Protein AF-A0AAV7ZFW4-F1 (afdb_monomer)

Organism: NCBI:txid1746091

Nearest PDB structures (foldseek):
  3e37-assembly1_B  TM=7.908E-01  e=4.751E-07  Homo sapiens
  3eu5-assembly1_B  TM=7.919E-01  e=1.012E-06  Rattus norvegicus
  2h6g-assembly1_B  TM=6.941E-01  e=1.566E-07  Homo sapiens
  2h6h-assembly1_B  TM=7.065E-01  e=2.120E-07  Homo sapiens
  2h6i-assembly1_B  TM=7.023E-01  e=1.178E-06  Homo sapiens

InterPro domains:
  IPR001330 Prenyltransferase alpha-alpha toroid domain [PF00432] (9-125)
  IPR008855 Translocon-associated [PF05404] (861-999)
  IPR008930 Terpenoid cyclases/protein prenyltransferase alpha-alpha toroid [SSF48239] (25-164)

Mean predicted aligned error: 16.27 Å

Structure (mmCIF, N/CA/C/O backbone):
data_AF-A0AAV7ZFW4-F1
#
_entry.id   AF-A0AAV7ZFW4-F1
#
loop_
_atom_site.group_PDB
_atom_site.id
_atom_site.type_symbol
_atom_site.label_atom_id
_atom_site.label_alt_id
_atom_site.label_comp_id
_atom_site.label_asym_id
_atom_site.label_entity_id
_atom_site.label_seq_id
_atom_site.pdbx_PDB_ins_code
_atom_site.Cartn_x
_atom_site.Cartn_y
_atom_site.Cartn_z
_atom_site.occupancy
_atom_site.B_iso_or_equiv
_atom_site.auth_seq_id
_atom_site.auth_comp_id
_atom_site.auth_asym_id
_atom_site.auth_atom_id
_atom_site.pdbx_PDB_model_num
ATOM 1 N N . MET A 1 1 ? -25.822 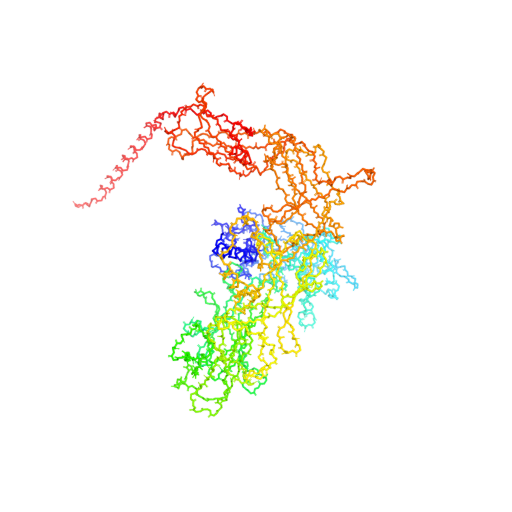18.232 -3.386 1.00 43.19 1 MET A N 1
ATOM 2 C CA . MET A 1 1 ? -25.572 16.816 -3.753 1.00 43.19 1 MET A CA 1
ATOM 3 C C . MET A 1 1 ? -25.646 15.979 -2.487 1.00 43.19 1 MET A C 1
ATOM 5 O O . MET A 1 1 ? -24.950 16.301 -1.537 1.00 43.19 1 MET A O 1
ATOM 9 N N . GLY A 1 2 ? -26.545 14.994 -2.427 1.00 50.03 2 GLY A N 1
ATOM 10 C CA . GLY A 1 2 ? -26.842 14.259 -1.191 1.00 50.03 2 GLY A CA 1
ATOM 11 C C . GLY A 1 2 ? -25.746 13.281 -0.755 1.00 50.03 2 GLY A C 1
ATOM 12 O O . GLY A 1 2 ? -24.827 12.985 -1.515 1.00 50.03 2 GLY A O 1
ATOM 13 N N . ILE A 1 3 ? -25.910 12.740 0.454 1.00 41.00 3 ILE A N 1
ATOM 14 C CA . ILE A 1 3 ? -25.064 11.739 1.139 1.00 41.00 3 ILE A CA 1
ATOM 15 C C . ILE A 1 3 ? -24.625 10.580 0.216 1.00 41.00 3 ILE A C 1
ATOM 17 O O . ILE A 1 3 ? -23.507 10.082 0.327 1.00 41.00 3 ILE A O 1
ATOM 21 N N . ILE A 1 4 ? -25.451 10.220 -0.771 1.00 38.25 4 ILE A N 1
ATOM 22 C CA . ILE A 1 4 ? -25.157 9.199 -1.791 1.00 38.25 4 ILE A CA 1
ATOM 23 C C . ILE A 1 4 ? -23.963 9.586 -2.686 1.00 38.25 4 ILE A C 1
ATOM 25 O O . ILE A 1 4 ? -23.160 8.728 -3.033 1.00 38.25 4 ILE A O 1
ATOM 29 N N . GLY A 1 5 ? -23.796 10.868 -3.025 1.00 37.94 5 GLY A N 1
ATOM 30 C CA . GLY A 1 5 ? -22.660 11.354 -3.817 1.00 37.94 5 GLY A CA 1
ATOM 31 C C . GLY A 1 5 ? -21.341 11.342 -3.040 1.00 37.94 5 GLY A C 1
ATOM 32 O O . GLY A 1 5 ? -20.310 10.991 -3.604 1.00 37.94 5 GLY A O 1
ATOM 33 N N . LYS A 1 6 ? -21.380 11.644 -1.733 1.00 43.41 6 LYS A N 1
ATOM 34 C CA . LYS A 1 6 ? -20.204 11.582 -0.845 1.00 43.41 6 LYS A CA 1
ATOM 35 C C . LYS A 1 6 ? -19.774 10.133 -0.569 1.00 43.41 6 LYS A C 1
ATOM 37 O O . LYS A 1 6 ? -18.587 9.837 -0.634 1.00 43.41 6 LYS A O 1
ATOM 42 N N . LEU A 1 7 ? -20.727 9.211 -0.379 1.00 39.28 7 LEU A N 1
ATOM 43 C CA . LEU A 1 7 ? -20.447 7.768 -0.292 1.00 39.28 7 LEU A CA 1
ATOM 44 C C . LEU A 1 7 ? -19.882 7.203 -1.602 1.00 39.28 7 LEU A C 1
ATOM 46 O O . LEU A 1 7 ? -18.985 6.368 -1.561 1.00 39.28 7 LEU A O 1
ATOM 50 N N . PHE A 1 8 ? -20.352 7.682 -2.759 1.00 41.44 8 PHE A N 1
ATOM 51 C CA . PHE A 1 8 ? -19.803 7.280 -4.056 1.00 41.44 8 PHE A CA 1
ATOM 52 C C . PHE A 1 8 ? -18.371 7.796 -4.256 1.00 41.44 8 PHE A C 1
ATOM 54 O O . PHE A 1 8 ? -17.539 7.067 -4.781 1.00 41.44 8 PHE A O 1
ATOM 61 N N . LEU A 1 9 ? -18.050 9.008 -3.788 1.00 40.03 9 LEU A N 1
ATOM 62 C CA . LEU A 1 9 ? -16.697 9.563 -3.873 1.00 40.03 9 LEU A CA 1
ATOM 63 C C . LEU A 1 9 ? -15.711 8.845 -2.937 1.00 40.03 9 LEU A C 1
ATOM 65 O O . LEU A 1 9 ? -14.604 8.544 -3.362 1.00 40.03 9 LEU A O 1
ATOM 69 N N . ILE A 1 10 ? -16.123 8.509 -1.706 1.00 46.72 10 ILE A N 1
ATOM 70 C CA . ILE A 1 10 ? -15.319 7.702 -0.765 1.00 46.72 10 ILE A CA 1
ATOM 71 C C . ILE A 1 10 ? -15.113 6.286 -1.313 1.00 46.72 10 ILE A C 1
ATOM 73 O O . ILE A 1 10 ? -14.016 5.752 -1.213 1.00 46.72 10 ILE A O 1
ATOM 77 N N . LEU A 1 11 ? -16.129 5.697 -1.953 1.00 39.34 11 LEU A N 1
ATOM 78 C CA . LEU A 1 11 ? -15.993 4.411 -2.636 1.00 39.34 11 LEU A CA 1
ATOM 79 C C . LEU A 1 11 ? -15.027 4.513 -3.828 1.00 39.34 11 LEU A C 1
ATOM 81 O O . LEU A 1 11 ? -14.198 3.633 -4.000 1.00 39.34 11 LEU A O 1
ATOM 85 N N . VAL A 1 12 ? -15.078 5.590 -4.618 1.00 43.31 12 VAL A N 1
ATOM 86 C CA . VAL A 1 12 ? -14.147 5.832 -5.738 1.00 43.31 12 VAL A CA 1
ATOM 87 C C . VAL A 1 12 ? -12.720 6.099 -5.245 1.00 43.31 12 VAL A C 1
ATOM 89 O O . VAL A 1 12 ? -11.782 5.623 -5.873 1.00 43.31 12 VAL A O 1
ATOM 92 N N . LEU A 1 13 ? -12.539 6.786 -4.113 1.00 42.31 13 LEU A N 1
ATOM 93 C CA . LEU A 1 13 ? -11.236 7.017 -3.477 1.00 42.31 13 LEU A CA 1
ATOM 94 C C . LEU A 1 13 ? -10.676 5.759 -2.811 1.00 42.31 13 LEU A C 1
ATOM 96 O O . LEU A 1 13 ? -9.488 5.508 -2.947 1.00 42.31 13 LEU A O 1
ATOM 100 N N . LEU A 1 14 ? -11.506 4.930 -2.170 1.00 39.00 14 LEU A N 1
ATOM 101 C CA . LEU A 1 14 ? -11.099 3.610 -1.676 1.00 39.00 14 LEU A CA 1
ATOM 102 C C . LEU A 1 14 ? -10.749 2.672 -2.837 1.00 39.00 14 LEU A C 1
ATOM 104 O O . LEU A 1 14 ? -9.745 1.979 -2.761 1.00 39.00 14 LEU A O 1
ATOM 108 N N . ILE A 1 15 ? -11.491 2.726 -3.949 1.00 40.34 15 ILE A N 1
ATOM 109 C CA . ILE A 1 15 ? -11.149 2.017 -5.193 1.00 40.34 15 ILE A CA 1
ATOM 110 C C . ILE A 1 15 ? -9.865 2.586 -5.827 1.00 40.34 15 ILE A C 1
ATOM 112 O O . ILE A 1 15 ? -9.124 1.834 -6.449 1.00 40.34 15 ILE A O 1
ATOM 116 N N . ALA A 1 16 ? -9.561 3.879 -5.664 1.00 36.97 16 ALA A N 1
ATOM 117 C CA . ALA A 1 16 ? -8.322 4.490 -6.153 1.00 36.97 16 ALA A CA 1
ATOM 118 C C . ALA A 1 16 ? -7.108 4.184 -5.252 1.00 36.97 16 ALA A C 1
ATOM 120 O O . ALA A 1 16 ? -6.030 3.929 -5.776 1.00 36.97 16 ALA A O 1
ATOM 121 N N . LEU A 1 17 ? -7.283 4.138 -3.925 1.00 35.31 17 LEU A N 1
ATOM 122 C CA . LEU A 1 17 ? -6.254 3.784 -2.933 1.00 35.31 17 LEU A CA 1
ATOM 123 C C . LEU A 1 17 ? -5.981 2.273 -2.868 1.00 35.31 17 LEU A C 1
ATOM 125 O O . LEU A 1 17 ? -4.841 1.869 -2.661 1.00 35.31 17 LEU A O 1
ATOM 129 N N . GLU A 1 18 ? -6.985 1.422 -3.094 1.00 37.97 18 GLU A N 1
ATOM 130 C CA . GLU A 1 18 ? -6.756 0.001 -3.398 1.00 37.97 18 GLU A CA 1
ATOM 131 C C . GLU A 1 18 ? -6.220 -0.171 -4.830 1.00 37.97 18 GLU A C 1
ATOM 133 O O . GLU A 1 18 ? -5.412 -1.061 -5.096 1.00 37.97 18 GLU A O 1
ATOM 138 N N . GLY A 1 19 ? -6.606 0.723 -5.745 1.00 35.25 19 GLY A N 1
ATOM 139 C CA . GLY A 1 19 ? -6.187 0.741 -7.144 1.00 35.25 19 GLY A CA 1
ATOM 140 C C . GLY A 1 19 ? -4.702 1.029 -7.359 1.00 35.25 19 GLY A C 1
ATOM 141 O O . GLY A 1 19 ? -4.139 0.489 -8.307 1.00 35.25 19 GLY A O 1
ATOM 142 N N . THR A 1 20 ? -4.046 1.795 -6.480 1.00 40.81 20 THR A N 1
ATOM 143 C CA . THR A 1 20 ? -2.599 2.052 -6.575 1.00 40.81 20 THR A CA 1
ATOM 144 C C . THR A 1 20 ? -1.756 0.848 -6.165 1.00 40.81 20 THR A C 1
ATOM 146 O O . THR A 1 20 ? -0.736 0.610 -6.795 1.00 40.81 20 THR A O 1
ATOM 149 N N . LYS A 1 21 ? -2.204 0.010 -5.217 1.00 43.09 21 LYS A N 1
ATOM 150 C CA . LYS A 1 21 ? -1.535 -1.278 -4.928 1.00 43.09 21 LYS A CA 1
ATOM 151 C C . LYS A 1 21 ? -1.851 -2.367 -5.957 1.00 43.09 21 LYS A C 1
ATOM 153 O O . LYS A 1 21 ? -1.035 -3.250 -6.198 1.00 43.09 21 LYS A O 1
ATOM 158 N N . LEU A 1 22 ? -3.028 -2.320 -6.587 1.00 40.53 22 LEU A N 1
ATOM 159 C CA . LEU A 1 22 ? -3.419 -3.263 -7.645 1.00 40.53 22 LEU A CA 1
ATOM 160 C C . LEU A 1 22 ? -2.853 -2.911 -9.035 1.00 40.53 22 LEU A C 1
ATOM 162 O O . LEU A 1 22 ? -2.845 -3.782 -9.908 1.00 40.53 22 LEU A O 1
ATOM 166 N N . SER A 1 23 ? -2.357 -1.685 -9.260 1.00 43.41 23 SER A N 1
ATOM 167 C CA . SER A 1 23 ? -1.744 -1.282 -10.537 1.00 43.41 23 SER A CA 1
ATOM 168 C C . SER A 1 23 ? -0.300 -1.759 -10.737 1.00 43.41 23 SER A C 1
ATOM 170 O O . SER A 1 23 ? 0.175 -1.760 -11.869 1.00 43.41 23 SER A O 1
ATOM 172 N N . GLU A 1 24 ? 0.384 -2.210 -9.684 1.00 54.69 24 GLU A N 1
ATOM 173 C CA . GLU A 1 24 ? 1.857 -2.288 -9.633 1.00 54.69 24 GLU A CA 1
ATOM 174 C C . GLU A 1 24 ? 2.525 -3.414 -10.440 1.00 54.69 24 GLU A C 1
ATOM 176 O O . GLU A 1 24 ? 3.737 -3.574 -10.359 1.00 54.69 24 GLU A O 1
ATOM 181 N N . ASN A 1 25 ? 1.813 -4.208 -11.251 1.00 67.50 25 ASN A N 1
ATOM 182 C CA . ASN A 1 25 ? 2.492 -4.997 -12.290 1.00 67.50 25 ASN A CA 1
ATOM 183 C C . ASN A 1 25 ? 1.533 -5.501 -13.376 1.00 67.50 25 ASN A C 1
ATOM 185 O O . ASN A 1 25 ? 1.092 -6.660 -13.392 1.00 67.50 25 ASN A O 1
ATOM 189 N N . LYS A 1 26 ? 1.239 -4.622 -14.340 1.00 82.88 26 LYS A N 1
ATOM 190 C CA . LYS A 1 26 ? 0.419 -4.926 -15.522 1.00 82.88 26 LYS A CA 1
ATOM 191 C C . LYS A 1 26 ? 0.828 -6.245 -16.190 1.00 82.88 26 LYS A C 1
ATOM 193 O O . LYS A 1 26 ? -0.040 -7.078 -16.444 1.00 82.88 26 LYS A O 1
ATOM 198 N N . VAL A 1 27 ? 2.132 -6.481 -16.373 1.00 87.38 27 VAL A N 1
ATOM 199 C CA . VAL A 1 27 ? 2.694 -7.717 -16.955 1.00 87.38 27 VAL A CA 1
ATOM 200 C C . VAL A 1 27 ? 2.176 -8.971 -16.257 1.00 87.38 27 VAL A C 1
ATOM 202 O O . VAL A 1 27 ? 1.741 -9.913 -16.916 1.00 87.38 27 VAL A O 1
ATOM 205 N N . LEU A 1 28 ? 2.203 -8.997 -14.924 1.00 83.88 28 LEU A N 1
ATOM 206 C CA . LEU A 1 28 ? 1.810 -10.177 -14.165 1.00 83.88 28 LEU A CA 1
ATOM 207 C C . LEU A 1 28 ? 0.300 -10.438 -14.238 1.00 83.88 28 LEU A C 1
ATOM 209 O O . LEU A 1 28 ? -0.125 -11.586 -14.378 1.00 83.88 28 LEU A O 1
ATOM 213 N N . SER A 1 29 ? -0.515 -9.382 -14.173 1.00 82.69 29 SER A N 1
ATOM 214 C CA . SER A 1 29 ? -1.975 -9.495 -14.318 1.00 82.69 29 SER A CA 1
ATOM 215 C C . SER A 1 29 ? -2.400 -9.884 -15.743 1.00 82.69 29 SER A C 1
ATOM 217 O O . SER A 1 29 ? -3.420 -10.546 -15.946 1.00 82.69 29 SER A O 1
ATOM 219 N N . GLU A 1 30 ? -1.580 -9.536 -16.736 1.00 88.00 30 GLU A N 1
ATOM 220 C CA . GLU A 1 30 ? -1.838 -9.736 -18.159 1.00 88.00 30 GLU A CA 1
ATOM 221 C C . GLU A 1 30 ? -0.919 -10.790 -18.791 1.00 88.00 30 GLU A C 1
ATOM 223 O O . GLU A 1 30 ? -0.778 -10.811 -20.010 1.00 88.00 30 GLU A O 1
ATOM 228 N N . LEU A 1 31 ? -0.332 -11.703 -18.004 1.00 89.56 31 LEU A N 1
ATOM 229 C CA . LEU A 1 31 ? 0.666 -12.668 -18.494 1.00 89.56 31 LEU A CA 1
ATOM 230 C C . LEU A 1 31 ? 0.173 -13.472 -19.713 1.00 89.56 31 LEU A C 1
ATOM 232 O O . LEU A 1 31 ? 0.920 -13.726 -20.653 1.00 89.56 31 LEU A O 1
ATOM 236 N N . HIS A 1 32 ? -1.120 -13.798 -19.744 1.00 89.75 32 HIS A N 1
ATOM 237 C CA . HIS A 1 32 ? -1.779 -14.483 -20.859 1.00 89.75 32 HIS A CA 1
ATOM 238 C C . HIS A 1 32 ? -1.755 -13.705 -22.192 1.00 89.75 32 HIS A C 1
ATOM 240 O O . HIS A 1 32 ? -1.921 -14.314 -23.246 1.00 89.75 32 HIS A O 1
ATOM 246 N N . LYS A 1 33 ? -1.584 -12.375 -22.173 1.00 92.19 33 LYS A N 1
ATOM 247 C CA . LYS A 1 33 ? -1.460 -11.540 -23.382 1.00 92.19 33 LYS A CA 1
ATOM 248 C C . LYS A 1 33 ? -0.081 -11.642 -24.029 1.00 92.19 33 LYS A C 1
ATOM 250 O O . LYS A 1 33 ? 0.033 -11.389 -25.221 1.00 92.19 33 LYS A O 1
ATOM 255 N N . TYR A 1 34 ? 0.933 -12.030 -23.259 1.00 94.38 34 TYR A N 1
ATOM 256 C CA . TYR A 1 34 ? 2.283 -12.285 -23.761 1.00 94.38 34 TYR A CA 1
ATOM 257 C C . TYR A 1 34 ? 2.407 -13.682 -24.381 1.00 94.38 34 TYR A C 1
ATOM 259 O O . TYR A 1 34 ? 3.412 -13.974 -25.018 1.00 94.38 34 TYR A O 1
ATOM 267 N N . GLN A 1 35 ? 1.411 -14.559 -24.197 1.00 95.19 35 GLN A N 1
ATOM 268 C CA . GLN A 1 35 ? 1.435 -15.910 -24.747 1.00 95.19 35 GLN A CA 1
ATOM 269 C C . GLN A 1 35 ? 0.969 -15.935 -26.207 1.00 95.19 35 GLN A C 1
ATOM 271 O O . GLN A 1 35 ? -0.169 -15.580 -26.528 1.00 95.19 35 GLN A O 1
ATOM 276 N N . ASP A 1 36 ? 1.812 -16.461 -27.089 1.00 94.31 36 ASP A N 1
ATOM 277 C CA . ASP A 1 36 ? 1.434 -16.790 -28.456 1.00 94.31 36 ASP A CA 1
ATOM 278 C C . ASP A 1 36 ? 0.537 -18.035 -28.447 1.00 94.31 36 ASP A C 1
ATOM 280 O O . ASP A 1 36 ? 0.958 -19.158 -28.164 1.00 94.31 36 ASP A O 1
ATOM 284 N N . ARG A 1 37 ? -0.737 -17.838 -28.794 1.00 91.19 37 ARG A N 1
ATOM 285 C CA . ARG A 1 37 ? -1.754 -18.900 -28.797 1.00 91.19 37 ARG A CA 1
ATOM 286 C C . ARG A 1 37 ? -1.494 -20.012 -29.815 1.00 91.19 37 ARG A C 1
ATOM 288 O O . ARG A 1 37 ? -2.174 -21.033 -29.761 1.00 91.19 37 ARG A O 1
ATOM 295 N N . THR A 1 38 ? -0.595 -19.808 -30.777 1.00 91.19 38 THR A N 1
ATOM 296 C CA . THR A 1 38 ? -0.334 -20.771 -31.854 1.00 91.19 38 THR A CA 1
ATOM 297 C C . THR A 1 38 ? 0.768 -21.763 -31.514 1.00 91.19 38 THR A C 1
ATOM 299 O O . THR A 1 38 ? 0.667 -22.923 -31.907 1.00 91.19 38 THR A O 1
ATOM 302 N N . ASN A 1 39 ? 1.802 -21.328 -30.795 1.00 93.00 39 ASN A N 1
ATOM 303 C CA . ASN A 1 39 ? 2.945 -22.169 -30.434 1.00 93.00 39 ASN A CA 1
ATOM 304 C C . ASN A 1 39 ? 3.100 -22.371 -28.918 1.00 93.00 39 ASN A C 1
ATOM 306 O O . ASN A 1 39 ? 3.826 -23.276 -28.529 1.00 93.00 39 ASN A O 1
ATOM 310 N N . GLY A 1 40 ? 2.403 -21.589 -28.084 1.00 94.38 40 GLY A N 1
ATOM 311 C CA . GLY A 1 40 ? 2.399 -21.695 -26.624 1.00 94.38 40 GLY A CA 1
ATOM 312 C C . GLY A 1 40 ? 3.533 -20.955 -25.905 1.00 94.38 40 GLY A C 1
ATOM 313 O O . GLY A 1 40 ? 3.517 -20.914 -24.672 1.00 94.38 40 GLY A O 1
ATOM 314 N N . GLY A 1 41 ? 4.482 -20.363 -26.641 1.00 96.88 41 GLY A N 1
ATOM 315 C CA . GLY A 1 41 ? 5.594 -19.577 -26.101 1.00 96.88 41 GLY A CA 1
ATOM 316 C C . GLY A 1 41 ? 5.188 -18.157 -25.712 1.00 96.88 41 GLY A C 1
ATOM 317 O O . GLY A 1 41 ? 4.082 -17.716 -26.015 1.00 96.88 41 GLY A O 1
ATOM 318 N N . PHE A 1 42 ? 6.090 -17.427 -25.054 1.00 97.44 42 PHE A N 1
ATOM 319 C CA . PHE A 1 42 ? 5.838 -16.058 -24.596 1.00 97.44 42 PHE A CA 1
ATOM 320 C C . PHE A 1 42 ? 6.802 -15.048 -25.212 1.00 97.44 42 PHE A C 1
ATOM 322 O O . PHE A 1 42 ? 7.997 -15.319 -25.360 1.00 97.44 42 PHE A O 1
ATOM 329 N N . SER A 1 43 ? 6.282 -13.876 -25.560 1.00 96.75 43 SER A N 1
ATOM 330 C CA . SER A 1 43 ? 7.044 -12.723 -26.039 1.00 96.75 43 SER A CA 1
ATOM 331 C C . SER A 1 43 ? 7.456 -11.802 -24.886 1.00 96.75 43 SER A C 1
ATOM 333 O O . SER A 1 43 ? 6.893 -11.866 -23.795 1.00 96.75 43 SER A O 1
ATOM 335 N N . ASN A 1 44 ? 8.458 -10.946 -25.104 1.00 94.88 44 ASN A N 1
ATOM 336 C CA . ASN A 1 44 ? 8.866 -9.959 -24.096 1.00 94.88 44 ASN A CA 1
ATOM 337 C C . ASN A 1 44 ? 7.896 -8.766 -24.032 1.00 94.88 44 ASN A C 1
ATOM 339 O O . ASN A 1 44 ? 7.687 -8.206 -22.954 1.00 94.88 44 ASN A O 1
ATOM 343 N N . GLU A 1 45 ? 7.288 -8.423 -25.171 1.00 94.88 45 GLU A N 1
ATOM 344 C CA . GLU A 1 45 ? 6.269 -7.383 -25.330 1.00 94.88 45 GLU A CA 1
ATOM 345 C C . GLU A 1 45 ? 4.991 -7.957 -25.963 1.00 94.88 45 GLU A C 1
ATOM 347 O O . GLU A 1 45 ? 5.020 -8.984 -26.647 1.00 94.88 45 GLU A O 1
ATOM 352 N N . ILE A 1 46 ? 3.847 -7.313 -25.726 1.00 92.19 46 ILE A N 1
ATOM 353 C CA . ILE A 1 46 ? 2.563 -7.732 -26.308 1.00 92.19 46 ILE A CA 1
ATOM 354 C C . ILE A 1 46 ? 2.631 -7.576 -27.836 1.00 92.19 46 ILE A C 1
ATOM 356 O O . ILE A 1 46 ? 3.195 -6.609 -28.337 1.00 92.19 46 ILE A O 1
ATOM 360 N N . ASP A 1 47 ? 2.050 -8.529 -28.567 1.00 89.62 47 ASP A N 1
ATOM 361 C CA . ASP A 1 47 ? 2.025 -8.589 -30.040 1.00 89.62 47 ASP A CA 1
ATOM 362 C C . ASP A 1 47 ? 3.387 -8.838 -30.728 1.00 89.62 47 ASP A C 1
ATOM 364 O O . ASP A 1 47 ? 3.467 -8.869 -31.962 1.00 89.62 47 ASP A O 1
ATOM 368 N N . GLU A 1 48 ? 4.454 -9.097 -29.968 1.00 94.38 48 GLU A N 1
ATOM 369 C CA . GLU A 1 48 ? 5.718 -9.605 -30.506 1.00 94.38 48 GLU A CA 1
ATOM 370 C C . GLU A 1 48 ? 5.723 -11.134 -30.668 1.00 94.38 48 GLU A C 1
ATOM 372 O O . GLU A 1 48 ? 4.848 -11.858 -30.194 1.00 94.38 48 GLU A O 1
ATOM 377 N N . LYS A 1 49 ? 6.742 -11.655 -31.362 1.00 95.81 49 LYS A N 1
ATOM 378 C CA . LYS A 1 49 ? 6.944 -13.104 -31.472 1.00 95.81 49 LYS A CA 1
ATOM 379 C C . LYS A 1 49 ? 7.424 -13.678 -30.144 1.00 95.81 49 LYS A C 1
ATOM 381 O O . LYS A 1 49 ? 8.240 -13.069 -29.456 1.00 95.81 49 LYS A O 1
ATOM 386 N N . ALA A 1 50 ? 6.959 -14.883 -29.831 1.00 97.25 50 ALA A N 1
ATOM 387 C CA . ALA A 1 50 ? 7.461 -15.633 -28.694 1.00 97.25 50 ALA A CA 1
ATOM 388 C C . ALA A 1 50 ? 8.968 -15.907 -28.819 1.00 97.25 50 ALA A C 1
ATOM 390 O O . ALA A 1 50 ? 9.446 -16.274 -29.894 1.00 97.25 50 ALA A O 1
ATOM 391 N N . THR A 1 51 ? 9.681 -15.768 -27.700 1.00 97.88 51 THR A N 1
ATOM 392 C CA . THR A 1 51 ? 11.123 -16.015 -27.575 1.00 97.88 51 THR A CA 1
ATOM 393 C C . THR A 1 51 ? 11.393 -16.931 -26.378 1.00 97.88 51 THR A C 1
ATOM 395 O O . THR A 1 51 ? 10.587 -17.032 -25.447 1.00 97.88 51 THR A O 1
ATOM 398 N N . ILE A 1 52 ? 12.550 -17.593 -26.341 1.00 98.19 52 ILE A N 1
ATOM 399 C CA . ILE A 1 52 ? 12.984 -18.379 -25.176 1.00 98.19 52 ILE A CA 1
ATOM 400 C C . ILE A 1 52 ? 13.154 -17.494 -23.928 1.00 98.19 52 ILE A C 1
ATOM 402 O O . ILE A 1 52 ? 12.860 -17.952 -22.827 1.00 98.19 52 ILE A O 1
ATOM 406 N N . GLN A 1 53 ? 13.573 -16.230 -24.072 1.00 96.62 53 GLN A N 1
ATOM 407 C CA . GLN A 1 53 ? 13.710 -15.298 -22.941 1.00 96.62 53 GLN A CA 1
ATOM 408 C C . GLN A 1 53 ? 12.352 -14.931 -22.336 1.00 96.62 53 GLN A C 1
ATOM 410 O O . GLN A 1 53 ? 12.173 -15.069 -21.126 1.00 96.62 53 GLN A O 1
ATOM 415 N N . GLY A 1 54 ? 11.384 -14.541 -23.170 1.00 96.81 54 GLY A N 1
ATOM 416 C CA . GLY A 1 54 ? 10.025 -14.234 -22.716 1.00 96.81 54 GLY A CA 1
ATOM 417 C C . GLY A 1 54 ? 9.362 -15.458 -22.090 1.00 96.81 54 GLY A C 1
ATOM 418 O O . GLY A 1 54 ? 8.790 -15.382 -21.003 1.00 96.81 54 GLY A O 1
ATOM 419 N N . THR A 1 55 ? 9.543 -16.626 -22.712 1.00 97.88 55 THR A N 1
ATOM 420 C CA . THR A 1 55 ? 9.049 -17.912 -22.193 1.00 97.88 55 THR A CA 1
ATOM 421 C C . THR A 1 55 ? 9.670 -18.266 -20.844 1.00 97.88 55 THR A C 1
ATOM 423 O O . THR A 1 55 ? 8.953 -18.650 -19.921 1.00 97.88 55 THR A O 1
ATOM 426 N N . PHE A 1 56 ? 10.981 -18.083 -20.678 1.00 97.31 56 PHE A N 1
ATOM 427 C CA . PHE A 1 56 ? 11.635 -18.253 -19.383 1.00 97.31 56 PHE A CA 1
ATOM 428 C C . PHE A 1 56 ? 11.060 -17.297 -18.334 1.00 97.31 56 PHE A C 1
ATOM 430 O O . PHE A 1 56 ? 10.733 -17.740 -17.232 1.00 97.31 56 PHE A O 1
ATOM 437 N N . GLY A 1 57 ? 10.891 -16.018 -18.681 1.00 95.88 57 GLY A N 1
ATOM 438 C CA . GLY A 1 57 ? 10.326 -15.014 -17.785 1.00 95.88 57 GLY A CA 1
ATOM 439 C C . GLY A 1 57 ? 8.922 -15.385 -17.304 1.00 95.88 57 GLY A C 1
ATOM 440 O O . GLY A 1 57 ? 8.662 -15.385 -16.100 1.00 95.88 57 GLY A O 1
ATOM 441 N N . ALA A 1 58 ? 8.045 -15.811 -18.218 1.00 95.56 58 ALA A N 1
ATOM 442 C CA . ALA A 1 58 ? 6.698 -16.275 -17.887 1.00 95.56 58 ALA A CA 1
ATOM 443 C C . ALA A 1 58 ? 6.698 -17.500 -16.964 1.00 95.56 58 ALA A C 1
ATOM 445 O O . ALA A 1 58 ? 5.959 -17.533 -15.978 1.00 95.56 58 ALA A O 1
ATOM 446 N N . VAL A 1 59 ? 7.528 -18.507 -17.253 1.00 95.69 59 VAL A N 1
ATOM 447 C CA . VAL A 1 59 ? 7.609 -19.745 -16.456 1.00 95.69 59 VAL A CA 1
ATOM 448 C C . VAL A 1 59 ? 8.196 -19.475 -15.069 1.00 95.69 59 VAL A C 1
ATOM 450 O O . VAL A 1 59 ? 7.749 -20.063 -14.076 1.00 95.69 59 VAL A O 1
ATOM 453 N N . LEU A 1 60 ? 9.170 -18.566 -14.975 1.00 94.94 60 LEU A N 1
ATOM 454 C CA . LEU A 1 60 ? 9.754 -18.136 -13.711 1.00 94.94 60 LEU A CA 1
ATOM 455 C C . LEU A 1 60 ? 8.722 -17.414 -12.844 1.00 94.94 60 LEU A C 1
ATOM 457 O O . LEU A 1 60 ? 8.521 -17.813 -11.699 1.00 94.94 60 LEU A O 1
ATOM 461 N N . LEU A 1 61 ? 8.023 -16.419 -13.396 1.00 93.19 61 LEU A N 1
ATOM 462 C CA . LEU A 1 61 ? 6.952 -15.705 -12.695 1.00 93.19 61 LEU A CA 1
ATOM 463 C C . LEU A 1 61 ? 5.829 -16.659 -12.281 1.00 93.19 61 LEU A C 1
ATOM 465 O O . LEU A 1 61 ? 5.404 -16.651 -11.128 1.00 93.19 61 LEU A O 1
ATOM 469 N N . SER A 1 62 ? 5.419 -17.561 -13.173 1.00 92.12 62 SER A N 1
ATOM 470 C CA . SER A 1 62 ? 4.414 -18.585 -12.864 1.00 92.12 62 SER A CA 1
ATOM 471 C C . SER A 1 62 ? 4.865 -19.514 -11.737 1.00 92.12 62 SER A C 1
ATOM 473 O O . SER A 1 62 ? 4.049 -19.950 -10.934 1.00 92.12 62 SER A O 1
ATOM 475 N N . THR A 1 63 ? 6.163 -19.805 -11.629 1.00 91.94 63 THR A N 1
ATOM 476 C CA . THR A 1 63 ? 6.707 -20.589 -10.514 1.00 91.94 63 THR A CA 1
ATOM 477 C C . THR A 1 63 ? 6.748 -19.787 -9.215 1.00 91.94 63 THR A C 1
ATOM 479 O O . THR A 1 63 ? 6.337 -20.313 -8.184 1.00 91.94 63 THR A O 1
ATOM 482 N N . LEU A 1 64 ? 7.199 -18.529 -9.256 1.00 92.31 64 LEU A N 1
ATOM 483 C CA . LEU A 1 64 ? 7.251 -17.639 -8.089 1.00 92.31 64 LEU A CA 1
ATOM 484 C C . LEU A 1 64 ? 5.863 -17.419 -7.478 1.00 92.31 64 LEU A C 1
ATOM 486 O O . LEU A 1 64 ? 5.723 -17.407 -6.258 1.00 92.31 64 LEU A O 1
ATOM 490 N N . TYR A 1 65 ? 4.841 -17.316 -8.326 1.00 90.81 65 TYR A N 1
ATOM 491 C CA . TYR A 1 65 ? 3.467 -17.001 -7.936 1.00 90.81 65 TYR A CA 1
ATOM 492 C C . TYR A 1 65 ? 2.506 -18.196 -7.920 1.00 90.81 65 TYR A C 1
ATOM 494 O O . TYR A 1 65 ? 1.324 -18.043 -7.612 1.00 90.81 65 TYR A O 1
ATOM 502 N N . GLY A 1 66 ? 3.003 -19.398 -8.214 1.00 88.00 66 GLY A N 1
ATOM 503 C CA . GLY A 1 66 ? 2.217 -20.623 -8.113 1.00 88.00 66 GLY A CA 1
ATOM 504 C C . GLY A 1 66 ? 1.152 -20.808 -9.199 1.00 88.00 66 GLY A C 1
ATOM 505 O O . GLY A 1 66 ? 0.180 -21.530 -8.986 1.00 88.00 66 GLY A O 1
ATOM 506 N N . PHE A 1 67 ? 1.322 -20.189 -10.371 1.00 83.62 67 PHE A N 1
ATOM 507 C CA . PHE A 1 67 ? 0.412 -20.260 -11.525 1.00 83.62 67 PHE A CA 1
ATOM 508 C C . PHE A 1 67 ? 0.650 -21.493 -12.415 1.00 83.62 67 PHE A C 1
ATOM 510 O O . PHE A 1 67 ? 0.635 -21.407 -13.642 1.00 83.62 67 PHE A O 1
ATOM 517 N N . ARG A 1 68 ? 0.908 -22.660 -11.819 1.00 71.25 68 ARG A N 1
ATOM 518 C CA . ARG A 1 68 ? 1.181 -23.892 -12.576 1.00 71.25 68 ARG A CA 1
ATOM 519 C C . ARG A 1 68 ? -0.121 -24.523 -13.076 1.00 71.25 68 ARG A C 1
ATOM 521 O O . ARG A 1 68 ? -0.667 -25.406 -12.425 1.00 71.25 68 ARG A O 1
ATOM 528 N N . ASP A 1 69 ? -0.614 -24.053 -14.217 1.00 72.62 69 ASP A N 1
ATOM 529 C CA . ASP A 1 69 ? -1.664 -24.734 -14.984 1.00 72.62 69 ASP A CA 1
ATOM 530 C C . ASP A 1 69 ? -1.032 -25.842 -15.850 1.00 72.62 69 ASP A C 1
ATOM 532 O O . ASP A 1 69 ? 0.007 -25.623 -16.478 1.00 72.62 69 ASP A O 1
ATOM 536 N N . GLU A 1 70 ? -1.649 -27.025 -15.910 1.00 63.81 70 GLU A N 1
ATOM 537 C CA . GLU A 1 70 ? -1.220 -28.116 -16.800 1.00 63.81 70 GLU A CA 1
ATOM 538 C C . GLU A 1 70 ? -1.197 -27.662 -18.271 1.00 63.81 70 GLU A C 1
ATOM 540 O O . GLU A 1 70 ? -0.276 -28.010 -19.012 1.00 63.81 70 GLU A O 1
ATOM 545 N N . ASN A 1 71 ? -2.131 -26.788 -18.671 1.00 70.12 71 ASN A N 1
ATOM 546 C CA . ASN A 1 71 ? -2.199 -26.247 -20.032 1.00 70.12 71 ASN A CA 1
ATOM 547 C C . ASN A 1 71 ? -1.012 -25.326 -20.370 1.00 70.12 71 ASN A C 1
ATOM 549 O O . ASN A 1 71 ? -0.592 -25.243 -21.526 1.00 70.12 71 ASN A O 1
ATOM 553 N N . LEU A 1 72 ? -0.451 -24.638 -19.368 1.00 83.44 72 LEU A N 1
ATOM 554 C CA . LEU A 1 72 ? 0.730 -23.793 -19.550 1.00 83.44 72 LEU A CA 1
ATOM 555 C C . LEU A 1 72 ? 1.961 -24.653 -19.865 1.00 83.44 72 LEU A C 1
ATOM 557 O O . LEU A 1 72 ? 2.730 -24.322 -20.765 1.00 83.44 72 LEU A O 1
ATOM 561 N N . ALA A 1 73 ? 2.135 -25.762 -19.141 1.00 87.94 73 ALA A N 1
ATOM 562 C CA . ALA A 1 73 ? 3.288 -26.642 -19.304 1.00 87.94 73 ALA A CA 1
ATOM 563 C C . ALA A 1 73 ? 3.330 -27.297 -20.696 1.00 87.94 73 ALA A C 1
ATOM 565 O O . ALA A 1 73 ? 4.398 -27.346 -21.310 1.00 87.94 73 ALA A O 1
ATOM 566 N N . GLU A 1 74 ? 2.185 -27.752 -21.215 1.00 90.31 74 GLU A N 1
ATOM 567 C CA . GLU A 1 74 ? 2.096 -28.357 -22.552 1.00 90.31 74 GLU A CA 1
ATOM 568 C C . GLU A 1 74 ? 2.442 -27.345 -23.656 1.00 90.31 74 GLU A C 1
ATOM 570 O O . GLU A 1 74 ? 3.304 -27.616 -24.495 1.00 90.31 74 GLU A O 1
ATOM 575 N N . GLY A 1 75 ? 1.843 -26.148 -23.615 1.00 93.62 75 GLY A N 1
ATOM 576 C CA . GLY A 1 75 ? 2.109 -25.093 -24.597 1.00 93.62 75 GLY A CA 1
ATOM 577 C C . GLY A 1 75 ? 3.568 -24.626 -24.596 1.00 93.62 75 GLY A C 1
ATOM 578 O O . GLY A 1 75 ? 4.185 -24.510 -25.653 1.00 93.62 75 GLY A O 1
ATOM 579 N N . VAL A 1 76 ? 4.153 -24.419 -23.413 1.00 96.12 76 VAL A N 1
ATOM 580 C CA . VAL A 1 76 ? 5.565 -24.025 -23.288 1.00 96.12 76 VAL A CA 1
ATOM 581 C C . VAL A 1 76 ? 6.497 -25.115 -23.819 1.00 96.12 76 VAL A C 1
ATOM 583 O O . VAL A 1 76 ? 7.448 -24.805 -24.536 1.00 96.12 76 VAL A O 1
ATOM 586 N N . THR A 1 77 ? 6.226 -26.383 -23.500 1.00 95.50 77 THR A N 1
ATOM 587 C CA . THR A 1 77 ? 7.042 -27.509 -23.982 1.00 95.50 77 THR A CA 1
ATOM 588 C C . THR A 1 77 ? 7.008 -27.579 -25.507 1.00 95.50 77 THR A C 1
ATOM 590 O O . THR A 1 77 ? 8.061 -27.666 -26.137 1.00 95.50 77 THR A O 1
ATOM 593 N N . HIS A 1 78 ? 5.823 -27.429 -26.108 1.00 95.38 78 HIS A N 1
ATOM 594 C CA . HIS A 1 78 ? 5.672 -27.405 -27.560 1.00 95.38 78 HIS A CA 1
ATOM 595 C C . HIS A 1 78 ? 6.499 -26.293 -28.225 1.00 95.38 78 HIS A C 1
ATOM 597 O O . HIS A 1 78 ? 7.193 -26.547 -29.210 1.00 95.38 78 HIS A O 1
ATOM 603 N N . PHE A 1 79 ? 6.473 -25.071 -27.684 1.00 97.62 79 PHE A N 1
ATOM 604 C CA . PHE A 1 79 ? 7.289 -23.967 -28.197 1.00 97.62 79 PHE A CA 1
ATOM 605 C C . PHE A 1 79 ? 8.791 -24.264 -28.112 1.00 97.62 79 PHE A C 1
ATOM 607 O O . PHE A 1 79 ? 9.521 -24.084 -29.086 1.00 97.62 79 PHE A O 1
ATOM 614 N N . VAL A 1 80 ? 9.257 -24.751 -26.960 1.00 97.38 80 VAL A N 1
ATOM 615 C CA . VAL A 1 80 ? 10.675 -25.058 -26.734 1.00 97.38 80 VAL A CA 1
ATOM 616 C C . VAL A 1 80 ? 11.180 -26.134 -27.703 1.00 97.38 80 VAL A C 1
ATOM 618 O O . VAL A 1 80 ? 12.284 -26.012 -28.236 1.00 97.38 80 VAL A O 1
ATOM 621 N N . GLU A 1 81 ? 10.371 -27.153 -27.997 1.00 96.31 81 GLU A N 1
ATOM 622 C CA . GLU A 1 81 ? 10.691 -28.175 -29.001 1.00 96.31 81 GLU A CA 1
ATOM 623 C C . GLU A 1 81 ? 10.846 -27.587 -30.413 1.00 96.31 81 GLU A C 1
ATOM 625 O O . GLU A 1 81 ? 11.719 -28.017 -31.167 1.00 96.31 81 GLU A O 1
ATOM 630 N N . GLN A 1 82 ? 10.060 -26.567 -30.775 1.00 97.31 82 GLN A N 1
ATOM 631 C CA . GLN A 1 82 ? 10.198 -25.873 -32.064 1.00 97.31 82 GLN A CA 1
ATOM 632 C C . GLN A 1 82 ? 11.489 -25.042 -32.174 1.00 97.31 82 GLN A C 1
ATOM 634 O O . GLN A 1 82 ? 11.931 -24.738 -33.288 1.00 97.31 82 GLN A O 1
ATOM 639 N N . CYS A 1 83 ? 12.089 -24.667 -31.042 1.00 97.75 83 CYS A N 1
ATOM 640 C CA . CYS A 1 83 ? 13.365 -23.954 -30.977 1.00 97.75 83 CYS A CA 1
ATOM 641 C C . CYS A 1 83 ? 14.585 -24.887 -31.053 1.00 97.75 83 CYS A C 1
ATOM 643 O O . CYS A 1 83 ? 15.706 -24.395 -31.209 1.00 97.75 83 CYS A O 1
ATOM 645 N N . ALA A 1 84 ? 14.395 -26.207 -30.951 1.00 97.25 84 ALA A N 1
ATOM 646 C CA . ALA A 1 84 ? 15.472 -27.187 -31.050 1.00 97.25 84 ALA A CA 1
ATOM 647 C C . ALA A 1 84 ? 16.004 -27.306 -32.489 1.00 97.25 84 ALA A C 1
ATOM 649 O O . ALA A 1 84 ? 15.242 -27.359 -33.457 1.00 97.25 84 ALA A O 1
ATOM 650 N N . ASN A 1 85 ? 17.325 -27.410 -32.636 1.00 97.25 85 ASN A N 1
ATOM 651 C CA . ASN A 1 85 ? 17.995 -27.571 -33.925 1.00 97.25 85 ASN A CA 1
ATOM 652 C C . ASN A 1 85 ? 18.691 -28.934 -34.057 1.00 97.25 85 ASN A C 1
ATOM 654 O O . ASN A 1 85 ? 18.940 -29.650 -33.090 1.00 97.25 85 ASN A O 1
ATOM 658 N N . ASN A 1 86 ? 19.090 -29.271 -35.287 1.00 96.19 86 ASN A N 1
ATOM 659 C CA . ASN A 1 86 ? 19.793 -30.524 -35.603 1.00 96.19 86 ASN A CA 1
ATOM 660 C C . ASN A 1 86 ? 21.186 -30.648 -34.962 1.00 96.19 86 ASN A C 1
ATOM 662 O O . ASN A 1 86 ? 21.773 -31.727 -34.991 1.00 96.19 86 ASN A O 1
ATOM 666 N N . ASP A 1 87 ? 21.751 -29.552 -34.452 1.00 96.00 87 ASP A N 1
ATOM 667 C CA . ASP A 1 87 ? 23.010 -29.562 -33.703 1.00 96.00 87 ASP A CA 1
ATOM 668 C C . ASP A 1 87 ? 22.810 -29.813 -32.202 1.00 96.00 87 ASP A C 1
ATOM 670 O O . ASP A 1 87 ? 23.783 -29.738 -31.455 1.00 96.00 87 ASP A O 1
ATOM 674 N N . PHE A 1 88 ? 21.578 -30.143 -31.792 1.00 95.94 88 PHE A N 1
ATOM 675 C CA . PHE A 1 88 ? 21.146 -30.412 -30.420 1.00 95.94 88 PHE A CA 1
ATOM 676 C C . PHE A 1 88 ? 21.135 -29.197 -29.482 1.00 95.94 88 PHE A C 1
ATOM 678 O O . PHE A 1 88 ? 20.849 -29.342 -28.293 1.00 95.94 88 PHE A O 1
ATOM 685 N N . GLY A 1 89 ? 21.428 -28.006 -30.005 1.00 97.12 89 GLY A N 1
ATOM 686 C CA . GLY A 1 89 ? 21.214 -26.748 -29.302 1.00 97.12 89 GLY A CA 1
ATOM 687 C C . GLY A 1 89 ? 19.835 -26.155 -29.590 1.00 97.12 89 GLY A C 1
ATOM 688 O O . GLY A 1 89 ? 19.057 -26.685 -30.389 1.00 97.12 89 GLY A O 1
ATOM 689 N N . TYR A 1 90 ? 19.555 -25.023 -28.948 1.00 98.25 90 TYR A N 1
ATOM 690 C CA . TYR A 1 90 ? 18.300 -24.287 -29.107 1.00 98.25 90 TYR A CA 1
ATOM 691 C C . TYR A 1 90 ? 18.565 -22.866 -29.595 1.00 98.25 90 TYR A C 1
ATOM 693 O O . TYR A 1 90 ? 19.505 -22.222 -29.125 1.00 98.25 90 TYR A O 1
ATOM 701 N N . GLY A 1 91 ? 17.746 -22.365 -30.521 1.00 97.94 91 GLY A N 1
ATOM 702 C CA . GLY A 1 91 ? 17.698 -20.944 -30.892 1.00 97.94 91 GLY A CA 1
ATOM 703 C C . GLY A 1 91 ? 16.810 -20.129 -29.943 1.00 97.94 91 GLY A C 1
ATOM 704 O O . GLY A 1 91 ? 16.052 -20.706 -29.167 1.00 97.94 91 GLY A O 1
ATOM 705 N N . PHE A 1 92 ? 16.888 -18.793 -29.988 1.00 97.06 92 PHE A N 1
ATOM 706 C CA . PHE A 1 92 ? 15.979 -17.936 -29.207 1.00 97.06 92 PHE A CA 1
ATOM 707 C C . PHE A 1 92 ? 14.533 -17.991 -29.711 1.00 97.06 92 PHE A C 1
ATOM 709 O O . PHE A 1 92 ? 13.621 -17.923 -28.894 1.00 97.06 92 PHE A O 1
ATOM 716 N N . ASP A 1 93 ? 14.339 -18.201 -31.016 1.00 96.19 93 ASP A N 1
ATOM 717 C CA . ASP A 1 93 ? 13.029 -18.411 -31.637 1.00 96.19 93 ASP A CA 1
ATOM 718 C C . ASP A 1 93 ? 13.086 -19.622 -32.585 1.00 96.19 93 ASP A C 1
ATOM 720 O O . ASP A 1 93 ? 14.182 -20.013 -33.023 1.00 96.19 93 ASP A O 1
ATOM 724 N N . PRO A 1 94 ? 11.932 -20.181 -33.000 1.00 96.56 94 PRO A N 1
ATOM 725 C CA . PRO A 1 94 ? 11.898 -21.289 -33.942 1.00 96.56 94 PRO A CA 1
ATOM 726 C C . PRO A 1 94 ? 12.696 -20.997 -35.216 1.00 96.56 94 PRO A C 1
ATOM 728 O O . PRO A 1 94 ? 12.486 -19.983 -35.889 1.00 96.56 94 PRO A O 1
ATOM 731 N N . LYS A 1 95 ? 13.572 -21.939 -35.589 1.00 94.12 95 LYS A N 1
ATOM 732 C CA . LYS A 1 95 ? 14.478 -21.885 -36.758 1.00 94.12 95 LYS A CA 1
ATOM 733 C C . LYS A 1 95 ? 15.650 -20.899 -36.655 1.00 94.12 95 LYS A C 1
ATOM 735 O O . LYS A 1 95 ? 16.400 -20.782 -37.628 1.00 94.12 95 LYS A O 1
ATOM 740 N N . GLN A 1 96 ? 15.838 -20.192 -35.538 1.00 96.44 96 GLN A N 1
ATOM 741 C CA . GLN A 1 96 ? 17.087 -19.462 -35.313 1.00 96.44 96 GLN A CA 1
ATOM 742 C C . GLN A 1 96 ? 18.243 -20.432 -35.042 1.00 96.44 96 GLN A C 1
ATOM 744 O O . GLN A 1 96 ? 18.032 -21.535 -34.544 1.00 96.44 96 GLN A O 1
ATOM 749 N N . ALA A 1 97 ? 19.472 -20.024 -35.369 1.00 97.00 97 ALA A N 1
ATOM 750 C CA . ALA A 1 97 ? 20.659 -20.821 -35.071 1.00 97.00 97 ALA A CA 1
ATOM 751 C C . ALA A 1 97 ? 20.824 -21.013 -33.558 1.00 97.00 97 ALA A C 1
ATOM 753 O O . ALA A 1 97 ? 20.508 -20.114 -32.780 1.00 97.00 97 ALA A O 1
ATOM 754 N N . SER A 1 98 ? 21.348 -22.171 -33.160 1.00 98.00 98 SER A N 1
ATOM 755 C CA . SER A 1 98 ? 21.575 -22.474 -31.753 1.00 98.00 98 SER A CA 1
ATOM 756 C C . SER A 1 98 ? 22.582 -21.520 -31.125 1.00 98.00 98 SER A C 1
ATOM 758 O O . SER A 1 98 ? 23.667 -21.286 -31.671 1.00 98.00 98 SER A O 1
ATOM 760 N N . GLU A 1 99 ? 22.236 -21.015 -29.944 1.00 98.00 99 GLU A N 1
ATOM 761 C CA . GLU A 1 99 ? 23.125 -20.238 -29.087 1.00 98.00 99 GLU A CA 1
ATOM 762 C C . GLU A 1 99 ? 23.177 -20.867 -27.689 1.00 98.00 99 GLU A C 1
ATOM 764 O O . GLU A 1 99 ? 22.292 -21.613 -27.258 1.00 98.00 99 GLU A O 1
ATOM 769 N N . LEU A 1 100 ? 24.289 -20.659 -26.991 1.00 98.00 100 LEU A N 1
ATOM 770 C CA . LEU A 1 100 ? 24.499 -21.223 -25.663 1.00 98.00 100 LEU A CA 1
ATOM 771 C C . LEU A 1 100 ? 23.518 -20.641 -24.642 1.00 98.00 100 LEU A C 1
ATOM 773 O O . LEU A 1 100 ? 23.030 -21.355 -23.775 1.00 98.00 100 LEU A O 1
ATOM 777 N N . GLU A 1 101 ? 23.224 -19.352 -24.757 1.00 97.31 101 GLU A N 1
ATOM 778 C CA . GLU A 1 101 ? 22.348 -18.640 -23.834 1.00 97.31 101 GLU A CA 1
ATOM 779 C C . GLU A 1 101 ? 20.886 -19.103 -23.949 1.00 97.31 101 GLU A C 1
ATOM 781 O O . GLU A 1 101 ? 20.271 -19.455 -22.944 1.00 97.31 101 GLU A O 1
ATOM 786 N N . SER A 1 102 ? 20.351 -19.234 -25.166 1.00 98.00 102 SER A N 1
ATOM 787 C CA . SER A 1 102 ? 19.030 -19.835 -25.404 1.00 98.00 102 SER A CA 1
ATOM 788 C C . SER A 1 102 ? 18.967 -21.299 -24.955 1.00 98.00 102 SER A C 1
ATOM 790 O O . SER A 1 102 ? 17.962 -21.729 -24.389 1.00 98.00 102 SER A O 1
ATOM 792 N N . THR A 1 103 ? 20.047 -22.066 -25.129 1.00 98.31 103 THR A N 1
ATOM 793 C CA . THR A 1 103 ? 20.143 -23.450 -24.627 1.00 98.31 103 THR A CA 1
ATOM 794 C C . THR A 1 103 ? 20.135 -23.504 -23.093 1.00 98.31 103 THR A C 1
ATOM 796 O O . THR A 1 103 ? 19.462 -24.352 -22.500 1.00 98.31 103 THR A O 1
ATOM 799 N N . PHE A 1 104 ? 20.826 -22.570 -22.437 1.00 97.62 104 PHE A N 1
ATOM 800 C CA . PHE A 1 104 ? 20.822 -22.417 -20.984 1.00 97.62 104 PHE A CA 1
ATOM 801 C C . PHE A 1 104 ? 19.414 -22.103 -20.454 1.00 97.62 104 PHE A C 1
ATOM 803 O O . PHE A 1 104 ? 18.917 -22.820 -19.582 1.00 97.62 104 PHE A O 1
ATOM 810 N N . TYR A 1 105 ? 18.739 -21.090 -21.007 1.00 97.62 105 TYR A N 1
ATOM 811 C CA . TYR A 1 105 ? 17.376 -20.736 -20.595 1.00 97.62 105 TYR A CA 1
ATOM 812 C C . TYR A 1 105 ? 16.378 -21.856 -20.869 1.00 97.62 105 TYR A C 1
ATOM 814 O O . TYR A 1 105 ? 15.550 -22.146 -20.012 1.00 97.62 105 TYR A O 1
ATOM 822 N N . THR A 1 106 ? 16.502 -22.546 -22.003 1.00 97.75 106 THR A N 1
ATOM 823 C CA . THR A 1 106 ? 15.694 -23.731 -22.321 1.00 97.75 106 THR A CA 1
ATOM 824 C C . THR A 1 106 ? 15.839 -24.817 -21.258 1.00 97.75 106 THR A C 1
ATOM 826 O O . THR A 1 106 ? 14.849 -25.328 -20.738 1.00 97.75 106 THR A O 1
ATOM 829 N N . THR A 1 107 ? 17.076 -25.140 -20.880 1.00 97.62 107 THR A N 1
ATOM 830 C CA . THR A 1 107 ? 17.345 -26.132 -19.832 1.00 97.62 107 THR A CA 1
ATOM 831 C C . THR A 1 107 ? 16.730 -25.699 -18.498 1.00 97.62 107 THR A C 1
ATOM 833 O O . THR A 1 107 ? 16.158 -26.512 -17.770 1.00 97.62 107 THR A O 1
ATOM 836 N N . TRP A 1 108 ? 16.782 -24.401 -18.190 1.00 96.50 108 TRP A N 1
ATOM 837 C CA . TRP A 1 108 ? 16.167 -23.855 -16.984 1.00 96.50 108 TRP A CA 1
ATOM 838 C C . TRP A 1 108 ? 14.629 -23.887 -17.035 1.00 96.50 108 TRP A C 1
ATOM 840 O O . TRP A 1 108 ? 14.010 -24.223 -16.028 1.00 96.50 108 TRP A O 1
ATOM 850 N N . ILE A 1 109 ? 14.008 -23.625 -18.192 1.00 97.00 109 ILE A N 1
ATOM 851 C CA . ILE A 1 109 ? 12.557 -23.774 -18.402 1.00 97.00 109 ILE A CA 1
ATOM 852 C C . ILE A 1 109 ? 12.125 -25.205 -18.079 1.00 97.00 109 ILE A C 1
ATOM 854 O O . ILE A 1 109 ? 11.261 -25.388 -17.222 1.00 97.00 109 ILE A O 1
ATOM 858 N N . TYR A 1 110 ? 12.762 -26.217 -18.683 1.00 95.81 110 TYR A N 1
ATOM 859 C CA . TYR A 1 110 ? 12.451 -27.626 -18.405 1.00 95.81 110 TYR A CA 1
ATOM 860 C C . TYR A 1 110 ? 12.520 -27.937 -16.908 1.00 95.81 110 TYR A C 1
ATOM 862 O O . TYR A 1 110 ? 11.599 -28.527 -16.339 1.00 95.81 110 TYR A O 1
ATOM 870 N N . ARG A 1 111 ? 13.562 -27.446 -16.233 1.00 94.50 111 ARG A N 1
ATOM 871 C CA . ARG A 1 111 ? 13.716 -27.619 -14.788 1.00 94.50 111 ARG A CA 1
ATOM 872 C C . ARG A 1 111 ? 12.626 -26.953 -13.965 1.00 94.50 111 ARG A C 1
ATOM 874 O O . ARG A 1 111 ? 12.155 -27.552 -12.999 1.00 94.50 111 ARG A O 1
ATOM 881 N N . LEU A 1 112 ? 12.217 -25.738 -14.320 1.00 93.25 112 LEU A N 1
ATOM 882 C CA . LEU A 1 112 ? 11.109 -25.054 -13.652 1.00 93.25 112 LEU A CA 1
ATOM 883 C C . LEU A 1 112 ? 9.789 -25.812 -13.855 1.00 93.25 112 LEU A C 1
ATOM 885 O O . LEU A 1 112 ? 9.003 -25.908 -12.911 1.00 93.25 112 LEU A O 1
ATOM 889 N N . LEU A 1 113 ? 9.599 -26.433 -15.023 1.00 92.38 113 LEU A N 1
ATOM 890 C CA . LEU A 1 113 ? 8.477 -27.329 -15.326 1.00 92.38 113 LEU A CA 1
ATOM 891 C C . LEU A 1 113 ? 8.585 -28.713 -14.652 1.00 92.38 113 LEU A C 1
ATOM 893 O O . LEU A 1 113 ? 7.666 -29.518 -14.765 1.00 92.38 113 LEU A O 1
ATOM 897 N N . GLY A 1 114 ? 9.671 -29.002 -13.926 1.00 91.00 114 GLY A N 1
ATOM 898 C CA . GLY A 1 114 ? 9.869 -30.280 -13.233 1.00 91.00 114 GLY A CA 1
ATOM 899 C C . GLY A 1 114 ? 10.302 -31.435 -14.143 1.00 91.00 114 GLY A C 1
ATOM 900 O O . GLY A 1 114 ? 10.154 -32.596 -13.767 1.00 91.00 114 GLY A O 1
ATOM 901 N N . THR A 1 115 ? 10.835 -31.132 -15.326 1.00 92.62 115 THR A N 1
ATOM 902 C CA . THR A 1 115 ? 11.324 -32.102 -16.316 1.00 92.62 115 THR A CA 1
ATOM 903 C C . THR A 1 115 ? 12.776 -31.789 -16.716 1.00 92.62 115 THR A C 1
ATOM 905 O O . THR A 1 115 ? 13.411 -30.889 -16.160 1.00 92.62 115 THR A O 1
ATOM 908 N N . LEU A 1 116 ? 13.341 -32.570 -17.639 1.00 93.62 116 LEU A N 1
ATOM 909 C CA . LEU A 1 116 ? 14.683 -32.377 -18.192 1.00 93.62 116 LEU A CA 1
ATOM 910 C C . LEU A 1 116 ? 14.627 -32.500 -19.723 1.00 93.62 116 LEU A C 1
ATOM 912 O O . LEU A 1 116 ? 13.875 -33.345 -20.215 1.00 93.62 116 LEU A O 1
ATOM 916 N N . PRO A 1 117 ? 15.422 -31.711 -20.473 1.00 93.81 117 PRO A N 1
ATOM 917 C CA . PRO A 1 117 ? 15.635 -31.971 -21.894 1.00 93.81 117 PRO A CA 1
ATOM 918 C C . PRO A 1 117 ? 16.457 -33.258 -22.083 1.00 93.81 117 PRO A C 1
ATOM 920 O O . PRO A 1 117 ? 16.933 -33.852 -21.116 1.00 93.81 117 PRO A O 1
ATOM 923 N N . ASP A 1 118 ? 16.681 -33.670 -23.334 1.00 94.31 118 ASP A N 1
ATOM 924 C CA . ASP A 1 118 ? 17.618 -34.755 -23.644 1.00 94.31 118 ASP A CA 1
ATOM 925 C C . ASP A 1 118 ? 19.051 -34.364 -23.246 1.00 94.31 118 ASP A C 1
ATOM 927 O O . ASP A 1 118 ? 19.771 -33.671 -23.973 1.00 94.31 118 ASP A O 1
ATOM 931 N N . THR A 1 119 ? 19.440 -34.810 -22.055 1.00 94.19 119 THR A N 1
ATOM 932 C CA . THR A 1 119 ? 20.687 -34.464 -21.378 1.00 94.19 119 THR A CA 1
ATOM 933 C C . THR A 1 119 ? 21.910 -34.736 -22.251 1.00 94.19 119 THR A C 1
ATOM 935 O O . THR A 1 119 ? 22.764 -33.868 -22.420 1.00 94.19 119 THR A O 1
ATOM 938 N N . GLN A 1 120 ? 21.952 -35.900 -22.906 1.00 93.25 120 GLN A N 1
ATOM 939 C CA . GLN A 1 120 ? 23.091 -36.314 -23.721 1.00 93.25 120 GLN A CA 1
ATOM 940 C C . GLN A 1 120 ? 23.239 -35.445 -24.974 1.00 93.25 120 GLN A C 1
ATOM 942 O O . GLN A 1 120 ? 24.359 -35.107 -25.373 1.00 93.25 120 GLN A O 1
ATOM 947 N N . HIS A 1 121 ? 22.121 -35.094 -25.610 1.00 95.06 121 HIS A N 1
ATOM 948 C CA . HIS A 1 121 ? 22.100 -34.214 -26.772 1.00 95.06 121 HIS A CA 1
ATOM 949 C C . HIS A 1 121 ? 22.559 -32.796 -26.417 1.00 95.06 121 HIS A C 1
ATOM 951 O O . HIS A 1 121 ? 23.459 -32.273 -27.081 1.00 95.06 121 HIS A O 1
ATOM 957 N N . VAL A 1 122 ? 22.038 -32.213 -25.333 1.00 96.12 122 VAL A N 1
ATOM 958 C CA . VAL A 1 122 ? 22.458 -30.875 -24.892 1.00 96.12 122 VAL A CA 1
ATOM 959 C C . VAL A 1 122 ? 23.943 -30.865 -24.519 1.00 96.12 122 VAL A C 1
ATOM 961 O O . VAL A 1 122 ? 24.680 -29.995 -24.982 1.00 96.12 122 VAL A O 1
ATOM 964 N N . SER A 1 123 ? 24.434 -31.865 -23.785 1.00 94.75 123 SER A N 1
ATOM 965 C CA . SER A 1 123 ? 25.858 -31.966 -23.435 1.00 94.75 123 SER A CA 1
ATOM 966 C C . SER A 1 123 ? 26.767 -32.109 -24.660 1.00 94.75 123 SER A C 1
ATOM 968 O O . SER A 1 123 ? 27.833 -31.489 -24.719 1.00 94.75 123 SER A O 1
ATOM 970 N N . ASN A 1 124 ? 26.333 -32.841 -25.693 1.00 94.56 124 ASN A N 1
ATOM 971 C CA . ASN A 1 124 ? 27.057 -32.923 -26.966 1.00 94.56 124 ASN A CA 1
ATOM 972 C C . ASN A 1 124 ? 27.115 -31.571 -27.692 1.00 94.56 124 ASN A C 1
ATOM 974 O O . ASN A 1 124 ? 28.165 -31.214 -28.237 1.00 94.56 124 ASN A O 1
ATOM 978 N N . TYR A 1 125 ? 26.020 -30.805 -27.681 1.00 97.31 125 TYR A N 1
ATOM 979 C CA . TYR A 1 125 ? 26.009 -29.446 -28.216 1.00 97.31 125 TYR A CA 1
ATOM 980 C C . TYR A 1 125 ? 26.990 -28.546 -27.458 1.00 97.31 125 TYR A C 1
ATOM 982 O O . TYR A 1 125 ? 27.842 -27.922 -28.094 1.00 97.31 125 TYR A O 1
ATOM 990 N N . LEU A 1 126 ? 26.954 -28.543 -26.118 1.00 96.81 126 LEU A N 1
ATOM 991 C CA . LEU A 1 126 ? 27.883 -27.768 -25.289 1.00 96.81 126 LEU A CA 1
ATOM 992 C C . LEU A 1 126 ? 29.339 -28.092 -25.641 1.00 96.81 126 LEU A C 1
ATOM 994 O O . LEU A 1 126 ? 30.126 -27.190 -25.921 1.00 96.81 126 LEU A O 1
ATOM 998 N N . LEU A 1 127 ? 29.695 -29.377 -25.714 1.00 94.81 127 LEU A N 1
ATOM 999 C CA . LEU A 1 127 ? 31.045 -29.813 -26.079 1.00 94.81 127 LEU A CA 1
ATOM 1000 C C . LEU A 1 127 ? 31.482 -29.368 -27.478 1.00 94.81 127 LEU A C 1
ATOM 1002 O O . LEU A 1 127 ? 32.677 -29.171 -27.711 1.00 94.81 127 LEU A O 1
ATOM 1006 N N . SER A 1 128 ? 30.541 -29.184 -28.405 1.00 96.12 128 SER A N 1
ATOM 1007 C CA . SER A 1 128 ? 30.834 -28.658 -29.741 1.00 96.12 128 SER A CA 1
ATOM 1008 C C . SER A 1 128 ? 31.239 -27.177 -29.736 1.00 96.12 128 SER A C 1
ATOM 1010 O O . SER A 1 128 ? 31.858 -26.710 -30.695 1.00 96.12 128 SER A O 1
ATOM 1012 N N . LEU A 1 129 ? 30.925 -26.450 -28.657 1.00 97.62 129 LEU A N 1
ATOM 1013 C CA . LEU A 1 129 ? 31.275 -25.043 -28.450 1.00 97.62 129 LEU A CA 1
ATOM 1014 C C . LEU A 1 129 ? 32.617 -24.855 -27.729 1.00 97.62 129 LEU A C 1
ATOM 1016 O O . LEU A 1 129 ? 33.090 -23.722 -27.626 1.00 97.62 129 LEU A O 1
ATOM 1020 N N . LEU A 1 130 ? 33.223 -25.930 -27.213 1.00 96.81 130 LEU A N 1
ATOM 1021 C CA . LEU A 1 130 ? 34.499 -25.872 -26.507 1.00 96.81 130 LEU A CA 1
ATOM 1022 C C . LEU A 1 130 ? 35.648 -25.603 -27.487 1.00 96.81 130 LEU A C 1
ATOM 1024 O O . LEU A 1 130 ? 36.006 -26.454 -28.307 1.00 96.81 130 LEU A O 1
ATOM 1028 N N . ASP A 1 131 ? 36.279 -24.442 -27.348 1.00 96.25 131 ASP A N 1
ATOM 1029 C CA . ASP A 1 131 ? 37.484 -24.103 -28.088 1.00 96.25 131 ASP A CA 1
ATOM 1030 C C . ASP A 1 131 ? 38.695 -24.839 -27.497 1.00 96.25 131 ASP A C 1
ATOM 1032 O O . ASP A 1 131 ? 39.074 -24.637 -26.344 1.00 96.25 131 ASP A O 1
ATOM 1036 N N . ARG A 1 132 ? 39.320 -25.713 -28.290 1.00 92.94 132 ARG A N 1
ATOM 1037 C CA . ARG A 1 132 ? 40.393 -26.609 -27.821 1.00 92.94 132 ARG A CA 1
ATOM 1038 C C . ARG A 1 132 ? 41.716 -25.897 -27.545 1.00 92.94 132 ARG A C 1
ATOM 1040 O O . ARG A 1 132 ? 42.570 -26.477 -26.882 1.00 92.94 132 ARG A O 1
ATOM 1047 N N . GLU A 1 133 ? 41.907 -24.682 -28.051 1.00 92.62 133 GLU A N 1
ATOM 1048 C CA . GLU A 1 133 ? 43.122 -23.902 -27.808 1.00 92.62 133 GLU A CA 1
ATOM 1049 C C . GLU A 1 133 ? 43.037 -23.157 -26.473 1.00 92.62 133 GLU A C 1
ATOM 1051 O O . GLU A 1 133 ? 43.946 -23.209 -25.643 1.00 92.62 133 GLU A O 1
ATOM 1056 N N . THR A 1 134 ? 41.920 -22.472 -26.240 1.00 93.62 134 THR A N 1
ATOM 1057 C CA . THR A 1 134 ? 41.712 -21.656 -25.044 1.00 93.62 134 THR A CA 1
ATOM 1058 C C . THR A 1 134 ? 41.059 -22.412 -23.892 1.00 93.62 134 THR A C 1
ATOM 1060 O O . THR A 1 134 ? 41.126 -21.918 -22.765 1.00 93.62 134 THR A O 1
ATOM 1063 N N . MET A 1 135 ? 40.468 -23.581 -24.157 1.00 95.31 135 MET A N 1
ATOM 1064 C CA . MET A 1 135 ? 39.647 -24.381 -23.236 1.00 95.31 135 MET A CA 1
ATOM 1065 C C . MET A 1 135 ? 38.414 -23.644 -22.696 1.00 95.31 135 MET A C 1
ATOM 1067 O O . MET A 1 135 ? 37.857 -24.024 -21.670 1.00 95.31 135 MET A O 1
ATOM 1071 N N . LEU A 1 136 ? 37.995 -22.584 -23.382 1.00 96.19 136 LEU A N 1
ATOM 1072 C CA . LEU A 1 136 ? 36.814 -21.787 -23.071 1.00 96.19 136 LEU A CA 1
ATOM 1073 C C . LEU A 1 136 ? 35.684 -22.141 -24.048 1.00 96.19 136 LEU A C 1
ATOM 1075 O O . LEU A 1 136 ? 35.932 -22.558 -25.179 1.00 96.19 136 LEU A O 1
ATOM 1079 N N . PHE A 1 137 ? 34.438 -21.943 -23.634 1.00 97.50 137 PHE A N 1
ATOM 1080 C CA . PHE A 1 137 ? 33.280 -22.147 -24.503 1.00 97.50 137 PHE A CA 1
ATOM 1081 C C . PHE A 1 137 ? 32.983 -20.892 -25.322 1.00 97.50 137 PHE A C 1
ATOM 1083 O O . PHE A 1 137 ? 33.111 -19.768 -24.830 1.00 97.50 137 PHE A O 1
ATOM 1090 N N . ALA A 1 138 ? 32.568 -21.086 -26.571 1.00 97.75 138 ALA A N 1
ATOM 1091 C CA . ALA A 1 138 ? 32.011 -20.050 -27.431 1.00 97.75 138 ALA A CA 1
ATOM 1092 C C . ALA A 1 138 ? 30.500 -19.867 -27.192 1.00 97.75 138 ALA A C 1
ATOM 1094 O O . ALA A 1 138 ? 29.824 -20.822 -26.815 1.00 97.75 138 ALA A O 1
ATOM 1095 N N . PRO A 1 139 ? 29.935 -18.669 -27.443 1.00 97.06 139 PRO A N 1
ATOM 1096 C CA . PRO A 1 139 ? 28.492 -18.436 -27.317 1.00 97.06 139 PRO A CA 1
ATOM 1097 C C . PRO A 1 139 ? 27.677 -19.162 -28.397 1.00 97.06 139 PRO A C 1
ATOM 1099 O O . PRO A 1 139 ? 26.493 -19.412 -28.215 1.00 97.06 139 PRO A O 1
ATOM 1102 N N . LYS A 1 140 ? 28.312 -19.501 -29.523 1.00 97.12 140 LYS A N 1
ATOM 1103 C CA . LYS A 1 140 ? 27.762 -20.306 -30.617 1.00 97.12 140 LYS A CA 1
ATOM 1104 C C . LYS A 1 140 ? 28.887 -20.924 -31.431 1.00 97.12 140 LYS A C 1
ATOM 1106 O O . LYS A 1 140 ? 30.048 -20.527 -31.296 1.00 97.12 140 LYS A O 1
ATOM 1111 N N . LYS A 1 141 ? 28.557 -21.876 -32.301 1.00 95.00 141 LYS A N 1
ATOM 1112 C CA . LYS A 1 141 ? 29.542 -22.581 -33.126 1.00 95.00 141 LYS A CA 1
ATOM 1113 C C . LYS A 1 141 ? 30.338 -21.602 -34.000 1.00 95.00 141 LYS A C 1
ATOM 1115 O O . LYS A 1 141 ? 29.765 -20.850 -34.782 1.00 95.00 141 LYS A O 1
ATOM 1120 N N . GLY A 1 142 ? 31.665 -21.616 -33.858 1.00 93.38 142 GLY A N 1
ATOM 1121 C CA . GLY A 1 142 ? 32.574 -20.689 -34.548 1.00 93.38 142 GLY A CA 1
ATOM 1122 C C . GLY A 1 142 ? 32.647 -19.276 -33.948 1.00 93.38 142 GLY A C 1
ATOM 1123 O O . GLY A 1 142 ? 33.359 -18.432 -34.485 1.00 93.38 142 GLY A O 1
ATOM 1124 N N . GLY A 1 143 ? 31.932 -19.004 -32.851 1.00 96.12 143 GLY A N 1
ATOM 1125 C CA . GLY A 1 143 ? 32.034 -17.754 -32.102 1.00 96.12 143 GLY A CA 1
ATOM 1126 C C . GLY A 1 143 ? 33.335 -17.650 -31.301 1.00 96.12 143 GLY A C 1
ATOM 1127 O O . GLY A 1 143 ? 34.037 -18.636 -31.082 1.00 96.12 143 GLY A O 1
ATOM 1128 N N . ARG A 1 144 ? 33.654 -16.440 -30.828 1.00 96.25 144 ARG A N 1
ATOM 1129 C CA . ARG A 1 144 ? 34.829 -16.215 -29.976 1.00 96.25 144 ARG A CA 1
ATOM 1130 C C . ARG A 1 144 ? 34.564 -16.754 -28.561 1.00 96.25 144 ARG A C 1
ATOM 1132 O O . ARG A 1 144 ? 33.563 -16.355 -27.966 1.00 96.25 144 ARG A O 1
ATOM 1139 N N . PRO A 1 145 ? 35.443 -17.601 -28.002 1.00 96.19 145 PRO A N 1
ATOM 1140 C CA . PRO A 1 145 ? 35.258 -18.127 -26.658 1.00 96.19 145 PRO A CA 1
ATOM 1141 C C . PRO A 1 145 ? 35.356 -17.040 -25.578 1.00 96.19 145 PRO A C 1
ATOM 1143 O O . PRO A 1 145 ? 36.133 -16.090 -25.714 1.00 96.19 145 PRO A O 1
ATOM 1146 N N . SER A 1 146 ? 34.570 -17.177 -24.504 1.00 95.56 146 SER A N 1
ATOM 1147 C CA . SER A 1 146 ? 34.459 -16.173 -23.434 1.00 95.56 146 SER A CA 1
ATOM 1148 C C . SER A 1 146 ? 34.266 -16.791 -22.041 1.00 95.56 146 SER A C 1
ATOM 1150 O O . SER A 1 146 ? 33.898 -17.962 -21.901 1.00 95.56 146 SER A O 1
ATOM 1152 N N . ILE A 1 147 ? 34.505 -15.996 -20.991 1.00 95.81 147 ILE A N 1
ATOM 1153 C CA . ILE A 1 147 ? 34.279 -16.408 -19.596 1.00 95.81 147 ILE A CA 1
ATOM 1154 C C . ILE A 1 147 ? 32.785 -16.579 -19.308 1.00 95.81 147 ILE A C 1
ATOM 1156 O O . ILE A 1 147 ? 32.401 -17.594 -18.734 1.00 95.81 147 ILE A O 1
ATOM 1160 N N . MET A 1 148 ? 31.949 -15.650 -19.780 1.00 95.62 148 MET A N 1
ATOM 1161 C CA . MET A 1 148 ? 30.488 -15.735 -19.684 1.00 95.62 148 MET A CA 1
ATOM 1162 C C . MET A 1 148 ? 29.965 -17.038 -20.297 1.00 95.62 148 MET A C 1
ATOM 1164 O O . MET A 1 148 ? 29.290 -17.810 -19.623 1.00 95.62 148 MET A O 1
ATOM 1168 N N . SER A 1 149 ? 30.333 -17.334 -21.547 1.00 97.12 149 SER A N 1
ATOM 1169 C CA . SER A 1 149 ? 29.915 -18.570 -22.216 1.00 97.12 149 SER A CA 1
ATOM 1170 C C . SER A 1 149 ? 30.402 -19.810 -21.459 1.00 97.12 149 SER A C 1
ATOM 1172 O O . SER A 1 149 ? 29.655 -20.759 -21.267 1.00 97.12 149 SER A O 1
ATOM 1174 N N . THR A 1 150 ? 31.631 -19.794 -20.946 1.00 97.62 150 THR A N 1
ATOM 1175 C CA . THR A 1 150 ? 32.153 -20.906 -20.134 1.00 97.62 150 THR A CA 1
ATOM 1176 C C . THR A 1 150 ? 31.340 -21.103 -18.854 1.00 97.62 150 THR A C 1
ATOM 1178 O O . THR A 1 150 ? 30.962 -22.226 -18.534 1.00 97.62 150 THR A O 1
ATOM 1181 N N . ALA A 1 151 ? 31.004 -20.026 -18.146 1.00 97.12 151 ALA A N 1
ATOM 1182 C CA . ALA A 1 151 ? 30.188 -20.088 -16.940 1.00 97.12 151 ALA A CA 1
ATOM 1183 C C . ALA A 1 151 ? 28.758 -20.585 -17.220 1.00 97.12 151 ALA A C 1
ATOM 1185 O O . ALA A 1 151 ? 28.243 -21.416 -16.470 1.00 97.12 151 ALA A O 1
ATOM 1186 N N . LEU A 1 152 ? 28.139 -20.138 -18.320 1.00 97.12 152 LEU A N 1
ATOM 1187 C CA . LEU A 1 152 ? 26.822 -20.613 -18.753 1.00 97.12 152 LEU A CA 1
ATOM 1188 C C . LEU A 1 152 ? 26.839 -22.095 -19.144 1.00 97.12 152 LEU A C 1
ATOM 1190 O O . LEU A 1 152 ? 25.907 -22.811 -18.790 1.00 97.12 152 LEU A O 1
ATOM 1194 N N . ALA A 1 153 ? 27.896 -22.587 -19.797 1.00 97.31 153 ALA A N 1
ATOM 1195 C CA . ALA A 1 153 ? 28.033 -24.011 -20.110 1.00 97.31 153 ALA A CA 1
ATOM 1196 C C . ALA A 1 153 ? 28.089 -24.869 -18.834 1.00 97.31 153 ALA A C 1
ATOM 1198 O O . ALA A 1 153 ? 27.343 -25.837 -18.714 1.00 97.31 153 ALA A O 1
ATOM 1199 N N . PHE A 1 154 ? 28.897 -24.471 -17.843 1.00 96.94 154 PHE A N 1
ATOM 1200 C CA . PHE A 1 154 ? 28.960 -25.159 -16.546 1.00 96.94 154 PHE A CA 1
ATOM 1201 C C . PHE A 1 154 ? 27.615 -25.128 -15.817 1.00 96.94 154 PHE A C 1
ATOM 1203 O O . PHE A 1 154 ? 27.172 -26.147 -15.297 1.00 96.94 154 PHE A O 1
ATOM 1210 N N . LYS A 1 155 ? 26.937 -23.976 -15.814 1.00 95.50 155 LYS A N 1
ATOM 1211 C CA . LYS A 1 155 ? 25.613 -23.843 -15.197 1.00 95.50 155 LYS A CA 1
ATOM 1212 C C . LYS A 1 155 ? 24.542 -24.653 -15.931 1.00 95.50 155 LYS A C 1
ATOM 1214 O O . LYS A 1 155 ? 23.630 -25.155 -15.290 1.00 95.50 155 LYS A O 1
ATOM 1219 N N . THR A 1 156 ? 24.655 -24.804 -17.249 1.00 96.81 156 THR A N 1
ATOM 1220 C CA . THR A 1 156 ? 23.758 -25.663 -18.035 1.00 96.81 156 THR A CA 1
ATOM 1221 C C . THR A 1 156 ? 23.964 -27.131 -17.667 1.00 96.81 156 THR A C 1
ATOM 1223 O O . THR A 1 156 ? 22.982 -27.818 -17.429 1.00 96.81 156 THR A O 1
ATOM 1226 N N . LEU A 1 157 ? 25.212 -27.596 -17.530 1.00 95.19 157 LEU A N 1
ATOM 1227 C CA . LEU A 1 157 ? 25.517 -28.961 -17.067 1.00 95.19 157 LEU A CA 1
ATOM 1228 C C . LEU A 1 157 ? 25.005 -29.222 -15.639 1.00 95.19 157 LEU A C 1
ATOM 1230 O O . LEU A 1 157 ? 24.401 -30.258 -15.383 1.00 95.19 157 LEU A O 1
ATOM 1234 N N . ASP A 1 158 ? 25.155 -28.254 -14.731 1.00 93.81 158 ASP A N 1
ATOM 1235 C CA . ASP A 1 158 ? 24.588 -28.327 -13.375 1.00 93.81 158 ASP A CA 1
ATOM 1236 C C . ASP A 1 158 ? 23.051 -28.424 -13.409 1.00 93.81 158 ASP A C 1
ATOM 1238 O O . ASP A 1 158 ? 22.446 -29.294 -12.782 1.00 93.81 158 ASP A O 1
ATOM 1242 N N . LEU A 1 159 ? 22.401 -27.609 -14.248 1.00 94.12 159 LEU A N 1
ATOM 1243 C CA . LEU A 1 159 ? 20.965 -27.718 -14.507 1.00 94.12 159 LEU A CA 1
ATOM 1244 C C . LEU A 1 159 ? 20.572 -29.030 -15.197 1.00 94.12 159 LEU A C 1
ATOM 1246 O O . LEU A 1 159 ? 19.393 -29.347 -15.189 1.00 94.12 159 LEU A O 1
ATOM 1250 N N . LEU A 1 160 ? 21.492 -29.810 -15.748 1.00 93.75 160 LEU A N 1
ATOM 1251 C CA . LEU A 1 160 ? 21.225 -31.128 -16.327 1.00 93.75 160 LEU A CA 1
ATOM 1252 C C . LEU A 1 160 ? 21.420 -32.284 -15.327 1.00 93.75 160 LEU A C 1
ATOM 1254 O O . LEU A 1 160 ? 21.214 -33.435 -15.702 1.00 93.75 160 LEU A O 1
ATOM 1258 N N . ASP A 1 161 ? 21.798 -31.995 -14.072 1.00 91.25 161 ASP A N 1
ATOM 1259 C CA . ASP A 1 161 ? 22.311 -32.982 -13.101 1.00 91.25 161 ASP A CA 1
ATOM 1260 C C . ASP A 1 161 ? 23.551 -33.745 -13.615 1.00 91.25 161 ASP A C 1
ATOM 1262 O O . ASP A 1 161 ? 23.875 -34.831 -13.127 1.00 91.25 161 ASP A O 1
ATOM 1266 N N . GLU A 1 162 ? 24.284 -33.185 -14.584 1.00 88.56 162 GLU A N 1
ATOM 1267 C CA . GLU A 1 162 ? 25.523 -33.772 -15.086 1.00 88.56 162 GLU A CA 1
ATOM 1268 C C . GLU A 1 162 ? 26.740 -33.155 -14.399 1.00 88.56 162 GLU A C 1
ATOM 1270 O O . GLU A 1 162 ? 26.946 -31.940 -14.383 1.00 88.56 162 GLU A O 1
ATOM 1275 N N . SER A 1 163 ? 27.616 -34.015 -13.875 1.00 86.69 163 SER A N 1
ATOM 1276 C CA . SER A 1 163 ? 28.943 -33.561 -13.471 1.00 86.69 163 SER A CA 1
ATOM 1277 C C . SER A 1 163 ? 29.714 -33.118 -14.711 1.00 86.69 163 SER A C 1
ATOM 1279 O O . SER A 1 163 ? 29.798 -33.850 -15.694 1.00 86.69 163 SER A O 1
ATOM 1281 N N . TRP A 1 164 ? 30.327 -31.939 -14.661 1.00 87.12 164 TRP A N 1
ATOM 1282 C CA . TRP A 1 164 ? 31.170 -31.449 -15.749 1.00 87.12 164 TRP A CA 1
ATOM 1283 C C . TRP A 1 164 ? 32.507 -32.211 -15.841 1.00 87.12 164 TRP A C 1
ATOM 1285 O O . TRP A 1 164 ? 33.122 -32.238 -16.906 1.00 87.12 164 TRP A O 1
ATOM 1295 N N . GLU A 1 165 ? 32.968 -32.849 -14.755 1.00 84.62 165 GLU A N 1
ATOM 1296 C CA . GLU A 1 165 ? 34.286 -33.506 -14.688 1.00 84.62 165 GLU A CA 1
ATOM 1297 C C . GLU A 1 165 ? 34.473 -34.633 -15.727 1.00 84.62 165 GLU A C 1
ATOM 1299 O O . GLU A 1 165 ? 35.512 -34.641 -16.385 1.00 84.62 165 GLU A O 1
ATOM 1304 N N . PRO A 1 166 ? 33.513 -35.557 -15.940 1.00 83.69 166 PRO A N 1
ATOM 1305 C CA . PRO A 1 166 ? 33.643 -36.629 -16.931 1.00 83.69 166 PRO A CA 1
ATOM 1306 C C . PRO A 1 166 ? 33.396 -36.162 -18.371 1.00 83.69 166 PRO A C 1
ATOM 1308 O O . PRO A 1 166 ? 33.767 -36.857 -19.314 1.00 83.69 166 PRO A O 1
ATOM 1311 N N . VAL A 1 167 ? 32.728 -35.017 -18.539 1.00 83.69 167 VAL A N 1
ATOM 1312 C CA . VAL A 1 167 ? 32.305 -34.486 -19.842 1.00 83.69 167 VAL A CA 1
ATOM 1313 C C . VAL A 1 167 ? 33.453 -33.722 -20.507 1.00 83.69 167 VAL A C 1
ATOM 1315 O O . VAL A 1 167 ? 33.638 -33.799 -21.723 1.00 83.69 167 VAL A O 1
ATOM 1318 N N . LEU A 1 168 ? 34.258 -32.999 -19.722 1.00 87.75 168 LEU A N 1
ATOM 1319 C CA . LEU A 1 168 ? 35.339 -32.168 -20.244 1.00 87.75 168 LEU A CA 1
ATOM 1320 C C . LEU A 1 168 ? 36.631 -32.961 -20.526 1.00 87.75 168 LEU A C 1
ATOM 1322 O O . LEU A 1 168 ? 36.948 -33.920 -19.828 1.00 87.75 168 LEU A O 1
ATOM 1326 N N . PRO A 1 169 ? 37.443 -32.531 -21.511 1.00 88.25 169 PRO A N 1
ATOM 1327 C CA . PRO A 1 169 ? 38.753 -33.127 -21.773 1.00 88.25 169 PRO A CA 1
ATOM 1328 C C . PRO A 1 169 ? 39.691 -33.072 -20.559 1.00 88.25 169 PRO A C 1
ATOM 1330 O O . PRO A 1 169 ? 39.685 -32.088 -19.810 1.00 88.25 169 PRO A O 1
ATOM 1333 N N . GLU A 1 170 ? 40.570 -34.070 -20.424 1.00 83.38 170 GLU A N 1
ATOM 1334 C CA . GLU A 1 170 ? 41.625 -34.081 -19.403 1.00 83.38 170 GLU A CA 1
ATOM 1335 C C . GLU A 1 170 ? 42.436 -32.766 -19.438 1.00 83.38 170 GLU A C 1
ATOM 1337 O O . GLU A 1 170 ? 42.823 -32.285 -20.504 1.00 83.38 170 GLU A O 1
ATOM 1342 N N . ASN A 1 171 ? 42.693 -32.180 -18.262 1.00 87.25 171 ASN A N 1
ATOM 1343 C CA . ASN A 1 171 ? 43.359 -30.882 -18.027 1.00 87.25 171 ASN A CA 1
ATOM 1344 C C . ASN A 1 171 ? 42.530 -29.602 -18.254 1.00 87.25 171 ASN A C 1
ATOM 1346 O O . ASN A 1 171 ? 43.014 -28.523 -17.905 1.00 87.25 171 ASN A O 1
ATOM 1350 N N . THR A 1 172 ? 41.288 -29.679 -18.748 1.00 89.81 172 THR A N 1
ATOM 1351 C CA . THR A 1 172 ? 40.432 -28.486 -18.956 1.00 89.81 172 THR A CA 1
ATOM 1352 C C . THR A 1 172 ? 40.282 -27.660 -17.674 1.00 89.81 172 THR A C 1
ATOM 1354 O O . THR A 1 172 ? 40.481 -26.446 -17.687 1.00 89.81 172 THR A O 1
ATOM 1357 N N . ALA A 1 173 ? 40.026 -28.321 -16.540 1.00 91.56 173 ALA A N 1
ATOM 1358 C CA . ALA A 1 173 ? 39.860 -27.663 -15.245 1.00 91.56 173 ALA A CA 1
ATOM 1359 C C . ALA A 1 173 ? 41.100 -26.862 -14.809 1.00 91.56 173 ALA A C 1
ATOM 1361 O O . ALA A 1 173 ? 40.970 -25.729 -14.356 1.00 91.56 173 ALA A O 1
ATOM 1362 N N . GLU A 1 174 ? 42.307 -27.412 -14.972 1.00 93.56 174 GLU A N 1
ATOM 1363 C CA . GLU A 1 174 ? 43.551 -26.749 -14.551 1.00 93.56 174 GLU A CA 1
ATOM 1364 C C . GLU A 1 174 ? 43.902 -25.546 -15.441 1.00 93.56 174 GLU A C 1
ATOM 1366 O O . GLU A 1 174 ? 44.339 -24.498 -14.947 1.00 93.56 174 GLU A O 1
ATOM 1371 N N . VAL A 1 175 ? 43.633 -25.647 -16.748 1.00 94.44 175 VAL A N 1
ATOM 1372 C CA . VAL A 1 175 ? 43.774 -24.517 -17.680 1.00 94.44 175 VAL A CA 1
ATOM 1373 C C . VAL A 1 175 ? 42.799 -23.395 -17.315 1.00 94.44 175 VAL A C 1
ATOM 1375 O O . VAL A 1 175 ? 43.201 -22.229 -17.245 1.00 94.44 175 VAL A O 1
ATOM 1378 N N . LEU A 1 176 ? 41.539 -23.736 -17.027 1.00 95.50 176 LEU A N 1
ATOM 1379 C CA . LEU A 1 176 ? 40.527 -22.767 -16.612 1.00 95.50 176 LEU A CA 1
ATOM 1380 C C . LEU A 1 176 ? 40.878 -22.115 -15.273 1.00 95.50 176 LEU A C 1
ATOM 1382 O O . LEU A 1 176 ? 40.881 -20.890 -15.194 1.00 95.50 176 LEU A O 1
ATOM 1386 N N . LYS A 1 177 ? 41.274 -22.887 -14.252 1.00 96.06 177 LYS A N 1
ATOM 1387 C CA . LYS A 1 177 ? 41.726 -22.346 -12.956 1.00 96.06 177 LYS A CA 1
ATOM 1388 C C . LYS A 1 177 ? 42.831 -21.309 -13.125 1.00 96.06 177 LYS A C 1
ATOM 1390 O O . LYS A 1 177 ? 42.766 -20.237 -12.529 1.00 96.06 177 LYS A O 1
ATOM 1395 N N . THR A 1 178 ? 43.827 -21.610 -13.959 1.00 95.56 178 THR A N 1
ATOM 1396 C CA . THR A 1 178 ? 44.941 -20.693 -14.236 1.00 95.56 178 THR A CA 1
ATOM 1397 C C . THR A 1 178 ? 44.454 -19.399 -14.895 1.00 95.56 178 THR A C 1
ATOM 1399 O O . THR A 1 178 ? 44.883 -18.310 -14.515 1.00 95.56 178 THR A O 1
ATOM 1402 N N . LYS A 1 179 ? 43.528 -19.498 -15.858 1.00 94.88 179 LYS A N 1
ATOM 1403 C CA . LYS A 1 179 ? 42.940 -18.335 -16.542 1.00 94.88 179 LYS A CA 1
ATOM 1404 C C . LYS A 1 179 ? 42.080 -17.479 -15.613 1.00 94.88 179 LYS A C 1
ATOM 1406 O O . LYS A 1 179 ? 42.255 -16.265 -15.608 1.00 94.88 179 LYS A O 1
ATOM 1411 N N . ILE A 1 180 ? 41.210 -18.093 -14.810 1.00 95.69 180 ILE A N 1
ATOM 1412 C CA . ILE A 1 180 ? 40.342 -17.384 -13.859 1.00 95.69 180 ILE A CA 1
ATOM 1413 C C . ILE A 1 180 ? 41.182 -16.657 -12.806 1.00 95.69 180 ILE A C 1
ATOM 1415 O O . ILE A 1 180 ? 40.994 -15.461 -12.605 1.00 95.69 180 ILE A O 1
ATOM 1419 N N . LYS A 1 181 ? 42.193 -17.322 -12.226 1.00 95.88 181 LYS A N 1
ATOM 1420 C CA . LYS A 1 181 ? 43.114 -16.693 -11.262 1.00 95.88 181 LYS A CA 1
ATOM 1421 C C . LYS A 1 181 ? 43.858 -15.488 -11.836 1.00 95.88 181 LYS A C 1
ATOM 1423 O O . LYS A 1 181 ? 44.096 -14.527 -11.117 1.00 95.88 181 LYS A O 1
ATOM 1428 N N . LYS A 1 182 ? 44.208 -15.508 -13.127 1.00 95.31 182 LYS A N 1
ATOM 1429 C CA . LYS A 1 182 ? 44.881 -14.376 -13.784 1.00 95.31 182 LYS A CA 1
ATOM 1430 C C . LYS A 1 182 ? 44.001 -13.119 -13.862 1.00 95.31 182 LYS A C 1
ATOM 1432 O O . LYS A 1 182 ? 44.549 -12.025 -13.924 1.00 95.31 182 LYS A O 1
ATOM 1437 N N . GLY A 1 183 ? 42.675 -13.270 -13.878 1.00 93.88 183 GLY A N 1
ATOM 1438 C CA . GLY A 1 183 ? 41.732 -12.148 -13.876 1.00 93.88 183 GLY A CA 1
ATOM 1439 C C . GLY A 1 183 ? 41.368 -11.630 -12.484 1.00 93.88 183 GLY A C 1
ATOM 1440 O O . GLY A 1 183 ? 40.622 -10.662 -12.395 1.00 93.88 183 GLY A O 1
ATOM 1441 N N . MET A 1 184 ? 41.856 -12.253 -11.404 1.00 96.00 184 MET A N 1
ATOM 1442 C CA . MET A 1 184 ? 41.602 -11.785 -10.038 1.00 96.00 184 MET A CA 1
ATOM 1443 C C . MET A 1 184 ? 42.414 -10.521 -9.746 1.00 96.00 184 MET A C 1
ATOM 1445 O O . MET A 1 184 ? 43.642 -10.520 -9.845 1.00 96.00 184 MET A O 1
ATOM 1449 N N . VAL A 1 185 ? 41.728 -9.470 -9.314 1.00 92.88 185 VAL A N 1
ATOM 1450 C CA . VAL A 1 185 ? 42.311 -8.231 -8.803 1.00 92.88 185 VAL A CA 1
ATOM 1451 C C . VAL A 1 185 ? 41.948 -8.146 -7.326 1.00 92.88 185 VAL A C 1
ATOM 1453 O O . VAL A 1 185 ? 40.790 -7.937 -6.984 1.00 92.88 185 VAL A O 1
ATOM 1456 N N . VAL A 1 186 ? 42.924 -8.357 -6.442 1.00 90.62 186 VAL A N 1
ATOM 1457 C CA . VAL A 1 186 ? 42.696 -8.446 -4.990 1.00 90.62 186 VAL A CA 1
ATOM 1458 C C . VAL A 1 186 ? 43.523 -7.391 -4.265 1.00 90.62 186 VAL A C 1
ATOM 1460 O O . VAL A 1 186 ? 44.728 -7.278 -4.487 1.00 90.62 186 VAL A O 1
ATOM 1463 N N . SER A 1 187 ? 42.870 -6.649 -3.376 1.00 91.56 187 SER A N 1
ATOM 1464 C CA . SER A 1 187 ? 43.474 -5.725 -2.413 1.00 91.56 187 SER A CA 1
ATOM 1465 C C . SER A 1 187 ? 42.959 -6.021 -0.998 1.00 91.56 187 SER A C 1
ATOM 1467 O O . SER A 1 187 ? 42.093 -6.878 -0.811 1.00 91.56 187 SER A O 1
ATOM 1469 N N . ASP A 1 188 ? 43.460 -5.295 0.005 1.00 87.19 188 ASP A N 1
ATOM 1470 C CA . ASP A 1 188 ? 43.003 -5.452 1.394 1.00 87.19 188 ASP A CA 1
ATOM 1471 C C . ASP A 1 188 ? 41.541 -5.006 1.599 1.00 87.19 188 ASP A C 1
ATOM 1473 O O . ASP A 1 188 ? 40.872 -5.465 2.528 1.00 87.19 188 ASP A O 1
ATOM 1477 N N . THR A 1 189 ? 41.035 -4.107 0.749 1.00 90.12 189 THR A N 1
ATOM 1478 C CA . THR A 1 189 ? 39.718 -3.467 0.908 1.00 90.12 189 THR A CA 1
ATOM 1479 C C . THR A 1 189 ? 38.675 -3.973 -0.078 1.00 90.12 189 THR A C 1
ATOM 1481 O O . THR A 1 189 ? 37.503 -4.079 0.289 1.00 90.12 189 THR A O 1
ATOM 1484 N N . GLU A 1 190 ? 39.096 -4.309 -1.297 1.00 92.19 190 GLU A N 1
ATOM 1485 C CA . GLU A 1 190 ? 38.234 -4.742 -2.398 1.00 92.19 190 GLU A CA 1
ATOM 1486 C C . GLU A 1 190 ? 38.883 -5.862 -3.212 1.00 92.19 190 GLU A C 1
ATOM 1488 O O . GLU A 1 190 ? 40.104 -5.897 -3.396 1.00 92.19 190 GLU A O 1
ATOM 1493 N N . ALA A 1 191 ? 38.054 -6.773 -3.713 1.00 96.00 191 ALA A N 1
ATOM 1494 C CA . ALA A 1 191 ? 38.459 -7.804 -4.654 1.00 96.00 191 ALA A CA 1
ATOM 1495 C C . ALA A 1 191 ? 37.435 -7.896 -5.784 1.00 96.00 191 ALA A C 1
ATOM 1497 O O . ALA A 1 191 ? 36.233 -7.821 -5.536 1.00 96.00 191 ALA A O 1
ATOM 1498 N N . SER A 1 192 ? 37.921 -8.040 -7.013 1.00 96.31 192 SER A N 1
ATOM 1499 C CA . SER A 1 192 ? 37.085 -8.166 -8.200 1.00 96.31 192 SER A CA 1
ATOM 1500 C C . SER A 1 192 ? 37.721 -9.067 -9.258 1.00 96.31 192 SER A C 1
ATOM 1502 O O . SER A 1 192 ? 38.920 -9.357 -9.224 1.00 96.31 192 SER A O 1
ATOM 1504 N N . PHE A 1 193 ? 36.918 -9.518 -10.217 1.00 96.88 193 PHE A N 1
ATOM 1505 C CA . PHE A 1 193 ? 37.412 -10.088 -11.466 1.00 96.88 193 PHE A CA 1
ATOM 1506 C C . PHE A 1 193 ? 37.417 -9.033 -12.568 1.00 96.88 193 PHE A C 1
ATOM 1508 O O . PHE A 1 193 ? 36.442 -8.307 -12.721 1.00 96.88 193 PHE A O 1
ATOM 1515 N N . ASN A 1 194 ? 38.488 -8.995 -13.360 1.00 94.44 194 ASN A N 1
ATOM 1516 C CA . ASN A 1 194 ? 38.578 -8.207 -14.584 1.00 94.44 194 ASN A CA 1
ATOM 1517 C C . ASN A 1 194 ? 39.159 -9.077 -15.706 1.00 94.44 194 ASN A C 1
ATOM 1519 O O . ASN A 1 194 ? 40.352 -9.394 -15.737 1.00 94.44 194 ASN A O 1
ATOM 1523 N N . PHE A 1 195 ? 38.297 -9.469 -16.638 1.00 93.00 195 PHE A N 1
ATOM 1524 C CA . PHE A 1 195 ? 38.637 -10.245 -17.826 1.00 93.00 195 PHE A CA 1
ATOM 1525 C C . PHE A 1 195 ? 38.715 -9.373 -19.087 1.00 93.00 195 PHE A C 1
ATOM 1527 O O . PHE A 1 195 ? 38.832 -9.899 -20.197 1.00 93.00 195 PHE A O 1
ATOM 1534 N N . GLY A 1 196 ? 38.697 -8.048 -18.921 1.00 85.19 196 GLY A N 1
ATOM 1535 C CA . GLY A 1 196 ? 38.736 -7.073 -20.002 1.00 85.19 196 GLY A CA 1
ATOM 1536 C C . GLY A 1 196 ? 37.386 -6.852 -20.683 1.00 85.19 196 GLY A C 1
ATOM 1537 O O . GLY A 1 196 ? 37.374 -6.364 -21.814 1.00 85.19 196 GLY A O 1
ATOM 1538 N N . SER A 1 197 ? 36.271 -7.229 -20.045 1.00 81.81 197 SER A N 1
ATOM 1539 C CA . SER A 1 197 ? 34.953 -6.778 -20.493 1.00 81.81 197 SER A CA 1
ATOM 1540 C C . SER A 1 197 ? 34.703 -5.341 -20.018 1.00 81.81 197 SER A C 1
ATOM 1542 O O . SER A 1 197 ? 35.320 -4.868 -19.064 1.00 81.81 197 SER A O 1
ATOM 1544 N N . SER A 1 198 ? 33.814 -4.620 -20.703 1.00 80.00 198 SER A N 1
ATOM 1545 C CA . SER A 1 198 ? 33.361 -3.302 -20.243 1.00 80.00 198 SER A CA 1
ATOM 1546 C C . SER A 1 198 ? 32.431 -3.393 -19.030 1.00 80.00 198 SER A C 1
ATOM 1548 O O . SER A 1 198 ? 32.200 -2.380 -18.386 1.00 80.00 198 SER A O 1
ATOM 1550 N N . ASN A 1 199 ? 31.918 -4.588 -18.711 1.00 88.88 199 ASN A N 1
ATOM 1551 C CA . ASN A 1 199 ? 30.944 -4.811 -17.653 1.00 88.88 199 ASN A CA 1
ATOM 1552 C C . ASN A 1 199 ? 31.584 -5.597 -16.502 1.00 88.88 199 ASN A C 1
ATOM 1554 O O . ASN A 1 199 ? 31.620 -6.832 -16.481 1.00 88.88 199 ASN A O 1
ATOM 1558 N N . ILE A 1 200 ? 32.115 -4.860 -15.531 1.00 91.62 200 ILE A N 1
ATOM 1559 C CA . ILE A 1 200 ? 32.871 -5.437 -14.424 1.00 91.62 200 ILE A CA 1
ATOM 1560 C C . ILE A 1 200 ? 31.987 -6.327 -13.542 1.00 91.62 200 ILE A C 1
ATOM 1562 O O . ILE A 1 200 ? 32.455 -7.335 -13.013 1.00 91.62 200 ILE A O 1
ATOM 1566 N N . VAL A 1 201 ? 30.696 -6.016 -13.402 1.00 92.69 201 VAL A N 1
ATOM 1567 C CA . VAL A 1 201 ? 29.774 -6.831 -12.598 1.00 92.69 201 VAL A CA 1
ATOM 1568 C C . VAL A 1 201 ? 29.550 -8.205 -13.230 1.00 92.69 201 VAL A C 1
ATOM 1570 O O . VAL A 1 201 ? 29.497 -9.208 -12.515 1.00 92.69 201 VAL A O 1
ATOM 1573 N N . TYR A 1 202 ? 29.502 -8.284 -14.560 1.00 93.44 202 TYR A N 1
ATOM 1574 C CA . TYR A 1 202 ? 29.415 -9.561 -15.270 1.00 93.44 202 TYR A CA 1
ATOM 1575 C C . TYR A 1 202 ? 30.680 -10.396 -15.061 1.00 93.44 202 TYR A C 1
ATOM 1577 O O . TYR A 1 202 ? 30.583 -11.586 -14.747 1.00 93.44 202 TYR A O 1
ATOM 1585 N N . ASP A 1 203 ? 31.861 -9.781 -15.183 1.00 94.56 203 ASP A N 1
ATOM 1586 C CA . ASP A 1 203 ? 33.134 -10.463 -14.921 1.00 94.56 203 ASP A CA 1
ATOM 1587 C C . ASP A 1 203 ? 33.160 -11.047 -13.502 1.00 94.56 203 ASP A C 1
ATOM 1589 O O . ASP A 1 203 ? 33.565 -12.196 -13.306 1.00 94.56 203 ASP A O 1
ATOM 1593 N N . ASN A 1 204 ? 32.657 -10.294 -12.521 1.00 96.50 204 ASN A N 1
ATOM 1594 C CA . ASN A 1 204 ? 32.556 -10.746 -11.139 1.00 96.50 204 ASN A CA 1
ATOM 1595 C C . ASN A 1 204 ? 31.584 -11.910 -10.970 1.00 96.50 204 ASN A C 1
ATOM 1597 O O . ASN A 1 204 ? 31.982 -12.943 -10.432 1.00 96.50 204 ASN A O 1
ATOM 1601 N N . TYR A 1 205 ? 30.351 -11.797 -11.467 1.00 97.31 205 TYR A N 1
ATOM 1602 C CA . TYR A 1 205 ? 29.370 -12.876 -11.351 1.00 97.31 205 TYR A CA 1
ATOM 1603 C C . TYR A 1 205 ? 29.878 -14.184 -11.963 1.00 97.31 205 TYR A C 1
ATOM 1605 O O . TYR A 1 205 ? 29.891 -15.226 -11.299 1.00 97.31 205 TYR A O 1
ATOM 1613 N N . TYR A 1 206 ? 30.349 -14.139 -13.210 1.00 97.38 206 TYR A N 1
ATOM 1614 C CA . TYR A 1 206 ? 30.809 -15.337 -13.907 1.00 97.38 206 TYR A CA 1
ATOM 1615 C C . TYR A 1 206 ? 32.133 -15.872 -13.351 1.00 97.38 206 TYR A C 1
ATOM 1617 O O . TYR A 1 206 ? 32.316 -17.089 -13.280 1.00 97.38 206 TYR A O 1
ATOM 1625 N N . GLY A 1 207 ? 33.035 -14.996 -12.902 1.00 97.56 207 GLY A N 1
ATOM 1626 C CA . GLY A 1 207 ? 34.277 -15.380 -12.234 1.00 97.56 207 GLY A CA 1
ATOM 1627 C C . GLY A 1 207 ? 34.039 -16.069 -10.888 1.00 97.56 207 GLY A C 1
ATOM 1628 O O . GLY A 1 207 ? 34.627 -17.122 -10.628 1.00 97.56 207 GLY A O 1
ATOM 1629 N N . ILE A 1 208 ? 33.131 -15.543 -10.058 1.00 98.06 208 ILE A N 1
ATOM 1630 C CA . ILE A 1 208 ? 32.731 -16.147 -8.775 1.00 98.06 208 ILE A CA 1
ATOM 1631 C C . ILE A 1 208 ? 32.027 -17.488 -9.016 1.00 98.06 208 ILE A C 1
ATOM 1633 O O . ILE A 1 208 ? 32.353 -18.484 -8.367 1.00 98.06 208 ILE A O 1
ATOM 1637 N N . LEU A 1 209 ? 31.113 -17.555 -9.989 1.00 97.12 209 LEU A N 1
ATOM 1638 C CA . LEU A 1 209 ? 30.416 -18.790 -10.354 1.00 97.12 209 LEU A CA 1
ATOM 1639 C C . LEU A 1 209 ? 31.389 -19.887 -10.814 1.00 97.12 209 LEU A C 1
ATOM 1641 O O . LEU A 1 209 ? 31.310 -21.023 -10.345 1.00 97.12 209 LEU A O 1
ATOM 1645 N N . LEU A 1 210 ? 32.337 -19.559 -11.694 1.00 97.31 210 LEU A N 1
ATOM 1646 C CA . LEU A 1 210 ? 33.364 -20.513 -12.122 1.00 97.31 210 LEU A CA 1
ATOM 1647 C C . LEU A 1 210 ? 34.304 -20.891 -10.981 1.00 97.31 210 LEU A C 1
ATOM 1649 O O . LEU A 1 210 ? 34.721 -22.043 -10.902 1.00 97.31 210 LEU A O 1
ATOM 1653 N N . SER A 1 211 ? 34.602 -19.965 -10.071 1.00 97.00 211 SER A N 1
ATOM 1654 C CA . SER A 1 211 ? 35.404 -20.258 -8.881 1.00 97.00 211 SER A CA 1
ATOM 1655 C C . SER A 1 211 ? 34.722 -21.281 -7.977 1.00 97.00 211 SER A C 1
ATOM 1657 O O . SER A 1 211 ? 35.395 -22.193 -7.497 1.00 97.00 211 SER A O 1
ATOM 1659 N N . LYS A 1 212 ? 33.391 -21.217 -7.836 1.00 95.44 212 LYS A N 1
ATOM 1660 C CA . LYS A 1 212 ? 32.599 -22.243 -7.143 1.00 95.44 212 LYS A CA 1
ATOM 1661 C C . LYS A 1 212 ? 32.734 -23.612 -7.816 1.00 95.44 212 LYS A C 1
ATOM 1663 O O . LYS A 1 212 ? 33.099 -24.577 -7.149 1.00 95.44 212 LYS A O 1
ATOM 1668 N N . TYR A 1 213 ? 32.485 -23.712 -9.125 1.00 94.81 213 TYR A N 1
ATOM 1669 C CA . TYR A 1 213 ? 32.556 -25.001 -9.831 1.00 94.81 213 TYR A CA 1
ATOM 1670 C C . TYR A 1 213 ? 33.966 -25.593 -9.851 1.00 94.81 213 TYR A C 1
ATOM 1672 O O . TYR A 1 213 ? 34.146 -26.784 -9.610 1.00 94.81 213 TYR A O 1
ATOM 1680 N N . LEU A 1 214 ? 34.973 -24.759 -10.108 1.00 95.12 214 LEU A N 1
ATOM 1681 C CA . LEU A 1 214 ? 36.371 -25.169 -10.217 1.00 95.12 214 LEU A CA 1
ATOM 1682 C C . LEU A 1 214 ? 37.080 -25.252 -8.858 1.00 95.12 214 LEU A C 1
ATOM 1684 O O . LEU A 1 214 ? 38.262 -25.595 -8.828 1.00 95.12 214 LEU A O 1
ATOM 1688 N N . LYS A 1 215 ? 36.392 -24.953 -7.748 1.00 94.50 215 LYS A N 1
ATOM 1689 C CA . LYS A 1 215 ? 36.943 -24.941 -6.382 1.00 94.50 215 LYS A CA 1
ATOM 1690 C C . LYS A 1 215 ? 38.194 -24.052 -6.272 1.00 94.50 215 LYS A C 1
ATOM 1692 O O . LYS A 1 215 ? 39.246 -24.485 -5.801 1.00 94.50 215 LYS A O 1
ATOM 1697 N N . ILE A 1 216 ? 38.105 -22.825 -6.786 1.00 95.44 216 ILE A N 1
ATOM 1698 C CA . ILE A 1 216 ? 39.159 -21.807 -6.686 1.00 95.44 216 ILE A CA 1
ATOM 1699 C C . ILE A 1 216 ? 38.976 -21.043 -5.373 1.00 95.44 216 ILE A C 1
ATOM 1701 O O . ILE A 1 216 ? 37.928 -20.446 -5.153 1.00 95.44 216 ILE A O 1
ATOM 1705 N N . GLU A 1 217 ? 40.014 -21.019 -4.538 1.00 94.44 217 GLU A N 1
ATOM 1706 C CA . GLU A 1 217 ? 40.038 -20.211 -3.314 1.00 94.44 217 GLU A CA 1
ATOM 1707 C C . GLU A 1 217 ? 40.056 -18.712 -3.658 1.00 94.44 217 GLU A C 1
ATOM 1709 O O . GLU A 1 217 ? 40.996 -18.222 -4.291 1.00 94.44 217 GLU A O 1
ATOM 1714 N N . LEU A 1 218 ? 39.020 -17.985 -3.227 1.00 94.75 218 LEU A N 1
ATOM 1715 C CA . LEU A 1 218 ? 38.867 -16.541 -3.465 1.00 94.75 218 LEU A CA 1
ATOM 1716 C C . LEU A 1 218 ? 39.605 -15.666 -2.435 1.00 94.75 218 LEU A C 1
ATOM 1718 O O . LEU A 1 218 ? 39.652 -14.443 -2.586 1.00 94.75 218 LEU A O 1
ATOM 1722 N N . GLY A 1 219 ? 40.178 -16.274 -1.393 1.00 92.62 219 GLY A N 1
ATOM 1723 C CA . GLY A 1 219 ? 40.736 -15.563 -0.244 1.00 92.62 219 GLY A CA 1
ATOM 1724 C C . GLY A 1 219 ? 39.640 -15.005 0.679 1.00 92.62 219 GLY A C 1
ATOM 1725 O O . GLY A 1 219 ? 38.540 -15.556 0.740 1.00 92.62 219 GLY A O 1
ATOM 1726 N N . PRO A 1 220 ? 39.909 -13.926 1.438 1.00 93.19 220 PRO A N 1
ATOM 1727 C CA . PRO A 1 220 ? 38.897 -13.299 2.283 1.00 93.19 220 PRO A CA 1
ATOM 1728 C C . PRO A 1 220 ? 37.680 -12.840 1.466 1.00 93.19 220 PRO A C 1
ATOM 1730 O O . PRO A 1 220 ? 37.814 -12.083 0.512 1.00 93.19 220 PRO A O 1
ATOM 1733 N N . ILE A 1 221 ? 36.477 -13.250 1.878 1.00 95.62 221 ILE A N 1
ATOM 1734 C CA . ILE A 1 221 ? 35.219 -12.928 1.174 1.00 95.62 221 ILE A CA 1
ATOM 1735 C C . ILE A 1 221 ? 34.808 -11.456 1.339 1.00 95.62 221 ILE A C 1
ATOM 1737 O O . ILE A 1 221 ? 34.159 -10.884 0.468 1.00 95.62 221 ILE A O 1
ATOM 1741 N N . LYS A 1 222 ? 35.211 -10.808 2.440 1.00 95.25 222 LYS A N 1
ATOM 1742 C CA . LYS A 1 222 ? 34.809 -9.428 2.760 1.00 95.25 222 LYS A CA 1
ATOM 1743 C C . LYS A 1 222 ? 35.178 -8.407 1.658 1.00 95.25 222 LYS A C 1
ATOM 1745 O O . LYS A 1 222 ? 34.288 -7.652 1.282 1.00 95.25 222 LYS A O 1
ATOM 1750 N N . PRO A 1 223 ? 36.405 -8.390 1.100 1.00 96.94 223 PRO A N 1
ATOM 1751 C CA . PRO A 1 223 ? 36.744 -7.561 -0.061 1.00 96.94 223 PRO A CA 1
ATOM 1752 C C . PRO A 1 223 ? 35.823 -7.729 -1.283 1.00 96.94 223 PRO A C 1
ATOM 1754 O O . PRO A 1 223 ? 35.499 -6.740 -1.933 1.00 96.94 223 PRO A O 1
ATOM 1757 N N . TRP A 1 224 ? 35.363 -8.948 -1.581 1.00 97.19 224 TRP A N 1
ATOM 1758 C CA . TRP A 1 224 ? 34.439 -9.206 -2.696 1.00 97.19 224 TRP A CA 1
ATOM 1759 C C . TRP A 1 224 ? 33.050 -8.618 -2.438 1.00 97.19 224 TRP A C 1
ATOM 1761 O O . TRP A 1 224 ? 32.456 -7.982 -3.304 1.00 97.19 224 TRP A O 1
ATOM 1771 N N . VAL A 1 225 ? 32.544 -8.798 -1.217 1.00 96.69 225 VAL A N 1
ATOM 1772 C CA . VAL A 1 225 ? 31.253 -8.237 -0.797 1.00 96.69 225 VAL A CA 1
ATOM 1773 C C . VAL A 1 225 ? 31.300 -6.708 -0.778 1.00 96.69 225 VAL A C 1
ATOM 1775 O O . VAL A 1 225 ? 30.354 -6.071 -1.228 1.00 96.69 225 VAL A O 1
ATOM 1778 N N . ASN A 1 226 ? 32.407 -6.118 -0.311 1.00 96.00 226 ASN A N 1
ATOM 1779 C CA . ASN A 1 226 ? 32.618 -4.670 -0.339 1.00 96.00 226 ASN A CA 1
ATOM 1780 C C . ASN A 1 226 ? 32.587 -4.117 -1.766 1.00 96.00 226 ASN A C 1
ATOM 1782 O O . ASN A 1 226 ? 31.932 -3.107 -1.994 1.00 96.00 226 ASN A O 1
ATOM 1786 N N . PHE A 1 227 ? 33.252 -4.790 -2.712 1.00 96.75 227 PHE A N 1
ATOM 1787 C CA . PHE A 1 227 ? 33.219 -4.392 -4.116 1.00 96.75 227 PHE A CA 1
ATOM 1788 C C . PHE A 1 227 ? 31.777 -4.348 -4.636 1.00 96.75 227 PHE A C 1
ATOM 1790 O O . PHE A 1 227 ? 31.339 -3.304 -5.102 1.00 96.75 227 PHE A O 1
ATOM 1797 N N . ILE A 1 228 ? 31.006 -5.433 -4.475 1.00 96.75 228 ILE A N 1
ATOM 1798 C CA . ILE A 1 228 ? 29.613 -5.489 -4.955 1.00 96.75 228 ILE A CA 1
ATOM 1799 C C . ILE A 1 228 ? 28.749 -4.428 -4.267 1.00 96.75 228 ILE A C 1
ATOM 1801 O O . ILE A 1 228 ? 27.987 -3.735 -4.931 1.00 96.75 228 ILE A O 1
ATOM 1805 N N . LYS A 1 229 ? 28.895 -4.252 -2.949 1.00 96.38 229 LYS A N 1
ATOM 1806 C CA . LYS A 1 229 ? 28.195 -3.201 -2.201 1.00 96.38 229 LYS A CA 1
ATOM 1807 C C . LYS A 1 229 ? 28.477 -1.810 -2.777 1.00 96.38 229 LYS A C 1
ATOM 1809 O O . LYS A 1 229 ? 27.556 -1.019 -2.939 1.00 96.38 229 LYS A O 1
ATOM 1814 N N . ASN A 1 230 ? 29.735 -1.513 -3.094 1.00 95.75 230 ASN A N 1
ATOM 1815 C CA . ASN A 1 230 ? 30.148 -0.210 -3.617 1.00 95.75 230 ASN A CA 1
ATOM 1816 C C . ASN A 1 230 ? 29.653 0.057 -5.049 1.00 95.75 230 ASN A C 1
ATOM 1818 O O . ASN A 1 230 ? 29.788 1.188 -5.526 1.00 95.75 230 ASN A O 1
ATOM 1822 N N . MET A 1 231 ? 29.076 -0.950 -5.712 1.00 96.19 231 MET A N 1
ATOM 1823 C CA . MET A 1 231 ? 28.420 -0.824 -7.013 1.00 96.19 231 MET A CA 1
ATOM 1824 C C . MET A 1 231 ? 26.938 -0.439 -6.914 1.00 96.19 231 MET A C 1
ATOM 1826 O O . MET A 1 231 ? 26.342 -0.190 -7.955 1.00 96.19 231 MET A O 1
ATOM 1830 N N . GLN A 1 232 ? 26.335 -0.372 -5.722 1.00 96.69 232 GLN A N 1
ATOM 1831 C CA . GLN A 1 232 ? 24.945 0.073 -5.580 1.00 96.69 232 GLN A CA 1
ATOM 1832 C C . GLN A 1 232 ? 24.803 1.585 -5.861 1.00 96.69 232 GLN A C 1
ATOM 1834 O O . GLN A 1 232 ? 25.676 2.377 -5.490 1.00 96.69 232 GLN A O 1
ATOM 1839 N N . VAL A 1 233 ? 23.718 1.959 -6.541 1.00 95.25 233 VAL A N 1
ATOM 1840 C CA . VAL A 1 233 ? 23.371 3.319 -6.985 1.00 95.25 233 VAL A CA 1
ATOM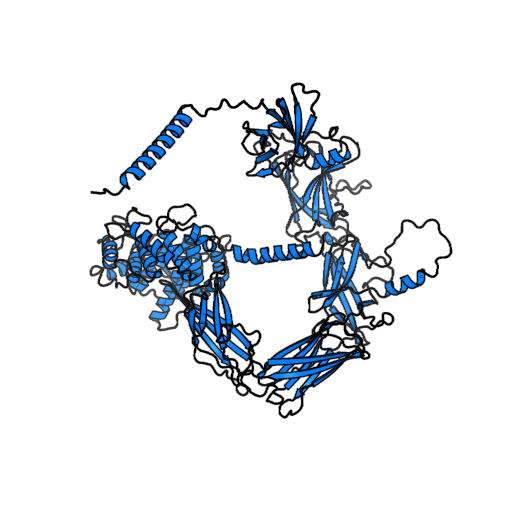 1841 C C . VAL A 1 233 ? 22.572 4.055 -5.904 1.00 95.25 233 VAL A C 1
ATOM 1843 O O . VAL A 1 233 ? 21.671 3.464 -5.309 1.00 95.25 233 VAL A O 1
ATOM 1846 N N . PHE A 1 234 ? 22.896 5.334 -5.680 1.00 90.81 234 PHE A N 1
ATOM 1847 C CA . PHE A 1 234 ? 22.274 6.212 -4.671 1.00 90.81 234 PHE A CA 1
ATOM 1848 C C . PHE A 1 234 ? 22.119 7.676 -5.153 1.00 90.81 234 PHE A C 1
ATOM 1850 O O . PHE A 1 234 ? 22.101 8.597 -4.335 1.00 90.81 234 PHE A O 1
ATOM 1857 N N . ASP A 1 235 ? 22.158 7.930 -6.465 1.00 79.19 235 ASP A N 1
ATOM 1858 C CA . ASP A 1 235 ? 22.242 9.272 -7.056 1.00 79.19 235 ASP A CA 1
ATOM 1859 C C . ASP A 1 235 ? 21.112 9.657 -8.042 1.00 79.19 235 ASP A C 1
ATOM 1861 O O . ASP A 1 235 ? 21.271 10.603 -8.819 1.00 79.19 235 ASP A O 1
ATOM 1865 N N . GLY A 1 236 ? 19.941 9.012 -7.987 1.00 75.06 236 GLY A N 1
ATOM 1866 C CA . GLY A 1 236 ? 18.710 9.494 -8.621 1.00 75.06 236 GLY A CA 1
ATOM 1867 C C . GLY A 1 236 ? 17.786 8.417 -9.204 1.00 75.06 236 GLY A C 1
ATOM 1868 O O . GLY A 1 236 ? 17.285 7.536 -8.523 1.00 75.06 236 GLY A O 1
ATOM 1869 N N . LYS A 1 237 ? 17.467 8.517 -10.505 1.00 66.25 237 LYS A N 1
ATOM 1870 C CA . LYS A 1 237 ? 16.342 7.784 -11.138 1.00 66.25 237 LYS A CA 1
ATOM 1871 C C . LYS A 1 237 ? 16.412 6.247 -11.007 1.00 66.25 237 LYS A C 1
ATOM 1873 O O . LYS A 1 237 ? 15.383 5.592 -11.130 1.00 66.25 237 LYS A O 1
ATOM 1878 N N . ASN A 1 238 ? 17.600 5.686 -10.783 1.00 81.38 238 ASN A N 1
ATOM 1879 C CA . ASN A 1 238 ? 17.828 4.248 -10.626 1.00 81.38 238 ASN A CA 1
ATOM 1880 C C . ASN A 1 238 ? 18.346 3.896 -9.216 1.00 81.38 238 ASN A C 1
ATOM 1882 O O . ASN A 1 238 ? 19.103 2.926 -9.081 1.00 81.38 238 ASN A O 1
ATOM 1886 N N . ASP A 1 239 ? 18.006 4.692 -8.198 1.00 87.31 239 ASP A N 1
ATOM 1887 C CA . ASP A 1 239 ? 18.369 4.430 -6.801 1.00 87.31 239 ASP A CA 1
ATOM 1888 C C . ASP A 1 239 ? 18.034 2.994 -6.411 1.00 87.31 239 ASP A C 1
ATOM 1890 O O . ASP A 1 239 ? 17.002 2.462 -6.802 1.00 87.31 239 ASP A O 1
ATOM 1894 N N . GLY A 1 240 ? 18.979 2.323 -5.747 1.00 91.50 240 GLY A N 1
ATOM 1895 C CA . GLY A 1 240 ? 18.867 0.916 -5.367 1.00 91.50 240 GLY A CA 1
ATOM 1896 C C . GLY A 1 240 ? 19.402 -0.100 -6.383 1.00 91.50 240 GLY A C 1
ATOM 1897 O O . GLY A 1 240 ? 19.749 -1.212 -5.978 1.00 91.50 240 GLY A O 1
ATOM 1898 N N . SER A 1 241 ? 19.533 0.258 -7.668 1.00 96.06 241 SER A N 1
ATOM 1899 C CA . SER A 1 241 ? 20.144 -0.603 -8.703 1.00 96.06 241 SER A CA 1
ATOM 1900 C C . SER A 1 241 ? 21.668 -0.746 -8.541 1.00 96.06 241 SER A C 1
ATOM 1902 O O . SER A 1 241 ? 22.255 -0.200 -7.609 1.00 96.06 241 SER A O 1
ATOM 1904 N N . PHE A 1 242 ? 22.338 -1.482 -9.439 1.00 96.75 242 PHE A N 1
ATOM 1905 C CA . PHE A 1 242 ? 23.802 -1.616 -9.441 1.00 96.75 242 PHE A CA 1
ATOM 1906 C C . PHE A 1 242 ? 24.424 -1.132 -10.750 1.00 96.75 242 PHE A C 1
ATOM 1908 O O . PHE A 1 242 ? 23.949 -1.487 -11.834 1.00 96.75 242 PHE A O 1
ATOM 1915 N N . TYR A 1 243 ? 25.520 -0.378 -10.654 1.00 95.25 243 TYR A N 1
ATOM 1916 C CA . TYR A 1 243 ? 26.329 0.006 -11.807 1.00 95.25 243 TYR A CA 1
ATOM 1917 C C . TYR A 1 243 ? 26.924 -1.225 -12.494 1.00 95.25 243 TYR A C 1
ATOM 1919 O O . TYR A 1 243 ? 27.197 -2.236 -11.848 1.00 95.25 243 TYR A O 1
ATOM 1927 N N . ASP A 1 244 ? 27.130 -1.156 -13.801 1.00 92.75 244 ASP A N 1
ATOM 1928 C CA . ASP A 1 244 ? 27.682 -2.251 -14.591 1.00 92.75 244 ASP A CA 1
ATOM 1929 C C . ASP A 1 244 ? 29.197 -2.106 -14.849 1.00 92.75 244 ASP A C 1
ATOM 1931 O O . ASP A 1 244 ? 29.888 -3.102 -15.083 1.00 92.75 244 ASP A O 1
ATOM 1935 N N . ASP A 1 245 ? 29.732 -0.894 -14.693 1.00 91.44 245 ASP A N 1
ATOM 1936 C CA . ASP A 1 245 ? 31.114 -0.513 -14.963 1.00 91.44 245 ASP A CA 1
ATOM 1937 C C . ASP A 1 245 ? 31.773 0.231 -13.773 1.00 91.44 245 ASP A C 1
ATOM 1939 O O . ASP A 1 245 ? 31.104 0.771 -12.895 1.00 91.44 245 ASP A O 1
ATOM 1943 N N . ILE A 1 246 ? 33.113 0.273 -13.730 1.00 88.38 246 ILE A N 1
ATOM 1944 C CA . ILE A 1 246 ? 33.877 0.908 -12.630 1.00 88.38 246 ILE A CA 1
ATOM 1945 C C . ILE A 1 246 ? 33.756 2.444 -12.634 1.00 88.38 246 ILE A C 1
ATOM 1947 O O . ILE A 1 246 ? 33.882 3.069 -11.580 1.00 88.38 246 ILE A O 1
ATOM 1951 N N . ALA A 1 247 ? 33.554 3.054 -13.803 1.00 89.31 247 ALA A N 1
ATOM 1952 C CA . ALA A 1 247 ? 33.334 4.492 -13.939 1.00 89.31 247 ALA A CA 1
ATOM 1953 C C . ALA A 1 247 ? 31.939 4.921 -13.448 1.00 89.31 247 ALA A C 1
ATOM 1955 O O . ALA A 1 247 ? 31.740 6.112 -13.212 1.00 89.31 247 ALA A O 1
ATOM 1956 N N . LYS A 1 248 ? 31.040 3.955 -13.198 1.00 91.69 248 LYS A N 1
ATOM 1957 C CA . LYS A 1 248 ? 29.682 4.142 -12.683 1.00 91.69 248 LYS A CA 1
ATOM 1958 C C . LYS A 1 248 ? 28.813 4.961 -13.639 1.00 91.69 248 LYS A C 1
ATOM 1960 O O . LYS A 1 248 ? 28.074 5.843 -13.215 1.00 91.69 248 LYS A O 1
ATOM 1965 N N . GLU A 1 249 ? 28.925 4.687 -14.937 1.00 88.94 249 GLU A N 1
ATOM 1966 C CA . GLU A 1 249 ? 28.185 5.420 -15.969 1.00 88.94 249 GLU A CA 1
ATOM 1967 C C . GLU A 1 249 ? 26.817 4.793 -16.254 1.00 88.94 249 GLU A C 1
ATOM 1969 O O . GLU A 1 249 ? 25.854 5.520 -16.508 1.00 88.94 249 GLU A O 1
ATOM 1974 N N . TYR A 1 250 ? 26.711 3.462 -16.186 1.00 90.75 250 TYR A N 1
ATOM 1975 C CA . TYR A 1 250 ? 25.474 2.748 -16.502 1.00 90.75 250 TYR A CA 1
ATOM 1976 C C . TYR A 1 250 ? 25.038 1.830 -15.363 1.00 90.75 250 TYR A C 1
ATOM 1978 O O . TYR A 1 250 ? 25.852 1.194 -14.699 1.00 90.75 250 TYR A O 1
ATOM 1986 N N . SER A 1 251 ? 23.727 1.735 -15.149 1.00 93.56 251 SER A N 1
ATOM 1987 C CA . SER A 1 251 ? 23.097 0.763 -14.255 1.00 93.56 251 SER A CA 1
ATOM 1988 C C . SER A 1 251 ? 21.863 0.159 -14.923 1.00 93.56 251 SER A C 1
ATOM 1990 O O . SER A 1 251 ? 21.279 0.749 -15.837 1.00 93.56 251 SER A O 1
ATOM 1992 N N . GLY A 1 252 ? 21.461 -1.038 -14.498 1.00 93.19 252 GLY A N 1
ATOM 1993 C CA . GLY A 1 252 ? 20.284 -1.692 -15.054 1.00 93.19 252 GLY A CA 1
ATOM 1994 C C . GLY A 1 252 ? 19.920 -2.999 -14.365 1.00 93.19 252 GLY A C 1
ATOM 1995 O O . GLY A 1 252 ? 20.561 -3.441 -13.412 1.00 93.19 252 GLY A O 1
ATOM 1996 N N . MET A 1 253 ? 18.874 -3.649 -14.874 1.00 95.06 253 MET A N 1
ATOM 1997 C CA . MET A 1 253 ? 18.343 -4.874 -14.276 1.00 95.06 253 MET A CA 1
ATOM 1998 C C . MET A 1 253 ? 19.375 -6.011 -14.251 1.00 95.06 253 MET A C 1
ATOM 2000 O O . MET A 1 253 ? 19.538 -6.681 -13.235 1.00 95.06 253 MET A O 1
ATOM 2004 N N . GLU A 1 254 ? 20.122 -6.228 -15.336 1.00 93.81 254 GLU A N 1
ATOM 2005 C CA . GLU A 1 254 ? 21.065 -7.351 -15.389 1.00 93.81 254 GLU A CA 1
ATOM 2006 C C . GLU A 1 254 ? 22.272 -7.182 -14.458 1.00 93.81 254 GLU A C 1
ATOM 2008 O O . GLU A 1 254 ? 22.679 -8.152 -13.818 1.00 93.81 254 GLU A O 1
ATOM 2013 N N . SER A 1 255 ? 22.837 -5.975 -14.329 1.00 95.62 255 SER A N 1
ATOM 2014 C CA . SER A 1 255 ? 23.901 -5.715 -13.347 1.00 95.62 255 SER A CA 1
ATOM 2015 C C . SER A 1 255 ? 23.377 -5.861 -11.919 1.00 95.62 255 SER A C 1
ATOM 2017 O O . SER A 1 255 ? 24.058 -6.448 -11.077 1.00 95.62 255 SER A O 1
ATOM 2019 N N . THR A 1 256 ? 22.140 -5.432 -11.654 1.00 97.44 256 THR A N 1
ATOM 2020 C CA . THR A 1 256 ? 21.469 -5.655 -10.369 1.00 97.44 256 THR A CA 1
ATOM 2021 C C . THR A 1 256 ? 21.356 -7.147 -10.055 1.00 97.44 256 THR A C 1
ATOM 2023 O O . THR A 1 256 ? 21.859 -7.599 -9.026 1.00 97.44 256 THR A O 1
ATOM 2026 N N . ILE A 1 257 ? 20.804 -7.966 -10.956 1.00 96.81 257 ILE A N 1
ATOM 2027 C CA . ILE A 1 257 ? 20.652 -9.404 -10.690 1.00 96.81 257 ILE A CA 1
ATOM 2028 C C . ILE A 1 257 ? 21.997 -10.129 -10.596 1.00 96.81 257 ILE A C 1
ATOM 2030 O O . ILE A 1 257 ? 22.160 -10.999 -9.737 1.00 96.81 257 ILE A O 1
ATOM 2034 N N . HIS A 1 258 ? 22.985 -9.781 -11.420 1.00 96.75 258 HIS A N 1
ATOM 2035 C CA . HIS A 1 258 ? 24.325 -10.362 -11.315 1.00 96.75 258 HIS A CA 1
ATOM 2036 C C . HIS A 1 258 ? 25.027 -9.987 -10.006 1.00 96.75 258 HIS A C 1
ATOM 2038 O O . HIS A 1 258 ? 25.683 -10.846 -9.410 1.00 96.75 258 HIS A O 1
ATOM 2044 N N . SER A 1 259 ? 24.834 -8.769 -9.501 1.00 97.88 259 SER A N 1
ATOM 2045 C CA . SER A 1 259 ? 25.312 -8.360 -8.176 1.00 97.88 259 SER A CA 1
ATOM 2046 C C . SER A 1 259 ? 24.660 -9.185 -7.063 1.00 97.88 259 SER A C 1
ATOM 2048 O O . SER A 1 259 ? 25.366 -9.771 -6.237 1.00 97.88 259 SER A O 1
ATOM 2050 N N . LEU A 1 260 ? 23.332 -9.343 -7.085 1.00 97.50 260 LEU A N 1
ATOM 2051 C CA . LEU A 1 260 ? 22.608 -10.143 -6.087 1.00 97.50 260 LEU A CA 1
ATOM 2052 C C . LEU A 1 260 ? 22.998 -11.626 -6.124 1.00 97.50 260 LEU A C 1
ATOM 2054 O O . LEU A 1 260 ? 23.229 -12.247 -5.084 1.00 97.50 260 LEU A O 1
ATOM 2058 N N . LEU A 1 261 ? 23.134 -12.197 -7.321 1.00 96.38 261 LEU A N 1
ATOM 2059 C CA . LEU A 1 261 ? 23.611 -13.566 -7.490 1.00 96.38 261 LEU A CA 1
ATOM 2060 C C . LEU A 1 261 ? 25.061 -13.734 -7.022 1.00 96.38 261 LEU A C 1
ATOM 2062 O O . LEU A 1 261 ? 25.395 -14.778 -6.463 1.00 96.38 261 LEU A O 1
ATOM 2066 N N . SER A 1 262 ? 25.912 -12.724 -7.209 1.00 97.56 262 SER A N 1
ATOM 2067 C CA . SER A 1 262 ? 27.290 -12.737 -6.711 1.00 97.56 262 SER A CA 1
ATOM 2068 C C . SER A 1 262 ? 27.330 -12.749 -5.183 1.00 97.56 262 SER A C 1
ATOM 2070 O O . SER A 1 262 ? 28.025 -13.585 -4.608 1.00 97.56 262 SER A O 1
ATOM 2072 N N . LEU A 1 263 ? 26.532 -11.906 -4.515 1.00 97.31 263 LEU A N 1
ATOM 2073 C CA . LEU A 1 263 ? 26.403 -11.914 -3.050 1.00 97.31 263 LEU A CA 1
ATOM 2074 C C . LEU A 1 263 ? 25.931 -13.276 -2.534 1.00 97.31 263 LEU A C 1
ATOM 2076 O O . LEU A 1 263 ? 26.523 -13.824 -1.602 1.00 97.31 263 LEU A O 1
ATOM 2080 N N . LYS A 1 264 ? 24.919 -13.862 -3.183 1.00 95.31 264 LYS A N 1
ATOM 2081 C CA . LYS A 1 264 ? 24.433 -15.201 -2.846 1.00 95.31 264 LYS A CA 1
ATOM 2082 C C . LYS A 1 264 ? 25.529 -16.264 -2.993 1.00 95.31 264 LYS A C 1
ATOM 2084 O O . LYS A 1 264 ? 25.744 -17.049 -2.073 1.00 95.31 264 LYS A O 1
ATOM 2089 N N . LEU A 1 265 ? 26.240 -16.291 -4.123 1.00 95.81 265 LEU A N 1
ATOM 2090 C CA . LEU A 1 265 ? 27.311 -17.265 -4.367 1.00 95.81 265 LEU A CA 1
ATOM 2091 C C . LEU A 1 265 ? 28.461 -17.117 -3.366 1.00 95.81 265 LEU A C 1
ATOM 2093 O O . LEU A 1 265 ? 28.978 -18.119 -2.879 1.00 95.81 265 LEU A O 1
ATOM 2097 N N . LEU A 1 266 ? 28.842 -15.887 -3.015 1.00 96.62 266 LEU A N 1
ATOM 2098 C CA . LEU A 1 266 ? 29.857 -15.634 -1.991 1.00 96.62 266 LEU A CA 1
ATOM 2099 C C . LEU A 1 266 ? 29.415 -16.145 -0.616 1.00 96.62 266 LEU A C 1
ATOM 2101 O O . LEU A 1 266 ? 30.234 -16.696 0.120 1.00 96.62 266 LEU A O 1
ATOM 2105 N N . ALA A 1 267 ? 28.134 -15.998 -0.267 1.00 94.31 267 ALA A N 1
ATOM 2106 C CA . ALA A 1 267 ? 27.586 -16.541 0.974 1.00 94.31 267 ALA A CA 1
ATOM 2107 C C . ALA A 1 267 ? 27.621 -18.081 0.990 1.00 94.31 267 ALA A C 1
ATOM 2109 O O . ALA A 1 267 ? 27.994 -18.676 2.004 1.00 94.31 267 ALA A O 1
ATOM 2110 N N . GLU A 1 268 ? 27.312 -18.728 -0.139 1.00 92.88 268 GLU A N 1
ATOM 2111 C CA . GLU A 1 268 ? 27.430 -20.183 -0.301 1.00 92.88 268 GLU A CA 1
ATOM 2112 C C . GLU A 1 268 ? 28.886 -20.661 -0.174 1.00 92.88 268 GLU A C 1
ATOM 2114 O O . GLU A 1 268 ? 29.160 -21.590 0.590 1.00 92.88 268 GLU A O 1
ATOM 2119 N N . ILE A 1 269 ? 29.830 -20.004 -0.862 1.00 93.94 269 ILE A N 1
ATOM 2120 C CA . ILE A 1 269 ? 31.268 -20.312 -0.775 1.00 93.94 269 ILE A CA 1
ATOM 2121 C C . ILE A 1 269 ? 31.736 -20.169 0.678 1.00 93.94 269 ILE A C 1
ATOM 2123 O O . ILE A 1 269 ? 32.282 -21.119 1.239 1.00 93.94 269 ILE A O 1
ATOM 2127 N N . HIS A 1 270 ? 31.418 -19.047 1.336 1.00 92.56 270 HIS A N 1
ATOM 2128 C CA . HIS A 1 270 ? 31.792 -18.800 2.729 1.00 92.56 270 HIS A CA 1
ATOM 2129 C C . HIS A 1 270 ? 31.248 -19.864 3.693 1.00 92.56 270 HIS A C 1
ATOM 2131 O O . HIS A 1 270 ? 31.970 -20.323 4.582 1.00 92.56 270 HIS A O 1
ATOM 2137 N N . SER A 1 271 ? 29.979 -20.250 3.526 1.00 90.88 271 SER A N 1
ATOM 2138 C CA . SER A 1 271 ? 29.335 -21.296 4.326 1.00 90.88 271 SER A CA 1
ATOM 2139 C C . SER A 1 271 ? 30.024 -22.646 4.134 1.00 90.88 271 SER A C 1
ATOM 2141 O O . SER A 1 271 ? 30.348 -23.309 5.124 1.00 90.88 271 SER A O 1
ATOM 2143 N N . SER A 1 272 ? 30.318 -23.011 2.880 1.00 89.38 272 SER A N 1
ATOM 2144 C CA . SER A 1 272 ? 30.951 -24.284 2.527 1.00 89.38 272 SER A CA 1
ATOM 2145 C C . SER A 1 272 ? 32.388 -24.411 3.045 1.00 89.38 272 SER A C 1
ATOM 2147 O O . SER A 1 272 ? 32.749 -25.456 3.580 1.00 89.38 272 SER A O 1
ATOM 2149 N N . GLU A 1 273 ? 33.187 -23.342 2.974 1.00 87.94 273 GLU A N 1
ATOM 2150 C CA . GLU A 1 273 ? 34.583 -23.335 3.430 1.00 87.94 273 GLU A CA 1
ATOM 2151 C C . GLU A 1 273 ? 34.703 -23.366 4.962 1.00 87.94 273 GLU A C 1
ATOM 2153 O O . GLU A 1 273 ? 35.666 -23.911 5.500 1.00 87.94 273 GLU A O 1
ATOM 2158 N N . ASN A 1 274 ? 33.727 -22.798 5.681 1.00 84.62 274 ASN A N 1
ATOM 2159 C CA . ASN A 1 274 ? 33.800 -22.627 7.137 1.00 84.62 274 ASN A CA 1
ATOM 2160 C C . ASN A 1 274 ? 32.892 -23.573 7.937 1.00 84.62 274 ASN A C 1
ATOM 2162 O O . ASN A 1 274 ? 32.931 -23.531 9.168 1.00 84.62 274 ASN A O 1
ATOM 2166 N N . ASN A 1 275 ? 32.063 -24.390 7.276 1.00 84.62 275 ASN A N 1
ATOM 2167 C CA . ASN A 1 275 ? 31.016 -25.209 7.902 1.00 84.62 275 ASN A CA 1
ATOM 2168 C C . ASN A 1 275 ? 30.126 -24.391 8.869 1.00 84.62 275 ASN A C 1
ATOM 2170 O O . ASN A 1 275 ? 29.810 -24.816 9.983 1.00 84.62 275 ASN A O 1
ATOM 2174 N N . LYS A 1 276 ? 29.786 -23.161 8.460 1.00 85.56 276 LYS A N 1
ATOM 2175 C CA . LYS A 1 276 ? 28.968 -22.197 9.217 1.00 85.56 276 LYS A CA 1
ATOM 2176 C C . LYS A 1 276 ? 27.633 -21.968 8.519 1.00 85.56 276 LYS A C 1
ATOM 2178 O O . LYS A 1 276 ? 27.510 -22.208 7.320 1.00 85.56 276 LYS A O 1
ATOM 2183 N N . ALA A 1 277 ? 26.654 -21.449 9.262 1.00 83.94 277 ALA A N 1
ATOM 2184 C CA . ALA A 1 277 ? 25.410 -20.954 8.677 1.00 83.94 277 ALA A CA 1
ATOM 2185 C C . ALA A 1 277 ? 25.703 -19.932 7.565 1.00 83.94 277 ALA A C 1
ATOM 2187 O O . ALA A 1 277 ? 26.652 -19.150 7.674 1.00 83.94 277 ALA A O 1
ATOM 2188 N N . MET A 1 278 ? 24.900 -19.964 6.500 1.00 85.38 278 MET A N 1
ATOM 2189 C CA . MET A 1 278 ? 25.028 -19.049 5.368 1.00 85.38 278 MET A CA 1
ATOM 2190 C C . MET A 1 278 ? 24.868 -17.602 5.859 1.00 85.38 278 MET A C 1
ATOM 2192 O O . MET A 1 278 ? 23.835 -17.285 6.452 1.00 85.38 278 MET A O 1
ATOM 2196 N N . PRO A 1 279 ? 25.885 -16.737 5.693 1.00 88.44 279 PRO A N 1
ATOM 2197 C CA . PRO A 1 279 ? 25.772 -15.345 6.095 1.00 88.44 279 PRO A CA 1
ATOM 2198 C C . PRO A 1 279 ? 24.773 -14.628 5.189 1.00 88.44 279 PRO A C 1
ATOM 2200 O O . PRO A 1 279 ? 24.725 -14.866 3.984 1.00 88.44 279 PRO A O 1
ATOM 2203 N N . ASP A 1 280 ? 24.005 -13.714 5.769 1.00 89.81 280 ASP A N 1
ATOM 2204 C CA . ASP A 1 280 ? 23.092 -12.865 5.015 1.00 89.81 280 ASP A CA 1
ATOM 2205 C C . ASP A 1 280 ? 23.821 -11.593 4.563 1.00 89.81 280 ASP A C 1
ATOM 2207 O O . ASP A 1 280 ? 23.848 -10.579 5.266 1.00 89.81 280 ASP A O 1
ATOM 2211 N N . PHE A 1 281 ? 24.485 -11.673 3.407 1.00 94.19 281 PHE A N 1
ATOM 2212 C CA . PHE A 1 281 ? 25.193 -10.529 2.830 1.00 94.19 281 PHE A CA 1
ATOM 2213 C C . PHE A 1 281 ? 24.257 -9.465 2.244 1.00 94.19 281 PHE A C 1
ATOM 2215 O O . PHE A 1 281 ? 24.714 -8.345 2.019 1.00 94.19 281 PHE A O 1
ATOM 2222 N N . PHE A 1 282 ? 22.961 -9.748 2.072 1.00 92.88 282 PHE A N 1
ATOM 2223 C CA . PHE A 1 282 ? 21.993 -8.743 1.623 1.00 92.88 282 PHE A CA 1
ATOM 2224 C C . PHE A 1 282 ? 21.746 -7.661 2.685 1.00 92.88 282 PHE A C 1
ATOM 2226 O O . PHE A 1 282 ? 21.378 -6.547 2.342 1.00 92.88 282 PHE A O 1
ATOM 2233 N N . LYS A 1 283 ? 22.061 -7.916 3.964 1.00 92.12 283 LYS A N 1
ATOM 2234 C CA . LYS A 1 283 ? 22.038 -6.887 5.028 1.00 92.12 283 LYS A CA 1
ATOM 2235 C C . LYS A 1 283 ? 23.094 -5.788 4.877 1.00 92.12 283 LYS A C 1
ATOM 2237 O O . LYS A 1 283 ? 23.120 -4.857 5.676 1.00 92.12 283 LYS A O 1
ATOM 2242 N N . LEU A 1 284 ? 24.037 -5.940 3.947 1.00 93.06 284 LEU A N 1
ATOM 2243 C CA . LEU A 1 284 ? 25.143 -4.997 3.762 1.00 93.06 284 LEU A CA 1
ATOM 2244 C C . LEU A 1 284 ? 24.873 -3.958 2.671 1.00 93.06 284 LEU A C 1
ATOM 2246 O O . LEU A 1 284 ? 25.615 -2.973 2.616 1.00 93.06 284 LEU A O 1
ATOM 2250 N N . ILE A 1 285 ? 23.851 -4.185 1.846 1.00 95.12 285 ILE A N 1
ATOM 2251 C CA . ILE A 1 285 ? 23.344 -3.264 0.825 1.00 95.12 285 ILE A CA 1
ATOM 2252 C C . ILE A 1 285 ? 22.101 -2.543 1.354 1.00 95.12 285 ILE A C 1
ATOM 2254 O O . ILE A 1 285 ? 21.510 -2.974 2.347 1.00 95.12 285 ILE A O 1
ATOM 2258 N N . ASP A 1 286 ? 21.717 -1.451 0.705 1.00 95.12 286 ASP A N 1
ATOM 2259 C CA . ASP A 1 286 ? 20.459 -0.775 0.997 1.00 95.12 286 ASP A CA 1
ATOM 2260 C C . ASP A 1 286 ? 19.301 -1.578 0.399 1.00 95.12 286 ASP A C 1
ATOM 2262 O O . ASP A 1 286 ? 19.103 -1.614 -0.818 1.00 95.12 286 ASP A O 1
ATOM 2266 N N . LYS A 1 287 ? 18.609 -2.324 1.260 1.00 93.94 287 LYS A N 1
ATOM 2267 C CA . LYS A 1 287 ? 17.547 -3.245 0.852 1.00 93.94 287 LYS A CA 1
ATOM 2268 C C . LYS A 1 287 ? 16.267 -2.504 0.470 1.00 93.94 287 LYS A C 1
ATOM 2270 O O . LYS A 1 287 ? 15.546 -2.992 -0.394 1.00 93.94 287 LYS A O 1
ATOM 2275 N N . GLU A 1 288 ? 15.994 -1.368 1.103 1.00 93.69 288 GLU A N 1
ATOM 2276 C CA . GLU A 1 288 ? 14.779 -0.587 0.871 1.00 93.69 288 GLU A CA 1
ATOM 2277 C C . GLU A 1 288 ? 14.821 0.029 -0.527 1.00 93.69 288 GLU A C 1
ATOM 2279 O O . GLU A 1 288 ? 13.958 -0.272 -1.350 1.00 93.69 288 GLU A O 1
ATOM 2284 N N . GLU A 1 289 ? 15.901 0.745 -0.854 1.00 94.19 289 GLU A N 1
ATOM 2285 C CA . GLU A 1 289 ? 16.076 1.328 -2.189 1.00 94.19 289 GLU A CA 1
ATOM 2286 C C . GLU A 1 289 ? 16.123 0.257 -3.283 1.00 94.19 289 GLU A C 1
ATOM 2288 O O . GLU A 1 289 ? 15.511 0.394 -4.342 1.00 94.19 289 GLU A O 1
ATOM 2293 N N . LEU A 1 290 ? 16.796 -0.871 -3.027 1.00 95.75 290 LEU A N 1
ATOM 2294 C CA . LEU A 1 290 ? 16.783 -1.992 -3.965 1.00 95.75 290 LEU A CA 1
ATOM 2295 C C . LEU A 1 290 ? 15.366 -2.543 -4.178 1.00 95.75 290 LEU A C 1
ATOM 2297 O O . LEU A 1 290 ? 15.013 -2.886 -5.305 1.00 95.75 290 LEU A O 1
ATOM 2301 N N . THR A 1 291 ? 14.567 -2.654 -3.118 1.00 94.81 291 THR A N 1
ATOM 2302 C CA . THR A 1 291 ? 13.182 -3.124 -3.227 1.00 94.81 291 THR A CA 1
ATOM 2303 C C . THR A 1 291 ? 12.384 -2.149 -4.086 1.00 94.81 291 THR A C 1
ATOM 2305 O O . THR A 1 291 ? 11.810 -2.588 -5.077 1.00 94.81 291 THR A O 1
ATOM 2308 N N . ASN A 1 292 ? 12.477 -0.841 -3.830 1.00 91.88 292 ASN A N 1
ATOM 2309 C CA . ASN A 1 292 ? 11.836 0.206 -4.638 1.00 91.88 292 ASN A CA 1
ATOM 2310 C C . ASN A 1 292 ? 12.240 0.144 -6.126 1.00 91.88 292 ASN A C 1
ATOM 2312 O O . ASN A 1 292 ? 11.401 0.233 -7.029 1.00 91.88 292 ASN A O 1
ATOM 2316 N N . TYR A 1 293 ? 13.528 -0.068 -6.415 1.00 94.62 293 TYR A N 1
ATOM 2317 C CA . TYR A 1 293 ? 14.003 -0.239 -7.789 1.00 94.62 293 TYR A CA 1
ATOM 2318 C C . TYR A 1 293 ? 13.387 -1.459 -8.474 1.00 94.62 293 TYR A C 1
ATOM 2320 O O . TYR A 1 293 ? 12.967 -1.383 -9.630 1.00 94.62 293 TYR A O 1
ATOM 2328 N N . LEU A 1 294 ? 13.354 -2.600 -7.782 1.00 94.38 294 LEU A N 1
ATOM 2329 C CA . LEU A 1 294 ? 12.814 -3.835 -8.337 1.00 94.38 294 LEU A CA 1
ATOM 2330 C C . LEU A 1 294 ? 11.300 -3.696 -8.564 1.00 94.38 294 LEU A C 1
ATOM 2332 O O . LEU A 1 294 ? 10.811 -4.056 -9.636 1.00 94.38 294 LEU A O 1
ATOM 2336 N N . THR A 1 295 ? 10.553 -3.132 -7.619 1.00 91.56 295 THR A N 1
ATOM 2337 C CA . THR A 1 295 ? 9.089 -3.024 -7.720 1.00 91.56 295 THR A CA 1
ATOM 2338 C C . THR A 1 295 ? 8.622 -2.045 -8.795 1.00 91.56 295 THR A C 1
ATOM 2340 O O . THR A 1 295 ? 7.594 -2.296 -9.413 1.00 91.56 295 THR A O 1
ATOM 2343 N N . SER A 1 296 ? 9.406 -1.010 -9.109 1.00 89.94 296 SER A N 1
ATOM 2344 C CA . SER A 1 296 ? 9.074 0.006 -10.128 1.00 89.94 296 SER A CA 1
ATOM 2345 C C . SER A 1 296 ? 9.172 -0.447 -11.598 1.00 89.94 296 SER A C 1
ATOM 2347 O O . SER A 1 296 ? 8.986 0.358 -12.512 1.00 89.94 296 SER A O 1
ATOM 2349 N N . GLN A 1 297 ? 9.493 -1.714 -11.872 1.00 90.06 297 GLN A N 1
ATOM 2350 C CA . GLN A 1 297 ? 9.678 -2.211 -13.241 1.00 90.06 297 GLN A CA 1
ATOM 2351 C C . GLN A 1 297 ? 8.359 -2.725 -13.834 1.00 90.06 297 GLN A C 1
ATOM 2353 O O . GLN A 1 297 ? 7.793 -3.675 -13.298 1.00 90.06 297 GLN A O 1
ATOM 2358 N N . GLU A 1 298 ? 7.905 -2.159 -14.965 1.00 81.44 298 GLU A N 1
ATOM 2359 C CA . GLU A 1 298 ? 6.541 -2.423 -15.475 1.00 81.44 298 GLU A CA 1
ATOM 2360 C C . GLU A 1 298 ? 6.404 -2.755 -16.976 1.00 81.44 298 GLU A C 1
ATOM 2362 O O . GLU A 1 298 ? 5.359 -3.257 -17.391 1.00 81.44 298 GLU A O 1
ATOM 2367 N N . GLU A 1 299 ? 7.403 -2.492 -17.825 1.00 76.12 299 GLU A N 1
ATOM 2368 C CA . GLU A 1 299 ? 7.151 -2.425 -19.281 1.00 76.12 299 GLU A CA 1
ATOM 2369 C C . GLU A 1 299 ? 7.395 -3.737 -20.048 1.00 76.12 299 GLU A C 1
ATOM 2371 O O . GLU A 1 299 ? 6.806 -3.955 -21.106 1.00 76.12 299 GLU A O 1
ATOM 2376 N N . ASN A 1 300 ? 8.227 -4.643 -19.526 1.00 90.56 300 ASN A N 1
ATOM 2377 C CA . ASN A 1 300 ? 8.737 -5.783 -20.292 1.00 90.56 300 ASN A CA 1
ATOM 2378 C C . ASN A 1 300 ? 8.750 -7.078 -19.466 1.00 90.56 300 ASN A C 1
ATOM 2380 O O . ASN A 1 300 ? 9.270 -7.094 -18.348 1.00 90.56 300 ASN A O 1
ATOM 2384 N N . LEU A 1 301 ? 8.233 -8.179 -20.028 1.00 94.50 301 LEU A N 1
ATOM 2385 C CA . LEU A 1 301 ? 8.114 -9.462 -19.324 1.00 94.50 301 LEU A CA 1
ATOM 2386 C C . LEU A 1 301 ? 9.459 -9.989 -18.810 1.00 94.50 301 LEU A C 1
ATOM 2388 O O . LEU A 1 301 ? 9.534 -10.492 -17.686 1.00 94.50 301 LEU A O 1
ATOM 2392 N N . TRP A 1 302 ? 10.526 -9.847 -19.600 1.00 94.31 302 TRP A N 1
ATOM 2393 C CA . TRP A 1 302 ? 11.867 -10.229 -19.174 1.00 94.31 302 TRP A CA 1
ATOM 2394 C C . TRP A 1 302 ? 12.299 -9.407 -17.959 1.00 94.31 302 TRP A C 1
ATOM 2396 O O . TRP A 1 302 ? 12.624 -9.984 -16.923 1.00 94.31 302 TRP A O 1
ATOM 2406 N N . ILE A 1 303 ? 12.226 -8.075 -18.040 1.00 94.00 303 ILE A N 1
ATOM 2407 C CA . ILE A 1 303 ? 12.657 -7.177 -16.956 1.00 94.00 303 ILE A CA 1
ATOM 2408 C C . ILE A 1 303 ? 11.851 -7.430 -15.677 1.00 94.00 303 ILE A C 1
ATOM 2410 O O . ILE A 1 303 ? 12.445 -7.575 -14.609 1.00 94.00 303 ILE A O 1
ATOM 2414 N N . VAL A 1 304 ? 10.527 -7.571 -15.782 1.00 94.12 304 VAL A N 1
ATOM 2415 C CA . VAL A 1 304 ? 9.655 -7.895 -14.643 1.00 94.12 304 VAL A CA 1
ATOM 2416 C C . VAL A 1 304 ? 10.031 -9.246 -14.039 1.00 94.12 304 VAL A C 1
ATOM 2418 O O . VAL A 1 304 ? 10.205 -9.357 -12.828 1.00 94.12 304 VAL A O 1
ATOM 2421 N N . SER A 1 305 ? 10.251 -10.278 -14.857 1.00 95.38 305 SER A N 1
ATOM 2422 C CA . SER A 1 305 ? 10.656 -11.590 -14.337 1.00 95.38 305 SER A CA 1
ATOM 2423 C C . SER A 1 305 ? 11.985 -11.545 -13.580 1.00 95.38 305 SER A C 1
ATOM 2425 O O . SER A 1 305 ? 12.142 -12.205 -12.550 1.00 95.38 305 SER A O 1
ATOM 2427 N N . ARG A 1 306 ? 12.933 -10.730 -14.055 1.00 95.06 306 ARG A N 1
ATOM 2428 C CA . ARG A 1 306 ? 14.240 -10.531 -13.428 1.00 95.06 306 ARG A CA 1
ATOM 2429 C C . ARG A 1 306 ? 14.115 -9.729 -12.141 1.00 95.06 306 ARG A C 1
ATOM 2431 O O . ARG A 1 306 ? 14.694 -10.144 -11.142 1.00 95.06 306 ARG A O 1
ATOM 2438 N N . SER A 1 307 ? 13.301 -8.678 -12.132 1.00 95.38 307 SER A N 1
ATOM 2439 C CA . SER A 1 307 ? 12.978 -7.915 -10.927 1.00 95.38 307 SER A CA 1
ATOM 2440 C C . SER A 1 307 ? 12.439 -8.825 -9.815 1.00 95.38 307 SER A C 1
ATOM 2442 O O . SER A 1 307 ? 12.996 -8.888 -8.718 1.00 95.38 307 SER A O 1
ATOM 2444 N N . HIS A 1 308 ? 11.412 -9.617 -10.127 1.00 94.44 308 HIS A N 1
ATOM 2445 C CA . HIS A 1 308 ? 10.760 -10.505 -9.164 1.00 94.44 308 HIS A CA 1
ATOM 2446 C C . HIS A 1 308 ? 11.670 -11.652 -8.714 1.00 94.44 308 HIS A C 1
ATOM 2448 O O . HIS A 1 308 ? 11.617 -12.092 -7.565 1.00 94.44 308 HIS A O 1
ATOM 2454 N N . PHE A 1 309 ? 12.585 -12.092 -9.577 1.00 95.38 309 PHE A N 1
ATOM 2455 C CA . PHE A 1 309 ? 13.679 -12.973 -9.178 1.00 95.38 309 PHE A CA 1
ATOM 2456 C C . PHE A 1 309 ? 14.645 -12.299 -8.189 1.00 95.38 309 PHE A C 1
ATOM 2458 O O . PHE A 1 309 ? 15.098 -12.945 -7.244 1.00 95.38 309 PHE A O 1
ATOM 2465 N N . GLY A 1 310 ? 14.934 -11.008 -8.373 1.00 95.94 310 GLY A N 1
ATOM 2466 C CA . GLY A 1 310 ? 15.676 -10.173 -7.427 1.00 95.94 310 GLY A CA 1
ATOM 2467 C C . GLY A 1 310 ? 14.980 -10.069 -6.070 1.00 95.94 310 GLY A C 1
ATOM 2468 O O . GLY A 1 310 ? 15.609 -10.347 -5.051 1.00 95.94 310 GLY A O 1
ATOM 2469 N N . LEU A 1 311 ? 13.673 -9.787 -6.055 1.00 95.44 311 LEU A N 1
ATOM 2470 C CA . LEU A 1 311 ? 12.855 -9.756 -4.833 1.00 95.44 311 LEU A CA 1
ATOM 2471 C C . LEU A 1 311 ? 12.903 -11.102 -4.101 1.00 95.44 311 LEU A C 1
ATOM 2473 O O . LEU A 1 311 ? 13.067 -11.164 -2.883 1.00 95.44 311 LEU A O 1
ATOM 2477 N N . ALA A 1 312 ? 12.843 -12.205 -4.847 1.00 94.50 312 ALA A N 1
ATOM 2478 C CA . ALA A 1 312 ? 12.951 -13.542 -4.280 1.00 94.50 312 ALA A CA 1
ATOM 2479 C C . ALA A 1 312 ? 14.361 -13.856 -3.735 1.00 94.50 312 ALA A C 1
ATOM 2481 O O . ALA A 1 312 ? 14.471 -14.556 -2.728 1.00 94.50 312 ALA A O 1
ATOM 2482 N N . LEU A 1 313 ? 15.432 -13.321 -4.341 1.00 93.50 313 LEU A N 1
ATOM 2483 C CA . LEU A 1 313 ? 16.809 -13.425 -3.828 1.00 93.50 313 LEU A CA 1
ATOM 2484 C C . LEU A 1 313 ? 16.977 -12.743 -2.471 1.00 93.50 313 LEU A C 1
ATOM 2486 O O . LEU A 1 313 ? 17.654 -13.297 -1.606 1.00 93.50 313 LEU A O 1
ATOM 2490 N N . ILE A 1 314 ? 16.356 -11.578 -2.285 1.00 93.69 314 ILE A N 1
ATOM 2491 C CA . ILE A 1 314 ? 16.452 -10.795 -1.045 1.00 93.69 314 ILE A CA 1
ATOM 2492 C C . ILE A 1 314 ? 15.362 -11.140 -0.015 1.00 93.69 314 ILE A C 1
ATOM 2494 O O . ILE A 1 314 ? 15.357 -10.590 1.088 1.00 93.69 314 ILE A O 1
ATOM 2498 N N . GLY A 1 315 ? 14.463 -12.072 -0.345 1.00 90.94 315 GLY A N 1
ATOM 2499 C CA . GLY A 1 315 ? 13.417 -12.574 0.549 1.00 90.94 315 GLY A CA 1
ATOM 2500 C C . GLY A 1 315 ? 12.135 -11.738 0.613 1.00 90.94 315 GLY A C 1
ATOM 2501 O O . GLY A 1 315 ? 11.301 -12.043 1.457 1.00 90.94 315 GLY A O 1
ATOM 2502 N N . GLU A 1 316 ? 11.952 -10.757 -0.277 1.00 92.56 316 GLU A N 1
ATOM 2503 C CA . GLU A 1 316 ? 10.799 -9.832 -0.281 1.00 92.56 316 GLU A CA 1
ATOM 2504 C C . GLU A 1 316 ? 9.678 -10.233 -1.251 1.00 92.56 316 GLU A C 1
ATOM 2506 O O . GLU A 1 316 ? 8.628 -9.608 -1.303 1.00 92.56 316 GLU A O 1
ATOM 2511 N N . ILE A 1 317 ? 9.825 -11.335 -1.995 1.00 90.81 317 ILE A N 1
ATOM 2512 C CA . ILE A 1 317 ? 8.771 -11.788 -2.926 1.00 90.81 317 ILE A CA 1
ATOM 2513 C C . ILE A 1 317 ? 7.418 -12.054 -2.239 1.00 90.81 317 ILE A C 1
ATOM 2515 O O . ILE A 1 317 ? 6.369 -11.973 -2.872 1.00 90.81 317 ILE A O 1
ATOM 2519 N N . PHE A 1 318 ? 7.424 -12.372 -0.942 1.00 89.06 318 PHE A N 1
ATOM 2520 C CA . PHE A 1 318 ? 6.202 -12.646 -0.187 1.00 89.06 318 PHE A CA 1
ATOM 2521 C C . PHE A 1 318 ? 5.445 -11.390 0.246 1.00 89.06 318 PHE A C 1
ATOM 2523 O O . PHE A 1 318 ? 4.307 -11.520 0.685 1.00 89.06 318 PHE A O 1
ATOM 2530 N N . GLU A 1 319 ? 6.007 -10.194 0.061 1.00 87.00 319 GLU A N 1
ATOM 2531 C CA . GLU A 1 319 ? 5.248 -8.944 0.189 1.00 87.00 319 GLU A CA 1
ATOM 2532 C C . GLU A 1 319 ? 4.149 -8.843 -0.884 1.00 87.00 319 GLU A C 1
ATOM 2534 O O . GLU A 1 319 ? 3.091 -8.268 -0.643 1.00 87.00 319 GLU A O 1
ATOM 2539 N N . PHE A 1 320 ? 4.339 -9.518 -2.026 1.00 85.88 320 PHE A N 1
ATOM 2540 C CA . PHE A 1 320 ? 3.376 -9.622 -3.133 1.00 85.88 320 PHE A CA 1
ATOM 2541 C C . PHE A 1 320 ? 2.381 -10.780 -2.976 1.00 85.88 320 PHE A C 1
ATOM 2543 O O . PHE A 1 320 ? 1.606 -11.079 -3.895 1.00 85.88 320 PHE A O 1
ATOM 2550 N N . VAL A 1 321 ? 2.423 -11.474 -1.835 1.00 87.94 321 VAL A N 1
ATOM 2551 C CA . VAL A 1 321 ? 1.554 -12.607 -1.527 1.00 87.94 321 VAL A CA 1
ATOM 2552 C C . VAL A 1 321 ? 0.816 -12.333 -0.222 1.00 87.94 321 VAL A C 1
ATOM 2554 O O . VAL A 1 321 ? 1.357 -12.465 0.873 1.00 87.94 321 VAL A O 1
ATOM 2557 N N . GLU A 1 322 ? -0.468 -12.019 -0.325 1.00 90.06 322 GLU A N 1
ATOM 2558 C CA . GLU A 1 322 ? -1.338 -11.913 0.835 1.00 90.06 322 GLU A CA 1
ATOM 2559 C C . GLU A 1 322 ? -1.572 -13.293 1.439 1.00 90.06 322 GLU A C 1
ATOM 2561 O O . GLU A 1 322 ? -2.001 -14.233 0.761 1.00 90.06 322 GLU A O 1
ATOM 2566 N N . THR A 1 323 ? -1.325 -13.420 2.738 1.00 91.50 323 THR A N 1
ATOM 2567 C CA . THR A 1 323 ? -1.452 -14.692 3.446 1.00 91.50 323 THR A CA 1
ATOM 2568 C C . THR A 1 323 ? -2.467 -14.598 4.575 1.00 91.50 323 THR A C 1
ATOM 2570 O O . THR A 1 323 ? -2.460 -13.660 5.374 1.00 91.50 323 THR A O 1
ATOM 2573 N N . PHE A 1 324 ? -3.331 -15.606 4.661 1.00 91.62 324 PHE A N 1
ATOM 2574 C CA . PHE A 1 324 ? -4.384 -15.709 5.664 1.00 91.62 324 PHE A CA 1
ATOM 2575 C C . PHE A 1 324 ? -4.347 -17.099 6.290 1.00 91.62 324 PHE A C 1
ATOM 2577 O O . PHE A 1 324 ? -4.259 -18.102 5.579 1.00 91.62 324 PHE A O 1
ATOM 2584 N N . VAL A 1 325 ? -4.432 -17.153 7.617 1.00 93.12 325 VAL A N 1
ATOM 2585 C CA . VAL A 1 325 ? -4.626 -18.389 8.378 1.00 93.12 325 VAL A CA 1
ATOM 2586 C C . VAL A 1 325 ? -6.002 -18.289 9.017 1.00 93.12 325 VAL A C 1
ATOM 2588 O O . VAL A 1 325 ? -6.250 -17.400 9.828 1.00 93.12 325 VAL A O 1
ATOM 2591 N N . GLU A 1 326 ? -6.896 -19.185 8.633 1.00 94.00 326 GLU A N 1
ATOM 2592 C CA . GLU A 1 326 ? -8.272 -19.235 9.110 1.00 94.00 326 GLU A CA 1
ATOM 2593 C C . GLU A 1 326 ? -8.529 -20.565 9.817 1.00 94.00 326 GLU A C 1
ATOM 2595 O O . GLU A 1 326 ? -7.864 -21.572 9.562 1.00 94.00 326 GLU A O 1
ATOM 2600 N N . TRP A 1 327 ? -9.519 -20.572 10.703 1.00 93.50 327 TRP A N 1
ATOM 2601 C CA . TRP A 1 327 ? -10.041 -21.792 11.303 1.00 93.50 327 TRP A CA 1
ATOM 2602 C C . TRP A 1 327 ? -11.298 -22.214 10.546 1.00 93.50 327 TRP A C 1
ATOM 2604 O O . TRP A 1 327 ? -12.120 -21.374 10.192 1.00 93.50 327 TRP A O 1
ATOM 2614 N N . GLU A 1 328 ? -11.465 -23.511 10.320 1.00 94.19 328 GLU A N 1
ATOM 2615 C CA . GLU A 1 328 ? -12.694 -24.101 9.788 1.00 94.19 328 GLU A CA 1
ATOM 2616 C C . GLU A 1 328 ? -13.118 -25.280 10.661 1.00 94.19 328 GLU A C 1
ATOM 2618 O O . GLU A 1 328 ? -12.286 -25.973 11.249 1.00 94.19 328 GLU A O 1
ATOM 2623 N N . THR A 1 329 ? -14.419 -25.536 10.743 1.00 91.62 329 THR A N 1
ATOM 2624 C CA . THR A 1 329 ? -14.936 -26.794 11.297 1.00 91.62 329 THR A CA 1
ATOM 2625 C C . THR A 1 329 ? -14.618 -27.963 10.357 1.00 91.62 329 THR A C 1
ATOM 2627 O O . THR A 1 329 ? -14.265 -27.765 9.193 1.00 91.62 329 THR A O 1
ATOM 2630 N N . ILE A 1 330 ? -14.784 -29.211 10.815 1.00 88.06 330 ILE A N 1
ATOM 2631 C CA . ILE A 1 330 ? -14.592 -30.398 9.953 1.00 88.06 330 ILE A CA 1
ATOM 2632 C C . ILE A 1 330 ? -15.470 -30.352 8.684 1.00 88.06 330 ILE A C 1
ATOM 2634 O O . ILE A 1 330 ? -15.065 -30.886 7.652 1.00 88.06 330 ILE A O 1
ATOM 2638 N N . ASN A 1 331 ? -16.635 -29.698 8.742 1.00 87.56 331 ASN A N 1
ATOM 2639 C CA . ASN A 1 331 ? -17.565 -29.582 7.614 1.00 87.56 331 ASN A CA 1
ATOM 2640 C C . ASN A 1 331 ? -17.197 -28.460 6.626 1.00 87.56 331 ASN A C 1
ATOM 2642 O O . ASN A 1 331 ? -17.868 -28.312 5.609 1.00 87.56 331 ASN A O 1
ATOM 2646 N N . GLY A 1 332 ? -16.143 -27.682 6.904 1.00 86.25 332 GLY A N 1
ATOM 2647 C CA . GLY A 1 332 ? -15.697 -26.563 6.068 1.00 86.25 332 GLY A CA 1
ATOM 2648 C C . GLY A 1 332 ? -16.343 -25.215 6.404 1.00 86.25 332 GLY A C 1
ATOM 2649 O O . GLY A 1 332 ? -16.054 -24.224 5.739 1.00 86.25 332 GLY A O 1
ATOM 2650 N N . ASP A 1 333 ? -17.190 -25.145 7.436 1.00 90.00 333 ASP A N 1
ATOM 2651 C CA . ASP A 1 333 ? -17.777 -23.879 7.881 1.00 90.00 333 ASP A CA 1
ATOM 2652 C C . ASP A 1 333 ? -16.747 -23.042 8.644 1.00 90.00 333 ASP A C 1
ATOM 2654 O O . ASP A 1 333 ? -16.071 -23.556 9.541 1.00 90.00 333 ASP A O 1
ATOM 2658 N N . LYS A 1 334 ? -16.676 -21.742 8.343 1.00 90.69 334 LYS A N 1
ATOM 2659 C CA . LYS A 1 334 ? -15.865 -20.775 9.095 1.00 90.69 334 LYS A CA 1
ATOM 2660 C C . LYS A 1 334 ? -16.593 -20.376 10.384 1.00 90.69 334 LYS A C 1
ATOM 2662 O O . LYS A 1 334 ? -17.624 -19.700 10.302 1.00 90.69 334 LYS A O 1
ATOM 2667 N N . PRO A 1 335 ? -16.108 -20.773 11.573 1.00 86.12 335 PRO A N 1
ATOM 2668 C CA . PRO A 1 335 ? -16.734 -20.378 12.820 1.00 86.12 335 PRO A CA 1
ATOM 2669 C C . PRO A 1 335 ? -16.523 -18.877 13.056 1.00 86.12 335 PRO A C 1
ATOM 2671 O O . PRO A 1 335 ? -15.431 -18.354 12.847 1.00 86.12 335 PRO A O 1
ATOM 2674 N N . LYS A 1 336 ? -17.569 -18.179 13.517 1.00 86.31 336 LYS A N 1
ATOM 2675 C CA . LYS A 1 336 ? -17.460 -16.768 13.934 1.00 86.31 336 LYS A CA 1
ATOM 2676 C C . LYS A 1 336 ? -16.603 -16.606 15.193 1.00 86.31 336 LYS A C 1
ATOM 2678 O O . LYS A 1 336 ? -15.929 -15.599 15.351 1.00 86.31 336 LYS A O 1
ATOM 2683 N N . GLU A 1 337 ? -16.650 -17.602 16.073 1.00 88.12 337 GLU A N 1
ATOM 2684 C CA . GLU A 1 337 ? -15.959 -17.649 17.361 1.00 88.12 337 GLU A CA 1
ATOM 2685 C C . GLU A 1 337 ? -15.382 -19.058 17.546 1.00 88.12 337 GLU A C 1
ATOM 2687 O O . GLU A 1 337 ? -16.029 -20.045 17.184 1.00 88.12 337 GLU A O 1
ATOM 2692 N N . LEU A 1 338 ? -14.175 -19.175 18.107 1.00 91.19 338 LEU A N 1
ATOM 2693 C CA . LEU A 1 338 ? -13.585 -20.482 18.401 1.00 91.19 338 LEU A CA 1
ATOM 2694 C C . LEU A 1 338 ? -14.106 -20.967 19.750 1.00 91.19 338 LEU A C 1
ATOM 2696 O O . LEU A 1 338 ? -13.706 -20.467 20.799 1.00 91.19 338 LEU A O 1
ATOM 2700 N N . ILE A 1 339 ? -15.008 -21.941 19.713 1.00 91.06 339 ILE A N 1
ATOM 2701 C CA . ILE A 1 339 ? -15.673 -22.451 20.910 1.00 91.06 339 ILE A CA 1
ATOM 2702 C C . ILE A 1 339 ? -14.968 -23.728 21.394 1.00 91.06 339 ILE A C 1
ATOM 2704 O O . ILE A 1 339 ? -14.572 -24.594 20.603 1.00 91.06 339 ILE A O 1
ATOM 2708 N N . GLU A 1 340 ? -14.803 -23.847 22.705 1.00 89.88 340 GLU A N 1
ATOM 2709 C CA . GLU A 1 340 ? -14.299 -25.037 23.387 1.00 89.88 340 GLU A CA 1
ATOM 2710 C C . GLU A 1 340 ? -15.168 -26.270 23.064 1.00 89.88 340 GLU A C 1
ATOM 2712 O O . GLU A 1 340 ? -16.395 -26.196 22.958 1.00 89.88 340 GLU A O 1
ATOM 2717 N N . GLY A 1 341 ? -14.516 -27.406 22.813 1.00 87.12 341 GLY A N 1
ATOM 2718 C CA . GLY A 1 341 ? -15.169 -28.632 22.342 1.00 87.12 341 GLY A CA 1
ATOM 2719 C C . GLY A 1 341 ? -15.400 -28.723 20.826 1.00 87.12 341 GLY A C 1
ATOM 2720 O O . GLY A 1 341 ? -15.887 -29.741 20.342 1.00 87.12 341 GLY A O 1
ATOM 2721 N N . THR A 1 342 ? -15.021 -27.712 20.043 1.00 89.56 342 THR A N 1
ATOM 2722 C CA . THR A 1 342 ? -15.098 -27.786 18.575 1.00 89.56 342 THR A CA 1
ATOM 2723 C C . THR A 1 342 ? -13.912 -28.554 17.993 1.00 89.56 342 THR A C 1
ATOM 2725 O O . THR A 1 342 ? -12.753 -28.289 18.320 1.00 89.56 342 THR A O 1
ATOM 2728 N N . ASP A 1 343 ? -14.183 -29.457 17.054 1.00 90.75 343 ASP A N 1
ATOM 2729 C CA . ASP A 1 343 ? -13.143 -30.018 16.199 1.00 90.75 343 ASP A CA 1
ATOM 2730 C C . ASP A 1 343 ? -12.891 -29.089 15.002 1.00 90.75 343 ASP A C 1
ATOM 2732 O O . ASP A 1 343 ? -13.761 -28.881 14.148 1.00 90.75 343 ASP A O 1
ATOM 2736 N N . LEU A 1 344 ? -11.682 -28.533 14.941 1.00 92.06 344 LEU A N 1
ATOM 2737 C CA . LEU A 1 344 ? -11.291 -27.525 13.959 1.00 92.06 344 LEU A CA 1
ATOM 2738 C C . LEU A 1 344 ? -10.161 -28.013 13.049 1.00 92.06 344 LEU A C 1
ATOM 2740 O O . LEU A 1 344 ? -9.417 -28.939 13.368 1.00 92.06 344 LEU A O 1
ATOM 2744 N N . ARG A 1 345 ? -9.992 -27.355 11.910 1.00 93.81 345 ARG A N 1
ATOM 2745 C CA . ARG A 1 345 ? -8.834 -27.453 11.018 1.00 93.81 345 ARG A CA 1
ATOM 2746 C C . ARG A 1 345 ? -8.337 -26.049 10.712 1.00 93.81 345 ARG A C 1
ATOM 2748 O O . ARG A 1 345 ? -9.101 -25.090 10.788 1.00 93.81 345 ARG A O 1
ATOM 2755 N N . LEU A 1 346 ? -7.062 -25.939 10.363 1.00 94.38 346 LEU A N 1
ATOM 2756 C CA . LEU A 1 346 ? -6.514 -24.697 9.839 1.00 94.38 346 LEU A CA 1
ATOM 2757 C C . LEU A 1 346 ? -6.598 -24.709 8.319 1.00 94.38 346 LEU A C 1
ATOM 2759 O O . LEU A 1 346 ? -6.260 -25.701 7.667 1.00 94.38 346 LEU A O 1
ATOM 2763 N N . VAL A 1 347 ? -7.007 -23.579 7.767 1.00 95.06 347 VAL A N 1
ATOM 2764 C CA . VAL A 1 347 ? -6.974 -23.312 6.338 1.00 95.06 347 VAL A CA 1
ATOM 2765 C C . VAL A 1 347 ? -6.026 -22.158 6.103 1.00 95.06 347 VAL A C 1
ATOM 2767 O O . VAL A 1 347 ? -6.209 -21.058 6.616 1.00 95.06 347 VAL A O 1
ATOM 2770 N N . PHE A 1 348 ? -4.987 -22.426 5.325 1.00 95.31 348 PHE A N 1
ATOM 2771 C CA . PHE A 1 348 ? -4.052 -21.416 4.885 1.00 95.31 348 PHE A CA 1
ATOM 2772 C C . PHE A 1 348 ? -4.381 -21.013 3.450 1.00 95.31 348 PHE A C 1
ATOM 2774 O O . PHE A 1 348 ? -4.557 -21.836 2.550 1.00 95.31 348 PHE A O 1
ATOM 2781 N N . THR A 1 349 ? -4.473 -19.713 3.233 1.00 93.81 349 THR A N 1
ATOM 2782 C CA . THR A 1 349 ? -4.670 -19.116 1.923 1.00 93.81 349 THR A CA 1
ATOM 2783 C C . THR A 1 349 ? -3.482 -18.224 1.619 1.00 93.81 349 THR A C 1
ATOM 2785 O O . THR A 1 349 ? -3.170 -17.344 2.412 1.00 93.81 349 THR A O 1
ATOM 2788 N N . ALA A 1 350 ? -2.898 -18.392 0.437 1.00 92.12 350 ALA A N 1
ATOM 2789 C CA . ALA A 1 350 ? -2.005 -17.415 -0.169 1.00 92.12 350 ALA A CA 1
ATOM 2790 C C . ALA A 1 350 ? -2.660 -16.875 -1.448 1.00 92.12 350 ALA A C 1
ATOM 2792 O O . ALA A 1 350 ? -3.106 -17.664 -2.289 1.00 92.12 350 ALA A O 1
ATOM 2793 N N . LYS A 1 351 ? -2.759 -15.552 -1.578 1.00 89.38 351 LYS A N 1
ATOM 2794 C CA . LYS A 1 351 ? -3.267 -14.853 -2.762 1.00 89.38 351 LYS A CA 1
ATOM 2795 C C . LYS A 1 351 ? -2.198 -13.926 -3.312 1.00 89.38 351 LYS A C 1
ATOM 2797 O O . LYS A 1 351 ? -1.492 -13.289 -2.548 1.00 89.38 351 LYS A O 1
ATOM 2802 N N . THR A 1 352 ? -2.104 -13.829 -4.624 1.00 83.75 352 THR A N 1
ATOM 2803 C CA . THR A 1 352 ? -1.261 -12.842 -5.302 1.00 83.75 352 THR A CA 1
ATOM 2804 C C . THR A 1 352 ? -2.057 -11.554 -5.552 1.00 83.75 352 THR A C 1
ATOM 2806 O O . THR A 1 352 ? -3.276 -11.537 -5.375 1.00 83.75 352 THR A O 1
ATOM 2809 N N . PHE A 1 353 ? -1.395 -10.493 -6.021 1.00 72.06 353 PHE A N 1
ATOM 2810 C CA . PHE A 1 353 ? -1.980 -9.183 -6.388 1.00 72.06 353 PHE A CA 1
ATOM 2811 C C . PHE A 1 353 ? -3.229 -9.259 -7.300 1.00 72.06 353 PHE A C 1
ATOM 2813 O O . PHE A 1 353 ? -4.082 -8.383 -7.267 1.00 72.06 353 PHE A O 1
ATOM 2820 N N . SER A 1 354 ? -3.404 -10.325 -8.086 1.00 67.25 354 SER A N 1
ATOM 2821 C CA . SER A 1 354 ? -4.582 -10.559 -8.941 1.00 67.25 354 SER A CA 1
ATOM 2822 C C . SER A 1 354 ? -5.697 -11.367 -8.261 1.00 67.25 354 SER A C 1
ATOM 2824 O O . SER A 1 354 ? -6.577 -11.910 -8.932 1.00 67.25 354 SER A O 1
ATOM 2826 N N . SER A 1 355 ? -5.650 -11.515 -6.931 1.00 77.81 355 SER A N 1
ATOM 2827 C CA . SER A 1 355 ? -6.494 -12.435 -6.151 1.00 77.81 355 SER A CA 1
ATOM 2828 C C . SER A 1 355 ? -6.377 -13.913 -6.560 1.00 77.81 355 SER A C 1
ATOM 2830 O O . SER A 1 355 ? -7.151 -14.756 -6.086 1.00 77.81 355 SER A O 1
ATOM 2832 N N . LEU A 1 356 ? -5.405 -14.258 -7.414 1.00 81.38 356 LEU A N 1
ATOM 2833 C CA . LEU A 1 356 ? -5.121 -15.635 -7.795 1.00 81.38 356 LEU A CA 1
ATOM 2834 C C . LEU A 1 356 ? -4.509 -16.376 -6.607 1.00 81.38 356 LEU A C 1
ATOM 2836 O O . LEU A 1 356 ? -3.700 -15.839 -5.856 1.00 81.38 356 LEU A O 1
ATOM 2840 N N . ARG A 1 357 ? -4.929 -17.625 -6.410 1.00 86.62 357 ARG A N 1
ATOM 2841 C CA . ARG A 1 357 ? -4.469 -18.453 -5.292 1.00 86.62 357 ARG A CA 1
ATOM 2842 C C . ARG A 1 357 ? -3.123 -19.074 -5.641 1.00 86.62 357 ARG A C 1
ATOM 2844 O O . ARG A 1 357 ? -3.000 -19.709 -6.684 1.00 86.62 357 ARG A O 1
ATOM 2851 N N . HIS A 1 358 ? -2.146 -18.905 -4.758 1.00 90.19 358 HIS A N 1
ATOM 2852 C CA . HIS A 1 358 ? -0.795 -19.427 -4.944 1.00 90.19 358 HIS A CA 1
ATOM 2853 C C . HIS A 1 358 ? -0.752 -20.925 -4.621 1.00 90.19 358 HIS A C 1
ATOM 2855 O O . HIS A 1 358 ? -0.933 -21.321 -3.466 1.00 90.19 358 HIS A O 1
ATOM 2861 N N . GLY A 1 359 ? -0.518 -21.760 -5.634 1.00 85.50 359 GLY A N 1
ATOM 2862 C CA . GLY A 1 359 ? -0.228 -23.186 -5.475 1.00 85.50 359 GLY A CA 1
ATOM 2863 C C . GLY A 1 359 ? 1.281 -23.466 -5.489 1.00 85.50 359 GLY A C 1
ATOM 2864 O O . GLY A 1 359 ? 2.011 -22.904 -6.293 1.00 85.50 359 GLY A O 1
ATOM 2865 N N . GLY A 1 360 ? 1.772 -24.377 -4.647 1.00 88.44 360 GLY A N 1
ATOM 2866 C CA . GLY A 1 360 ? 3.176 -24.825 -4.678 1.00 88.44 360 GLY A CA 1
ATOM 2867 C C . GLY A 1 360 ? 4.041 -24.427 -3.480 1.00 88.44 360 GLY A C 1
ATOM 2868 O O . GLY A 1 360 ? 5.262 -24.569 -3.542 1.00 88.44 360 GLY A O 1
ATOM 2869 N N . LEU A 1 361 ? 3.432 -23.966 -2.388 1.00 92.94 361 LEU A N 1
ATOM 2870 C CA . LEU A 1 361 ? 4.110 -23.761 -1.109 1.00 92.94 361 LEU A CA 1
ATOM 2871 C C . LEU A 1 361 ? 4.091 -25.049 -0.265 1.00 92.94 361 LEU A C 1
ATOM 2873 O O . LEU A 1 361 ? 3.068 -25.723 -0.160 1.00 92.94 361 LEU A O 1
ATOM 2877 N N . ASP A 1 362 ? 5.204 -25.360 0.396 1.00 94.44 362 ASP A N 1
ATOM 2878 C CA . ASP A 1 362 ? 5.263 -26.276 1.541 1.00 94.44 362 ASP A CA 1
ATOM 2879 C C . ASP A 1 362 ? 4.925 -25.470 2.800 1.00 94.44 362 ASP A C 1
ATOM 2881 O O . ASP A 1 362 ? 5.746 -24.695 3.304 1.00 94.44 362 ASP A O 1
ATOM 2885 N N . ILE A 1 363 ? 3.682 -25.602 3.265 1.00 95.06 363 ILE A N 1
ATOM 2886 C CA . ILE A 1 363 ? 3.176 -24.891 4.440 1.00 95.06 363 ILE A CA 1
ATOM 2887 C C . ILE A 1 363 ? 3.252 -25.798 5.665 1.00 95.06 363 ILE A C 1
ATOM 2889 O O . ILE A 1 363 ? 2.761 -26.932 5.662 1.00 95.06 363 ILE A O 1
ATOM 2893 N N . LYS A 1 364 ? 3.816 -25.264 6.750 1.00 94.81 364 LYS A N 1
ATOM 2894 C CA . LYS A 1 364 ? 3.845 -25.903 8.068 1.00 94.81 364 LYS A CA 1
ATOM 2895 C C . LYS A 1 364 ? 3.456 -24.906 9.143 1.00 94.81 364 LYS A C 1
ATOM 2897 O O . LYS A 1 364 ? 4.006 -23.812 9.182 1.00 94.81 364 LYS A O 1
ATOM 2902 N N . SER A 1 365 ? 2.590 -25.305 10.068 1.00 93.12 365 SER A N 1
ATOM 2903 C CA . SER A 1 365 ? 2.247 -24.478 11.228 1.00 93.12 365 SER A CA 1
ATOM 2904 C C . SER A 1 365 ? 2.628 -25.135 12.542 1.00 93.12 365 SER A C 1
ATOM 2906 O O . SER A 1 365 ? 2.556 -26.355 12.710 1.00 93.12 365 SER A O 1
ATOM 2908 N N . LYS A 1 366 ? 2.988 -24.300 13.508 1.00 90.62 366 LYS A N 1
ATOM 2909 C CA . LYS A 1 366 ? 3.157 -24.644 14.911 1.00 90.62 366 LYS A CA 1
ATOM 2910 C C . LYS A 1 366 ? 2.055 -23.947 15.699 1.00 90.62 366 LYS A C 1
ATOM 2912 O O . LYS A 1 366 ? 1.913 -22.732 15.625 1.00 90.62 366 LYS A O 1
ATOM 2917 N N . ILE A 1 367 ? 1.281 -24.729 16.449 1.00 86.81 367 ILE A N 1
ATOM 2918 C CA . ILE A 1 367 ? 0.214 -24.208 17.307 1.00 86.81 367 ILE A CA 1
ATOM 2919 C C . ILE A 1 367 ? 0.689 -24.230 18.751 1.00 86.81 367 ILE A C 1
ATOM 2921 O O . ILE A 1 367 ? 1.171 -25.250 19.254 1.00 86.81 367 ILE A O 1
ATOM 2925 N N . LEU A 1 368 ? 0.534 -23.091 19.404 1.00 84.38 368 LEU A N 1
ATOM 2926 C CA . LEU A 1 368 ? 0.952 -22.821 20.760 1.00 84.38 368 LEU A CA 1
ATOM 2927 C C . LEU A 1 368 ? -0.291 -22.439 21.576 1.00 84.38 368 LEU A C 1
ATOM 2929 O O . LEU A 1 368 ? -0.865 -21.372 21.374 1.00 84.38 368 LEU A O 1
ATOM 2933 N N . PHE A 1 369 ? -0.702 -23.303 22.511 1.00 78.88 369 PHE A N 1
ATOM 2934 C CA . PHE A 1 369 ? -1.758 -22.988 23.486 1.00 78.88 369 PHE A CA 1
ATOM 2935 C C . PHE A 1 369 ? -1.142 -22.457 24.773 1.00 78.88 369 PHE A C 1
ATOM 2937 O O . PHE A 1 369 ? -0.275 -23.126 25.349 1.00 78.88 369 PHE A O 1
ATOM 2944 N N . LYS A 1 370 ? -1.591 -21.290 25.240 1.00 68.31 370 LYS A N 1
ATOM 2945 C CA . LYS A 1 370 ? -1.235 -20.798 26.572 1.00 68.31 370 LYS A CA 1
ATOM 2946 C C . LYS A 1 370 ? -2.007 -21.644 27.590 1.00 68.31 370 LYS A C 1
ATOM 2948 O O . LYS A 1 370 ? -3.229 -21.620 27.607 1.00 68.31 370 LYS A O 1
ATOM 2953 N N . ALA A 1 371 ? -1.312 -22.491 28.349 1.00 54.84 371 ALA A N 1
ATOM 2954 C CA . ALA A 1 371 ? -1.954 -23.378 29.320 1.00 54.84 371 ALA A CA 1
ATOM 2955 C C . ALA A 1 371 ? -2.143 -22.666 30.667 1.00 54.84 371 ALA A C 1
ATOM 2957 O O . ALA A 1 371 ? -1.231 -21.974 31.112 1.00 54.84 371 ALA A O 1
ATOM 2958 N N . GLU A 1 372 ? -3.262 -22.944 31.349 1.00 47.41 372 GLU A N 1
ATOM 2959 C CA . GLU A 1 372 ? -3.701 -22.347 32.628 1.00 47.41 372 GLU A CA 1
ATOM 2960 C C . GLU A 1 372 ? -2.649 -22.299 33.751 1.00 47.41 372 GLU A C 1
ATOM 2962 O O . GLU A 1 372 ? -2.818 -21.549 34.700 1.00 47.41 372 GLU A O 1
ATOM 2967 N N . ASN A 1 373 ? -1.566 -23.085 33.700 1.00 41.69 373 ASN A N 1
ATOM 2968 C CA . ASN A 1 373 ? -0.641 -23.229 34.834 1.00 41.69 373 ASN A CA 1
ATOM 2969 C C . ASN A 1 373 ? 0.861 -23.280 34.466 1.00 41.69 373 ASN A C 1
ATOM 2971 O O . ASN A 1 373 ? 1.662 -23.743 35.281 1.00 41.69 373 ASN A O 1
ATOM 2975 N N . LYS A 1 374 ? 1.288 -22.845 33.266 1.00 42.69 374 LYS A N 1
ATOM 2976 C CA . LYS A 1 374 ? 2.724 -22.742 32.911 1.00 42.69 374 LYS A CA 1
ATOM 2977 C C . LYS A 1 374 ? 3.006 -21.563 31.974 1.00 42.69 374 LYS A C 1
ATOM 2979 O O . LYS A 1 374 ? 2.339 -21.427 30.959 1.00 42.69 374 LYS A O 1
ATOM 2984 N N . GLU A 1 375 ? 4.101 -20.835 32.217 1.00 44.16 375 GLU A N 1
ATOM 2985 C CA . GLU A 1 375 ? 4.697 -19.830 31.301 1.00 44.16 375 GLU A CA 1
ATOM 2986 C C . GLU A 1 375 ? 5.110 -20.396 29.920 1.00 44.16 375 GLU A C 1
ATOM 2988 O O . GLU A 1 375 ? 5.626 -19.677 29.071 1.00 44.16 375 GLU A O 1
ATOM 2993 N N . SER A 1 376 ? 4.910 -21.696 29.673 1.00 42.94 376 SER A N 1
ATOM 2994 C CA . SER A 1 376 ? 5.293 -22.365 28.430 1.00 42.94 376 SER A CA 1
ATOM 2995 C C . SER A 1 376 ? 4.068 -22.862 27.674 1.00 42.94 376 SER A C 1
ATOM 2997 O O . SER A 1 376 ? 3.257 -23.636 28.186 1.00 42.94 376 SER A O 1
ATOM 2999 N N . PHE A 1 377 ? 3.972 -22.441 26.416 1.00 52.25 377 PHE A N 1
ATOM 3000 C CA . PHE A 1 377 ? 2.996 -22.951 25.470 1.00 52.25 377 PHE A CA 1
ATOM 3001 C C . PHE A 1 377 ? 3.222 -24.451 25.230 1.00 52.25 377 PHE A C 1
ATOM 3003 O O . PHE A 1 377 ? 4.320 -24.877 24.858 1.00 52.25 377 PHE A O 1
ATOM 3010 N N . GLY A 1 378 ? 2.182 -25.268 25.406 1.00 53.00 378 GLY A N 1
ATOM 3011 C CA . GLY A 1 378 ? 2.219 -26.671 24.998 1.00 53.00 378 GLY A CA 1
ATOM 3012 C C . GLY A 1 378 ? 2.223 -26.748 23.473 1.00 53.00 378 GLY A C 1
ATOM 3013 O O . GLY A 1 378 ? 1.163 -26.662 22.860 1.00 53.00 378 GLY A O 1
ATOM 3014 N N . ALA A 1 379 ? 3.401 -26.855 22.853 1.00 53.69 379 ALA A N 1
ATOM 3015 C CA . ALA A 1 379 ? 3.510 -26.904 21.399 1.00 53.69 379 ALA A CA 1
ATOM 3016 C C . ALA A 1 379 ? 2.907 -28.207 20.854 1.00 53.69 379 ALA A C 1
ATOM 3018 O O . ALA A 1 379 ? 3.391 -29.302 21.158 1.00 53.69 379 ALA A O 1
ATOM 3019 N N . LEU A 1 380 ? 1.885 -28.102 20.003 1.00 59.84 380 LEU A N 1
ATOM 3020 C CA . LEU A 1 380 ? 1.548 -29.210 19.112 1.00 59.84 380 LEU A CA 1
ATOM 3021 C C . LEU A 1 380 ? 2.713 -29.422 18.131 1.00 59.84 380 LEU A C 1
ATOM 3023 O O . LEU A 1 380 ? 3.355 -28.469 17.685 1.00 59.84 380 LEU A O 1
ATOM 3027 N N . LYS A 1 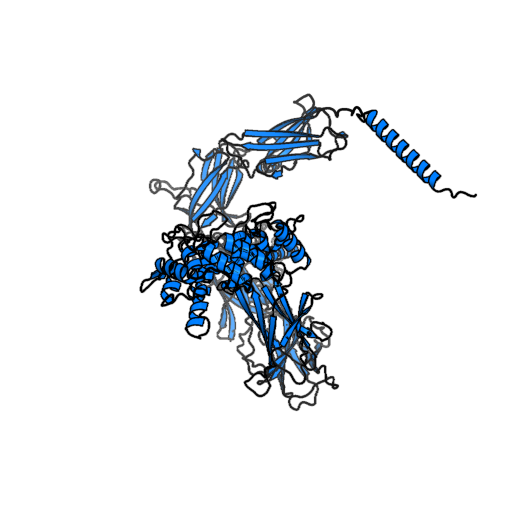381 ? 2.992 -30.690 17.791 1.00 66.19 381 LYS A N 1
ATOM 3028 C CA . LYS A 1 381 ? 3.926 -31.040 16.705 1.00 66.19 381 LYS A CA 1
ATOM 3029 C C . LYS A 1 381 ? 3.516 -30.300 15.429 1.00 66.19 381 LYS A C 1
ATOM 3031 O O . LYS A 1 381 ? 2.318 -30.182 15.181 1.00 66.19 381 LYS A O 1
ATOM 3036 N N . ALA A 1 382 ? 4.499 -29.891 14.624 1.00 78.31 382 ALA A N 1
ATOM 3037 C CA . ALA A 1 382 ? 4.280 -29.237 13.335 1.00 78.31 382 ALA A CA 1
ATOM 3038 C C . ALA A 1 382 ? 3.150 -29.913 12.533 1.00 78.31 382 ALA A C 1
ATOM 3040 O O . ALA A 1 382 ? 3.082 -31.148 12.438 1.00 78.31 382 ALA A O 1
ATOM 3041 N N . ILE A 1 383 ? 2.246 -29.088 12.016 1.00 87.06 383 ILE A N 1
ATOM 3042 C CA . ILE A 1 383 ? 1.096 -29.479 11.208 1.00 87.06 383 ILE A CA 1
ATOM 3043 C C . ILE A 1 383 ? 1.421 -29.126 9.763 1.00 87.06 383 ILE A C 1
ATOM 3045 O O . ILE A 1 383 ? 1.688 -27.964 9.468 1.00 87.06 383 ILE A O 1
ATOM 3049 N N . SER A 1 384 ? 1.420 -30.130 8.894 1.00 92.88 384 SER A N 1
ATOM 3050 C CA . SER A 1 384 ? 1.565 -29.958 7.450 1.00 92.88 384 SER A CA 1
ATOM 3051 C C . SER A 1 384 ? 0.209 -29.702 6.799 1.00 92.88 384 SER A C 1
ATOM 3053 O O . SER A 1 384 ? -0.836 -30.075 7.345 1.00 92.88 384 SER A O 1
ATOM 3055 N N . TYR A 1 385 ? 0.240 -29.065 5.633 1.00 95.50 385 TYR A N 1
ATOM 3056 C CA . TYR A 1 385 ? -0.942 -28.777 4.835 1.00 95.50 385 TYR A CA 1
ATOM 3057 C C . TYR A 1 385 ? -0.841 -29.445 3.468 1.00 95.50 385 TYR A C 1
ATOM 3059 O O . TYR A 1 385 ? 0.244 -29.568 2.905 1.00 95.50 385 TYR A O 1
ATOM 3067 N N . THR A 1 386 ? -1.992 -29.805 2.908 1.00 94.56 386 THR A N 1
ATOM 3068 C CA . THR A 1 386 ? -2.126 -30.235 1.512 1.00 94.56 386 THR A CA 1
ATOM 3069 C C . THR A 1 386 ? -2.890 -29.169 0.732 1.00 94.56 386 THR A C 1
ATOM 3071 O O . THR A 1 386 ? -3.886 -28.642 1.229 1.00 94.56 386 THR A O 1
ATOM 3074 N N . PHE A 1 387 ? -2.433 -28.834 -0.478 1.00 93.50 387 PHE A N 1
ATOM 3075 C CA . PHE A 1 387 ? -3.162 -27.925 -1.364 1.00 93.50 387 PHE A CA 1
ATOM 3076 C C . PHE A 1 387 ? -4.371 -28.640 -1.979 1.00 93.50 387 PHE A C 1
ATOM 3078 O O . PHE A 1 387 ? -4.221 -29.610 -2.721 1.00 93.50 387 PHE A O 1
ATOM 3085 N N . ASP A 1 388 ? -5.565 -28.160 -1.655 1.00 93.06 388 ASP A N 1
ATOM 3086 C CA . ASP A 1 388 ? -6.833 -28.604 -2.218 1.00 93.06 388 ASP A CA 1
ATOM 3087 C C . ASP A 1 388 ? -7.075 -27.876 -3.548 1.00 93.06 388 ASP A C 1
ATOM 3089 O O . ASP A 1 388 ? -7.209 -26.651 -3.579 1.00 93.06 388 ASP A O 1
ATOM 3093 N N . GLN A 1 389 ? -7.109 -28.628 -4.650 1.00 88.06 389 GLN A N 1
ATOM 3094 C CA . GLN A 1 389 ? -7.251 -28.079 -6.003 1.00 88.06 389 GLN A CA 1
ATOM 3095 C C . GLN A 1 389 ? -8.647 -27.503 -6.275 1.00 88.06 389 GLN A C 1
ATOM 3097 O O . GLN A 1 389 ? -8.767 -26.514 -7.000 1.00 88.06 389 GLN A O 1
ATOM 3102 N N . GLU A 1 390 ? -9.700 -28.083 -5.690 1.00 88.94 390 GLU A N 1
ATOM 3103 C CA . GLU A 1 390 ? -11.080 -27.630 -5.898 1.00 88.94 390 GLU A CA 1
ATOM 3104 C C . GLU A 1 390 ? -11.337 -26.326 -5.140 1.00 88.94 390 GLU A C 1
ATOM 3106 O O . GLU A 1 390 ? -11.880 -25.369 -5.697 1.00 88.94 390 GLU A O 1
ATOM 3111 N N . ARG A 1 391 ? -10.891 -26.256 -3.879 1.00 88.75 391 ARG A N 1
ATOM 3112 C CA . ARG A 1 391 ? -11.043 -25.068 -3.023 1.00 88.75 391 ARG A CA 1
ATOM 3113 C C . ARG A 1 391 ? -9.958 -24.017 -3.269 1.00 88.75 391 ARG A C 1
ATOM 3115 O O . ARG A 1 391 ? -10.136 -22.863 -2.880 1.00 88.75 391 ARG A O 1
ATOM 3122 N N . ARG A 1 392 ? -8.849 -24.393 -3.919 1.00 90.12 392 ARG A N 1
ATOM 3123 C CA . ARG A 1 392 ? -7.641 -23.574 -4.138 1.00 90.12 392 ARG A CA 1
ATOM 3124 C C . ARG A 1 392 ? -7.082 -22.994 -2.832 1.00 90.12 392 ARG A C 1
ATOM 3126 O O . ARG A 1 392 ? -6.795 -21.798 -2.729 1.00 90.12 392 ARG A O 1
ATOM 3133 N N . GLN A 1 393 ? -6.980 -23.840 -1.811 1.00 93.44 393 GLN A N 1
ATOM 3134 C CA . GLN A 1 393 ? -6.533 -23.487 -0.459 1.00 93.44 393 GLN A CA 1
ATOM 3135 C C . GLN A 1 393 ? -5.681 -24.608 0.135 1.00 93.44 393 GLN A C 1
ATOM 3137 O O . GLN A 1 393 ? -5.821 -25.767 -0.237 1.00 93.44 393 GLN A O 1
ATOM 3142 N N . TYR A 1 394 ? -4.817 -24.283 1.092 1.00 95.44 394 TYR A N 1
ATOM 3143 C CA . TYR A 1 394 ? -4.052 -25.273 1.841 1.00 95.44 394 TYR A CA 1
ATOM 3144 C C . TYR A 1 394 ? -4.851 -25.691 3.072 1.00 95.44 394 TYR A C 1
ATOM 3146 O O . TYR A 1 394 ? -5.178 -24.854 3.911 1.00 95.44 394 TYR A O 1
ATOM 3154 N N . ILE A 1 395 ? -5.143 -26.980 3.206 1.00 94.88 395 ILE A N 1
ATOM 3155 C CA . ILE A 1 395 ? -5.917 -27.525 4.325 1.00 94.88 395 ILE A CA 1
ATOM 3156 C C . ILE A 1 395 ? -4.982 -28.329 5.220 1.00 94.88 395 ILE A C 1
ATOM 3158 O O . ILE A 1 395 ? -4.231 -29.184 4.744 1.00 94.88 395 ILE A O 1
ATOM 3162 N N . SER A 1 396 ? -5.020 -28.061 6.524 1.00 94.69 396 SER A N 1
ATOM 3163 C CA . SER A 1 396 ? -4.217 -28.794 7.495 1.00 94.69 396 SER A CA 1
ATOM 3164 C C . SER A 1 396 ? -4.603 -30.273 7.522 1.00 94.69 396 SER A C 1
ATOM 3166 O O . SER A 1 396 ? -5.781 -30.609 7.660 1.00 94.69 396 SER A O 1
ATOM 3168 N N . GLU A 1 397 ? -3.615 -31.164 7.500 1.00 90.31 397 GLU A N 1
ATOM 3169 C CA . GLU A 1 397 ? -3.841 -32.618 7.507 1.00 90.31 397 GLU A CA 1
ATOM 3170 C C . GLU A 1 397 ? -4.419 -33.140 8.833 1.00 90.31 397 GLU A C 1
ATOM 3172 O O . GLU A 1 397 ? -4.982 -34.234 8.894 1.00 90.31 397 GLU A O 1
ATOM 3177 N N . LYS A 1 398 ? -4.263 -32.377 9.921 1.00 89.38 398 LYS A N 1
ATOM 3178 C CA . LYS A 1 398 ? -4.696 -32.764 11.267 1.00 89.38 398 LYS A CA 1
ATOM 3179 C C . LYS A 1 398 ? -5.888 -31.942 11.725 1.00 89.38 398 LYS A C 1
ATOM 3181 O O . LYS A 1 398 ? -5.886 -30.721 11.617 1.00 89.38 398 LYS A O 1
ATOM 3186 N N . VAL A 1 399 ? -6.855 -32.632 12.325 1.00 89.81 399 VAL A N 1
ATOM 3187 C CA . VAL A 1 399 ? -7.913 -32.010 13.125 1.00 89.81 399 VAL A CA 1
ATOM 3188 C C . VAL A 1 399 ? -7.335 -31.600 14.479 1.00 89.81 399 VAL A C 1
ATOM 3190 O O . VAL A 1 399 ? -6.589 -32.353 15.109 1.00 89.81 399 VAL A O 1
ATOM 3193 N N . ILE A 1 400 ? -7.681 -30.397 14.911 1.00 88.94 400 ILE A N 1
ATOM 3194 C CA . ILE A 1 400 ? -7.301 -29.778 16.172 1.00 88.94 400 ILE A CA 1
ATOM 3195 C C . ILE A 1 400 ? -8.530 -29.824 17.073 1.00 88.94 400 ILE A C 1
ATOM 3197 O O . ILE A 1 400 ? -9.524 -29.153 16.812 1.00 88.94 400 ILE A O 1
ATOM 3201 N N . GLN A 1 401 ? -8.458 -30.632 18.126 1.00 86.88 401 GLN A N 1
ATOM 3202 C CA . GLN A 1 401 ? -9.532 -30.738 19.111 1.00 86.88 401 GLN A CA 1
ATOM 3203 C C . GLN A 1 401 ? -9.339 -29.673 20.189 1.00 86.88 401 GLN A C 1
ATOM 3205 O O . GLN A 1 401 ? -8.269 -29.614 20.805 1.00 86.88 401 GLN A O 1
ATOM 3210 N N . THR A 1 402 ? -10.362 -28.858 20.452 1.00 87.44 402 THR A N 1
ATOM 3211 C CA . THR A 1 402 ? -10.290 -27.781 21.456 1.00 87.44 402 THR A CA 1
ATOM 3212 C C . THR A 1 402 ? -10.778 -28.192 22.851 1.00 87.44 402 THR A C 1
ATOM 3214 O O . THR A 1 402 ? -10.977 -27.341 23.706 1.00 87.44 402 THR A O 1
ATOM 3217 N N . ASN A 1 403 ? -10.933 -29.491 23.120 1.00 84.44 403 ASN A N 1
ATOM 3218 C CA . ASN A 1 403 ? -11.372 -30.017 24.421 1.00 84.44 403 ASN A CA 1
ATOM 3219 C C . ASN A 1 403 ? -10.478 -29.578 25.583 1.00 84.44 403 ASN A C 1
ATOM 3221 O O . ASN A 1 403 ? -9.277 -29.874 25.585 1.00 84.44 403 ASN A O 1
ATOM 3225 N N . ASN A 1 404 ? -11.074 -28.953 26.599 1.00 78.94 404 ASN A N 1
ATOM 3226 C CA . ASN A 1 404 ? -10.379 -28.369 27.746 1.00 78.94 404 ASN A CA 1
ATOM 3227 C C . ASN A 1 404 ? -9.258 -27.402 27.312 1.00 78.94 404 ASN A C 1
ATOM 3229 O O . ASN A 1 404 ? -8.181 -27.359 27.918 1.00 78.94 404 ASN A O 1
ATOM 3233 N N . LYS A 1 405 ? -9.459 -26.699 26.189 1.00 83.19 405 LYS A N 1
ATOM 3234 C CA . LYS A 1 405 ? -8.567 -25.652 25.683 1.00 83.19 405 LYS A CA 1
ATOM 3235 C C . LYS A 1 405 ? -9.341 -24.347 25.666 1.00 83.19 405 LYS A C 1
ATOM 3237 O O . LYS A 1 405 ? -10.113 -24.099 24.751 1.00 83.19 405 LYS A O 1
ATOM 3242 N N . VAL A 1 406 ? -9.090 -23.520 26.668 1.00 84.69 406 VAL A N 1
ATOM 3243 C CA . VAL A 1 406 ? -9.620 -22.163 26.774 1.00 84.69 406 VAL A CA 1
ATOM 3244 C C . VAL A 1 406 ? -8.435 -21.203 26.888 1.00 84.69 406 VAL A C 1
ATOM 3246 O O . VAL A 1 406 ? -7.400 -21.567 27.450 1.00 84.69 406 VAL A O 1
ATOM 3249 N N . GLY A 1 407 ? -8.549 -20.013 26.301 1.00 85.75 407 GLY A N 1
ATOM 3250 C CA . GLY A 1 407 ? -7.496 -18.997 26.284 1.00 85.75 407 GLY A CA 1
ATOM 3251 C C . GLY A 1 407 ? -6.907 -18.729 24.901 1.00 85.75 407 GLY A C 1
ATOM 3252 O O . GLY A 1 407 ? -7.431 -19.151 23.866 1.00 85.75 407 GLY A O 1
ATOM 3253 N N . LYS A 1 408 ? -5.793 -17.993 24.879 1.00 86.00 408 LYS A N 1
ATOM 3254 C CA . LYS A 1 408 ? -5.109 -17.597 23.641 1.00 86.00 408 LYS A CA 1
ATOM 3255 C C . LYS A 1 408 ? -4.425 -18.778 22.947 1.00 86.00 408 LYS A C 1
ATOM 3257 O O . LYS A 1 408 ? -3.694 -19.561 23.563 1.00 86.00 408 LYS A O 1
ATOM 3262 N N . VAL A 1 409 ? -4.599 -18.836 21.631 1.00 87.50 409 VAL A N 1
ATOM 3263 C CA . VAL A 1 409 ? -3.898 -19.736 20.716 1.00 87.50 409 VAL A CA 1
ATOM 3264 C C . VAL A 1 409 ? -3.093 -18.919 19.709 1.00 87.50 409 VAL A C 1
ATOM 3266 O O . VAL A 1 409 ? -3.634 -18.077 18.993 1.00 87.50 409 VAL A O 1
ATOM 3269 N N . LEU A 1 410 ? -1.787 -19.174 19.658 1.00 89.31 410 LEU A N 1
ATOM 3270 C CA . LEU A 1 410 ? -0.878 -18.604 18.668 1.00 89.31 410 LEU A CA 1
ATOM 3271 C C . LEU A 1 410 ? -0.568 -19.666 17.611 1.00 89.31 410 LEU A C 1
ATOM 3273 O O . LEU A 1 410 ? -0.200 -20.797 17.938 1.00 89.31 410 LEU A O 1
ATOM 3277 N N . VAL A 1 411 ? -0.719 -19.298 16.345 1.00 91.00 411 VAL A N 1
ATOM 3278 C CA . VAL A 1 411 ? -0.383 -20.130 15.192 1.00 91.00 411 VAL A CA 1
ATOM 3279 C C . VAL A 1 411 ? 0.736 -19.442 14.425 1.00 91.00 411 VAL A C 1
ATOM 3281 O O . VAL A 1 411 ? 0.522 -18.401 13.807 1.00 91.00 411 VAL A O 1
ATOM 3284 N N . GLU A 1 412 ? 1.922 -20.039 14.458 1.00 93.31 412 GLU A N 1
ATOM 3285 C CA . GLU A 1 412 ? 3.080 -19.633 13.663 1.00 93.31 412 GLU A CA 1
ATOM 3286 C C . GLU A 1 412 ? 3.110 -20.503 12.405 1.00 93.31 412 GLU A C 1
ATOM 3288 O O . GLU A 1 412 ? 3.257 -21.722 12.492 1.00 93.31 412 GLU A O 1
ATOM 3293 N N . THR A 1 413 ? 2.923 -19.900 11.238 1.00 93.50 413 THR A N 1
ATOM 3294 C CA . THR A 1 413 ? 2.850 -20.584 9.945 1.00 93.50 413 THR A CA 1
ATOM 3295 C C . THR A 1 413 ? 4.058 -20.221 9.104 1.00 93.50 413 THR A C 1
ATOM 3297 O O . THR A 1 413 ? 4.257 -19.061 8.764 1.00 93.50 413 THR A O 1
ATOM 3300 N N . LYS A 1 414 ? 4.855 -21.220 8.742 1.00 94.44 414 LYS A N 1
ATOM 3301 C CA . LYS A 1 414 ? 5.977 -21.092 7.824 1.00 94.44 414 LYS A CA 1
ATOM 3302 C C . LYS A 1 414 ? 5.563 -21.597 6.450 1.00 94.44 414 LYS A C 1
ATOM 3304 O O . LYS A 1 414 ? 5.158 -22.753 6.328 1.00 94.44 414 LYS A O 1
ATOM 3309 N N . GLY A 1 415 ? 5.702 -20.756 5.432 1.00 93.69 415 GLY A N 1
ATOM 3310 C CA . GLY A 1 415 ? 5.597 -21.178 4.040 1.00 93.69 415 GLY A CA 1
ATOM 3311 C C . GLY A 1 415 ? 6.966 -21.210 3.384 1.00 93.69 415 GLY A C 1
ATOM 3312 O O . GLY A 1 415 ? 7.778 -20.308 3.587 1.00 93.69 415 GLY A O 1
ATOM 3313 N N . GLU A 1 416 ? 7.244 -22.265 2.624 1.00 94.12 416 GLU A N 1
ATOM 3314 C CA . GLU A 1 416 ? 8.510 -22.447 1.918 1.00 94.12 416 GLU A CA 1
ATOM 3315 C C . GLU A 1 416 ? 8.258 -22.856 0.464 1.00 94.12 416 GLU A C 1
ATOM 3317 O O . GLU A 1 416 ? 7.370 -23.652 0.184 1.00 94.12 416 GLU A O 1
ATOM 3322 N N . MET A 1 417 ? 9.080 -22.378 -0.465 1.00 91.44 417 MET A N 1
ATOM 3323 C CA . MET A 1 417 ? 9.149 -22.922 -1.822 1.00 91.44 417 MET A CA 1
ATOM 3324 C C . MET A 1 417 ? 10.599 -23.123 -2.235 1.00 91.44 417 MET A C 1
ATOM 3326 O O . MET A 1 417 ? 11.481 -22.365 -1.834 1.00 91.44 417 MET A O 1
ATOM 3330 N N . ASN A 1 418 ? 10.854 -24.162 -3.025 1.00 90.88 418 ASN A N 1
ATOM 3331 C CA . ASN A 1 418 ? 12.169 -24.410 -3.600 1.00 90.88 418 ASN A CA 1
ATOM 3332 C C . ASN A 1 418 ? 12.143 -24.068 -5.088 1.00 90.88 418 ASN A C 1
ATOM 3334 O O . ASN A 1 418 ? 11.456 -24.731 -5.862 1.00 90.88 418 ASN A O 1
ATOM 3338 N N . ILE A 1 419 ? 12.902 -23.051 -5.482 1.00 90.50 419 ILE A N 1
ATOM 3339 C CA . ILE A 1 419 ? 12.955 -22.570 -6.862 1.00 90.50 419 ILE A CA 1
ATOM 3340 C C . ILE A 1 419 ? 14.313 -22.938 -7.452 1.00 90.50 419 ILE A C 1
ATOM 3342 O O . ILE A 1 419 ? 15.361 -22.624 -6.886 1.00 90.50 419 ILE A O 1
ATOM 3346 N N . VAL A 1 420 ? 14.316 -23.596 -8.611 1.00 88.81 420 VAL A N 1
ATOM 3347 C CA . VAL A 1 420 ? 15.560 -24.019 -9.271 1.00 88.81 420 VAL A CA 1
ATOM 3348 C C . VAL A 1 420 ? 16.444 -22.805 -9.575 1.00 88.81 420 VAL A C 1
ATOM 3350 O O . VAL A 1 420 ? 15.985 -21.814 -10.136 1.00 88.81 420 VAL A O 1
ATOM 3353 N N . GLY A 1 421 ? 17.721 -22.879 -9.193 1.00 83.50 421 GLY A N 1
ATOM 3354 C CA . GLY A 1 421 ? 18.696 -21.787 -9.313 1.00 83.50 421 GLY A CA 1
ATOM 3355 C C . GLY A 1 421 ? 18.653 -20.767 -8.165 1.00 83.50 421 GLY A C 1
ATOM 3356 O O . GLY A 1 421 ? 19.662 -20.116 -7.877 1.00 83.50 421 GLY A O 1
ATOM 3357 N N . LEU A 1 422 ? 17.531 -20.669 -7.447 1.00 87.69 422 LEU A N 1
ATOM 3358 C CA . LEU A 1 422 ? 17.363 -19.777 -6.299 1.00 87.69 422 LEU A CA 1
ATOM 3359 C C . LEU A 1 422 ? 17.487 -20.501 -4.948 1.00 87.69 422 LEU A C 1
ATOM 3361 O O . LEU A 1 422 ? 18.013 -19.924 -4.002 1.00 87.69 422 LEU A O 1
ATOM 3365 N N . GLY A 1 423 ? 17.115 -21.775 -4.874 1.00 88.69 423 GLY A N 1
ATOM 3366 C CA . GLY A 1 423 ? 17.057 -22.533 -3.629 1.00 88.69 423 GLY A CA 1
ATOM 3367 C C . GLY A 1 423 ? 15.760 -22.275 -2.863 1.00 88.69 423 GLY A C 1
ATOM 3368 O O . GLY A 1 423 ? 14.725 -21.952 -3.451 1.00 88.69 423 GLY A O 1
ATOM 3369 N N . LYS A 1 424 ? 15.814 -22.453 -1.541 1.00 89.81 424 LYS A N 1
ATOM 3370 C CA . LYS A 1 424 ? 14.653 -22.301 -0.664 1.00 89.81 424 LYS A CA 1
ATOM 3371 C C . LYS A 1 424 ? 14.389 -20.825 -0.358 1.00 89.81 424 LYS A C 1
ATOM 3373 O O . LYS A 1 424 ? 15.249 -20.157 0.208 1.00 89.81 424 LYS A O 1
ATOM 3378 N N . VAL A 1 425 ? 13.173 -20.374 -0.647 1.00 90.50 425 VAL A N 1
ATOM 3379 C CA . VAL A 1 425 ? 12.625 -19.075 -0.231 1.00 90.50 425 VAL A CA 1
ATOM 3380 C C . VAL A 1 425 ? 11.523 -19.345 0.791 1.00 90.50 425 VAL A C 1
ATOM 3382 O O . VAL A 1 425 ? 10.760 -20.301 0.633 1.00 90.50 425 VAL A O 1
ATOM 3385 N N . SER A 1 426 ? 11.448 -18.562 1.867 1.00 91.31 426 SER A N 1
ATOM 3386 C CA . SER A 1 426 ? 10.474 -18.801 2.938 1.00 91.31 426 SER A CA 1
ATOM 3387 C C . SER A 1 426 ? 10.005 -17.531 3.632 1.00 91.31 426 SER A C 1
ATOM 3389 O O . SER A 1 426 ? 10.784 -16.592 3.746 1.00 91.31 426 SER A O 1
ATOM 3391 N N . PHE A 1 427 ? 8.798 -17.569 4.192 1.00 91.56 427 PHE A N 1
ATOM 3392 C CA . PHE A 1 427 ? 8.249 -16.546 5.085 1.00 91.56 427 PHE A CA 1
ATOM 3393 C C . PHE A 1 427 ? 7.672 -17.186 6.352 1.00 91.56 427 PHE A C 1
ATOM 3395 O O . PHE A 1 427 ? 7.439 -18.399 6.407 1.00 91.56 427 PHE A O 1
ATOM 3402 N N . ILE A 1 428 ? 7.426 -16.359 7.368 1.00 91.19 428 ILE A N 1
ATOM 3403 C CA . ILE A 1 428 ? 6.741 -16.740 8.605 1.00 91.19 428 ILE A CA 1
ATOM 3404 C C . ILE A 1 428 ? 5.581 -15.768 8.821 1.00 91.19 428 ILE A C 1
ATOM 3406 O O . ILE A 1 428 ? 5.757 -14.557 8.725 1.00 91.19 428 ILE A O 1
ATOM 3410 N N . LYS A 1 429 ? 4.396 -16.303 9.112 1.00 91.38 429 LYS A N 1
ATOM 3411 C CA . LYS A 1 429 ? 3.188 -15.553 9.450 1.00 91.38 429 LYS A CA 1
ATOM 3412 C C . LYS A 1 429 ? 2.665 -16.010 10.801 1.00 91.38 429 LYS A C 1
ATOM 3414 O O . LYS A 1 429 ? 2.419 -17.197 11.001 1.00 91.38 429 LYS A O 1
ATOM 3419 N N . GLU A 1 430 ? 2.438 -15.067 11.700 1.00 92.31 430 GLU A N 1
ATOM 3420 C CA . GLU A 1 430 ? 1.837 -15.334 13.003 1.00 92.31 430 GLU A CA 1
ATOM 3421 C C . GLU A 1 430 ? 0.382 -14.868 13.029 1.00 92.31 430 GLU A C 1
ATOM 3423 O O . GLU A 1 430 ? 0.047 -13.793 12.528 1.00 92.31 430 GLU A O 1
ATOM 3428 N N . THR A 1 431 ? -0.492 -15.693 13.604 1.00 91.62 431 THR A N 1
ATOM 3429 C CA . THR A 1 431 ? -1.891 -15.338 13.872 1.00 91.62 431 THR A CA 1
ATOM 3430 C C . THR A 1 431 ? -2.270 -15.746 15.282 1.00 91.62 431 THR A C 1
ATOM 3432 O O . THR A 1 431 ? -1.962 -16.857 15.716 1.00 91.62 431 THR A O 1
ATOM 3435 N N . GLN A 1 432 ? -2.955 -14.858 15.995 1.00 90.00 432 GLN A N 1
ATOM 3436 C CA . GLN A 1 432 ? -3.416 -15.096 17.355 1.00 90.00 432 GLN A CA 1
ATOM 3437 C C . GLN A 1 432 ? -4.941 -15.085 17.383 1.00 90.00 432 GLN A C 1
ATOM 3439 O O . GLN A 1 432 ? -5.566 -14.183 16.837 1.00 90.00 432 GLN A O 1
ATOM 3444 N N . ASN A 1 433 ? -5.533 -16.082 18.033 1.00 90.50 433 ASN A N 1
ATOM 3445 C CA . ASN A 1 433 ? -6.970 -16.166 18.280 1.00 90.50 433 ASN A CA 1
ATOM 3446 C C . ASN A 1 433 ? -7.212 -16.533 19.753 1.00 90.50 433 ASN A C 1
ATOM 3448 O O . ASN A 1 433 ? -6.271 -16.897 20.462 1.00 90.50 433 ASN A O 1
ATOM 3452 N N . SER A 1 434 ? -8.462 -16.480 20.206 1.00 89.38 434 SER A N 1
ATOM 3453 C CA . SER A 1 434 ? -8.868 -16.973 21.527 1.00 89.38 434 SER A CA 1
ATOM 3454 C C . SER A 1 434 ? -9.897 -18.080 21.367 1.00 89.38 434 SER A C 1
ATOM 3456 O O . SER A 1 434 ? -10.818 -17.948 20.565 1.00 89.38 434 SER A O 1
ATOM 3458 N N . ILE A 1 435 ? -9.723 -19.164 22.120 1.00 90.25 435 ILE A N 1
ATOM 3459 C CA . ILE A 1 435 ? -10.721 -20.223 22.251 1.00 90.25 435 ILE A CA 1
ATOM 3460 C C . ILE A 1 435 ? -11.469 -19.979 23.556 1.00 90.25 435 ILE A C 1
ATOM 3462 O O . ILE A 1 435 ? -10.843 -19.907 24.613 1.00 90.25 435 ILE A O 1
ATOM 3466 N N . GLY A 1 436 ? -12.787 -19.834 23.479 1.00 91.25 436 GLY A N 1
ATOM 3467 C CA . GLY A 1 436 ? -13.638 -19.494 24.613 1.00 91.25 436 GLY A CA 1
ATOM 3468 C C . GLY A 1 436 ? -14.872 -20.382 24.727 1.00 91.25 436 GLY A C 1
ATOM 3469 O O . GLY A 1 436 ? -15.049 -21.352 23.993 1.00 91.25 436 GLY A O 1
ATOM 3470 N N . TYR A 1 437 ? -15.753 -20.032 25.654 1.00 91.19 437 TYR A N 1
ATOM 3471 C CA . TYR A 1 437 ? -17.099 -20.597 25.743 1.00 91.19 437 TYR A CA 1
ATOM 3472 C C . TYR A 1 437 ? -18.047 -19.911 24.764 1.00 91.19 437 TYR A C 1
ATOM 3474 O O . TYR A 1 437 ? -17.896 -18.725 24.473 1.00 91.19 437 TYR A O 1
ATOM 3482 N N . LYS A 1 438 ? -19.090 -20.621 24.338 1.00 91.44 438 LYS A N 1
ATOM 3483 C CA . LYS A 1 438 ? -20.237 -19.987 23.695 1.00 91.44 438 LYS A CA 1
ATOM 3484 C C . LYS A 1 438 ? -20.988 -19.165 24.741 1.00 91.44 438 LYS A C 1
ATOM 3486 O O . LYS A 1 438 ? -21.422 -19.720 25.749 1.00 91.44 438 LYS A O 1
ATOM 3491 N N . ILE A 1 439 ? -21.162 -17.872 24.475 1.00 92.69 439 ILE A N 1
ATOM 3492 C CA . ILE A 1 439 ? -21.865 -16.933 25.355 1.00 92.69 439 ILE A CA 1
ATOM 3493 C C . ILE A 1 439 ? -23.194 -16.474 24.744 1.00 92.69 439 ILE A C 1
ATOM 3495 O O . ILE A 1 439 ? -23.275 -15.968 23.616 1.00 92.69 439 ILE A O 1
ATOM 3499 N N . GLU A 1 440 ? -24.256 -16.649 25.517 1.00 93.81 440 GLU A N 1
ATOM 3500 C CA . GLU A 1 440 ? -25.589 -16.134 25.236 1.00 93.81 440 GLU A CA 1
ATOM 3501 C C . GLU A 1 440 ? -25.975 -15.163 26.350 1.00 93.81 440 GLU A C 1
ATOM 3503 O O . GLU A 1 440 ? -25.880 -15.489 27.531 1.00 93.81 440 GLU A O 1
ATOM 3508 N N . ILE A 1 441 ? -26.377 -13.956 25.960 1.00 95.19 441 ILE A N 1
ATOM 3509 C CA . ILE A 1 441 ? -26.846 -12.928 26.883 1.00 95.19 441 ILE A CA 1
ATOM 3510 C C . ILE A 1 441 ? -28.334 -12.749 26.622 1.00 95.19 441 ILE A C 1
ATOM 3512 O O . ILE A 1 441 ? -28.724 -12.504 25.479 1.00 95.19 441 ILE A O 1
ATOM 3516 N N . ILE A 1 442 ? -29.145 -12.878 27.666 1.00 95.81 442 ILE A N 1
ATOM 3517 C CA . ILE A 1 442 ? -30.585 -12.627 27.631 1.00 95.81 442 ILE A CA 1
ATOM 3518 C C . ILE A 1 442 ? -30.810 -11.282 28.332 1.00 95.81 442 ILE A C 1
ATOM 3520 O O . ILE A 1 442 ? -30.777 -11.241 29.565 1.00 95.81 442 ILE A O 1
ATOM 3524 N N . PRO A 1 443 ? -30.945 -10.182 27.573 1.00 96.25 443 PRO A N 1
ATOM 3525 C CA . PRO A 1 443 ? -31.182 -8.864 28.138 1.00 96.25 443 PRO A CA 1
ATOM 3526 C C . PRO A 1 443 ? -32.665 -8.632 28.428 1.00 96.25 443 PRO A C 1
ATOM 3528 O O . PRO A 1 443 ? -33.535 -9.115 27.707 1.00 96.25 443 PRO A O 1
ATOM 3531 N N . SER A 1 444 ? -32.926 -7.821 29.443 1.00 96.19 444 SER A N 1
ATOM 3532 C CA . SER A 1 444 ? -34.213 -7.205 29.745 1.00 96.19 444 SER A CA 1
ATOM 3533 C C . SER A 1 444 ? -33.940 -5.750 30.110 1.00 96.19 444 SER A C 1
ATOM 3535 O O . SER A 1 444 ? -33.134 -5.490 30.999 1.00 96.19 444 SER A O 1
ATOM 3537 N N . ALA A 1 445 ? -34.568 -4.802 29.419 1.00 96.06 445 ALA A N 1
ATOM 3538 C CA . ALA A 1 445 ? -34.440 -3.379 29.717 1.00 96.06 445 ALA A CA 1
ATOM 3539 C C . ALA A 1 445 ? -35.827 -2.746 29.817 1.00 96.06 445 ALA A C 1
ATOM 3541 O O . ALA A 1 445 ? -36.691 -3.024 28.985 1.00 96.06 445 ALA A O 1
ATOM 3542 N N . SER A 1 446 ? -36.062 -1.904 30.824 1.00 95.44 446 SER A N 1
ATOM 3543 C CA . SER A 1 446 ? -37.345 -1.212 30.960 1.00 95.44 446 SER A CA 1
ATOM 3544 C C . SER A 1 446 ? -37.230 0.156 31.622 1.00 95.44 446 SER A C 1
ATOM 3546 O O . SER A 1 446 ? -36.390 0.370 32.490 1.00 95.44 446 SER A O 1
ATOM 3548 N N . VAL A 1 447 ? -38.105 1.084 31.237 1.00 93.06 447 VAL A N 1
ATOM 3549 C CA . VAL A 1 447 ? -38.247 2.398 31.877 1.00 93.06 447 VAL A CA 1
ATOM 3550 C C . VAL A 1 447 ? -39.714 2.644 32.207 1.00 93.06 447 VAL A C 1
ATOM 3552 O O . VAL A 1 447 ? -40.591 2.487 31.358 1.00 93.06 447 VAL A O 1
ATOM 3555 N N . ALA A 1 448 ? -40.006 2.965 33.471 1.00 88.94 448 ALA A N 1
ATOM 3556 C CA . ALA A 1 448 ? -41.375 3.147 33.970 1.00 88.94 448 ALA A CA 1
ATOM 3557 C C . ALA A 1 448 ? -42.341 1.991 33.595 1.00 88.94 448 ALA A C 1
ATOM 3559 O O . ALA A 1 448 ? -43.524 2.210 33.337 1.00 88.94 448 ALA A O 1
ATOM 3560 N N . GLY A 1 449 ? -41.831 0.753 33.546 1.00 87.75 449 GLY A N 1
ATOM 3561 C CA . GLY A 1 449 ? -42.594 -0.449 33.187 1.00 87.75 449 GLY A CA 1
ATOM 3562 C C . GLY A 1 449 ? -42.796 -0.685 31.684 1.00 87.75 449 GLY A C 1
ATOM 3563 O O . GLY A 1 449 ? -43.474 -1.643 31.322 1.00 87.75 449 GLY A O 1
ATOM 3564 N N . THR A 1 450 ? -42.223 0.153 30.814 1.00 92.25 450 THR A N 1
ATOM 3565 C CA . THR A 1 450 ? -42.206 -0.055 29.357 1.00 92.25 450 THR A CA 1
ATOM 3566 C C . THR A 1 450 ? -40.903 -0.734 28.951 1.00 92.25 450 THR A C 1
ATOM 3568 O O . THR A 1 450 ? -39.833 -0.254 29.314 1.00 92.25 450 THR A O 1
ATOM 3571 N N . GLU A 1 451 ? -40.993 -1.844 28.219 1.00 94.81 451 GLU A N 1
ATOM 3572 C CA . GLU A 1 451 ? -39.836 -2.606 27.735 1.00 94.81 451 GLU A CA 1
ATOM 3573 C C . GLU A 1 451 ? -39.110 -1.867 26.600 1.00 94.81 451 GLU A C 1
ATOM 3575 O O . GLU A 1 451 ? -39.743 -1.244 25.744 1.00 94.81 451 GLU A O 1
ATOM 3580 N N . ILE A 1 452 ? -37.780 -1.944 26.600 1.00 94.75 452 ILE A N 1
ATOM 3581 C CA . ILE A 1 452 ? -36.900 -1.355 25.591 1.00 94.75 452 ILE A CA 1
ATOM 3582 C C . ILE A 1 452 ? -36.181 -2.496 24.874 1.00 94.75 452 ILE A C 1
ATOM 3584 O O . ILE A 1 452 ? -35.451 -3.273 25.490 1.00 94.75 452 ILE A O 1
ATOM 3588 N N . GLU A 1 453 ? -36.372 -2.595 23.561 1.00 95.00 453 GLU A N 1
ATOM 3589 C CA . GLU A 1 453 ? -35.674 -3.587 22.741 1.00 95.00 453 GLU A CA 1
ATOM 3590 C C . GLU A 1 453 ? -34.171 -3.272 22.633 1.00 95.00 453 GLU A C 1
ATOM 3592 O O . GLU A 1 453 ? -33.741 -2.123 22.762 1.00 95.00 453 GLU A O 1
ATOM 3597 N N . ILE A 1 454 ? -33.353 -4.292 22.352 1.00 94.69 454 ILE A N 1
ATOM 3598 C CA . ILE A 1 454 ? -31.912 -4.121 22.100 1.00 94.69 454 ILE A CA 1
ATOM 3599 C C . ILE A 1 454 ? -31.699 -3.109 20.965 1.00 94.69 454 ILE A C 1
ATOM 3601 O O . ILE A 1 454 ? -32.315 -3.219 19.907 1.00 94.69 454 ILE A O 1
ATOM 3605 N N . GLY A 1 455 ? -30.799 -2.145 21.171 1.00 93.94 455 GLY A N 1
ATOM 3606 C CA . GLY A 1 455 ? -30.555 -1.040 20.239 1.00 93.94 455 GLY A CA 1
ATOM 3607 C C . GLY A 1 455 ? -31.570 0.106 20.335 1.00 93.94 455 GLY A C 1
ATOM 3608 O O . GLY A 1 455 ? -31.361 1.143 19.710 1.00 93.94 455 GLY A O 1
ATOM 3609 N N . GLY A 1 456 ? -32.637 -0.046 21.126 1.00 95.00 456 GLY A N 1
ATOM 3610 C CA . GLY A 1 456 ? -33.610 1.006 21.409 1.00 95.00 456 GLY A CA 1
ATOM 3611 C C . GLY A 1 456 ? -33.045 2.140 22.269 1.00 95.00 456 GLY A C 1
ATOM 3612 O O . GLY A 1 456 ? -31.945 2.042 22.824 1.00 95.00 456 GLY A O 1
ATOM 3613 N N . THR A 1 457 ? -33.812 3.227 22.379 1.00 93.50 457 THR A N 1
ATOM 3614 C CA . THR A 1 457 ? -33.420 4.414 23.148 1.00 93.50 457 THR A CA 1
ATOM 3615 C C . THR A 1 457 ? -33.659 4.205 24.641 1.00 93.50 457 THR A C 1
ATOM 3617 O O . THR A 1 457 ? -34.797 4.035 25.071 1.00 93.50 457 THR A O 1
ATOM 3620 N N . ALA A 1 458 ? -32.590 4.257 25.428 1.00 92.19 458 ALA A N 1
ATOM 3621 C CA . ALA A 1 458 ? -32.617 4.276 26.879 1.00 92.19 458 ALA A CA 1
ATOM 3622 C C . ALA A 1 458 ? -32.551 5.718 27.394 1.00 92.19 458 ALA A C 1
ATOM 3624 O O . ALA A 1 458 ? -31.692 6.503 26.992 1.00 92.19 458 ALA A O 1
ATOM 3625 N N . SER A 1 459 ? -33.447 6.051 28.318 1.00 89.62 459 SER A N 1
ATOM 3626 C CA . SER A 1 459 ? -33.447 7.324 29.040 1.00 89.62 459 SER A CA 1
ATOM 3627 C C . SER A 1 459 ? -33.028 7.123 30.495 1.00 89.62 459 SER A C 1
ATOM 3629 O O . SER A 1 459 ? -32.969 5.997 31.001 1.00 89.62 459 SER A O 1
ATOM 3631 N N . ILE A 1 460 ? -32.780 8.220 31.207 1.00 88.25 460 ILE A N 1
ATOM 3632 C CA . ILE A 1 460 ? -32.540 8.177 32.654 1.00 88.25 460 ILE A CA 1
ATOM 3633 C C . ILE A 1 460 ? -33.694 7.441 33.353 1.00 88.25 460 ILE A C 1
ATOM 3635 O O . ILE A 1 460 ? -34.864 7.619 33.010 1.00 88.25 460 ILE A O 1
ATOM 3639 N N . GLY A 1 461 ? -33.348 6.593 34.321 1.00 90.00 461 GLY A N 1
ATOM 3640 C CA . GLY A 1 461 ? -34.274 5.717 35.037 1.00 90.00 461 GLY A CA 1
ATOM 3641 C C . GLY A 1 461 ? -34.514 4.361 34.369 1.00 90.00 461 GLY A C 1
ATOM 3642 O O . GLY A 1 461 ? -35.274 3.567 34.915 1.00 90.00 461 GLY A O 1
ATOM 3643 N N . THR A 1 462 ? -33.886 4.077 33.223 1.00 94.44 462 THR A N 1
ATOM 3644 C CA . THR A 1 462 ? -33.940 2.739 32.611 1.00 94.44 462 THR A CA 1
ATOM 3645 C C . THR A 1 462 ? -33.230 1.716 33.499 1.00 94.44 462 THR A C 1
ATOM 3647 O O . THR A 1 462 ? -32.074 1.913 33.878 1.00 94.44 462 THR A O 1
ATOM 3650 N N . GLU A 1 463 ? -33.905 0.612 33.800 1.00 96.62 463 GLU A N 1
ATOM 3651 C CA . GLU A 1 463 ? -33.371 -0.553 34.505 1.00 96.62 463 GLU A CA 1
ATOM 3652 C C . GLU A 1 463 ? -32.985 -1.631 33.486 1.00 96.62 463 GLU A C 1
ATOM 3654 O O . GLU A 1 463 ? -33.758 -1.933 32.576 1.00 96.62 463 GLU A O 1
ATOM 3659 N N . PHE A 1 464 ? -31.793 -2.201 33.639 1.00 96.94 464 PHE A N 1
ATOM 3660 C CA . PHE A 1 464 ? -31.240 -3.255 32.799 1.00 96.94 464 PHE A CA 1
ATOM 3661 C C . PHE A 1 464 ? -30.925 -4.486 33.646 1.00 96.94 464 PHE A C 1
ATOM 3663 O O . PHE A 1 464 ? -30.181 -4.393 34.622 1.00 96.94 464 PHE A O 1
ATOM 3670 N N . ASP A 1 465 ? -31.413 -5.643 33.215 1.00 97.06 465 ASP A N 1
ATOM 3671 C CA . ASP A 1 465 ? -31.101 -6.954 33.771 1.00 97.06 465 ASP A CA 1
ATOM 3672 C C . ASP A 1 465 ? -30.537 -7.849 32.662 1.00 97.06 465 ASP A C 1
ATOM 3674 O O . ASP A 1 465 ? -31.100 -7.961 31.570 1.00 97.06 465 ASP A O 1
ATOM 3678 N N . PHE A 1 466 ? -29.422 -8.521 32.936 1.00 97.38 466 PHE A N 1
ATOM 3679 C CA . PHE A 1 466 ? -28.753 -9.395 31.980 1.00 97.38 466 PHE A CA 1
ATOM 3680 C C . PHE A 1 466 ? -28.490 -10.759 32.592 1.00 97.38 466 PHE A C 1
ATOM 3682 O O . PHE A 1 466 ? -27.783 -10.878 33.591 1.00 97.38 466 PHE A O 1
ATOM 3689 N N . VAL A 1 467 ? -29.002 -11.799 31.942 1.00 96.62 467 VAL A N 1
ATOM 3690 C CA . VAL A 1 467 ? -28.697 -13.192 32.273 1.00 96.62 467 VAL A CA 1
ATOM 3691 C C . VAL A 1 467 ? -27.647 -13.723 31.300 1.00 96.62 467 VAL A C 1
ATOM 3693 O O . VAL A 1 467 ? -27.858 -13.717 30.086 1.00 96.62 467 VAL A O 1
ATOM 3696 N N . VAL A 1 468 ? -26.524 -14.209 31.830 1.00 96.19 468 VAL A N 1
ATOM 3697 C CA . VAL A 1 468 ? -25.403 -14.754 31.056 1.00 96.19 468 VAL A CA 1
ATOM 3698 C C . VAL A 1 468 ? -25.430 -16.279 31.106 1.00 96.19 468 VAL A C 1
ATOM 3700 O O . VAL A 1 468 ? -25.365 -16.881 32.177 1.00 96.19 468 VAL A O 1
ATOM 3703 N N . LYS A 1 469 ? -25.488 -16.918 29.936 1.00 94.56 469 LYS A N 1
ATOM 3704 C CA . LYS A 1 469 ? -25.412 -18.376 29.776 1.00 94.56 469 LYS A CA 1
ATOM 3705 C C . LYS A 1 469 ? -24.150 -18.753 29.018 1.00 94.56 469 LYS A C 1
ATOM 3707 O O . LYS A 1 469 ? -23.898 -18.249 27.922 1.00 94.56 469 LYS A O 1
ATOM 3712 N N . LEU A 1 470 ? -23.370 -19.658 29.602 1.00 92.75 470 LEU A N 1
ATOM 3713 C CA . LEU A 1 470 ? -22.117 -20.153 29.035 1.00 92.75 470 LEU A CA 1
ATOM 3714 C C . LEU A 1 470 ? -22.273 -21.620 28.647 1.00 92.75 470 LEU A C 1
ATOM 3716 O O . LEU A 1 470 ? -22.869 -22.396 29.384 1.00 92.75 470 LEU A O 1
ATOM 3720 N N . SER A 1 471 ? -21.740 -22.028 27.501 1.00 90.44 471 SER A N 1
ATOM 3721 C CA . SER A 1 471 ? -21.779 -23.433 27.081 1.00 90.44 471 SER A CA 1
ATOM 3722 C C . SER A 1 471 ? -20.533 -23.846 26.304 1.00 90.44 471 SER A C 1
ATOM 3724 O O . SER A 1 471 ? -19.896 -23.036 25.627 1.00 90.44 471 SER A O 1
ATOM 3726 N N . SER A 1 472 ? -20.206 -25.132 26.409 1.00 87.31 472 SER A N 1
ATOM 3727 C CA . SER A 1 472 ? -19.242 -25.840 25.564 1.00 87.31 472 SER A CA 1
ATOM 3728 C C . SER A 1 472 ? -19.991 -26.627 24.492 1.00 87.31 472 SER A C 1
ATOM 3730 O O . SER A 1 472 ? -21.133 -27.032 24.710 1.00 87.31 472 SER A O 1
ATOM 3732 N N . LEU A 1 473 ? -19.368 -26.876 23.340 1.00 82.38 473 LEU A N 1
ATOM 3733 C CA . LEU A 1 473 ? -19.981 -27.701 22.292 1.00 82.38 473 LEU A CA 1
ATOM 3734 C C . LEU A 1 473 ? -19.973 -29.201 22.613 1.00 82.38 473 LEU A C 1
ATOM 3736 O O . LEU A 1 473 ? -20.805 -29.927 22.071 1.00 82.38 473 LEU A O 1
ATOM 3740 N N . ASN A 1 474 ? -19.072 -29.661 23.487 1.00 71.81 474 ASN A N 1
ATOM 3741 C CA . ASN A 1 474 ? -18.954 -31.082 23.834 1.00 71.81 474 ASN A CA 1
ATOM 3742 C C . ASN A 1 474 ? -19.635 -31.470 25.146 1.00 71.81 474 ASN A C 1
ATOM 3744 O O . ASN A 1 474 ? -19.748 -32.665 25.432 1.00 71.81 474 ASN A O 1
ATOM 3748 N N . ASP A 1 475 ? -20.098 -30.500 25.933 1.00 65.75 475 ASP A N 1
ATOM 3749 C CA . ASP A 1 475 ? -20.743 -30.785 27.207 1.00 65.75 475 ASP A CA 1
ATOM 3750 C C . ASP A 1 475 ? -22.254 -31.022 27.033 1.00 65.75 475 ASP A C 1
ATOM 3752 O O . ASP A 1 475 ? -22.951 -30.300 26.321 1.00 65.75 475 ASP A O 1
ATOM 3756 N N . GLN A 1 476 ? -22.776 -32.057 27.698 1.00 58.25 476 GLN A N 1
ATOM 3757 C CA . GLN A 1 476 ? -24.216 -32.342 27.740 1.00 58.25 476 GLN A CA 1
ATOM 3758 C C . GLN A 1 476 ? -24.968 -31.371 28.664 1.00 58.25 476 GLN A C 1
ATOM 3760 O O . GLN A 1 476 ? -26.200 -31.357 28.655 1.00 58.25 476 GLN A O 1
ATOM 3765 N N . ASN A 1 477 ? -24.244 -30.568 29.452 1.00 59.88 477 ASN A N 1
ATOM 3766 C CA . ASN A 1 477 ? -24.802 -29.489 30.255 1.00 59.88 477 ASN A CA 1
ATOM 3767 C C . ASN A 1 477 ? -24.857 -28.177 29.450 1.00 59.88 477 ASN A C 1
ATOM 3769 O O . ASN A 1 477 ? -23.821 -27.564 29.200 1.00 59.88 477 ASN A O 1
ATOM 3773 N N . PRO A 1 478 ? -26.054 -27.680 29.094 1.00 68.00 478 PRO A N 1
ATOM 3774 C CA . PRO A 1 478 ? -26.202 -26.490 28.256 1.00 68.00 478 PRO A CA 1
ATOM 3775 C C . PRO A 1 478 ? -25.895 -25.165 28.980 1.00 68.00 478 PRO A C 1
ATOM 3777 O O . PRO A 1 478 ? -26.072 -24.109 28.379 1.00 68.00 478 PRO A O 1
ATOM 3780 N N . ASN A 1 479 ? -25.494 -25.194 30.257 1.00 85.19 479 ASN A N 1
ATOM 3781 C CA . ASN A 1 479 ? -25.232 -23.991 31.046 1.00 85.19 479 ASN A CA 1
ATOM 3782 C C . ASN A 1 479 ? -24.122 -24.219 32.089 1.00 85.19 479 ASN A C 1
ATOM 3784 O O . ASN A 1 479 ? -24.358 -24.811 33.144 1.00 85.19 479 ASN A O 1
ATOM 3788 N N . ILE A 1 480 ? -22.910 -23.762 31.784 1.00 88.94 480 ILE A N 1
ATOM 3789 C CA . ILE A 1 480 ? -21.747 -23.786 32.671 1.00 88.94 480 ILE A CA 1
ATOM 3790 C C . ILE A 1 480 ? -21.922 -22.666 33.699 1.00 88.94 480 ILE A C 1
ATOM 3792 O O . ILE A 1 480 ? -21.848 -21.487 33.362 1.00 88.94 480 ILE A O 1
ATOM 3796 N N . LEU A 1 481 ? -22.162 -23.045 34.956 1.00 90.38 481 LEU A N 1
ATOM 3797 C CA . LEU A 1 481 ? -22.361 -22.101 36.062 1.00 90.38 481 LEU A CA 1
ATOM 3798 C C . LEU A 1 481 ? -21.102 -21.883 36.906 1.00 90.38 481 LEU A C 1
ATOM 3800 O O . LEU A 1 481 ? -21.019 -20.870 37.597 1.00 90.38 481 LEU A O 1
ATOM 3804 N N . SER A 1 482 ? -20.145 -22.816 36.861 1.00 89.44 482 SER A N 1
ATOM 3805 C CA . SER A 1 482 ? -18.910 -22.753 37.645 1.00 89.44 482 SER A CA 1
ATOM 3806 C C . SER A 1 482 ? -17.702 -23.334 36.907 1.00 89.44 482 SER A C 1
ATOM 3808 O O . SER A 1 482 ? -17.842 -24.235 36.078 1.00 89.44 482 SER A O 1
ATOM 3810 N N . GLY A 1 483 ? -16.522 -22.785 37.202 1.00 87.12 483 GLY A N 1
ATOM 3811 C CA . GLY A 1 483 ? -15.216 -23.180 36.664 1.00 87.12 483 GLY A CA 1
ATOM 3812 C C . GLY A 1 483 ? -14.117 -22.206 37.102 1.00 87.12 483 GLY A C 1
ATOM 3813 O O . GLY A 1 483 ? -14.408 -21.229 37.784 1.00 87.12 483 GLY A O 1
ATOM 3814 N N . ASP A 1 484 ? -12.853 -22.445 36.731 1.00 87.31 484 ASP A N 1
ATOM 3815 C CA . ASP A 1 484 ? -11.747 -21.506 37.018 1.00 87.31 484 ASP A CA 1
ATOM 3816 C C . ASP A 1 484 ? -11.852 -20.273 36.101 1.00 87.31 484 ASP A C 1
ATOM 3818 O O . ASP A 1 484 ? -11.065 -20.109 35.180 1.00 87.31 484 ASP A O 1
ATOM 3822 N N . PHE A 1 485 ? -12.877 -19.439 36.277 1.00 91.25 485 PHE A N 1
ATOM 3823 C CA . PHE A 1 485 ? -13.090 -18.196 35.536 1.00 91.25 485 PHE A CA 1
ATOM 3824 C C . PHE A 1 485 ? -13.968 -17.226 36.332 1.00 91.25 485 PHE A C 1
ATOM 3826 O O . PHE A 1 485 ? -14.754 -17.634 37.188 1.00 91.25 485 PHE A O 1
ATOM 3833 N N . ASP A 1 486 ? -13.874 -15.950 35.977 1.00 93.56 486 ASP A N 1
ATOM 3834 C CA . ASP A 1 486 ? -14.766 -14.882 36.404 1.00 93.56 486 ASP A CA 1
ATOM 3835 C C . ASP A 1 486 ? -15.566 -14.381 35.195 1.00 93.56 486 ASP A C 1
ATOM 3837 O O . ASP A 1 486 ? -15.125 -14.486 34.043 1.00 93.56 486 ASP A O 1
ATOM 3841 N N . VAL A 1 487 ? -16.746 -13.818 35.455 1.00 95.38 487 VAL A N 1
ATOM 3842 C CA . VAL A 1 487 ? -17.534 -13.096 34.449 1.00 95.38 487 VAL A CA 1
ATOM 3843 C C . VAL A 1 487 ? -17.634 -11.642 34.870 1.00 95.38 487 VAL A C 1
ATOM 3845 O O . VAL A 1 487 ? -17.968 -11.358 36.017 1.00 95.38 487 VAL A O 1
ATOM 3848 N N . SER A 1 488 ? -17.375 -10.711 33.960 1.00 95.69 488 SER A N 1
ATOM 3849 C CA . SER A 1 488 ? -17.595 -9.286 34.206 1.00 95.69 488 SER A CA 1
ATOM 3850 C C . SER A 1 488 ? -18.597 -8.683 33.240 1.00 95.69 488 SER A C 1
ATOM 3852 O O . SER A 1 488 ? -18.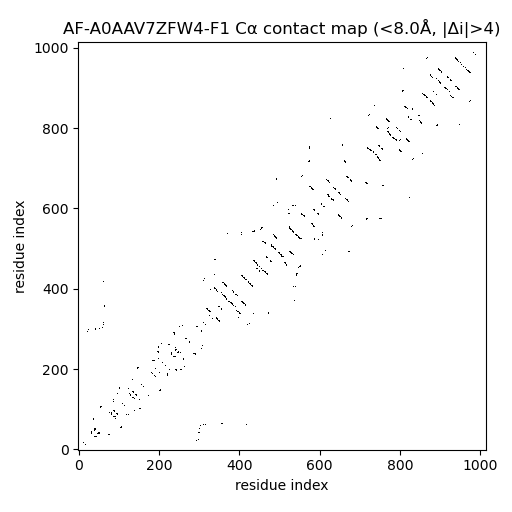750 -9.148 32.112 1.00 95.69 488 SER A O 1
ATOM 3854 N N . MET A 1 489 ? -19.248 -7.615 33.691 1.00 96.88 489 MET A N 1
ATOM 3855 C CA . MET A 1 489 ? -19.997 -6.682 32.864 1.00 96.88 489 MET A CA 1
ATOM 3856 C C . MET A 1 489 ? -19.340 -5.311 32.995 1.00 96.88 489 MET A C 1
ATOM 3858 O O . MET A 1 489 ? -19.219 -4.772 34.093 1.00 96.88 489 MET A O 1
ATOM 3862 N N . THR A 1 490 ? -18.916 -4.744 31.872 1.00 95.25 490 THR A N 1
ATOM 3863 C CA . THR A 1 490 ? -18.420 -3.368 31.794 1.00 95.25 490 THR A CA 1
ATOM 3864 C C . THR A 1 490 ? -19.372 -2.548 30.953 1.00 95.25 490 THR A C 1
ATOM 3866 O O . THR A 1 490 ? -19.713 -2.950 29.840 1.00 95.25 490 THR A O 1
ATOM 3869 N N . ILE A 1 491 ? -19.784 -1.406 31.484 1.00 94.06 491 ILE A N 1
ATOM 3870 C CA . ILE A 1 491 ? -20.656 -0.467 30.795 1.00 94.06 491 ILE A CA 1
ATOM 3871 C C . ILE A 1 491 ? -19.789 0.664 30.271 1.00 94.06 491 ILE A C 1
ATOM 3873 O O . ILE A 1 491 ? -19.058 1.285 31.041 1.00 94.06 491 ILE A O 1
ATOM 3877 N N . PHE A 1 492 ? -19.872 0.923 28.975 1.00 92.88 492 PHE A N 1
ATOM 3878 C CA . PHE A 1 492 ? -19.166 2.007 28.320 1.00 92.88 492 PHE A CA 1
ATOM 3879 C C . PHE A 1 492 ? -20.140 3.013 27.725 1.00 92.88 492 PHE A C 1
ATOM 3881 O O . PHE A 1 492 ? -21.150 2.614 27.146 1.00 92.88 492 PHE A O 1
ATOM 3888 N N . ASP A 1 493 ? -19.813 4.296 27.823 1.00 92.25 493 ASP A N 1
ATOM 3889 C CA . ASP A 1 493 ? -20.519 5.338 27.081 1.00 92.25 493 ASP A CA 1
ATOM 3890 C C . ASP A 1 493 ? -20.127 5.342 25.590 1.00 92.25 493 ASP A C 1
ATOM 3892 O O . ASP A 1 493 ? -19.373 4.485 25.107 1.00 92.25 493 ASP A O 1
ATOM 3896 N N . SER A 1 494 ? -20.614 6.341 24.854 1.00 92.69 494 SER A N 1
ATOM 3897 C CA . SER A 1 494 ? -20.381 6.474 23.418 1.00 92.69 494 SER A CA 1
ATOM 3898 C C . SER A 1 494 ? -18.932 6.793 23.034 1.00 92.69 494 SER A C 1
ATOM 3900 O O . SER A 1 494 ? -18.588 6.653 21.862 1.00 92.69 494 SER A O 1
ATOM 3902 N N . SER A 1 495 ? -18.053 7.119 23.988 1.00 90.19 495 SER A N 1
ATOM 3903 C CA . SER A 1 495 ? -16.602 7.274 23.785 1.00 90.19 495 SER A CA 1
ATOM 3904 C C . SER A 1 495 ? -15.775 6.064 24.201 1.00 90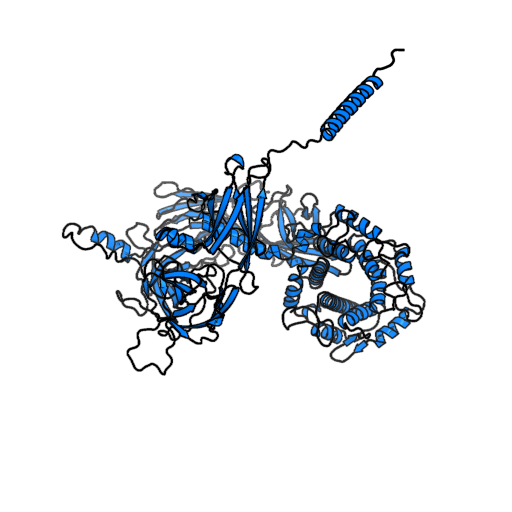.19 495 SER A C 1
ATOM 3906 O O . SER A 1 495 ? -14.550 6.105 24.121 1.00 90.19 495 SER A O 1
ATOM 3908 N N . LEU A 1 496 ? -16.419 4.982 24.646 1.00 90.75 496 LEU A N 1
ATOM 3909 C CA . LEU A 1 496 ? -15.758 3.871 25.333 1.00 90.75 496 LEU A CA 1
ATOM 3910 C C . LEU A 1 496 ? -15.163 4.263 26.696 1.00 90.75 496 LEU A C 1
ATOM 3912 O O . LEU A 1 496 ? -14.241 3.606 27.188 1.00 90.75 496 LEU A O 1
ATOM 3916 N N . PHE A 1 497 ? -15.689 5.308 27.334 1.00 88.38 497 PHE A N 1
ATOM 3917 C CA . PHE A 1 497 ? -15.371 5.617 28.722 1.00 88.38 497 PHE A CA 1
ATOM 3918 C C . PHE A 1 497 ? -16.159 4.687 29.653 1.00 88.38 497 PHE A C 1
ATOM 3920 O O . PHE A 1 497 ? -17.346 4.443 29.429 1.00 88.38 497 PHE A O 1
ATOM 3927 N N . VAL A 1 498 ? -15.519 4.139 30.694 1.00 90.06 498 VAL A N 1
ATOM 3928 C CA . VAL A 1 498 ? -16.175 3.194 31.613 1.00 90.06 498 VAL A CA 1
ATOM 3929 C C . VAL A 1 498 ? -17.129 3.933 32.549 1.00 90.06 498 VAL A C 1
ATOM 3931 O O . VAL A 1 498 ? -16.716 4.747 33.373 1.00 90.06 498 VAL A O 1
ATOM 3934 N N . VAL A 1 499 ? -18.414 3.604 32.448 1.00 89.38 499 VAL A N 1
ATOM 3935 C CA . VAL A 1 499 ? -19.488 4.149 33.287 1.00 89.38 499 VAL A CA 1
ATOM 3936 C C . VAL A 1 499 ? -19.641 3.347 34.576 1.00 89.38 499 VAL A C 1
ATOM 3938 O O . VAL A 1 499 ? -19.812 3.929 35.646 1.00 89.38 499 VAL A O 1
ATOM 3941 N N . ASP A 1 500 ? -19.597 2.019 34.471 1.00 91.38 500 ASP A N 1
ATOM 3942 C CA . ASP A 1 500 ? -19.700 1.084 35.593 1.00 91.38 500 ASP A CA 1
ATOM 3943 C C . ASP A 1 500 ? -19.004 -0.242 35.252 1.00 91.38 500 ASP A C 1
ATOM 3945 O O . ASP A 1 500 ? -18.839 -0.599 34.079 1.00 91.38 500 ASP A O 1
ATOM 3949 N N . HIS A 1 501 ? -18.593 -0.981 36.279 1.00 93.25 501 HIS A N 1
ATOM 3950 C CA . HIS A 1 501 ? -17.934 -2.271 36.124 1.00 93.25 501 HIS A CA 1
ATOM 3951 C C . HIS A 1 501 ? -18.281 -3.218 37.274 1.00 93.25 501 HIS A C 1
ATOM 3953 O O . HIS A 1 501 ? -18.055 -2.913 38.446 1.00 93.25 501 HIS A O 1
ATOM 3959 N N . GLN A 1 502 ? -18.774 -4.403 36.924 1.00 95.00 502 GLN A N 1
ATOM 3960 C CA . GLN A 1 502 ? -19.193 -5.442 37.861 1.00 95.00 502 GLN A CA 1
ATOM 3961 C C . GLN A 1 502 ? -18.477 -6.756 37.531 1.00 95.00 502 GLN A C 1
ATOM 3963 O O . GLN A 1 502 ? -18.339 -7.105 36.359 1.00 95.00 502 GLN A O 1
ATOM 3968 N N . VAL A 1 503 ? -18.043 -7.505 38.551 1.00 94.31 503 VAL A N 1
ATOM 3969 C CA . VAL A 1 503 ? -17.361 -8.805 38.403 1.00 94.31 503 VAL A CA 1
ATOM 3970 C C . VAL A 1 503 ? -18.019 -9.844 39.306 1.00 94.31 503 VAL A C 1
ATOM 3972 O O . VAL A 1 503 ? -18.268 -9.576 40.482 1.00 94.31 503 VAL A O 1
ATOM 3975 N N . LEU A 1 504 ? -18.262 -11.036 38.764 1.00 95.12 504 LEU A N 1
ATOM 3976 C CA . LEU A 1 504 ? -18.776 -12.205 39.467 1.00 95.12 504 LEU A CA 1
ATOM 3977 C C . LEU A 1 504 ? -17.758 -13.354 39.412 1.00 95.12 504 LEU A C 1
ATOM 3979 O O . LEU A 1 504 ? -17.434 -13.855 38.334 1.00 95.12 504 LEU A O 1
ATOM 3983 N N . ASP A 1 505 ? -17.313 -13.807 40.585 1.00 93.56 505 ASP A N 1
ATOM 3984 C CA . ASP A 1 505 ? -16.457 -14.991 40.735 1.00 93.56 505 ASP A CA 1
ATOM 3985 C C . ASP A 1 505 ? -17.268 -16.275 40.539 1.00 93.56 505 ASP A C 1
ATOM 3987 O O . ASP A 1 505 ? -18.227 -16.535 41.277 1.00 93.56 505 ASP A O 1
ATOM 3991 N N . CYS A 1 506 ? -16.891 -17.080 39.542 1.00 93.38 506 CYS A N 1
ATOM 3992 C CA . CYS A 1 506 ? -17.627 -18.288 39.175 1.00 93.38 506 CYS A CA 1
ATOM 3993 C C . CYS A 1 506 ? -16.968 -19.591 39.655 1.00 93.38 506 CYS A C 1
ATOM 3995 O O . CYS A 1 506 ? -17.473 -20.665 39.338 1.00 93.38 506 CYS A O 1
ATOM 3997 N N . ARG A 1 507 ? -15.911 -19.564 40.476 1.00 91.31 507 ARG A N 1
ATOM 3998 C CA . ARG A 1 507 ? -15.206 -20.797 40.897 1.00 91.31 507 ARG A CA 1
ATOM 3999 C C . ARG A 1 507 ? -16.097 -21.815 41.599 1.00 91.31 507 ARG A C 1
ATOM 4001 O O . ARG A 1 507 ? -16.082 -22.985 41.229 1.00 91.31 507 ARG A O 1
ATOM 4008 N N . ASP A 1 508 ? -16.960 -21.357 42.501 1.00 91.00 508 ASP A N 1
ATOM 4009 C CA . ASP A 1 508 ? -17.908 -22.200 43.246 1.00 91.00 508 ASP A CA 1
ATOM 4010 C C . ASP A 1 508 ? -19.379 -21.810 42.997 1.00 91.00 508 ASP A C 1
ATOM 4012 O O . ASP A 1 508 ? -20.272 -22.135 43.787 1.00 91.00 508 ASP A O 1
ATOM 4016 N N . ASN A 1 509 ? -19.661 -21.087 41.909 1.00 92.38 509 ASN A N 1
ATOM 4017 C CA . ASN A 1 509 ? -20.999 -20.573 41.644 1.00 92.38 509 ASN A CA 1
ATOM 4018 C C . ASN A 1 509 ? -22.001 -21.689 41.270 1.00 92.38 509 ASN A C 1
ATOM 4020 O O . ASN A 1 509 ? -21.741 -22.565 40.451 1.00 92.38 509 ASN A O 1
ATOM 4024 N N . GLN A 1 510 ? -23.178 -21.654 41.897 1.00 90.44 510 GLN A N 1
ATOM 4025 C CA . GLN A 1 510 ? -24.271 -22.618 41.685 1.00 90.44 510 GLN A CA 1
ATOM 4026 C C . GLN A 1 510 ? -25.557 -21.942 41.188 1.00 90.44 510 GLN A C 1
ATOM 4028 O O . GLN A 1 510 ? -26.576 -22.606 40.998 1.00 90.44 510 GLN A O 1
ATOM 4033 N N . LYS A 1 511 ? -25.544 -20.612 41.048 1.00 92.06 511 LYS A N 1
ATOM 4034 C CA . LYS A 1 511 ? -26.694 -19.808 40.626 1.00 92.06 511 LYS A CA 1
ATOM 4035 C C . LYS A 1 511 ? -26.510 -19.335 39.190 1.00 92.06 511 LYS A C 1
ATOM 4037 O O . LYS A 1 511 ? -25.412 -19.379 38.648 1.00 92.06 511 LYS A O 1
ATOM 4042 N N . GLU A 1 512 ? -27.598 -18.883 38.583 1.00 92.81 512 GLU A N 1
ATOM 4043 C CA . GLU A 1 512 ? -27.540 -18.199 37.293 1.00 92.81 512 GLU A CA 1
ATOM 4044 C C . GLU A 1 512 ? -26.667 -16.939 37.392 1.00 92.81 512 GLU A C 1
ATOM 4046 O O . GLU A 1 512 ? -26.682 -16.255 38.415 1.00 92.81 512 GLU A O 1
ATOM 4051 N N . ILE A 1 513 ? -25.876 -16.673 36.353 1.00 96.00 513 ILE A N 1
ATOM 4052 C CA . ILE A 1 513 ? -24.978 -15.518 36.286 1.00 96.00 513 ILE A CA 1
ATOM 4053 C C . ILE A 1 513 ? -25.811 -14.325 35.821 1.00 96.00 513 ILE A C 1
ATOM 4055 O O . ILE A 1 513 ? -26.260 -14.299 34.674 1.00 96.00 513 ILE A O 1
ATOM 4059 N N . ASN A 1 514 ? -26.040 -13.360 36.710 1.00 95.75 514 ASN A N 1
ATOM 4060 C CA . ASN A 1 514 ? -26.892 -12.208 36.447 1.00 95.75 514 ASN A CA 1
ATOM 4061 C C . ASN A 1 514 ? -26.219 -10.880 36.817 1.00 95.75 514 ASN A C 1
ATOM 4063 O O . ASN A 1 514 ? -25.542 -10.781 37.840 1.00 95.75 514 ASN A O 1
ATOM 4067 N N . PHE A 1 515 ? -26.447 -9.859 35.992 1.00 97.25 515 PHE A N 1
ATOM 4068 C CA . PHE A 1 515 ? -25.983 -8.490 36.213 1.00 97.25 515 PHE A CA 1
ATOM 4069 C C . PHE A 1 515 ? -27.138 -7.512 36.083 1.00 97.25 515 PHE A C 1
ATOM 4071 O O . PHE A 1 515 ? -27.928 -7.622 35.147 1.00 97.25 515 PHE A O 1
ATOM 4078 N N . ASN A 1 516 ? -27.183 -6.532 36.984 1.00 96.31 516 ASN A N 1
ATOM 4079 C CA . ASN A 1 516 ? -28.241 -5.532 37.023 1.00 96.31 516 ASN A CA 1
ATOM 4080 C C . ASN A 1 516 ? -27.620 -4.130 37.042 1.00 96.31 516 ASN A C 1
ATOM 4082 O O . ASN A 1 516 ? -26.626 -3.891 37.733 1.00 96.31 516 ASN A O 1
ATOM 4086 N N . TYR A 1 517 ? -28.213 -3.193 36.308 1.00 95.62 517 TYR A N 1
ATOM 4087 C CA . TYR A 1 517 ? -27.774 -1.802 36.248 1.00 95.62 517 TYR A CA 1
ATOM 4088 C C . TYR A 1 517 ? -28.966 -0.863 36.079 1.00 95.62 517 TYR A C 1
ATOM 4090 O O . TYR A 1 517 ? -29.881 -1.154 35.319 1.00 95.62 517 TYR A O 1
ATOM 4098 N N . VAL A 1 518 ? -28.948 0.286 36.751 1.00 94.75 518 VAL A N 1
ATOM 4099 C CA . VAL A 1 518 ? -29.954 1.339 36.564 1.00 94.75 518 VAL A CA 1
ATOM 4100 C C . VAL A 1 518 ? -29.250 2.578 36.041 1.00 94.75 518 VAL A C 1
ATOM 4102 O O . VAL A 1 518 ? -28.301 3.060 36.661 1.00 94.75 518 VAL A O 1
ATOM 4105 N N . LEU A 1 519 ? -29.720 3.111 34.913 1.00 91.19 519 LEU A N 1
ATOM 4106 C CA . LEU A 1 519 ? -29.180 4.326 34.318 1.00 91.19 519 LEU A CA 1
ATOM 4107 C C . LEU A 1 519 ? -29.608 5.546 35.140 1.00 91.19 519 LEU A C 1
ATOM 4109 O O . LEU A 1 519 ? -30.610 6.198 34.854 1.00 91.19 519 LEU A O 1
ATOM 4113 N N . SER A 1 520 ? -28.851 5.835 36.195 1.00 84.25 520 SER A N 1
ATOM 4114 C CA . SER A 1 520 ? -29.072 6.979 37.086 1.00 84.25 520 SER A CA 1
ATOM 4115 C C . SER A 1 520 ? -28.161 8.172 36.792 1.00 84.25 520 SER A C 1
ATOM 4117 O O . SER A 1 520 ? -28.381 9.248 37.342 1.00 84.25 520 SER A O 1
ATOM 4119 N N . ASN A 1 521 ? -27.116 7.983 35.979 1.00 70.00 521 ASN A N 1
ATOM 4120 C CA . ASN A 1 521 ? -26.143 9.028 35.670 1.00 70.00 521 ASN A CA 1
ATOM 4121 C C . ASN A 1 521 ? -26.652 9.943 34.556 1.00 70.00 521 ASN A C 1
ATOM 4123 O O . ASN A 1 521 ? -27.031 9.490 33.480 1.00 70.00 521 ASN A O 1
ATOM 4127 N N . THR A 1 522 ? -26.605 11.241 34.828 1.00 67.94 522 THR A N 1
ATOM 4128 C CA . THR A 1 522 ? -26.994 12.318 33.915 1.00 67.94 522 THR A CA 1
ATOM 4129 C C . THR A 1 522 ? -25.815 12.903 33.133 1.00 67.94 522 THR A C 1
ATOM 4131 O O . THR A 1 522 ? -26.010 13.788 32.313 1.00 67.94 522 THR A O 1
ATOM 4134 N N . ASP A 1 523 ? -24.587 12.462 33.412 1.00 79.31 523 ASP A N 1
ATOM 4135 C CA . ASP A 1 523 ? -23.352 12.986 32.822 1.00 79.31 523 ASP A CA 1
ATOM 4136 C C . ASP A 1 523 ? -22.808 12.102 31.691 1.00 79.31 523 ASP A C 1
ATOM 4138 O O . ASP A 1 523 ? -21.597 11.986 31.519 1.00 79.31 523 ASP A O 1
ATOM 4142 N N . LEU A 1 524 ? -23.702 11.469 30.925 1.00 87.56 524 LEU A N 1
ATOM 4143 C CA . LEU A 1 524 ? -23.331 10.679 29.754 1.00 87.56 524 LEU A CA 1
ATOM 4144 C C . LEU A 1 524 ? -23.450 11.506 28.465 1.00 87.56 524 LEU A C 1
ATOM 4146 O O . LEU A 1 524 ? -24.432 12.239 28.301 1.00 87.56 524 LEU A O 1
ATOM 4150 N N . PRO A 1 525 ? -22.487 11.396 27.536 1.00 90.69 525 PRO A N 1
ATOM 4151 C CA . PRO A 1 525 ? -22.656 11.909 26.185 1.00 90.69 525 PRO A CA 1
ATOM 4152 C C . PRO A 1 525 ? -23.750 11.153 25.429 1.00 90.69 525 PRO A C 1
ATOM 4154 O O . PRO A 1 525 ? -24.060 9.995 25.721 1.00 90.69 525 PRO A O 1
ATOM 4157 N N . SER A 1 526 ? -24.324 11.819 24.428 1.00 91.62 526 SER A N 1
ATOM 4158 C CA . SER A 1 526 ? -25.247 11.178 23.491 1.00 91.62 526 SER A CA 1
ATOM 4159 C C . SER A 1 526 ? -24.515 10.125 22.653 1.00 91.62 526 SER A C 1
ATOM 4161 O O . SER A 1 526 ? -23.299 10.200 22.451 1.00 91.62 526 SER A O 1
ATOM 4163 N N . GLY A 1 527 ? -25.240 9.115 22.182 1.00 93.12 527 GLY A N 1
ATOM 4164 C CA . GLY A 1 527 ? -24.720 8.037 21.345 1.00 93.12 527 GLY A CA 1
ATOM 4165 C C . GLY A 1 527 ? -24.960 6.646 21.932 1.00 93.12 527 GLY A C 1
ATOM 4166 O O . GLY A 1 527 ? -25.950 6.389 22.611 1.00 93.12 527 GLY A O 1
ATOM 4167 N N . THR A 1 528 ? -24.075 5.700 21.623 1.00 94.69 528 THR A N 1
ATOM 4168 C CA . THR A 1 528 ? -24.268 4.287 21.987 1.00 94.69 528 THR A CA 1
ATOM 4169 C C . THR A 1 528 ? -23.754 3.964 23.394 1.00 94.69 528 THR A C 1
ATOM 4171 O O . THR A 1 528 ? -22.592 4.203 23.697 1.00 94.69 528 THR A O 1
ATOM 4174 N N . LEU A 1 529 ? -24.594 3.344 24.226 1.00 94.44 529 LEU A N 1
ATOM 4175 C CA . LEU A 1 529 ? -24.234 2.760 25.519 1.00 94.44 529 LEU A CA 1
ATOM 4176 C C . LEU A 1 529 ? -23.945 1.262 25.341 1.00 94.44 529 LEU A C 1
ATOM 4178 O O . LEU A 1 529 ? -24.840 0.496 24.973 1.00 94.44 529 LEU A O 1
ATOM 4182 N N . PHE A 1 530 ? -22.710 0.832 25.600 1.00 95.19 530 PHE A N 1
ATOM 4183 C CA . PHE A 1 530 ? -22.267 -0.550 25.402 1.00 95.19 530 PHE A CA 1
ATOM 4184 C C . PHE A 1 530 ? -22.187 -1.321 26.717 1.00 95.19 530 PHE A C 1
ATOM 4186 O O . PHE A 1 530 ? -21.466 -0.941 27.630 1.00 95.19 530 PHE A O 1
ATOM 4193 N N . PHE A 1 531 ? -22.831 -2.480 26.769 1.00 96.94 531 PHE A N 1
ATOM 4194 C CA . PHE A 1 531 ? -22.715 -3.467 27.837 1.00 96.94 531 PHE A CA 1
ATOM 4195 C C . PHE A 1 531 ? -21.848 -4.614 27.338 1.00 96.94 531 PHE A C 1
ATOM 4197 O O . PHE A 1 531 ? -22.298 -5.437 26.538 1.00 96.94 531 PHE A O 1
ATOM 4204 N N . ARG A 1 532 ? -20.591 -4.661 27.774 1.00 96.69 532 ARG A N 1
ATOM 4205 C CA . ARG A 1 532 ? -19.624 -5.688 27.382 1.00 96.69 532 ARG A CA 1
ATOM 4206 C C . ARG A 1 532 ? -19.473 -6.715 28.489 1.00 96.69 532 ARG A C 1
ATOM 4208 O O . ARG A 1 532 ? -19.041 -6.392 29.591 1.00 96.69 532 ARG A O 1
ATOM 4215 N N . PHE A 1 533 ? -19.763 -7.957 28.146 1.00 96.69 533 PHE A N 1
ATOM 4216 C CA . PHE A 1 533 ? -19.575 -9.121 28.991 1.00 96.69 533 PHE A CA 1
ATOM 4217 C C . PHE A 1 533 ? -18.260 -9.796 28.624 1.00 96.69 533 PHE A C 1
ATOM 4219 O O . PHE A 1 533 ? -17.967 -9.978 27.437 1.00 96.69 533 PHE A O 1
ATOM 4226 N N . GLU A 1 534 ? -17.464 -10.164 29.620 1.00 95.62 534 GLU A N 1
ATOM 4227 C CA . GLU A 1 534 ? -16.184 -10.846 29.423 1.00 95.62 534 GLU A CA 1
ATOM 4228 C C . GLU A 1 534 ? -16.076 -12.055 30.340 1.00 95.62 534 GLU A C 1
ATOM 4230 O O . GLU A 1 534 ? -16.510 -12.007 31.487 1.00 95.62 534 GLU A O 1
ATOM 4235 N N . VAL A 1 535 ? -15.480 -13.131 29.828 1.00 94.00 535 VAL A N 1
ATOM 4236 C CA . VAL A 1 535 ? -15.147 -14.327 30.607 1.00 94.00 535 VAL A CA 1
ATOM 4237 C C . VAL A 1 535 ? -13.648 -14.564 30.518 1.00 94.00 535 VAL A C 1
ATOM 4239 O O . VAL A 1 535 ? -13.077 -14.570 29.419 1.00 94.00 535 VAL A O 1
ATOM 4242 N N . GLY A 1 536 ? -13.021 -14.748 31.674 1.00 90.56 536 GLY A N 1
ATOM 4243 C CA . GLY A 1 536 ? -11.588 -14.983 31.794 1.00 90.56 536 GLY A CA 1
ATOM 4244 C C . GLY A 1 536 ? -11.131 -14.995 33.246 1.00 90.56 536 GLY A C 1
ATOM 4245 O O . GLY A 1 536 ? -11.944 -14.995 34.161 1.00 90.56 536 GLY A O 1
ATOM 4246 N N . ASN A 1 537 ? -9.819 -15.011 33.454 1.00 84.06 537 ASN A N 1
ATOM 4247 C CA . ASN A 1 537 ? -9.180 -14.846 34.762 1.00 84.06 537 ASN A CA 1
ATOM 4248 C C . ASN A 1 537 ? -7.732 -14.345 34.566 1.00 84.06 537 ASN A C 1
ATOM 4250 O O . ASN A 1 537 ? -7.253 -14.251 33.433 1.00 84.06 537 ASN A O 1
ATOM 4254 N N . GLU A 1 538 ? -6.996 -14.081 35.649 1.00 76.94 538 GLU A N 1
ATOM 4255 C CA . GLU A 1 538 ? -5.591 -13.627 35.583 1.00 76.94 538 GLU A CA 1
ATOM 4256 C C . GLU A 1 538 ? -4.627 -14.620 34.890 1.00 76.94 538 GLU A C 1
ATOM 4258 O O . GLU A 1 538 ? -3.568 -14.225 34.405 1.00 76.94 538 GLU A O 1
ATOM 4263 N N . LYS A 1 539 ? -4.955 -15.918 34.831 1.00 72.56 539 LYS A N 1
ATOM 4264 C CA . LYS A 1 539 ? -4.084 -16.969 34.267 1.00 72.56 539 LYS A CA 1
ATOM 4265 C C . LYS A 1 539 ? -4.301 -17.200 32.767 1.00 72.56 539 LYS A C 1
ATOM 4267 O O . LYS A 1 539 ? -3.344 -17.426 32.025 1.00 72.56 539 LYS A O 1
ATOM 4272 N N . VAL A 1 540 ? -5.560 -17.199 32.342 1.00 70.50 540 VAL A N 1
ATOM 4273 C CA . VAL A 1 540 ? -6.051 -17.545 30.996 1.00 70.50 540 VAL A CA 1
ATOM 4274 C C . VAL A 1 540 ? -6.278 -16.304 30.147 1.00 70.50 540 VAL A C 1
ATOM 4276 O O . VAL A 1 540 ? -6.286 -16.397 28.918 1.00 70.50 540 VAL A O 1
ATOM 4279 N N . GLU A 1 541 ? -6.372 -15.148 30.806 1.00 84.19 541 GLU A N 1
ATOM 4280 C CA . GLU A 1 541 ? -6.821 -13.881 30.243 1.00 84.19 541 GLU A CA 1
ATOM 4281 C C . GLU A 1 541 ? -8.270 -13.965 29.739 1.00 84.19 541 GLU A C 1
ATOM 4283 O O . GLU A 1 541 ? -8.950 -14.987 29.877 1.00 84.19 541 GLU A O 1
ATOM 4288 N N . ILE A 1 542 ? -8.781 -12.868 29.183 1.00 87.12 542 ILE A N 1
ATOM 4289 C CA . ILE A 1 542 ? -10.113 -12.849 28.575 1.00 87.12 542 ILE A CA 1
ATOM 4290 C C . ILE A 1 542 ? -10.107 -13.678 27.291 1.00 87.12 542 ILE A C 1
ATOM 4292 O O . ILE A 1 542 ? -9.338 -13.422 26.359 1.00 87.12 542 ILE A O 1
ATOM 4296 N N . HIS A 1 543 ? -11.007 -14.654 27.228 1.00 88.00 543 HIS A N 1
ATOM 4297 C CA . HIS A 1 543 ? -11.115 -15.586 26.106 1.00 88.00 543 HIS A CA 1
ATOM 4298 C C . HIS A 1 543 ? -12.494 -15.585 25.441 1.00 88.00 543 HIS A C 1
ATOM 4300 O O . HIS A 1 543 ? -12.610 -15.996 24.289 1.00 88.00 543 HIS A O 1
ATOM 4306 N N . THR A 1 544 ? -13.523 -15.100 26.137 1.00 92.19 544 THR A N 1
ATOM 4307 C CA . THR A 1 544 ? -14.878 -14.926 25.606 1.00 92.19 544 THR A CA 1
ATOM 4308 C C . THR A 1 544 ? -15.323 -13.493 25.852 1.00 92.19 544 THR A C 1
ATOM 4310 O O . THR A 1 544 ? -15.154 -12.987 26.960 1.00 92.19 544 THR A O 1
ATOM 4313 N N . SER A 1 545 ? -15.928 -12.842 24.859 1.00 93.31 545 SER A N 1
ATOM 4314 C CA . SER A 1 545 ? -16.561 -11.539 25.060 1.00 93.31 545 SER A CA 1
ATOM 4315 C C . SER A 1 545 ? -17.791 -11.367 24.178 1.00 93.31 545 SER A C 1
ATOM 4317 O O . SER A 1 545 ? -17.841 -11.894 23.068 1.00 93.31 545 SER A O 1
ATOM 4319 N N . LYS A 1 546 ? -18.786 -10.632 24.675 1.00 95.12 546 LYS A N 1
ATOM 4320 C CA . LYS A 1 546 ? -19.987 -10.261 23.928 1.00 95.12 546 LYS A CA 1
ATOM 4321 C C . LYS A 1 546 ? -20.463 -8.886 24.350 1.00 95.12 546 LYS A C 1
ATOM 4323 O O . LYS A 1 546 ? -20.438 -8.585 25.537 1.00 95.12 546 LYS A O 1
ATOM 4328 N N . SER A 1 547 ? -20.948 -8.095 23.401 1.00 95.31 547 SER A N 1
ATOM 4329 C CA . SER A 1 547 ? -21.509 -6.777 23.692 1.00 95.31 547 SER A CA 1
ATOM 4330 C C . SER A 1 547 ? -22.978 -6.694 23.300 1.00 95.31 547 SER A C 1
ATOM 4332 O O . SER A 1 547 ? -23.380 -7.196 22.249 1.00 95.31 547 SER A O 1
ATOM 4334 N N . ILE A 1 548 ? -23.761 -6.028 24.139 1.00 96.44 548 ILE A N 1
ATOM 4335 C CA . ILE A 1 548 ? -25.111 -5.536 23.852 1.00 96.44 548 ILE A CA 1
ATOM 4336 C C . ILE A 1 548 ? -25.043 -4.016 23.864 1.00 96.44 548 ILE A C 1
ATOM 4338 O O . ILE A 1 548 ? -24.230 -3.449 24.589 1.00 96.44 548 ILE A O 1
ATOM 4342 N N . HIS A 1 549 ? -25.861 -3.349 23.061 1.00 95.81 549 HIS A N 1
ATOM 4343 C CA . HIS A 1 549 ? -25.887 -1.896 23.040 1.00 95.81 549 HIS A CA 1
ATOM 4344 C C . HIS A 1 549 ? -27.309 -1.344 23.034 1.00 95.81 549 HIS A C 1
ATOM 4346 O O . HIS A 1 549 ? -28.241 -2.002 22.571 1.00 95.81 549 HIS A O 1
ATOM 4352 N N . TYR A 1 550 ? -27.436 -0.124 23.545 1.00 95.94 550 TYR A N 1
ATOM 4353 C CA . TYR A 1 550 ? -28.639 0.706 23.526 1.00 95.94 550 TYR A CA 1
ATOM 4354 C C . TYR A 1 550 ? -28.242 2.128 23.124 1.00 95.94 550 TYR A C 1
ATOM 4356 O O . TYR A 1 550 ? -27.070 2.492 23.238 1.00 95.94 550 TYR A O 1
ATOM 4364 N N . LYS A 1 551 ? -29.190 2.935 22.651 1.00 93.56 551 LYS A N 1
ATOM 4365 C CA . LYS A 1 551 ? -28.934 4.337 22.302 1.00 93.56 551 LYS A CA 1
ATOM 4366 C C . LYS A 1 551 ? -29.296 5.243 23.474 1.00 93.56 551 LYS A C 1
ATOM 4368 O O . LYS A 1 551 ? -30.369 5.106 24.043 1.00 93.56 551 LYS A O 1
ATOM 4373 N N . VAL A 1 552 ? -28.436 6.187 23.813 1.00 92.12 552 VAL A N 1
ATOM 4374 C CA . VAL A 1 552 ? -28.750 7.320 24.684 1.00 92.12 552 VAL A CA 1
ATOM 4375 C C . VAL A 1 552 ? -28.878 8.530 23.771 1.00 92.12 552 VAL A C 1
ATOM 4377 O O . VAL A 1 552 ? -27.915 8.900 23.108 1.00 92.12 552 VAL A O 1
ATOM 4380 N N . ASP A 1 553 ? -30.077 9.096 23.674 1.00 89.31 553 ASP A N 1
ATOM 4381 C CA . ASP A 1 553 ? -30.365 10.221 22.780 1.00 89.31 553 ASP A CA 1
ATOM 4382 C C . ASP A 1 553 ? -30.680 11.455 23.623 1.00 89.31 553 ASP A C 1
ATOM 4384 O O . ASP A 1 553 ? -31.803 11.630 24.098 1.00 89.31 553 ASP A O 1
ATOM 4388 N N . ILE A 1 554 ? -29.643 12.243 23.906 1.00 88.50 554 ILE A N 1
ATOM 4389 C CA . ILE A 1 554 ? -29.741 13.439 24.742 1.00 88.50 554 ILE A CA 1
ATOM 4390 C C . ILE A 1 554 ? -29.078 14.612 24.007 1.00 88.50 554 ILE A C 1
ATOM 4392 O O . ILE A 1 554 ? -27.944 14.462 23.554 1.00 88.50 554 ILE A O 1
ATOM 4396 N N . PRO A 1 555 ? -29.713 15.794 23.903 1.00 89.88 555 PRO A N 1
ATOM 4397 C CA . PRO A 1 555 ? -29.069 16.964 23.314 1.00 89.88 555 PRO A CA 1
ATOM 4398 C C . PRO A 1 555 ? -27.787 17.342 24.057 1.00 89.88 555 PRO A C 1
ATOM 4400 O O . PRO A 1 555 ? -27.787 17.478 25.284 1.00 89.88 555 PRO A O 1
ATOM 4403 N N . MET A 1 556 ? -26.703 17.521 23.300 1.00 92.44 556 MET A N 1
ATOM 4404 C CA . MET A 1 556 ? -25.418 17.991 23.812 1.00 92.44 556 MET A CA 1
ATOM 4405 C C . MET A 1 556 ? -25.285 19.496 23.607 1.00 92.44 556 MET A C 1
ATOM 4407 O O . MET A 1 556 ? -25.728 20.051 22.599 1.00 92.44 556 MET A O 1
ATOM 4411 N N . ILE A 1 557 ? -24.649 20.153 24.570 1.00 92.69 557 ILE A N 1
ATOM 4412 C CA . ILE A 1 557 ? -24.519 21.607 24.607 1.00 92.69 557 ILE A CA 1
ATOM 4413 C C . ILE A 1 557 ? -23.085 22.055 24.860 1.00 92.69 557 ILE A C 1
ATOM 4415 O O . ILE A 1 557 ? -22.277 21.330 25.451 1.00 92.69 557 ILE A O 1
ATOM 4419 N N . SER A 1 558 ? -22.803 23.284 24.438 1.00 92.94 558 SER A N 1
ATOM 4420 C CA . SER A 1 558 ? -21.629 24.076 24.802 1.00 92.94 558 SER A CA 1
ATOM 4421 C C . SER A 1 558 ? -22.074 25.361 25.506 1.00 92.94 558 SER A C 1
ATOM 4423 O O . SER A 1 558 ? -23.047 25.985 25.091 1.00 92.94 558 SER A O 1
ATOM 4425 N N . SER A 1 559 ? -21.368 25.768 26.557 1.00 91.44 559 SER A N 1
ATOM 4426 C CA . SER A 1 559 ? -21.620 27.002 27.319 1.00 91.44 559 SER A CA 1
ATOM 4427 C C . SER A 1 559 ? -20.301 27.600 27.807 1.00 91.44 559 SER A C 1
ATOM 4429 O O . SER A 1 559 ? -19.289 26.892 27.838 1.00 91.44 559 SER A O 1
ATOM 4431 N N . ASN A 1 560 ? -20.309 28.873 28.222 1.00 89.25 560 ASN A N 1
ATOM 4432 C CA . ASN A 1 560 ? -19.123 29.577 28.715 1.00 89.25 560 ASN A CA 1
ATOM 4433 C C . ASN A 1 560 ? -18.002 29.552 27.667 1.00 89.25 560 ASN A C 1
ATOM 4435 O O . ASN A 1 560 ? -16.865 29.185 27.970 1.00 89.25 560 ASN A O 1
ATOM 4439 N N . ILE A 1 561 ? -18.357 29.866 26.420 1.00 91.12 561 ILE A N 1
ATOM 4440 C CA . ILE A 1 561 ? -17.433 29.849 25.287 1.00 91.12 561 ILE A CA 1
ATOM 4441 C C . ILE A 1 561 ? -16.593 31.123 25.353 1.00 91.12 561 ILE A C 1
ATOM 4443 O O . ILE A 1 561 ? -17.108 32.225 25.201 1.00 91.12 561 ILE A O 1
ATOM 4447 N N . ILE A 1 562 ? -15.295 30.972 25.596 1.00 91.00 562 ILE A N 1
ATOM 4448 C CA . ILE A 1 562 ? -14.369 32.087 25.795 1.00 91.00 562 ILE A CA 1
ATOM 4449 C C . ILE A 1 562 ? -13.325 32.062 24.685 1.00 91.00 562 ILE A C 1
ATOM 4451 O O . ILE A 1 562 ? -12.561 31.101 24.576 1.00 91.00 562 ILE A O 1
ATOM 4455 N N . PHE A 1 563 ? -13.247 33.150 23.918 1.00 91.19 563 PHE A N 1
ATOM 4456 C CA . PHE A 1 563 ? -12.103 33.446 23.058 1.00 91.19 563 PHE A CA 1
ATOM 4457 C C . PHE A 1 563 ? -11.029 34.125 23.896 1.00 91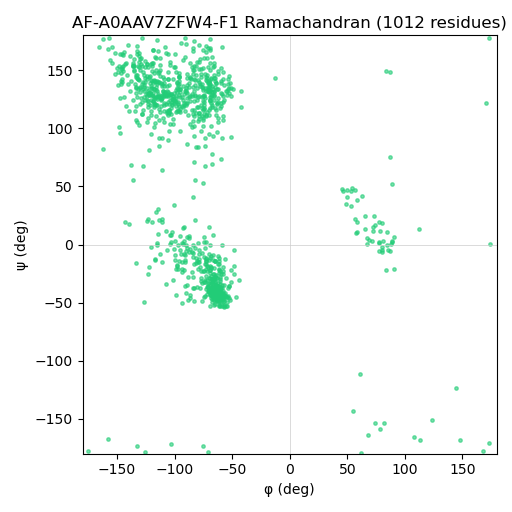.19 563 PHE A C 1
ATOM 4459 O O . PHE A 1 563 ? -11.192 35.247 24.384 1.00 91.19 563 PHE A O 1
ATOM 4466 N N . LYS A 1 564 ? -9.910 33.440 24.102 1.00 87.25 564 LYS A N 1
ATOM 4467 C CA . LYS A 1 564 ? -8.838 33.965 24.940 1.00 87.25 564 LYS A CA 1
ATOM 4468 C C . LYS A 1 564 ? -8.262 35.240 24.316 1.00 87.25 564 LYS A C 1
ATOM 4470 O O . LYS A 1 564 ? -8.025 35.305 23.113 1.00 87.25 564 LYS A O 1
ATOM 4475 N N . ASN A 1 565 ? -7.991 36.229 25.168 1.00 85.75 565 ASN A N 1
ATOM 4476 C CA . ASN A 1 565 ? -7.533 37.587 24.828 1.00 85.75 565 ASN A CA 1
ATOM 4477 C C . ASN A 1 565 ? -8.606 38.558 24.305 1.00 85.75 565 ASN A C 1
ATOM 4479 O O . ASN A 1 565 ? -8.267 39.715 24.065 1.00 85.75 565 ASN A O 1
ATOM 4483 N N . PHE A 1 566 ? -9.870 38.140 24.220 1.00 85.75 566 PHE A N 1
ATOM 4484 C CA . PHE A 1 566 ? -11.001 39.007 23.880 1.00 85.75 566 PHE A CA 1
ATOM 4485 C C . PHE A 1 566 ? -11.972 39.092 25.057 1.00 85.75 566 PHE A C 1
ATOM 4487 O O . PHE A 1 566 ? -12.053 38.174 25.877 1.00 85.75 566 PHE A O 1
ATOM 4494 N N . LYS A 1 567 ? -12.675 40.217 25.183 1.00 79.06 567 LYS A N 1
ATOM 4495 C CA . LYS A 1 567 ? -13.788 40.349 26.133 1.00 79.06 567 LYS A CA 1
ATOM 4496 C C . LYS A 1 567 ? -15.112 40.011 25.457 1.00 79.06 567 LYS A C 1
ATOM 4498 O O . LYS A 1 567 ? -15.240 40.130 24.241 1.00 79.06 567 LYS A O 1
ATOM 4503 N N . ASP A 1 568 ? -16.106 39.669 26.270 1.00 69.88 568 ASP A N 1
ATOM 4504 C CA . ASP A 1 568 ? -17.478 39.440 25.818 1.00 69.88 568 ASP A CA 1
ATOM 4505 C C . ASP A 1 568 ? -17.971 40.635 24.971 1.00 69.88 568 ASP A C 1
ATOM 4507 O O . ASP A 1 568 ? -17.886 41.788 25.407 1.00 69.88 568 ASP A O 1
ATOM 4511 N N . ASN A 1 569 ? -18.489 40.350 23.770 1.00 64.38 569 ASN A N 1
ATOM 4512 C CA . ASN A 1 569 ? -19.007 41.304 22.772 1.00 64.38 569 ASN A CA 1
ATOM 4513 C C . ASN A 1 569 ? -17.971 42.174 22.019 1.00 64.38 569 ASN A C 1
ATOM 4515 O O . ASN A 1 569 ? -18.356 43.162 21.392 1.00 64.38 569 ASN A O 1
ATOM 4519 N N . GLU A 1 570 ? -16.675 41.853 22.051 1.00 77.19 570 GLU A N 1
ATOM 4520 C CA . GLU A 1 570 ? -15.692 42.473 21.145 1.00 77.19 570 GLU A CA 1
ATOM 4521 C C . GLU A 1 570 ? -15.697 41.793 19.761 1.00 77.19 570 GLU A C 1
ATOM 4523 O O . GLU A 1 570 ? -15.880 40.582 19.655 1.00 77.19 570 GLU A O 1
ATOM 4528 N N . ASN A 1 571 ? -15.450 42.560 18.690 1.00 81.38 571 ASN A N 1
ATOM 4529 C CA . ASN A 1 571 ? -15.201 41.986 17.363 1.00 81.38 571 ASN A CA 1
ATOM 4530 C C . ASN A 1 571 ? -13.902 41.172 17.403 1.00 81.38 571 ASN A C 1
ATOM 4532 O O . ASN A 1 571 ? -12.822 41.720 17.642 1.00 81.38 571 ASN A O 1
ATOM 4536 N N . ILE A 1 572 ? -14.012 39.867 17.166 1.00 90.94 572 ILE A N 1
ATOM 4537 C CA . ILE A 1 572 ? -12.905 38.922 17.292 1.00 90.94 572 ILE A CA 1
ATOM 4538 C C . ILE A 1 572 ? -12.078 38.958 16.005 1.00 90.94 572 ILE A C 1
ATOM 4540 O O . ILE A 1 572 ? -12.389 38.263 15.039 1.00 90.94 572 ILE A O 1
ATOM 4544 N N . ASN A 1 573 ? -11.035 39.787 15.988 1.00 92.50 573 ASN A N 1
ATOM 4545 C CA . ASN A 1 573 ? -10.148 39.958 14.837 1.00 92.50 573 ASN A CA 1
ATOM 4546 C C . ASN A 1 573 ? -8.751 39.407 15.142 1.00 92.50 573 ASN A C 1
ATOM 4548 O O . ASN A 1 573 ? -8.117 39.805 16.119 1.00 92.50 573 ASN A O 1
ATOM 4552 N N . TYR A 1 574 ? -8.260 38.539 14.267 1.00 94.69 574 TYR A N 1
ATOM 4553 C CA . TYR A 1 574 ? -6.917 37.973 14.290 1.00 94.69 574 TYR A CA 1
ATOM 4554 C C . TYR A 1 574 ? -6.152 38.349 13.019 1.00 94.69 574 TYR A C 1
ATOM 4556 O O . TYR A 1 574 ? -6.735 38.782 12.027 1.00 94.69 574 TYR A O 1
ATOM 4564 N N . LYS A 1 575 ? -4.840 38.124 13.011 1.00 94.50 575 LYS A N 1
ATOM 4565 C CA . LYS A 1 575 ? -4.017 38.122 11.791 1.00 94.50 575 LYS A CA 1
ATOM 4566 C C . LYS A 1 575 ? -3.378 36.754 11.576 1.00 94.50 575 LYS A C 1
ATOM 4568 O O . LYS A 1 575 ? -3.320 35.915 12.474 1.00 94.50 575 LYS A O 1
ATOM 4573 N N . ILE A 1 576 ? -2.835 36.543 10.380 1.00 93.31 576 ILE A N 1
ATOM 4574 C CA . ILE A 1 576 ? -2.060 35.340 10.071 1.00 93.31 576 ILE A CA 1
ATOM 4575 C C . ILE A 1 576 ? -0.918 35.162 11.086 1.00 93.31 576 ILE A C 1
ATOM 4577 O O . ILE A 1 576 ? -0.129 36.074 11.346 1.00 93.31 576 ILE A O 1
ATOM 4581 N N . GLY A 1 577 ? -0.792 33.946 11.611 1.00 91.94 577 GLY A N 1
ATOM 4582 C CA . GLY A 1 577 ? 0.185 33.560 12.619 1.00 91.94 577 GLY A CA 1
ATOM 4583 C C . GLY A 1 577 ? -0.241 33.789 14.062 1.00 91.94 577 GLY A C 1
ATOM 4584 O O . GLY A 1 577 ? 0.512 33.390 14.949 1.00 91.94 577 GLY A O 1
ATOM 4585 N N . ASP A 1 578 ? -1.393 34.412 14.305 1.00 94.75 578 ASP A N 1
ATOM 4586 C CA . ASP A 1 578 ? -1.985 34.411 15.636 1.00 94.75 578 ASP A CA 1
ATOM 4587 C C . ASP A 1 578 ? -2.543 33.020 15.970 1.00 94.75 578 ASP A C 1
ATOM 4589 O O . ASP A 1 578 ? -2.803 32.191 15.091 1.00 94.75 578 ASP A O 1
ATOM 4593 N N . LYS A 1 579 ? -2.733 32.776 17.267 1.00 93.75 579 LYS A N 1
ATOM 4594 C CA . LYS A 1 579 ? -3.376 31.572 17.788 1.00 93.75 579 LYS A CA 1
ATOM 4595 C C . LYS A 1 579 ? -4.795 31.887 18.237 1.00 93.75 579 LYS A C 1
ATOM 4597 O O . LYS A 1 579 ? -5.001 32.760 19.082 1.00 93.75 579 LYS A O 1
ATOM 4602 N N . VAL A 1 580 ? -5.752 31.157 17.685 1.00 94.25 580 VAL A N 1
ATOM 4603 C CA . VAL A 1 580 ? -7.144 31.141 18.122 1.00 94.25 580 VAL A CA 1
ATOM 4604 C C . VAL A 1 580 ? -7.251 30.112 19.240 1.00 94.25 580 VAL A C 1
ATOM 4606 O O . VAL A 1 580 ? -7.222 28.907 19.001 1.00 94.25 580 VAL A O 1
ATOM 4609 N N . GLU A 1 581 ? -7.336 30.603 20.471 1.00 95.06 581 GLU A N 1
ATOM 4610 C CA . GLU A 1 581 ? -7.509 29.777 21.664 1.00 95.06 581 GLU A CA 1
ATOM 4611 C C . GLU A 1 581 ? -8.951 29.928 22.164 1.00 95.06 581 GLU A C 1
ATOM 4613 O O . GLU A 1 581 ? -9.343 31.008 22.621 1.00 95.06 581 GLU A O 1
ATOM 4618 N N . ILE A 1 582 ? -9.732 28.851 22.084 1.00 94.50 582 ILE A N 1
ATOM 4619 C CA . ILE A 1 582 ? -11.130 28.819 22.533 1.00 94.50 582 ILE A CA 1
ATOM 4620 C C . ILE A 1 582 ? -11.274 27.797 23.650 1.00 94.50 582 ILE A C 1
ATOM 4622 O O . ILE A 1 582 ? -10.806 26.672 23.515 1.00 94.50 582 ILE A O 1
ATOM 4626 N N . SER A 1 583 ? -11.951 28.158 24.738 1.00 94.25 583 SER A N 1
ATOM 4627 C CA . SER A 1 583 ? -12.332 27.206 25.787 1.00 94.25 583 SER A CA 1
ATOM 4628 C C . SER A 1 583 ? -13.832 27.222 26.028 1.00 94.25 583 SER A C 1
ATOM 4630 O O . SER A 1 583 ? -14.429 28.295 26.016 1.00 94.25 583 SER A O 1
ATOM 4632 N N . LEU A 1 584 ? -14.425 26.062 26.297 1.00 94.62 584 LEU A N 1
ATOM 4633 C CA . LEU A 1 584 ? -15.845 25.927 26.618 1.00 94.62 584 LEU A CA 1
ATOM 4634 C C . LEU A 1 584 ? -16.106 24.840 27.666 1.00 94.62 584 LEU A C 1
ATOM 4636 O O . LEU A 1 584 ? -15.258 23.989 27.947 1.00 94.62 584 LEU A O 1
ATOM 4640 N N . GLN A 1 585 ? -17.314 24.854 28.224 1.00 93.44 585 GLN A N 1
ATOM 4641 C CA . GLN A 1 585 ? -17.868 23.772 29.035 1.00 93.44 585 GLN A CA 1
ATOM 4642 C C . GLN A 1 585 ? -18.910 23.006 28.226 1.00 93.44 585 GLN A C 1
ATOM 4644 O O . GLN A 1 585 ? -19.830 23.612 27.676 1.00 93.44 585 GLN A O 1
ATOM 4649 N N . SER A 1 586 ? -18.790 21.678 28.181 1.00 91.94 586 SER A N 1
ATOM 4650 C CA . SER A 1 586 ? -19.795 20.825 27.544 1.00 91.94 586 SER A CA 1
ATOM 4651 C C . SER A 1 586 ? -20.646 20.083 28.566 1.00 91.94 586 SER A C 1
ATOM 4653 O O . SER A 1 586 ? -20.213 19.751 29.675 1.00 91.94 586 SER A O 1
ATOM 4655 N N . GLY A 1 587 ? -21.891 19.847 28.178 1.00 91.38 587 GLY A N 1
ATOM 4656 C CA . GLY A 1 587 ? -22.864 19.106 28.950 1.00 91.38 587 GLY A CA 1
ATOM 4657 C C . GLY A 1 587 ? -23.962 18.544 28.069 1.00 91.38 587 GLY A C 1
ATOM 4658 O O . GLY A 1 587 ? -23.887 18.566 26.840 1.00 91.38 587 GLY A O 1
ATOM 4659 N N . SER A 1 588 ? -25.010 18.083 28.728 1.00 90.62 588 SER A N 1
ATOM 4660 C CA . SER A 1 588 ? -26.239 17.618 28.104 1.00 90.62 588 SER A CA 1
ATOM 4661 C C . SER A 1 588 ? -27.458 18.256 28.759 1.00 90.62 588 SER A C 1
ATOM 4663 O O . SER A 1 588 ? -27.359 18.771 29.875 1.00 90.62 588 SER A O 1
ATOM 4665 N N . ILE A 1 589 ? -28.610 18.213 28.087 1.00 87.12 589 ILE A N 1
ATOM 4666 C CA . ILE A 1 589 ? -29.895 18.640 28.661 1.00 87.12 589 ILE A CA 1
ATOM 4667 C C . ILE A 1 589 ? -30.901 17.474 28.600 1.00 87.12 589 ILE A C 1
ATOM 4669 O O . ILE A 1 589 ? -31.718 17.408 27.679 1.00 87.12 589 ILE A O 1
ATOM 4673 N N . PRO A 1 590 ? -30.853 16.520 29.552 1.00 83.31 590 PRO A N 1
ATOM 4674 C CA . PRO A 1 590 ? -31.666 15.300 29.494 1.00 83.31 590 PRO A CA 1
ATOM 4675 C C . PRO A 1 590 ? -33.176 15.517 29.597 1.00 83.31 590 PRO A C 1
ATOM 4677 O O . PRO A 1 590 ? -33.946 14.712 29.084 1.00 83.31 590 PRO A O 1
ATOM 4680 N N . ASP A 1 591 ? -33.600 16.583 30.271 1.00 81.81 591 ASP A N 1
ATOM 4681 C CA . ASP A 1 591 ? -34.998 16.974 30.473 1.00 81.81 591 ASP A CA 1
ATOM 4682 C C . ASP A 1 591 ? -35.421 18.151 29.574 1.00 81.81 591 ASP A C 1
ATOM 4684 O O . ASP A 1 591 ? -36.513 18.683 29.755 1.00 81.81 591 ASP A O 1
ATOM 4688 N N . LEU A 1 592 ? -34.561 18.558 28.627 1.00 81.00 592 LEU A N 1
ATOM 4689 C CA . LEU A 1 592 ? -34.695 19.759 27.788 1.00 81.00 592 LEU A CA 1
ATOM 4690 C C . LEU A 1 592 ? -34.784 21.091 28.562 1.00 81.00 592 LEU A C 1
ATOM 4692 O O . LEU A 1 592 ? -35.059 22.119 27.955 1.00 81.00 592 LEU A O 1
ATOM 4696 N N . ILE A 1 593 ? -34.527 21.097 29.876 1.00 80.88 593 ILE A N 1
ATOM 4697 C CA . ILE A 1 593 ? -34.671 22.282 30.735 1.00 80.88 593 ILE A CA 1
ATOM 4698 C C . ILE A 1 593 ? -33.383 22.567 31.519 1.00 80.88 593 ILE A C 1
ATOM 4700 O O . ILE A 1 593 ? -32.901 23.697 31.552 1.00 80.88 593 ILE A O 1
ATOM 4704 N N . THR A 1 594 ? -32.816 21.556 32.172 1.00 85.25 594 THR A N 1
ATOM 4705 C CA . THR A 1 594 ? -31.720 21.700 33.130 1.00 85.25 594 THR A CA 1
ATOM 4706 C C . THR A 1 594 ? -30.397 21.245 32.508 1.00 85.25 594 THR A C 1
ATOM 4708 O O . THR A 1 594 ? -30.218 20.047 32.270 1.00 85.25 594 THR A O 1
ATOM 4711 N N . PRO A 1 595 ? -29.424 22.149 32.279 1.00 87.62 595 PRO A N 1
ATOM 4712 C CA . PRO A 1 595 ? -28.117 21.757 31.773 1.00 87.62 595 PRO A CA 1
ATOM 4713 C C . PRO A 1 595 ? -27.330 20.974 32.828 1.00 87.62 595 PRO A C 1
ATOM 4715 O O . PRO A 1 595 ? -27.210 21.382 33.987 1.00 87.62 595 PRO A O 1
ATOM 4718 N N . ILE A 1 596 ? -26.757 19.848 32.408 1.00 88.94 596 ILE A N 1
ATOM 4719 C CA . ILE A 1 596 ? -25.911 18.982 33.225 1.00 88.94 596 ILE A CA 1
ATOM 4720 C C . ILE A 1 596 ? -24.563 18.843 32.536 1.00 88.94 596 ILE A C 1
ATOM 4722 O O . ILE A 1 596 ? -24.421 18.188 31.506 1.00 88.94 596 ILE A O 1
ATOM 4726 N N . PHE A 1 597 ? -23.561 19.474 33.128 1.00 89.94 597 PHE A N 1
ATOM 4727 C CA . PHE A 1 597 ? -22.208 19.502 32.594 1.00 89.94 597 PHE A CA 1
ATOM 4728 C C . PHE A 1 597 ? -21.403 18.268 32.987 1.00 89.94 597 PHE A C 1
ATOM 4730 O O . PHE A 1 597 ? -21.541 17.730 34.092 1.00 89.94 597 PHE A O 1
ATOM 4737 N N . TYR A 1 598 ? -20.521 17.857 32.081 1.00 89.56 598 TYR A N 1
ATOM 4738 C CA . TYR A 1 598 ? -19.675 16.695 32.283 1.00 89.56 598 TYR A CA 1
ATOM 4739 C C . TYR A 1 598 ? -18.587 16.962 33.323 1.00 89.56 598 TYR A C 1
ATOM 4741 O O . TYR A 1 598 ? -17.982 18.037 33.383 1.00 89.56 598 TYR A O 1
ATOM 4749 N N . LYS A 1 599 ? -18.320 15.951 34.150 1.00 85.19 599 LYS A N 1
ATOM 4750 C CA . LYS A 1 599 ? -17.208 15.945 35.101 1.00 85.19 599 LYS A CA 1
ATOM 4751 C C . LYS A 1 599 ? -16.125 15.024 34.585 1.00 85.19 599 LYS A C 1
ATOM 4753 O O . LYS A 1 599 ? -16.428 13.957 34.055 1.00 85.19 599 LYS A O 1
ATOM 4758 N N . SER A 1 600 ? -14.874 15.404 34.792 1.00 72.62 600 SER A N 1
ATOM 4759 C CA . SER A 1 600 ? -13.783 14.474 34.542 1.00 72.62 600 SER A CA 1
ATOM 4760 C C . SER A 1 600 ? -13.846 13.339 35.562 1.00 72.62 600 SER A C 1
ATOM 4762 O O . SER A 1 600 ? -14.005 13.555 36.768 1.00 72.62 600 SER A O 1
ATOM 4764 N N . LYS A 1 601 ? -13.770 12.103 35.073 1.00 67.38 601 LYS A N 1
ATOM 4765 C CA . LYS A 1 601 ? -13.738 10.897 35.898 1.00 67.38 601 LYS A CA 1
ATOM 4766 C C . LYS A 1 601 ? -12.391 10.219 35.677 1.00 67.38 601 LYS A C 1
ATOM 4768 O O . LYS A 1 601 ? -12.015 9.916 34.552 1.00 67.38 601 LYS A O 1
ATOM 4773 N N . SER A 1 602 ? -11.667 9.940 36.758 1.00 61.09 602 SER A N 1
ATOM 4774 C CA . SER A 1 602 ? -10.364 9.253 36.717 1.00 61.09 602 SER A CA 1
ATOM 4775 C C . SER A 1 602 ? -10.394 7.872 37.376 1.00 61.09 602 SER A C 1
ATOM 4777 O O . SER A 1 602 ? -9.363 7.342 37.790 1.00 61.09 602 SER A O 1
ATOM 4779 N N . THR A 1 603 ? -11.576 7.261 37.502 1.00 68.06 603 THR A N 1
ATOM 4780 C CA . THR A 1 603 ? -11.691 5.947 38.137 1.00 68.06 603 THR A CA 1
ATOM 4781 C C . THR A 1 603 ? -11.064 4.876 37.244 1.00 68.06 603 THR A C 1
ATOM 4783 O O . THR A 1 603 ? -11.564 4.569 36.164 1.00 68.06 603 THR A O 1
ATOM 4786 N N . GLU A 1 604 ? -9.944 4.314 37.699 1.00 76.81 604 GLU A N 1
ATOM 4787 C CA . GLU A 1 604 ? -9.305 3.177 37.044 1.00 76.81 604 GLU A CA 1
ATOM 4788 C C . GLU A 1 604 ? -10.018 1.877 37.432 1.00 76.81 604 GLU A C 1
ATOM 4790 O O . GLU A 1 604 ? -10.016 1.474 38.598 1.00 76.81 604 GLU A O 1
ATOM 4795 N N . TYR A 1 605 ? -10.572 1.185 36.439 1.00 82.06 605 TYR A N 1
ATOM 4796 C CA . TYR A 1 605 ? -11.140 -0.151 36.599 1.00 82.06 605 TYR A CA 1
ATOM 4797 C C . TYR A 1 605 ? -10.162 -1.222 36.104 1.00 82.06 605 TYR A C 1
ATOM 4799 O O . TYR A 1 605 ? -9.334 -0.983 35.219 1.00 82.06 605 TYR A O 1
ATOM 4807 N N . LYS A 1 606 ? -10.255 -2.429 36.670 1.00 83.94 606 LYS A N 1
ATOM 4808 C CA . LYS A 1 606 ? -9.480 -3.598 36.237 1.00 83.94 606 LYS A CA 1
ATOM 4809 C C . LYS A 1 606 ? -10.404 -4.648 35.643 1.00 83.94 606 LYS A C 1
ATOM 4811 O O . LYS A 1 606 ? -11.471 -4.886 36.187 1.00 83.94 606 LYS A O 1
ATOM 4816 N N . ARG A 1 607 ? -9.962 -5.283 34.562 1.00 80.62 607 ARG A N 1
ATOM 4817 C CA . ARG A 1 607 ? -10.596 -6.449 33.942 1.00 80.62 607 ARG A CA 1
ATOM 4818 C C . ARG A 1 607 ? -10.423 -7.699 34.807 1.00 80.62 607 ARG A C 1
ATOM 4820 O O . ARG A 1 607 ? -9.591 -7.727 35.714 1.00 80.62 607 ARG A O 1
ATOM 4827 N N . VAL A 1 608 ? -11.145 -8.765 34.453 1.00 79.62 608 VAL A N 1
ATOM 4828 C CA . VAL A 1 608 ? -11.032 -10.100 35.082 1.00 79.62 608 VAL A CA 1
ATOM 4829 C C . VAL A 1 608 ? -9.643 -10.733 34.944 1.00 79.62 608 VAL A C 1
ATOM 4831 O O . VAL A 1 608 ? -9.272 -11.600 35.725 1.00 79.62 608 VAL A O 1
ATOM 4834 N N . ASP A 1 609 ? -8.846 -10.293 33.972 1.00 77.12 609 ASP A N 1
ATOM 4835 C CA . ASP A 1 609 ? -7.461 -10.735 33.786 1.00 77.12 609 ASP A CA 1
ATOM 4836 C C . ASP A 1 609 ? -6.430 -9.882 34.552 1.00 77.12 609 ASP A C 1
ATOM 4838 O O . ASP A 1 609 ? -5.224 -10.053 34.380 1.00 77.12 609 ASP A O 1
ATOM 4842 N N . GLY A 1 610 ? -6.893 -8.943 35.385 1.00 77.75 610 GLY A N 1
ATOM 4843 C CA . GLY A 1 610 ? -6.056 -8.041 36.175 1.00 77.75 610 GLY A CA 1
ATOM 4844 C C . GLY A 1 610 ? -5.497 -6.843 35.397 1.00 77.75 610 GLY A C 1
ATOM 4845 O O . GLY A 1 610 ? -4.883 -5.958 36.007 1.00 77.75 610 GLY A O 1
ATOM 4846 N N . THR A 1 611 ? -5.718 -6.767 34.079 1.00 84.31 611 THR A N 1
ATOM 4847 C CA . THR A 1 611 ? -5.294 -5.625 33.255 1.00 84.31 611 THR A CA 1
ATOM 4848 C C . THR A 1 611 ? -6.197 -4.410 33.479 1.00 84.31 611 THR A C 1
ATOM 4850 O O . THR A 1 611 ? -7.366 -4.542 33.840 1.00 84.31 611 THR A O 1
ATOM 4853 N N . LYS A 1 612 ? -5.667 -3.193 33.298 1.00 86.25 612 LYS A N 1
ATOM 4854 C CA . LYS A 1 612 ? -6.487 -1.973 33.377 1.00 86.25 612 LYS A CA 1
ATOM 4855 C C . LYS A 1 612 ? -7.465 -1.938 32.201 1.00 86.25 612 LYS A C 1
ATOM 4857 O O . LYS A 1 612 ? -7.062 -2.205 31.069 1.00 86.25 612 LYS A O 1
ATOM 4862 N N . ILE A 1 613 ? -8.724 -1.584 32.454 1.00 80.25 613 ILE A N 1
ATOM 4863 C CA . ILE A 1 613 ? -9.661 -1.274 31.372 1.00 80.25 613 ILE A CA 1
ATOM 4864 C C . ILE A 1 613 ? -9.170 0.031 30.732 1.00 80.25 613 ILE A C 1
ATOM 4866 O O . ILE A 1 613 ? -9.024 1.017 31.455 1.00 80.25 613 ILE A O 1
ATOM 4870 N N . PRO A 1 614 ? -8.868 0.057 29.420 1.00 76.38 614 PRO A N 1
ATOM 4871 C CA . PRO A 1 614 ? -8.577 1.310 28.743 1.00 76.38 614 PRO A CA 1
ATOM 4872 C C . PRO A 1 614 ? -9.817 2.192 28.868 1.00 76.38 614 PRO A C 1
ATOM 4874 O O . PRO A 1 614 ? -10.882 1.799 28.392 1.00 76.38 614 PRO A O 1
ATOM 4877 N N . ASN A 1 615 ? -9.693 3.338 29.533 1.00 75.50 615 ASN A N 1
ATOM 4878 C CA . ASN A 1 615 ? -10.724 4.360 29.442 1.00 75.50 615 ASN A CA 1
ATOM 4879 C C . ASN A 1 615 ? -10.578 5.021 28.077 1.00 75.50 615 ASN A C 1
ATOM 4881 O O . ASN A 1 615 ? -9.479 5.444 27.710 1.00 75.50 615 ASN A O 1
ATOM 4885 N N . GLY A 1 616 ? -11.677 5.077 27.330 1.00 75.69 616 GLY A N 1
ATOM 4886 C CA . GLY A 1 616 ? -11.779 5.972 26.189 1.00 75.69 616 GLY A CA 1
ATOM 4887 C C . GLY A 1 616 ? -11.578 7.431 26.602 1.00 75.69 616 GLY A C 1
ATOM 4888 O O . GLY A 1 616 ? -11.541 7.769 27.788 1.00 75.69 616 GLY A O 1
ATOM 4889 N N . SER A 1 617 ? -11.443 8.295 25.607 1.00 82.31 617 SER A N 1
ATOM 4890 C CA . SER A 1 617 ? -11.426 9.744 25.772 1.00 82.31 617 SER A CA 1
ATOM 4891 C C . SER A 1 617 ? -12.630 10.334 25.056 1.00 82.31 617 SER A C 1
ATOM 4893 O O . SER A 1 617 ? -12.991 9.898 23.961 1.00 82.31 617 SER A O 1
ATOM 4895 N N . TRP A 1 618 ? -13.259 11.337 25.664 1.00 88.38 618 TRP A N 1
ATOM 4896 C CA . TRP A 1 618 ? -14.227 12.147 24.942 1.00 88.38 618 TRP A CA 1
ATOM 4897 C C . TRP A 1 618 ? -13.492 12.989 23.902 1.00 88.38 618 TRP A C 1
ATOM 4899 O O . TRP A 1 618 ? -12.673 13.830 24.258 1.00 88.38 618 TRP A O 1
ATOM 4909 N N . ASN A 1 619 ? -13.784 12.769 22.624 1.00 91.62 619 ASN A N 1
ATOM 4910 C CA . ASN A 1 619 ? -13.119 13.487 21.545 1.00 91.62 619 ASN A CA 1
ATOM 4911 C C . ASN A 1 619 ? -14.055 14.584 21.042 1.00 91.62 619 ASN A C 1
ATOM 4913 O O . ASN A 1 619 ? -15.039 14.313 20.345 1.00 91.62 619 ASN A O 1
ATOM 4917 N N . PHE A 1 620 ? -13.763 15.817 21.442 1.00 94.75 620 PHE A N 1
ATOM 4918 C CA . PHE A 1 620 ? -14.453 16.993 20.939 1.00 94.75 620 PHE A CA 1
ATOM 4919 C C . PHE A 1 620 ? -13.622 17.645 19.848 1.00 94.75 620 PHE A C 1
ATOM 4921 O O . PHE A 1 620 ? -12.392 17.620 19.861 1.00 94.75 620 PHE A O 1
ATOM 4928 N N . PHE A 1 621 ? -14.322 18.250 18.907 1.00 96.31 621 PHE A N 1
ATOM 4929 C CA . PHE A 1 621 ? -13.722 18.898 17.766 1.00 96.31 621 PHE A CA 1
ATOM 4930 C C . PHE A 1 621 ? -14.376 20.248 17.531 1.00 96.31 621 PHE A C 1
ATOM 4932 O O . PHE A 1 621 ? -15.562 20.458 17.799 1.00 96.31 621 PHE A O 1
ATOM 4939 N N . MET A 1 622 ? -13.568 21.147 16.996 1.00 95.62 622 MET A N 1
ATOM 4940 C CA . MET A 1 622 ? -13.968 22.450 16.514 1.00 95.62 622 MET A CA 1
ATOM 4941 C C . MET A 1 622 ? -13.794 22.477 14.998 1.00 95.62 622 MET A C 1
ATOM 4943 O O . MET A 1 622 ? -12.724 22.153 14.482 1.00 95.62 622 MET A O 1
ATOM 4947 N N . GLU A 1 623 ? -14.846 22.851 14.280 1.00 94.50 623 GLU A N 1
ATOM 4948 C CA . GLU A 1 623 ? -14.807 23.100 12.843 1.00 94.50 623 GLU A CA 1
ATOM 4949 C C . GLU A 1 623 ? -14.735 24.600 12.617 1.00 94.50 623 GLU A C 1
ATOM 4951 O O . GLU A 1 623 ? -15.624 25.342 13.037 1.00 94.50 623 GLU A O 1
ATOM 4956 N N . VAL A 1 624 ? -13.690 25.032 11.925 1.00 92.44 624 VAL A N 1
ATOM 4957 C CA . VAL A 1 624 ? -13.586 26.379 11.381 1.00 92.44 624 VAL A CA 1
ATOM 4958 C C . VAL A 1 624 ? -14.097 26.315 9.950 1.00 92.44 624 VAL A C 1
ATOM 4960 O O . VAL A 1 624 ? -13.556 25.575 9.128 1.00 92.44 624 VAL A O 1
ATOM 4963 N N . THR A 1 625 ? -15.149 27.067 9.650 1.00 90.25 625 THR A N 1
ATOM 4964 C CA . THR A 1 625 ? -15.813 27.077 8.342 1.00 90.25 625 THR A CA 1
ATOM 4965 C C . THR A 1 625 ? -15.858 28.483 7.762 1.00 90.25 625 THR A C 1
ATOM 4967 O O . THR A 1 625 ? -15.806 29.480 8.475 1.00 90.25 625 THR A O 1
ATOM 4970 N N . THR A 1 626 ? -15.942 28.592 6.445 1.00 86.44 626 THR A N 1
ATOM 4971 C CA . THR A 1 626 ? -16.212 29.861 5.766 1.00 86.44 626 THR A CA 1
ATOM 4972 C C . THR A 1 626 ? -17.701 30.237 5.901 1.00 86.44 626 THR A C 1
ATOM 4974 O O . THR A 1 626 ? -18.521 29.383 6.247 1.00 86.44 626 THR A O 1
ATOM 4977 N N . PRO A 1 627 ? -18.109 31.481 5.579 1.00 83.62 627 PRO A N 1
ATOM 4978 C CA . PRO A 1 627 ? -19.522 31.868 5.573 1.00 83.62 627 PRO A CA 1
ATOM 4979 C C . PRO A 1 627 ? -20.371 31.076 4.567 1.00 83.62 627 PRO A C 1
ATOM 4981 O O . PRO A 1 627 ? -21.568 30.919 4.781 1.00 83.62 627 PRO A O 1
ATOM 4984 N N . SER A 1 628 ? -19.765 30.529 3.503 1.00 81.25 628 SER A N 1
ATOM 4985 C CA . SER A 1 628 ? -20.434 29.614 2.564 1.00 81.25 628 SER A CA 1
ATOM 4986 C C . SER A 1 628 ? -20.605 28.190 3.113 1.00 81.25 628 SER A C 1
ATOM 4988 O O . SER A 1 628 ? -21.277 27.375 2.483 1.00 81.25 628 SER A O 1
ATOM 4990 N N . GLY A 1 629 ? -20.024 27.879 4.278 1.00 84.88 629 GLY A N 1
ATOM 4991 C CA . GLY A 1 629 ? -20.078 26.562 4.918 1.00 84.88 629 GLY A CA 1
ATOM 4992 C C . GLY A 1 629 ? -18.939 25.615 4.527 1.00 84.88 629 GLY A C 1
ATOM 4993 O O . GLY A 1 629 ? -18.959 24.450 4.919 1.00 84.88 629 GLY A O 1
ATOM 4994 N N . ASP A 1 630 ? -17.944 26.084 3.770 1.00 83.75 630 ASP A N 1
ATOM 4995 C CA . ASP A 1 630 ? -16.774 25.271 3.425 1.00 83.75 630 ASP A CA 1
ATOM 4996 C C . ASP A 1 630 ? -15.836 25.112 4.626 1.00 83.75 630 ASP A C 1
ATOM 4998 O O . ASP A 1 630 ? -15.505 26.092 5.292 1.00 83.75 630 ASP A O 1
ATOM 5002 N N . VAL A 1 631 ? -15.365 23.892 4.879 1.00 87.50 631 VAL A N 1
ATOM 5003 C CA . VAL A 1 631 ? -14.478 23.582 6.009 1.00 87.50 631 VAL A CA 1
ATOM 5004 C C . VAL A 1 631 ? -13.059 24.067 5.729 1.00 87.50 631 VAL A C 1
ATOM 5006 O O . VAL A 1 631 ? -12.444 23.689 4.733 1.00 87.50 631 VAL A O 1
ATOM 5009 N N . VAL A 1 632 ? -12.541 24.899 6.627 1.00 86.44 632 VAL A N 1
ATOM 5010 C CA . VAL A 1 632 ? -11.184 25.454 6.590 1.00 86.44 632 VAL A CA 1
ATOM 5011 C C . VAL A 1 632 ? -10.233 24.581 7.402 1.00 86.44 632 VAL A C 1
ATOM 5013 O O . VAL A 1 632 ? -9.179 24.193 6.899 1.00 86.44 632 VAL A O 1
ATOM 5016 N N . LYS A 1 633 ? -10.609 24.260 8.646 1.00 90.06 633 LYS A N 1
ATOM 5017 C CA . LYS A 1 633 ? -9.823 23.409 9.544 1.00 90.06 633 LYS A CA 1
ATOM 5018 C C . LYS A 1 633 ? -10.722 22.674 10.534 1.00 90.06 633 LYS A C 1
ATOM 5020 O O . LYS A 1 633 ? -11.708 23.226 11.016 1.00 90.06 633 LYS A O 1
ATOM 5025 N N . THR A 1 634 ? -10.314 21.460 10.883 1.00 92.81 634 THR A N 1
ATOM 5026 C CA . THR A 1 634 ? -10.836 20.697 12.018 1.00 92.81 634 THR A CA 1
ATOM 5027 C C . THR A 1 634 ? -9.764 20.631 13.096 1.00 92.81 634 THR A C 1
ATOM 5029 O O . THR A 1 634 ? -8.624 20.270 12.808 1.00 92.81 634 THR A O 1
ATOM 5032 N N . VAL A 1 635 ? -10.125 20.984 14.326 1.00 94.38 635 VAL A N 1
ATOM 5033 C CA . VAL A 1 635 ? -9.202 21.081 15.461 1.00 94.38 635 VAL A CA 1
ATOM 5034 C C . VAL A 1 635 ? -9.705 20.170 16.570 1.00 94.38 635 VAL A C 1
ATOM 5036 O O . VAL A 1 635 ? -10.850 20.293 17.000 1.00 94.38 635 VAL A O 1
ATOM 5039 N N . GLU A 1 636 ? -8.865 19.239 17.008 1.00 95.62 636 GLU A N 1
ATOM 5040 C CA . GLU A 1 636 ? -9.159 18.354 18.137 1.00 95.62 636 GLU A CA 1
ATOM 5041 C C . GLU A 1 636 ? -8.972 19.100 19.464 1.00 95.62 636 GLU A C 1
ATOM 5043 O O . GLU A 1 636 ? -8.094 19.954 19.592 1.00 95.62 636 GLU A O 1
ATOM 5048 N N . SER A 1 637 ? -9.818 18.802 20.448 1.00 94.75 637 SER A N 1
ATOM 5049 C CA . SER A 1 637 ? -9.761 19.443 21.758 1.00 94.75 637 SER A CA 1
ATOM 5050 C C . SER A 1 637 ? -8.676 18.881 22.674 1.00 94.75 637 SER A C 1
ATOM 5052 O O . SER A 1 637 ? -8.456 17.672 22.715 1.00 94.75 637 SER A O 1
ATOM 5054 N N . GLU A 1 638 ? -8.162 19.722 23.565 1.00 93.69 638 GLU A N 1
ATOM 5055 C CA . GLU A 1 638 ? -7.517 19.316 24.810 1.00 93.69 638 GLU A CA 1
ATOM 5056 C C . GLU A 1 638 ? -8.514 19.360 25.977 1.00 93.69 638 GLU A C 1
ATOM 5058 O O . GLU A 1 638 ? -9.251 20.332 26.163 1.00 93.69 638 GLU A O 1
ATOM 5063 N N . LEU A 1 639 ? -8.522 18.306 26.795 1.00 91.31 639 LEU A N 1
ATOM 5064 C CA . LEU A 1 639 ? -9.393 18.199 27.964 1.00 91.31 639 LEU A CA 1
ATOM 5065 C C . LEU A 1 639 ? -8.650 18.607 29.237 1.00 91.31 639 LEU A C 1
ATOM 5067 O O . LEU A 1 639 ? -7.545 18.136 29.506 1.00 91.31 639 LEU A O 1
ATOM 5071 N N . SER A 1 640 ? -9.282 19.434 30.063 1.00 90.25 640 SER A N 1
ATOM 5072 C CA . SER A 1 640 ? -8.773 19.822 31.381 1.00 90.25 640 SER A CA 1
ATOM 5073 C C . SER A 1 640 ? -9.893 19.899 32.421 1.00 90.25 640 SER A C 1
ATOM 5075 O O . SER A 1 640 ? -11.073 19.763 32.100 1.00 90.25 640 SER A O 1
ATOM 5077 N N . GLU A 1 641 ? -9.529 20.079 33.690 1.00 87.75 641 GLU A N 1
ATOM 5078 C CA . GLU A 1 641 ? -10.473 20.215 34.801 1.00 87.75 641 GLU A CA 1
ATOM 5079 C C . GLU A 1 641 ? -10.368 21.603 35.425 1.00 87.75 641 GLU A C 1
ATOM 5081 O O . GLU A 1 641 ? -9.267 22.105 35.663 1.00 87.75 641 GLU A O 1
ATOM 5086 N N . ASN A 1 642 ? -11.512 22.208 35.746 1.00 85.94 642 ASN A N 1
ATOM 5087 C CA . ASN A 1 642 ? -11.527 23.389 36.606 1.00 85.94 642 ASN A CA 1
ATOM 5088 C C . ASN A 1 642 ? -11.487 23.011 38.100 1.00 85.94 642 ASN A C 1
ATOM 5090 O O . ASN A 1 642 ? -11.585 21.844 38.474 1.00 85.94 642 ASN A O 1
ATOM 5094 N N . GLU A 1 643 ? -11.398 24.013 38.981 1.00 85.19 643 GLU A N 1
ATOM 5095 C CA . GLU A 1 643 ? -11.334 23.819 40.444 1.00 85.19 643 GLU A CA 1
ATOM 5096 C C . GLU A 1 643 ? -12.535 23.048 41.032 1.00 85.19 643 GLU A C 1
ATOM 5098 O O . GLU A 1 643 ? -12.435 22.484 42.121 1.00 85.19 643 GLU A O 1
ATOM 5103 N N . ASN A 1 644 ? -13.658 22.986 40.306 1.00 83.44 644 ASN A N 1
ATOM 5104 C CA . ASN A 1 644 ? -14.871 22.267 40.697 1.00 83.44 644 ASN A CA 1
ATOM 5105 C C . ASN A 1 644 ? -14.957 20.845 40.094 1.00 83.44 644 ASN A C 1
ATOM 5107 O O . ASN A 1 644 ? -15.993 20.191 40.236 1.00 83.44 644 ASN A O 1
ATOM 5111 N N . GLY A 1 645 ? -13.900 20.366 39.422 1.00 83.38 645 GLY A N 1
ATOM 5112 C CA . GLY A 1 645 ? -13.833 19.046 38.776 1.00 83.38 645 GLY A CA 1
ATOM 5113 C C . GLY A 1 645 ? -14.651 18.933 37.484 1.00 83.38 645 GLY A C 1
ATOM 5114 O O . GLY A 1 645 ? -14.979 17.830 37.040 1.00 83.38 645 GLY A O 1
ATOM 5115 N N . MET A 1 646 ? -15.043 20.067 36.902 1.00 86.12 646 MET A N 1
ATOM 5116 C CA . MET A 1 646 ? -15.836 20.117 35.674 1.00 86.12 646 MET A CA 1
ATOM 5117 C C . MET A 1 646 ? -14.914 20.076 34.465 1.00 86.12 646 MET A C 1
ATOM 5119 O O . MET A 1 646 ? -13.838 20.680 34.491 1.00 86.12 646 MET A O 1
ATOM 5123 N N . LEU A 1 647 ? -15.361 19.399 33.412 1.00 89.19 647 LEU A N 1
ATOM 5124 C CA . LEU A 1 647 ? -14.613 19.288 32.171 1.00 89.19 647 LEU A CA 1
ATOM 5125 C C . LEU A 1 647 ? -14.562 20.641 31.449 1.00 89.19 647 LEU A C 1
ATOM 5127 O O . LEU A 1 647 ? -15.598 21.231 31.136 1.00 89.19 647 LEU A O 1
ATOM 5131 N N . ILE A 1 648 ? -13.350 21.100 31.161 1.00 92.44 648 ILE A N 1
ATOM 5132 C CA . ILE A 1 648 ? -13.063 22.225 30.275 1.00 92.44 648 ILE A CA 1
ATOM 5133 C C . ILE A 1 648 ? -12.471 21.664 28.987 1.00 92.44 648 ILE A C 1
ATOM 5135 O O . ILE A 1 648 ? -11.512 20.892 29.023 1.00 92.44 648 ILE A O 1
ATOM 5139 N N . ILE A 1 649 ? -13.049 22.066 27.862 1.00 94.50 649 ILE A N 1
ATOM 5140 C CA . ILE A 1 649 ? -12.628 21.670 26.521 1.00 94.50 649 ILE A CA 1
ATOM 5141 C C . ILE A 1 649 ? -11.955 22.882 25.895 1.00 94.50 649 ILE A C 1
ATOM 5143 O O . ILE A 1 649 ? -12.584 23.934 25.779 1.00 94.50 649 ILE A O 1
ATOM 5147 N N . SER A 1 650 ? -10.693 22.734 25.513 1.00 95.06 650 SER A N 1
ATOM 5148 C CA . SER A 1 650 ? -9.887 23.803 24.928 1.00 95.06 650 SER A CA 1
ATOM 5149 C C . SER A 1 650 ? -9.471 23.441 23.509 1.00 95.06 650 SER A C 1
ATOM 5151 O O . SER A 1 650 ? -9.123 22.298 23.239 1.00 95.06 650 SER A O 1
ATOM 5153 N N . PHE A 1 651 ? -9.465 24.414 22.612 1.00 96.62 651 PHE A N 1
ATOM 5154 C CA . PHE A 1 651 ? -8.998 24.288 21.237 1.00 96.62 651 PHE A CA 1
ATOM 5155 C C . PHE A 1 651 ? -7.896 25.323 21.006 1.00 96.62 651 PHE A C 1
ATOM 5157 O O . PHE A 1 651 ? -8.087 26.494 21.337 1.00 96.62 651 PHE A O 1
ATOM 5164 N N . ASP A 1 652 ? -6.762 24.897 20.448 1.00 95.00 652 ASP A N 1
ATOM 5165 C CA . ASP A 1 652 ? -5.668 25.776 20.010 1.00 95.00 652 ASP A CA 1
ATOM 5166 C C . ASP A 1 652 ? -5.492 25.610 18.500 1.00 95.00 652 ASP A C 1
ATOM 5168 O O . ASP A 1 652 ? -5.217 24.518 17.999 1.00 95.00 652 ASP A O 1
ATOM 5172 N N . TYR A 1 653 ? -5.698 26.701 17.772 1.00 93.56 653 TYR A N 1
ATOM 5173 C CA . TYR A 1 653 ? -5.615 26.747 16.323 1.00 93.56 653 TYR A CA 1
ATOM 5174 C C . TYR A 1 653 ? -4.690 27.879 15.885 1.00 93.56 653 TYR A C 1
ATOM 5176 O O . TYR A 1 653 ? -5.010 29.056 16.039 1.00 93.56 653 TYR A O 1
ATOM 5184 N N . GLU A 1 654 ? -3.539 27.537 15.308 1.00 94.31 654 GLU A N 1
ATOM 5185 C CA . GLU A 1 654 ? -2.664 28.529 14.684 1.00 94.31 654 GLU A CA 1
ATOM 5186 C C . GLU A 1 654 ? -3.190 28.895 13.292 1.00 94.31 654 GLU A C 1
ATOM 5188 O O . GLU A 1 654 ? -3.394 28.031 12.436 1.00 94.31 654 GLU A O 1
ATOM 5193 N N . ILE A 1 655 ? -3.377 30.194 13.048 1.00 93.94 655 ILE A N 1
ATOM 5194 C CA . ILE A 1 655 ? -3.797 30.708 11.745 1.00 93.94 655 ILE A CA 1
ATOM 5195 C C . ILE A 1 655 ? -2.605 30.618 10.796 1.00 93.94 655 ILE A C 1
ATOM 5197 O O . ILE A 1 655 ? -1.776 31.526 10.695 1.00 93.94 655 ILE A O 1
ATOM 5201 N N . GLU A 1 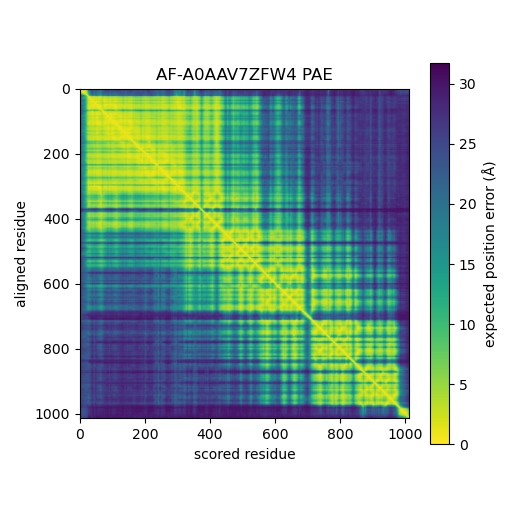656 ? -2.513 29.503 10.087 1.00 92.31 656 GLU A N 1
ATOM 5202 C CA . GLU A 1 656 ? -1.505 29.280 9.057 1.00 92.31 656 GLU A CA 1
ATOM 5203 C C . GLU A 1 656 ? -1.605 30.319 7.931 1.00 92.31 656 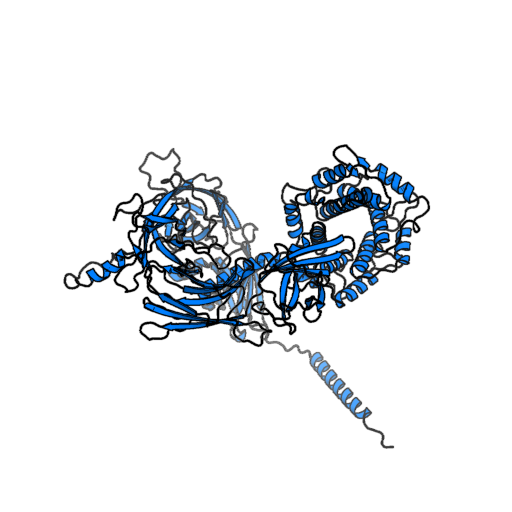GLU A C 1
ATOM 5205 O O . GLU A 1 656 ? -2.698 30.829 7.649 1.00 92.31 656 GLU A O 1
ATOM 5210 N N . PRO A 1 657 ? -0.486 30.634 7.250 1.00 91.50 657 PRO A N 1
ATOM 5211 C CA . PRO A 1 657 ? -0.462 31.578 6.142 1.00 91.50 657 PRO A CA 1
ATOM 5212 C C . PRO A 1 657 ? -1.050 30.972 4.861 1.00 91.50 657 PRO A C 1
ATOM 5214 O O . PRO A 1 657 ? -0.430 31.002 3.810 1.00 91.50 657 PRO A O 1
ATOM 5217 N N . ILE A 1 658 ? -2.260 30.430 4.921 1.00 90.31 658 ILE A N 1
ATOM 5218 C CA . ILE A 1 658 ? -2.971 29.886 3.765 1.00 90.31 658 ILE A CA 1
ATOM 5219 C C . ILE A 1 658 ? -4.196 30.743 3.458 1.00 90.31 658 ILE A C 1
ATOM 5221 O O . ILE A 1 658 ? -4.813 31.325 4.350 1.00 90.31 658 ILE A O 1
ATOM 5225 N N . LEU A 1 659 ? -4.586 30.801 2.184 1.00 87.75 659 LEU A N 1
ATOM 5226 C CA . LEU A 1 659 ? -5.690 31.651 1.727 1.00 87.75 659 LEU A CA 1
ATOM 5227 C C . LEU A 1 659 ? -7.039 31.298 2.384 1.00 87.75 659 LEU A C 1
ATOM 5229 O O . LEU A 1 659 ? -7.890 32.165 2.567 1.00 87.75 659 LEU A O 1
ATOM 5233 N N . ASN A 1 660 ? -7.229 30.030 2.757 1.00 86.31 660 ASN A N 1
ATOM 5234 C CA . ASN A 1 660 ? -8.483 29.511 3.307 1.00 86.31 660 ASN A CA 1
ATOM 5235 C C . ASN A 1 660 ? -8.859 30.172 4.640 1.00 86.31 660 ASN A C 1
ATOM 5237 O O . ASN A 1 660 ? -10.046 30.310 4.935 1.00 86.31 660 ASN A O 1
ATOM 5241 N N . ASN A 1 661 ? -7.853 30.608 5.402 1.00 88.94 661 ASN A N 1
ATOM 5242 C CA . ASN A 1 661 ? -8.031 31.166 6.737 1.00 88.94 661 ASN A CA 1
ATOM 5243 C C . ASN A 1 661 ? -8.463 32.639 6.719 1.00 88.94 661 ASN A C 1
ATOM 5245 O O . ASN A 1 661 ? -8.870 33.158 7.752 1.00 88.94 661 ASN A O 1
ATOM 5249 N N . LEU A 1 662 ? -8.357 33.330 5.580 1.00 90.38 662 LEU A N 1
ATOM 5250 C CA . LEU A 1 662 ? -8.527 34.784 5.509 1.00 90.38 662 LEU A CA 1
ATOM 5251 C C . LEU A 1 662 ? -10.001 35.211 5.554 1.00 90.38 662 LEU A C 1
ATOM 5253 O O . LEU A 1 662 ? -10.868 34.549 4.985 1.00 90.38 662 LEU A O 1
ATOM 5257 N N . GLY A 1 663 ? -10.274 36.372 6.155 1.00 90.19 663 GLY A N 1
ATOM 5258 C CA . GLY A 1 663 ? -11.623 36.930 6.291 1.00 90.19 663 GLY A CA 1
ATOM 5259 C C . GLY A 1 663 ? -12.438 36.274 7.409 1.00 90.19 663 GLY A C 1
ATOM 5260 O O . GLY A 1 663 ? -11.879 35.701 8.342 1.00 90.19 663 GLY A O 1
ATOM 5261 N N . THR A 1 664 ? -13.767 36.376 7.337 1.00 90.56 664 THR A N 1
ATOM 5262 C CA . THR A 1 664 ? -14.673 35.858 8.375 1.00 90.56 664 THR A CA 1
ATOM 5263 C C . THR A 1 664 ? -14.706 34.335 8.363 1.00 90.56 664 THR A C 1
ATOM 5265 O O . THR A 1 664 ? -14.866 33.738 7.298 1.00 90.56 664 THR A O 1
ATOM 5268 N N . ASN A 1 665 ? -14.577 33.705 9.524 1.00 91.56 665 ASN A N 1
ATOM 5269 C CA . ASN A 1 665 ? -14.678 32.267 9.741 1.00 91.56 665 ASN A CA 1
ATOM 5270 C C . ASN A 1 665 ? -15.699 31.986 10.849 1.00 91.56 665 ASN A C 1
ATOM 5272 O O . ASN A 1 665 ? -15.691 32.656 11.877 1.00 91.56 665 ASN A O 1
ATOM 5276 N N . ASN A 1 666 ? -16.539 30.977 10.654 1.00 91.88 666 ASN A N 1
ATOM 5277 C CA . ASN A 1 666 ? -17.516 30.485 11.617 1.00 91.88 666 ASN A CA 1
ATOM 5278 C C . ASN A 1 666 ? -16.949 29.292 12.390 1.00 91.88 666 ASN A C 1
ATOM 5280 O O . ASN A 1 666 ? -16.193 28.495 11.835 1.00 91.88 666 ASN A O 1
ATOM 5284 N N . VAL A 1 667 ? -17.351 29.145 13.649 1.00 92.88 667 VAL A N 1
ATOM 5285 C CA . VAL A 1 667 ? -16.883 28.097 14.557 1.00 92.88 667 VAL A CA 1
ATOM 5286 C C . VAL A 1 667 ? -18.053 27.225 14.994 1.00 92.88 667 VAL A C 1
ATOM 5288 O O . VAL A 1 667 ? -19.014 27.718 15.579 1.00 92.88 667 VAL A O 1
ATOM 5291 N N . ASN A 1 668 ? -17.945 25.920 14.748 1.00 93.06 668 ASN A N 1
ATOM 5292 C CA . ASN A 1 668 ? -18.916 24.920 15.192 1.00 93.06 668 ASN A CA 1
ATOM 5293 C C . ASN A 1 668 ? -18.231 23.871 16.072 1.00 93.06 668 ASN A C 1
ATOM 5295 O O . ASN A 1 668 ? -17.092 23.493 15.805 1.00 93.06 668 ASN A O 1
ATOM 5299 N N . PHE A 1 669 ? -18.930 23.354 17.082 1.00 94.81 669 PHE A N 1
ATOM 5300 C CA . PHE A 1 669 ? -18.403 22.313 17.968 1.00 94.81 669 PHE A CA 1
ATOM 5301 C C . PHE A 1 669 ? -19.188 21.018 17.816 1.00 94.81 669 PHE A C 1
ATOM 5303 O O . PHE A 1 669 ? -20.413 21.023 17.688 1.00 94.81 669 PHE A O 1
ATOM 5310 N N . TYR A 1 670 ? -18.482 19.896 17.855 1.00 94.75 670 TYR A N 1
ATOM 5311 C CA . TYR A 1 670 ? -19.077 18.571 17.754 1.00 94.75 670 TYR A CA 1
ATOM 5312 C C . TYR A 1 670 ? -18.305 17.573 18.604 1.00 94.75 670 TYR A C 1
ATOM 5314 O O . TYR A 1 670 ? -17.116 17.721 18.884 1.00 94.75 670 TYR A O 1
ATOM 5322 N N . TYR A 1 671 ? -19.020 16.547 19.031 1.00 94.88 671 TYR A N 1
ATOM 5323 C CA . TYR A 1 671 ? -18.494 15.395 19.730 1.00 94.88 671 TYR A CA 1
ATOM 5324 C C . TYR A 1 671 ? -18.512 14.206 18.773 1.00 94.88 671 TYR A C 1
ATOM 5326 O O . TYR A 1 671 ? -19.539 13.922 18.156 1.00 94.88 671 TYR A O 1
ATOM 5334 N N . ILE A 1 672 ? -17.381 13.514 18.637 1.00 94.31 672 ILE A N 1
ATOM 5335 C CA . ILE A 1 672 ? -17.303 12.292 17.835 1.00 94.31 672 ILE A CA 1
ATOM 5336 C C . ILE A 1 672 ? -17.318 11.083 18.769 1.00 94.31 672 ILE A C 1
ATOM 5338 O O . ILE A 1 672 ? -16.427 10.898 19.600 1.00 94.31 672 ILE A O 1
ATOM 5342 N N . THR A 1 673 ? -18.323 10.224 18.595 1.00 92.69 673 THR A N 1
ATOM 5343 C CA . THR A 1 673 ? -18.402 8.936 19.297 1.00 92.69 673 THR A CA 1
ATOM 5344 C C . THR A 1 673 ? -17.293 7.987 18.828 1.00 92.69 673 THR A C 1
ATOM 5346 O O . THR A 1 673 ? -16.797 8.081 17.707 1.00 92.69 673 THR A O 1
ATOM 5349 N N . ALA A 1 674 ? -16.983 6.956 19.611 1.00 89.88 674 ALA A N 1
ATOM 5350 C CA . ALA A 1 674 ? -16.070 5.884 19.206 1.00 89.88 674 ALA A CA 1
ATOM 5351 C C . ALA A 1 674 ? -16.550 5.087 17.974 1.00 89.88 674 ALA A C 1
ATOM 5353 O O . ALA A 1 674 ? -15.772 4.344 17.376 1.00 89.88 674 ALA A O 1
ATOM 5354 N N . THR A 1 675 ? -17.824 5.230 17.587 1.00 88.88 675 THR A N 1
ATOM 5355 C CA . THR A 1 675 ? -18.383 4.644 16.356 1.00 88.88 675 THR A CA 1
ATOM 5356 C C . THR A 1 675 ? -18.272 5.558 15.132 1.00 88.88 675 THR A C 1
ATOM 5358 O O . THR A 1 675 ? -18.600 5.127 14.029 1.00 88.88 675 THR A O 1
ATOM 5361 N N . GLY A 1 676 ? -17.801 6.798 15.307 1.00 92.69 676 GLY A N 1
ATOM 5362 C CA . GLY A 1 676 ? -17.654 7.796 14.245 1.00 92.69 676 GLY A CA 1
ATOM 5363 C C . GLY A 1 676 ? -18.889 8.671 14.006 1.00 92.69 676 GLY A C 1
ATOM 5364 O O . GLY A 1 676 ? -18.872 9.506 13.105 1.00 92.69 676 GLY A O 1
ATOM 5365 N N . GLU A 1 677 ? -19.961 8.507 14.787 1.00 92.31 677 GLU A N 1
ATOM 5366 C CA . GLU A 1 677 ? -21.103 9.432 14.766 1.00 92.31 677 GLU A CA 1
ATOM 5367 C C . GLU A 1 677 ? -20.668 10.815 15.277 1.00 92.31 677 GLU A C 1
ATOM 5369 O O . GLU A 1 677 ? -20.077 10.902 16.355 1.00 92.31 677 GLU A O 1
ATOM 5374 N N . SER A 1 678 ? -20.958 11.865 14.501 1.00 93.00 678 SER A N 1
ATOM 5375 C CA . SER A 1 678 ? -20.713 13.264 14.865 1.00 93.00 678 SER A CA 1
ATOM 5376 C C . SER A 1 678 ? -21.987 13.880 15.431 1.00 93.00 678 SER A C 1
ATOM 5378 O O . SER A 1 678 ? -23.023 13.902 14.763 1.00 93.00 678 SER A O 1
ATOM 5380 N N . ILE A 1 679 ? -21.904 14.360 16.668 1.00 93.25 679 ILE A N 1
ATOM 5381 C CA . ILE A 1 679 ? -23.015 14.941 17.415 1.00 93.25 679 ILE A CA 1
ATOM 5382 C C . ILE A 1 679 ? -22.719 16.432 17.608 1.00 93.25 679 ILE A C 1
ATOM 5384 O O . ILE A 1 679 ? -21.752 16.762 18.299 1.00 93.25 679 ILE A O 1
ATOM 5388 N N . PRO A 1 680 ? -23.507 17.345 17.013 1.00 92.69 680 PRO A N 1
ATOM 5389 C CA . PRO A 1 680 ? -23.287 18.777 17.169 1.00 92.69 680 PRO A CA 1
ATOM 5390 C C . PRO A 1 680 ? -23.583 19.221 18.605 1.00 92.69 680 PRO A C 1
ATOM 5392 O O . PRO A 1 680 ? -24.535 18.752 19.232 1.00 92.69 680 PRO A O 1
ATOM 5395 N N . LEU A 1 681 ? -22.778 20.151 19.116 1.00 93.00 681 LEU A N 1
ATOM 5396 C CA . LEU A 1 681 ? -23.029 20.819 20.388 1.00 93.00 681 LEU A CA 1
ATOM 5397 C C . LEU A 1 681 ? -23.805 22.107 20.110 1.00 93.00 681 LEU A C 1
ATOM 5399 O O . LEU A 1 681 ? -23.356 22.960 19.347 1.00 93.00 681 LEU A O 1
ATOM 5403 N N . THR A 1 682 ? -24.963 22.255 20.748 1.00 89.69 682 THR A N 1
ATOM 5404 C CA . THR A 1 682 ? -25.767 23.479 20.632 1.00 89.69 682 THR A CA 1
ATOM 5405 C C . THR A 1 682 ? -25.261 24.526 21.621 1.00 89.69 682 THR A C 1
ATOM 5407 O O . THR A 1 682 ? -25.015 24.209 22.787 1.00 89.69 682 THR A O 1
ATOM 5410 N N . ASN A 1 683 ? -25.115 25.781 21.187 1.00 88.38 683 ASN A N 1
ATOM 5411 C CA . ASN A 1 683 ? -24.753 26.859 22.102 1.00 88.38 683 ASN A CA 1
ATOM 5412 C C . ASN A 1 683 ? -25.922 27.162 23.056 1.00 88.38 683 ASN A C 1
ATOM 5414 O O . ASN A 1 683 ? -26.991 27.613 22.633 1.00 88.38 683 ASN A O 1
ATOM 5418 N N . LEU A 1 684 ? -25.701 26.925 24.351 1.00 85.62 684 LEU A N 1
ATOM 5419 C CA . LEU A 1 684 ? -26.699 27.116 25.403 1.00 85.62 684 LEU A CA 1
ATOM 5420 C C . LEU A 1 684 ? -27.206 28.563 25.457 1.00 85.62 684 LEU A C 1
ATOM 5422 O O . LEU A 1 684 ? -28.389 28.798 25.685 1.00 85.62 684 LEU A O 1
ATOM 5426 N N . GLU A 1 685 ? -26.318 29.529 25.224 1.00 79.00 685 GLU A N 1
ATOM 5427 C CA . GLU A 1 685 ? -26.614 30.963 25.330 1.00 79.00 685 GLU A CA 1
ATOM 5428 C C . GLU A 1 685 ? -27.565 31.458 24.229 1.00 79.00 685 GLU A C 1
ATOM 5430 O O . GLU A 1 685 ? -28.289 32.429 24.444 1.00 79.00 685 GLU A O 1
ATOM 5435 N N . ASN A 1 686 ? -27.617 30.764 23.088 1.00 68.62 686 ASN A N 1
ATOM 5436 C CA . ASN A 1 686 ? -28.566 31.052 22.009 1.00 68.62 686 ASN A CA 1
ATOM 5437 C C . ASN A 1 686 ? -29.946 30.446 22.296 1.00 68.62 686 ASN A C 1
ATOM 5439 O O . ASN A 1 686 ? -30.965 31.064 22.014 1.00 68.62 686 ASN A O 1
ATOM 5443 N N . THR A 1 687 ? -29.972 29.259 22.911 1.00 64.69 687 THR A N 1
ATOM 5444 C CA . THR A 1 687 ? -31.199 28.464 23.110 1.00 64.69 687 THR A CA 1
ATOM 5445 C C . THR A 1 687 ? -32.205 29.159 24.040 1.00 64.69 687 THR A C 1
ATOM 5447 O O . THR A 1 687 ? -33.406 29.013 23.861 1.00 64.69 687 THR A O 1
ATOM 5450 N N . PHE A 1 688 ? -31.737 29.947 25.015 1.00 64.62 688 PHE A N 1
ATOM 5451 C CA . PHE A 1 688 ? -32.607 30.645 25.976 1.00 64.62 688 PHE A CA 1
ATOM 5452 C C . PHE A 1 688 ? -32.960 32.093 25.594 1.00 64.62 688 PHE A C 1
ATOM 5454 O O . PHE A 1 688 ? -33.772 32.707 26.284 1.00 64.62 688 PHE A O 1
ATOM 5461 N N . LYS A 1 689 ? -32.353 32.667 24.544 1.00 58.53 689 LYS A N 1
ATOM 5462 C CA . LYS A 1 689 ? -32.665 34.040 24.103 1.00 58.53 689 LYS A CA 1
ATOM 5463 C C . LYS A 1 689 ? -33.889 34.090 23.187 1.00 58.53 689 LYS A C 1
ATOM 5465 O O . LYS A 1 689 ? -34.708 34.989 23.358 1.00 58.53 689 LYS A O 1
ATOM 5470 N N . GLU A 1 690 ? -34.056 33.097 22.311 1.00 55.19 690 GLU A N 1
ATOM 5471 C CA . GLU A 1 690 ? -35.175 33.030 21.354 1.00 55.19 690 GLU A CA 1
ATOM 5472 C C . GLU A 1 690 ? -36.552 32.979 22.052 1.00 55.19 690 GLU A C 1
ATOM 5474 O O . GLU A 1 690 ? -37.477 33.660 21.624 1.00 55.19 690 GLU A O 1
ATOM 5479 N N . GLU A 1 691 ? -36.684 32.300 23.199 1.00 53.28 691 GLU A N 1
ATOM 5480 C CA . GLU A 1 691 ? -37.954 32.262 23.954 1.00 53.28 691 GLU A CA 1
ATOM 5481 C C . GLU A 1 691 ? -38.299 33.585 24.670 1.00 53.28 691 GLU A C 1
ATOM 5483 O O . GLU A 1 691 ? -39.430 33.762 25.119 1.00 53.28 691 GLU A O 1
ATOM 5488 N N . SER A 1 692 ? -37.355 34.527 24.801 1.00 52.12 692 SER A N 1
ATOM 5489 C CA . SER A 1 692 ? -37.592 35.792 25.515 1.00 52.12 692 SER A CA 1
ATOM 5490 C C . SER A 1 692 ? -38.038 36.951 24.614 1.00 52.12 692 SER A C 1
ATOM 5492 O O . SER A 1 692 ? -38.550 37.945 25.130 1.00 52.12 692 SER A O 1
ATOM 5494 N N . GLU A 1 693 ? -37.886 36.823 23.292 1.00 53.19 693 GLU A N 1
ATOM 5495 C CA . GLU A 1 693 ? -38.247 37.865 22.316 1.00 53.19 693 GLU A CA 1
ATOM 5496 C C . GLU A 1 693 ? -39.639 37.644 21.684 1.00 53.19 693 GLU A C 1
ATOM 5498 O O . GLU A 1 693 ? -40.287 38.616 21.290 1.00 53.19 693 GLU A O 1
ATOM 5503 N N . GLU A 1 694 ? -40.181 36.415 21.710 1.00 52.88 694 GLU A N 1
ATOM 5504 C CA . GLU A 1 694 ? -41.549 36.112 21.235 1.00 52.88 694 GLU A CA 1
ATOM 5505 C C . GLU A 1 694 ? -42.673 36.700 22.124 1.00 52.88 694 GLU A C 1
ATOM 5507 O O . GLU A 1 694 ? -43.829 36.755 21.705 1.00 52.88 694 GLU A O 1
ATOM 5512 N N . GLU A 1 695 ? -42.380 37.206 23.332 1.00 53.56 695 GLU A N 1
ATOM 5513 C CA . GLU A 1 695 ? -43.388 37.854 24.198 1.00 53.56 695 GLU A CA 1
ATOM 5514 C C . GLU A 1 695 ? -43.510 39.386 24.009 1.00 53.56 695 GLU A C 1
ATOM 5516 O O . GLU A 1 695 ? -44.320 40.027 24.688 1.00 53.56 695 GLU A O 1
ATOM 5521 N N . SER A 1 696 ? -42.772 39.997 23.071 1.00 49.66 696 SER A N 1
ATOM 5522 C CA . SER A 1 696 ? -42.809 41.452 22.805 1.00 49.66 696 SER A CA 1
ATOM 5523 C C . SER A 1 696 ? -43.351 41.852 21.423 1.00 49.66 696 SER A C 1
ATOM 5525 O O . SER A 1 696 ? -42.990 42.893 20.885 1.00 49.66 696 SER A O 1
ATOM 5527 N N . GLU A 1 697 ? -44.266 41.066 20.859 1.00 51.28 697 GLU A N 1
ATOM 5528 C CA . GLU A 1 697 ? -44.753 41.201 19.474 1.00 51.28 697 GLU A CA 1
ATOM 5529 C C . GLU A 1 697 ? -45.866 42.252 19.219 1.00 51.28 697 GLU A C 1
ATOM 5531 O O . GLU A 1 697 ? -46.570 42.161 18.216 1.00 51.28 697 GLU A O 1
ATOM 5536 N N . ASP A 1 698 ? -46.059 43.269 20.071 1.00 54.09 698 ASP A N 1
ATOM 5537 C CA . ASP A 1 698 ? -47.245 44.149 19.956 1.00 54.09 698 ASP A CA 1
ATOM 5538 C C . ASP A 1 698 ? -47.012 45.631 19.601 1.00 54.09 698 ASP A C 1
ATOM 5540 O O . ASP A 1 698 ? -48.005 46.350 19.458 1.00 54.09 698 ASP A O 1
ATOM 5544 N N . GLN A 1 699 ? -45.788 46.147 19.407 1.00 51.34 699 GLN A N 1
ATOM 5545 C CA . GLN A 1 699 ? -45.613 47.551 18.972 1.00 51.34 699 GLN A CA 1
ATOM 5546 C C . GLN A 1 699 ? -44.435 47.780 18.010 1.00 51.34 699 GLN A C 1
ATOM 5548 O O . GLN A 1 699 ? -43.296 47.492 18.341 1.00 51.34 699 GLN A O 1
ATOM 5553 N N . GLU A 1 700 ? -44.771 48.414 16.877 1.00 49.41 700 GLU A N 1
ATOM 5554 C CA . GLU A 1 700 ? -43.909 49.053 15.861 1.00 49.41 700 GLU A CA 1
ATOM 5555 C C . GLU A 1 700 ? -43.360 48.155 14.733 1.00 49.41 700 GLU A C 1
ATOM 5557 O O . GLU A 1 700 ? -42.183 47.839 14.636 1.00 49.41 700 GLU A O 1
ATOM 5562 N N . GLN A 1 701 ? -44.261 47.838 13.791 1.00 51.59 701 GLN A N 1
ATOM 5563 C CA . GLN A 1 701 ? -43.927 47.597 12.385 1.00 51.59 701 GLN A CA 1
ATOM 5564 C C . GLN A 1 701 ? -43.652 48.937 11.689 1.00 51.59 701 GLN A C 1
ATOM 5566 O O . GLN A 1 701 ? -44.577 49.739 11.572 1.00 51.59 701 GLN A O 1
ATOM 5571 N N . GLU A 1 702 ? -42.420 49.154 11.226 1.00 51.12 702 GLU A N 1
ATOM 5572 C CA . GLU A 1 702 ? -42.040 49.728 9.918 1.00 51.12 702 GLU A CA 1
ATOM 5573 C C . GLU A 1 702 ? -40.519 50.015 9.930 1.00 51.12 702 GLU A C 1
ATOM 5575 O O . GLU A 1 702 ? -40.049 50.785 10.758 1.00 51.12 702 GLU A O 1
ATOM 5580 N N . GLU A 1 703 ? -39.782 49.410 8.983 1.00 48.56 703 GLU A N 1
ATOM 5581 C CA . GLU A 1 703 ? -38.340 49.598 8.682 1.00 48.56 703 GLU A CA 1
ATOM 5582 C C . GLU A 1 703 ? -37.290 48.735 9.426 1.00 48.56 703 GLU A C 1
ATOM 5584 O O . GLU A 1 703 ? -36.278 49.257 9.874 1.00 48.56 703 GLU A O 1
ATOM 5589 N N . GLU A 1 704 ? -37.425 47.402 9.433 1.00 42.69 704 GLU A N 1
ATOM 5590 C CA . GLU A 1 704 ? -36.271 46.486 9.601 1.00 42.69 704 GLU A CA 1
ATOM 5591 C C . GLU A 1 704 ? -36.375 45.285 8.636 1.00 42.69 704 GLU A C 1
ATOM 5593 O O . GLU A 1 704 ? -36.602 44.144 9.019 1.00 42.69 704 GLU A O 1
ATOM 5598 N N . GLU A 1 705 ? -36.223 45.538 7.335 1.00 46.34 705 GLU A N 1
ATOM 5599 C CA . GLU A 1 705 ? -35.881 44.506 6.345 1.00 46.34 705 GLU A CA 1
ATOM 5600 C C . GLU A 1 705 ? -34.473 44.827 5.821 1.00 46.34 705 GLU A C 1
ATOM 5602 O O . GLU A 1 705 ? -34.360 45.545 4.838 1.00 46.34 705 GLU A O 1
ATOM 5607 N N . GLU A 1 706 ? -33.415 44.380 6.522 1.00 41.69 706 GLU A N 1
ATOM 5608 C CA . GLU A 1 706 ? -32.099 43.989 5.944 1.00 41.69 706 GLU A CA 1
ATOM 5609 C C . GLU A 1 706 ? -30.998 43.650 6.975 1.00 41.69 706 GLU A C 1
ATOM 5611 O O . GLU A 1 706 ? -29.914 43.224 6.580 1.00 41.69 706 GLU A O 1
ATOM 5616 N N . THR A 1 707 ? -31.254 43.709 8.285 1.00 38.38 707 THR A N 1
ATOM 5617 C CA . THR A 1 707 ? -30.331 43.174 9.306 1.00 38.38 707 THR A CA 1
ATOM 5618 C C . THR A 1 707 ? -30.913 41.939 9.985 1.00 38.38 707 THR A C 1
ATOM 5620 O O . THR A 1 707 ? -31.126 41.919 11.192 1.00 38.38 707 THR A O 1
ATOM 5623 N N . ASN A 1 708 ? -31.106 40.858 9.219 1.00 37.16 708 ASN A N 1
ATOM 5624 C CA . ASN A 1 708 ? -30.981 39.507 9.784 1.00 37.16 708 ASN A CA 1
ATOM 5625 C C . ASN A 1 708 ? -29.498 39.305 10.150 1.00 37.16 708 ASN A C 1
ATOM 5627 O O . ASN A 1 708 ? -28.759 38.579 9.482 1.00 37.16 708 ASN A O 1
ATOM 5631 N N . GLU A 1 709 ? -29.023 40.026 11.165 1.00 39.69 709 GLU A N 1
ATOM 5632 C CA . GLU A 1 709 ? -27.769 39.709 11.825 1.00 39.69 709 GLU A CA 1
ATOM 5633 C C . GLU A 1 709 ? -27.982 38.338 12.469 1.00 39.69 709 GLU A C 1
ATOM 5635 O O . GLU A 1 709 ? -28.804 38.174 13.366 1.00 39.69 709 GLU A O 1
ATOM 5640 N N . ASN A 1 710 ? -27.293 37.326 11.936 1.00 41.38 710 ASN A N 1
ATOM 5641 C CA . ASN A 1 710 ? -27.214 35.974 12.483 1.00 41.38 710 ASN A CA 1
ATOM 5642 C C . ASN A 1 710 ? -26.615 36.024 13.903 1.00 41.38 710 ASN A C 1
ATOM 5644 O O . ASN A 1 710 ? -25.469 35.627 14.113 1.00 41.38 710 ASN A O 1
ATOM 5648 N N . PHE A 1 711 ? -27.381 36.485 14.893 1.00 40.62 711 PHE A N 1
ATOM 5649 C CA . PHE A 1 711 ? -26.968 36.657 16.290 1.00 40.62 711 PHE A CA 1
ATOM 5650 C C . PHE A 1 711 ? -26.671 35.338 17.029 1.00 40.62 711 PHE A C 1
ATOM 5652 O O . PHE A 1 711 ? -26.406 35.347 18.228 1.00 40.62 711 PHE A O 1
ATOM 5659 N N . GLY A 1 712 ? -26.648 34.201 16.328 1.00 55.69 712 GLY A N 1
ATOM 5660 C CA . GLY A 1 712 ? -26.319 32.898 16.901 1.00 55.69 712 GLY A CA 1
ATOM 5661 C C . GLY A 1 712 ? -24.990 32.283 16.453 1.00 55.69 712 GLY A C 1
ATOM 5662 O O . GLY A 1 712 ? -24.543 31.325 17.087 1.00 55.69 712 GLY A O 1
ATOM 5663 N N . GLN A 1 713 ? -24.343 32.763 15.383 1.00 68.56 713 GLN A N 1
ATOM 5664 C CA . GLN A 1 713 ? -23.177 32.064 14.829 1.00 68.56 713 GLN A CA 1
ATOM 5665 C C . GLN A 1 713 ? -21.860 32.629 15.374 1.00 68.56 713 GLN A C 1
ATOM 5667 O O . GLN A 1 713 ? -21.483 33.765 15.095 1.00 68.56 713 GLN A O 1
ATOM 5672 N N . LEU A 1 714 ? -21.141 31.812 16.149 1.00 86.38 714 LEU A N 1
ATOM 5673 C CA . LEU A 1 714 ? -19.812 32.149 16.661 1.00 86.38 714 LEU A CA 1
ATOM 5674 C C . LEU A 1 714 ? -18.851 32.310 15.483 1.00 86.38 714 LEU A C 1
ATOM 5676 O O . LEU A 1 714 ? -18.661 31.372 14.709 1.00 86.38 714 LEU A O 1
ATOM 5680 N N . SER A 1 715 ? -18.248 33.486 15.338 1.00 90.50 715 SER A N 1
ATOM 5681 C CA . SER A 1 715 ? -17.344 33.783 14.229 1.00 90.50 715 SER A CA 1
ATOM 5682 C C . SER A 1 715 ? -16.174 34.666 14.658 1.00 90.50 715 SER A C 1
ATOM 5684 O O . SER A 1 715 ? -16.249 35.391 15.648 1.00 90.50 715 SER A O 1
ATOM 5686 N N . PHE A 1 716 ? -15.075 34.584 13.912 1.00 93.00 716 PHE A N 1
ATOM 5687 C CA . PHE A 1 716 ? -13.919 35.471 14.029 1.00 93.00 716 PHE A CA 1
ATOM 5688 C C . PHE A 1 716 ? -13.439 35.893 12.639 1.00 93.00 716 PHE A C 1
ATOM 5690 O O . PHE A 1 716 ? -13.627 35.172 11.659 1.00 93.00 716 PHE A O 1
ATOM 5697 N N . ASN A 1 717 ? -12.804 37.056 12.530 1.00 93.50 717 ASN A N 1
ATOM 5698 C CA . ASN A 1 717 ? -12.242 37.559 11.282 1.00 93.50 717 ASN A CA 1
ATOM 5699 C C . ASN A 1 717 ? -10.717 37.441 11.277 1.00 93.50 717 ASN A C 1
ATOM 5701 O O . ASN A 1 717 ? -10.069 37.676 12.294 1.00 93.50 717 ASN A O 1
ATOM 5705 N N . VAL A 1 718 ? -10.139 37.116 10.122 1.00 94.06 718 VAL A N 1
ATOM 5706 C CA . VAL A 1 718 ? -8.694 37.189 9.889 1.00 94.06 718 VAL A CA 1
ATOM 5707 C C . VAL A 1 718 ? -8.397 38.341 8.938 1.00 94.06 718 VAL A C 1
ATOM 5709 O O . VAL A 1 718 ? -8.644 38.261 7.726 1.00 94.06 718 VAL A O 1
ATOM 5712 N N . ASP A 1 719 ? -7.861 39.416 9.505 1.00 93.62 719 ASP A N 1
ATOM 5713 C CA . ASP A 1 719 ? -7.449 40.605 8.773 1.00 93.62 719 ASP A CA 1
ATOM 5714 C C . ASP A 1 719 ? -6.295 40.258 7.827 1.00 93.62 719 ASP A C 1
ATOM 5716 O O . ASP A 1 719 ? -5.348 39.556 8.194 1.00 93.62 719 ASP A O 1
ATOM 5720 N N . HIS A 1 720 ? -6.372 40.753 6.591 1.00 92.56 720 HIS A N 1
ATOM 5721 C CA . HIS A 1 720 ? -5.365 40.497 5.564 1.00 92.56 720 HIS A CA 1
ATOM 5722 C C . HIS A 1 720 ? -5.189 41.693 4.628 1.00 92.56 720 HIS A C 1
ATOM 5724 O O . HIS A 1 720 ? -6.121 42.453 4.367 1.00 92.56 720 HIS A O 1
ATOM 5730 N N . LYS A 1 721 ? -3.982 41.828 4.079 1.00 93.50 721 LYS A N 1
ATOM 5731 C CA . LYS A 1 721 ? -3.667 42.732 2.971 1.00 93.50 721 LYS A CA 1
ATOM 5732 C C . LYS A 1 721 ? -2.575 42.102 2.115 1.00 93.50 721 LYS A C 1
ATOM 5734 O O . LYS A 1 721 ? -1.385 42.209 2.421 1.00 93.50 721 LYS A O 1
ATOM 5739 N N . LEU A 1 722 ? -2.999 41.428 1.048 1.00 93.69 722 LEU A N 1
ATOM 5740 C CA . LEU A 1 722 ? -2.128 40.619 0.202 1.00 93.69 722 LEU A CA 1
ATOM 5741 C C . LEU A 1 722 ? -1.405 41.471 -0.841 1.00 93.69 722 LEU A C 1
ATOM 5743 O O . LEU A 1 722 ? -2.026 42.238 -1.574 1.00 93.69 722 LEU A O 1
ATOM 5747 N N . GLN A 1 723 ? -0.098 41.277 -0.951 1.00 94.00 723 GLN A N 1
ATOM 5748 C CA . GLN A 1 723 ? 0.774 41.939 -1.909 1.00 94.00 723 GLN A CA 1
ATOM 5749 C C . GLN A 1 723 ? 1.578 40.898 -2.685 1.00 94.00 723 GLN A C 1
ATOM 5751 O O . GLN A 1 723 ? 2.159 39.983 -2.104 1.00 94.00 723 GLN A O 1
ATOM 5756 N N . MET A 1 724 ? 1.646 41.040 -4.004 1.00 93.06 724 MET A N 1
ATOM 5757 C CA . MET A 1 724 ? 2.517 40.214 -4.830 1.00 93.06 724 MET A CA 1
ATOM 5758 C C . MET A 1 724 ? 3.960 40.719 -4.746 1.00 93.06 724 MET A C 1
ATOM 5760 O O . MET A 1 724 ? 4.217 41.896 -4.991 1.00 93.06 724 MET A O 1
ATOM 5764 N N . THR A 1 725 ? 4.895 39.825 -4.435 1.00 92.38 725 THR A N 1
ATOM 5765 C CA . THR A 1 725 ? 6.326 40.120 -4.273 1.00 92.38 725 THR A CA 1
ATOM 5766 C C . THR A 1 725 ? 7.181 39.102 -5.028 1.00 92.38 725 THR A C 1
ATOM 5768 O O . THR A 1 725 ? 6.693 38.061 -5.476 1.00 92.38 725 THR A O 1
ATOM 5771 N N . GLU A 1 726 ? 8.472 39.405 -5.197 1.00 88.62 726 GLU A N 1
ATOM 5772 C CA . GLU A 1 726 ? 9.462 38.491 -5.793 1.00 88.62 726 GLU A CA 1
ATOM 5773 C C . GLU A 1 726 ? 9.013 37.873 -7.137 1.00 88.62 726 GLU A C 1
ATOM 5775 O O . GLU A 1 726 ? 9.126 36.665 -7.369 1.00 88.62 726 GLU A O 1
ATOM 5780 N N . VAL A 1 727 ? 8.487 38.698 -8.048 1.00 89.31 727 VAL A N 1
ATOM 5781 C CA . VAL A 1 727 ? 8.115 38.250 -9.398 1.00 89.31 727 VAL A CA 1
ATOM 5782 C C . VAL A 1 727 ? 9.389 37.904 -10.172 1.00 89.31 727 VAL A C 1
ATOM 5784 O O . VAL A 1 727 ? 10.119 38.781 -10.632 1.00 89.31 727 VAL A O 1
ATOM 5787 N N . THR A 1 728 ? 9.684 36.612 -10.297 1.00 86.12 728 THR A N 1
ATOM 5788 C CA . THR A 1 728 ? 10.924 36.108 -10.918 1.00 86.12 728 THR A CA 1
ATOM 5789 C C . THR A 1 728 ? 10.760 35.791 -12.397 1.00 86.12 728 THR A C 1
ATOM 5791 O O . THR A 1 728 ? 11.748 35.745 -13.129 1.00 86.12 728 THR A O 1
ATOM 5794 N N . ASN A 1 729 ? 9.525 35.580 -12.850 1.00 85.00 729 ASN A N 1
ATOM 5795 C CA . ASN A 1 729 ? 9.219 35.350 -14.252 1.00 85.00 729 ASN A CA 1
ATOM 5796 C C . ASN A 1 729 ? 7.907 36.044 -14.624 1.00 85.00 729 ASN A C 1
ATOM 5798 O O . ASN A 1 729 ? 6.855 35.723 -14.066 1.00 85.00 729 ASN A O 1
ATOM 5802 N N . PHE A 1 730 ? 7.999 36.980 -15.566 1.00 82.75 730 PHE A N 1
ATOM 5803 C CA . PHE A 1 730 ? 6.886 37.737 -16.123 1.00 82.75 730 PHE A CA 1
ATOM 5804 C C . PHE A 1 730 ? 6.935 37.590 -17.656 1.00 82.75 730 PHE A C 1
ATOM 5806 O O . PHE A 1 730 ? 7.997 37.819 -18.238 1.00 82.75 730 PHE A O 1
ATOM 5813 N N . PRO A 1 731 ? 5.842 37.180 -18.322 1.00 83.38 731 PRO A N 1
ATOM 5814 C CA . PRO A 1 731 ? 5.800 37.055 -19.777 1.00 83.38 731 PRO A CA 1
ATOM 5815 C C . PRO A 1 731 ? 5.929 38.414 -20.464 1.00 83.38 731 PRO A C 1
ATOM 5817 O O . PRO A 1 731 ? 5.361 39.403 -20.011 1.00 83.38 731 PRO A O 1
ATOM 5820 N N . ASN A 1 732 ? 6.626 38.459 -21.594 1.00 84.94 732 ASN A N 1
ATOM 5821 C CA . ASN A 1 732 ? 6.685 39.668 -22.411 1.00 84.94 732 ASN A CA 1
ATOM 5822 C C . ASN A 1 732 ? 5.396 39.819 -23.231 1.00 84.94 732 ASN A C 1
ATOM 5824 O O . ASN A 1 732 ? 4.705 38.836 -23.499 1.00 84.94 732 ASN A O 1
ATOM 5828 N N . GLU A 1 733 ? 5.099 41.031 -23.705 1.00 82.81 733 GLU A N 1
ATOM 5829 C CA . GLU A 1 733 ? 3.937 41.285 -24.575 1.00 82.81 733 GLU A CA 1
ATOM 5830 C C . GLU A 1 733 ? 3.909 40.355 -25.808 1.00 82.81 733 GLU A C 1
ATOM 5832 O O . GLU A 1 733 ? 2.854 39.853 -26.198 1.00 82.81 733 GLU A O 1
ATOM 5837 N N . ASP A 1 734 ? 5.080 40.024 -26.363 1.00 85.50 734 ASP A N 1
ATOM 5838 C CA . ASP A 1 734 ? 5.227 39.129 -27.520 1.00 85.50 734 ASP A CA 1
ATOM 5839 C C . ASP A 1 734 ? 4.919 37.645 -27.225 1.00 85.50 734 ASP A C 1
ATOM 5841 O O . ASP A 1 734 ? 4.757 36.840 -28.155 1.00 85.50 734 ASP A O 1
ATOM 5845 N N . ASP A 1 735 ? 4.822 37.256 -25.949 1.00 88.50 735 ASP A N 1
ATOM 5846 C CA . ASP A 1 735 ? 4.538 35.880 -25.534 1.00 88.50 735 ASP A CA 1
ATOM 5847 C C . ASP A 1 735 ? 3.042 35.533 -25.634 1.00 88.50 735 ASP A C 1
ATOM 5849 O O . ASP A 1 735 ? 2.676 34.352 -25.651 1.00 88.50 735 ASP A O 1
ATOM 5853 N N . PHE A 1 736 ? 2.162 36.528 -25.765 1.00 92.94 736 PHE A N 1
ATOM 5854 C CA . PHE A 1 736 ? 0.713 36.340 -25.751 1.00 92.94 736 PHE A CA 1
ATOM 5855 C C . PHE A 1 736 ? 0.149 35.925 -27.114 1.00 92.94 736 PHE A C 1
ATOM 5857 O O . PHE A 1 736 ? -0.547 36.678 -27.788 1.00 92.94 736 PHE A O 1
ATOM 5864 N N . PHE A 1 737 ? 0.418 34.689 -27.542 1.00 93.62 737 PHE A N 1
ATOM 5865 C CA . PHE A 1 737 ? -0.212 34.103 -28.730 1.00 93.62 737 PHE A CA 1
ATOM 5866 C C . PHE A 1 737 ? -0.662 32.657 -28.514 1.00 93.62 737 PHE A C 1
ATOM 5868 O O . PHE A 1 737 ? -0.086 31.919 -27.714 1.00 93.62 737 PHE A O 1
ATOM 5875 N N . TYR A 1 738 ? -1.668 32.221 -29.278 1.00 94.81 738 TYR A N 1
ATOM 5876 C CA . TYR A 1 738 ? -2.216 30.867 -29.154 1.00 94.81 738 TYR A CA 1
ATOM 5877 C C . TYR A 1 738 ? -1.152 29.762 -29.271 1.00 94.81 738 TYR A C 1
ATOM 5879 O O . TYR A 1 738 ? -0.322 29.759 -30.182 1.00 94.81 738 TYR A O 1
ATOM 5887 N N . GLY A 1 739 ? -1.204 28.795 -28.356 1.00 90.50 739 GLY A N 1
ATOM 5888 C CA . GLY A 1 739 ? -0.274 27.671 -28.255 1.00 90.50 739 GLY A CA 1
ATOM 5889 C C . GLY A 1 739 ? 1.045 28.016 -27.563 1.00 90.50 739 GLY A C 1
ATOM 5890 O O . GLY A 1 739 ? 1.899 27.136 -27.405 1.00 90.50 739 GLY A O 1
ATOM 5891 N N . ASN A 1 740 ? 1.254 29.274 -27.159 1.00 93.88 740 ASN A N 1
ATOM 5892 C CA . ASN A 1 740 ? 2.366 29.611 -26.285 1.00 93.88 740 ASN A CA 1
ATOM 5893 C C . ASN A 1 740 ? 2.076 29.214 -24.835 1.00 93.88 740 ASN A C 1
ATOM 5895 O O . ASN A 1 740 ? 0.923 29.162 -24.405 1.00 93.88 740 ASN A O 1
ATOM 5899 N N . LYS A 1 741 ? 3.145 28.909 -24.098 1.00 91.00 741 LYS A N 1
ATOM 5900 C CA . LYS A 1 741 ? 3.084 28.590 -22.672 1.00 91.00 741 LYS A CA 1
ATOM 5901 C C . LYS A 1 741 ? 3.600 29.787 -21.896 1.00 91.00 741 LYS A C 1
ATOM 5903 O O . LYS A 1 741 ? 4.772 30.125 -22.012 1.00 91.00 741 LYS A O 1
ATOM 5908 N N . ILE A 1 742 ? 2.720 30.386 -21.114 1.00 90.50 742 ILE A N 1
ATOM 5909 C CA . ILE A 1 742 ? 3.030 31.455 -20.181 1.00 90.50 742 ILE A CA 1
ATOM 5910 C C . ILE A 1 742 ? 3.346 30.824 -18.832 1.00 90.50 742 ILE A C 1
ATOM 5912 O O . ILE A 1 742 ? 2.596 29.978 -18.338 1.00 90.50 742 ILE A O 1
ATOM 5916 N N . VAL A 1 743 ? 4.476 31.219 -18.253 1.00 89.38 743 VAL A N 1
ATOM 5917 C CA . VAL A 1 743 ? 4.874 30.804 -16.911 1.00 89.38 743 VAL A CA 1
ATOM 5918 C C . VAL A 1 743 ? 5.028 32.055 -16.068 1.00 89.38 743 VAL A C 1
ATOM 5920 O O . VAL A 1 743 ? 5.900 32.874 -16.331 1.00 89.38 743 VAL A O 1
ATOM 5923 N N . TYR A 1 744 ? 4.173 32.177 -15.063 1.00 89.19 744 TYR A N 1
ATOM 5924 C CA . TYR A 1 744 ? 4.202 33.255 -14.088 1.00 89.19 744 TYR A CA 1
ATOM 5925 C C . TYR A 1 744 ? 4.735 32.706 -12.772 1.00 89.19 744 TYR A C 1
ATOM 5927 O O . TYR A 1 744 ? 4.233 31.675 -12.326 1.00 89.19 744 TYR A O 1
ATOM 5935 N N . VAL A 1 745 ? 5.752 33.335 -12.179 1.00 91.00 745 VAL A N 1
ATOM 5936 C CA . VAL A 1 745 ? 6.357 32.873 -10.916 1.00 91.00 745 VAL A CA 1
ATOM 5937 C C . VAL A 1 745 ? 6.522 34.047 -9.965 1.00 91.00 745 VAL A C 1
ATOM 5939 O O . VAL A 1 745 ? 7.237 34.999 -10.280 1.00 91.00 745 VAL A O 1
ATOM 5942 N N . PHE A 1 746 ? 5.867 33.969 -8.812 1.00 93.69 746 PHE A N 1
ATOM 5943 C CA . PHE A 1 746 ? 5.792 35.047 -7.828 1.00 93.69 746 PHE A CA 1
ATOM 5944 C C . PHE A 1 746 ? 5.555 34.490 -6.423 1.00 93.69 746 PHE A C 1
ATOM 5946 O O . PHE A 1 746 ? 5.247 33.308 -6.250 1.00 93.69 746 PHE A O 1
ATOM 5953 N N . LYS A 1 747 ? 5.673 35.351 -5.417 1.00 94.06 747 LYS A N 1
ATOM 5954 C CA . LYS A 1 747 ? 5.240 35.079 -4.048 1.00 94.06 747 LYS A CA 1
ATOM 5955 C C . LYS A 1 747 ? 4.123 36.041 -3.655 1.00 94.06 747 LYS A C 1
ATOM 5957 O O . LYS A 1 747 ? 3.947 37.087 -4.279 1.00 94.06 747 LYS A O 1
ATOM 5962 N N . VAL A 1 748 ? 3.357 35.682 -2.631 1.00 94.19 748 VAL A N 1
ATOM 5963 C CA . VAL A 1 748 ? 2.316 36.553 -2.070 1.00 94.19 748 VAL A CA 1
ATOM 5964 C C . VAL A 1 748 ? 2.631 36.785 -0.601 1.00 94.19 748 VAL A C 1
ATOM 5966 O O . VAL A 1 748 ? 2.724 35.833 0.164 1.00 94.19 748 VAL A O 1
ATOM 5969 N N . LEU A 1 749 ? 2.825 38.042 -0.221 1.00 94.12 749 LEU A N 1
ATOM 5970 C CA . LEU A 1 749 ? 3.079 38.496 1.140 1.00 94.12 749 LEU A CA 1
ATOM 5971 C C . LEU A 1 749 ? 1.790 39.071 1.721 1.00 94.12 749 LEU A C 1
ATOM 5973 O O . LEU A 1 749 ? 1.203 39.975 1.132 1.00 94.12 749 LEU A O 1
ATOM 5977 N N . ASP A 1 750 ? 1.372 38.607 2.891 1.00 95.06 750 ASP A N 1
ATOM 5978 C CA . ASP A 1 750 ? 0.395 39.346 3.680 1.00 95.06 750 ASP A CA 1
ATOM 5979 C C . ASP A 1 750 ? 1.109 40.462 4.454 1.00 95.06 750 ASP A C 1
ATOM 5981 O O . ASP A 1 750 ? 1.925 40.208 5.339 1.00 95.06 750 ASP A O 1
ATOM 5985 N N . THR A 1 751 ? 0.825 41.715 4.110 1.00 92.62 751 THR A N 1
ATOM 5986 C CA . THR A 1 751 ? 1.516 42.886 4.675 1.00 92.62 751 THR A CA 1
ATOM 5987 C C . THR A 1 751 ? 1.108 43.199 6.115 1.00 92.62 751 THR A C 1
ATOM 5989 O O . THR A 1 751 ? 1.847 43.902 6.804 1.00 92.62 751 THR A O 1
ATOM 5992 N N . ILE A 1 752 ? -0.018 42.657 6.598 1.00 92.88 752 ILE A N 1
ATOM 5993 C CA . ILE A 1 752 ? -0.455 42.810 7.994 1.00 92.88 752 ILE A CA 1
ATOM 5994 C C . ILE A 1 752 ? 0.371 41.910 8.921 1.00 92.88 752 ILE A C 1
ATOM 5996 O O . ILE A 1 752 ? 0.885 42.371 9.942 1.00 92.88 752 ILE A O 1
ATOM 6000 N N . SER A 1 753 ? 0.527 40.630 8.575 1.00 93.38 753 SER A N 1
ATOM 6001 C CA . SER A 1 753 ? 1.322 39.674 9.359 1.00 93.38 753 SER A CA 1
ATOM 6002 C C . SER A 1 753 ? 2.817 39.688 9.031 1.00 93.38 753 SER A C 1
ATOM 6004 O O . SER A 1 753 ? 3.631 39.277 9.860 1.00 93.38 753 SER A O 1
ATOM 6006 N N . GLY A 1 754 ? 3.190 40.133 7.829 1.00 93.38 754 GLY A N 1
ATOM 6007 C CA . GLY A 1 754 ? 4.541 40.009 7.284 1.00 93.38 754 GLY A CA 1
ATOM 6008 C C . GLY A 1 754 ? 4.916 38.581 6.869 1.00 93.38 754 GLY A C 1
ATOM 6009 O O . GLY A 1 754 ? 6.095 38.323 6.622 1.00 93.38 754 GLY A O 1
ATOM 6010 N N . LYS A 1 755 ? 3.957 37.644 6.812 1.00 93.81 755 LYS A N 1
ATOM 6011 C CA . LYS A 1 755 ? 4.190 36.249 6.403 1.00 93.81 755 LYS A CA 1
ATOM 6012 C C . LYS A 1 755 ? 3.860 36.037 4.922 1.00 93.81 755 LYS A C 1
ATOM 6014 O O . LYS A 1 755 ? 2.931 36.633 4.379 1.00 93.81 755 LYS A O 1
ATOM 6019 N N . LEU A 1 756 ? 4.630 35.169 4.269 1.00 93.38 756 LEU A N 1
ATOM 6020 C CA . LEU A 1 756 ? 4.344 34.715 2.908 1.00 93.38 756 LEU A CA 1
ATOM 6021 C C . LEU A 1 756 ? 3.236 33.669 2.932 1.00 93.38 756 LEU A C 1
ATOM 6023 O O . LEU A 1 756 ? 3.270 32.783 3.784 1.00 93.38 756 LEU A O 1
ATOM 6027 N N . LEU A 1 757 ? 2.297 33.757 1.990 1.00 92.25 757 LEU A N 1
ATOM 6028 C CA . LEU A 1 757 ? 1.272 32.740 1.827 1.00 92.25 757 LEU A CA 1
ATOM 6029 C C . LEU A 1 757 ? 1.868 31.436 1.283 1.00 92.25 757 LEU A C 1
ATOM 6031 O O . LEU A 1 757 ? 2.679 31.450 0.355 1.00 92.25 757 LEU A O 1
ATOM 6035 N N . SER A 1 758 ? 1.396 30.317 1.816 1.00 88.00 758 SER A N 1
ATOM 6036 C CA . SER A 1 758 ? 1.690 28.959 1.374 1.00 88.00 758 SER A CA 1
ATOM 6037 C C . SER A 1 758 ? 0.424 28.272 0.846 1.00 88.00 758 SER A C 1
ATOM 6039 O O . SER A 1 758 ? -0.677 28.834 0.838 1.00 88.00 758 SER A O 1
ATOM 6041 N N . HIS A 1 759 ? 0.582 27.049 0.341 1.00 81.00 759 HIS A N 1
ATOM 6042 C CA . HIS A 1 759 ? -0.532 26.215 -0.100 1.00 81.00 759 HIS A CA 1
ATOM 6043 C C . HIS A 1 759 ? -0.958 25.240 0.980 1.00 81.00 759 HIS A C 1
ATOM 6045 O O . HIS A 1 759 ? -0.121 24.701 1.697 1.00 81.00 759 HIS A O 1
ATOM 6051 N N . ASN A 1 760 ? -2.263 24.996 1.044 1.00 72.69 760 ASN A N 1
ATOM 6052 C CA . ASN A 1 760 ? -2.817 23.963 1.894 1.00 72.69 760 ASN A CA 1
ATOM 6053 C C . ASN A 1 760 ? -2.730 22.610 1.170 1.00 72.69 760 ASN A C 1
ATOM 6055 O O . ASN A 1 760 ? -3.536 22.335 0.282 1.00 72.69 760 ASN A O 1
ATOM 6059 N N . GLU A 1 761 ? -1.747 21.789 1.542 1.00 68.31 761 GLU A N 1
ATOM 6060 C CA . GLU A 1 761 ? -1.554 20.442 0.985 1.00 68.31 761 GLU A CA 1
ATOM 6061 C C . GLU A 1 761 ? -2.709 19.483 1.341 1.00 68.31 761 GLU A C 1
ATOM 6063 O O . GLU A 1 761 ? -2.923 18.499 0.640 1.00 68.31 761 GLU A O 1
ATOM 6068 N N . GLU A 1 762 ? -3.500 19.775 2.383 1.00 63.28 762 GLU A N 1
ATOM 6069 C CA . GLU A 1 762 ? -4.554 18.878 2.882 1.00 63.28 762 GLU A CA 1
ATOM 6070 C C . GLU A 1 762 ? -5.848 18.916 2.039 1.00 63.28 762 GLU A C 1
ATOM 6072 O O . GLU A 1 762 ? -6.711 18.052 2.204 1.00 63.28 762 GLU A O 1
ATOM 6077 N N . ILE A 1 763 ? -6.017 19.886 1.124 1.00 60.81 763 ILE A N 1
ATOM 6078 C CA . ILE A 1 763 ? -7.278 20.093 0.383 1.00 60.81 763 ILE A CA 1
ATOM 6079 C C . ILE A 1 763 ? -7.048 20.151 -1.138 1.00 60.81 763 ILE A C 1
ATOM 6081 O O . ILE A 1 763 ? -7.271 21.174 -1.789 1.00 60.81 763 ILE A O 1
ATOM 6085 N N . GLU A 1 764 ? -6.661 19.011 -1.724 1.00 55.41 764 GLU A N 1
ATOM 6086 C CA . GLU A 1 764 ? -6.313 18.854 -3.153 1.00 55.41 764 GLU A CA 1
ATOM 6087 C C . GLU A 1 764 ? -7.447 19.167 -4.159 1.00 55.41 764 GLU A C 1
ATOM 6089 O O . GLU A 1 764 ? -7.189 19.291 -5.354 1.00 55.41 764 GLU A O 1
ATOM 6094 N N . ASN A 1 765 ? -8.699 19.327 -3.710 1.00 57.91 765 ASN A N 1
ATOM 6095 C CA . ASN A 1 765 ? -9.872 19.549 -4.576 1.00 57.91 765 ASN A CA 1
ATOM 6096 C C . ASN A 1 765 ? -10.666 20.818 -4.253 1.00 57.91 765 ASN A C 1
ATOM 6098 O O . ASN A 1 765 ? -11.847 20.915 -4.593 1.00 57.91 765 ASN A O 1
ATOM 6102 N N . SER A 1 766 ? -10.060 21.781 -3.568 1.00 64.56 766 SER A N 1
ATOM 6103 C CA . SER A 1 766 ? -10.778 23.004 -3.239 1.00 64.56 766 SER A CA 1
ATOM 6104 C C . SER A 1 766 ? -10.659 24.094 -4.297 1.00 64.56 766 SER A C 1
ATOM 6106 O O . SER A 1 766 ? -9.623 24.272 -4.929 1.00 64.56 766 SER A O 1
ATOM 6108 N N . GLU A 1 767 ? -11.723 24.886 -4.441 1.00 72.81 767 GLU A N 1
ATOM 6109 C CA . GLU A 1 767 ? -11.711 26.122 -5.235 1.00 72.81 767 GLU A CA 1
ATOM 6110 C C . GLU A 1 767 ? -10.847 27.229 -4.586 1.00 72.81 767 GLU A C 1
ATOM 6112 O O . GLU A 1 767 ? -10.697 28.311 -5.158 1.00 72.81 767 GLU A O 1
ATOM 6117 N N . PHE A 1 768 ? -10.237 26.963 -3.421 1.00 82.44 768 PHE A N 1
ATOM 6118 C CA . PHE A 1 768 ? -9.347 27.879 -2.712 1.00 82.44 768 PHE A CA 1
ATOM 6119 C C . PHE A 1 768 ? -7.984 27.981 -3.400 1.00 82.44 768 PHE A C 1
ATOM 6121 O O . PHE A 1 768 ? -7.260 26.997 -3.537 1.00 82.44 768 PHE A O 1
ATOM 6128 N N . GLY A 1 769 ? -7.580 29.187 -3.793 1.00 89.19 769 GLY A N 1
ATOM 6129 C CA . GLY A 1 769 ? -6.232 29.399 -4.316 1.00 89.19 769 GLY A CA 1
ATOM 6130 C C . GLY A 1 769 ? -6.019 30.737 -4.992 1.00 89.19 769 GLY A C 1
ATOM 6131 O O . GLY A 1 769 ? -6.912 31.579 -5.053 1.00 89.19 769 GLY A O 1
ATOM 6132 N N . ILE A 1 770 ? -4.810 30.929 -5.512 1.00 91.94 770 ILE A N 1
ATOM 6133 C CA . ILE A 1 770 ? -4.466 32.099 -6.319 1.00 91.94 770 ILE A CA 1
ATOM 6134 C C . ILE A 1 770 ? -4.741 31.774 -7.783 1.00 91.94 770 ILE A C 1
ATOM 6136 O O . ILE A 1 770 ? -4.322 30.729 -8.275 1.00 91.94 770 ILE A O 1
ATOM 6140 N N . TYR A 1 771 ? -5.426 32.669 -8.481 1.00 92.81 771 TYR A N 1
ATOM 6141 C CA . TYR A 1 771 ? -5.835 32.499 -9.866 1.00 92.81 771 TYR A CA 1
ATOM 6142 C C . TYR A 1 771 ? -5.320 33.638 -10.731 1.00 92.81 771 TYR A C 1
ATOM 6144 O O . TYR A 1 771 ? -5.303 34.797 -10.322 1.00 92.81 771 TYR A O 1
ATOM 6152 N N . LEU A 1 772 ? -4.984 33.286 -11.966 1.00 93.12 772 LEU A N 1
ATOM 6153 C CA . LEU A 1 772 ? -4.896 34.204 -13.086 1.00 93.12 772 LEU A CA 1
ATOM 6154 C C . LEU A 1 772 ? -6.245 34.214 -13.789 1.00 93.12 772 LEU A C 1
ATOM 6156 O O . LEU A 1 772 ? -6.701 33.182 -14.280 1.00 93.12 772 LEU A O 1
ATOM 6160 N N . GLU A 1 773 ? -6.872 35.378 -13.854 1.00 93.81 773 GLU A N 1
ATOM 6161 C CA . GLU A 1 773 ? -8.070 35.601 -14.650 1.00 93.81 773 GLU A CA 1
ATOM 6162 C C . GLU A 1 773 ? -7.748 36.496 -15.843 1.00 93.81 773 GLU A C 1
ATOM 6164 O O . GLU A 1 773 ? -7.108 37.534 -15.688 1.00 93.81 773 GLU A O 1
ATOM 6169 N N . LEU A 1 774 ? -8.198 36.098 -17.032 1.00 93.31 774 LEU A N 1
ATOM 6170 C CA . LEU A 1 774 ? -8.158 36.937 -18.225 1.00 93.31 774 LEU A CA 1
ATOM 6171 C C . LEU A 1 774 ? -9.523 37.586 -18.427 1.00 93.31 774 LEU A C 1
ATOM 6173 O O . LEU A 1 774 ? -10.504 36.891 -18.696 1.00 93.31 774 LEU A O 1
ATOM 6177 N N . LEU A 1 775 ? -9.566 38.908 -18.319 1.00 92.31 775 LEU A N 1
ATOM 6178 C CA . LEU A 1 775 ? -10.752 39.726 -18.505 1.00 92.31 775 LEU A CA 1
ATOM 6179 C C . LEU A 1 775 ? -10.744 40.387 -19.881 1.00 92.31 775 LEU A C 1
ATOM 6181 O O . LEU A 1 775 ? -9.704 40.835 -20.362 1.00 92.31 775 LEU A O 1
ATOM 6185 N N . HIS A 1 776 ? -11.914 40.491 -20.497 1.00 88.94 776 HIS A N 1
ATOM 6186 C CA . HIS A 1 776 ? -12.124 41.298 -21.696 1.00 88.94 776 HIS A CA 1
ATOM 6187 C C . HIS A 1 776 ? -13.346 42.186 -21.515 1.00 88.94 776 HIS A C 1
ATOM 6189 O O . HIS A 1 776 ? -14.282 41.820 -20.801 1.00 88.94 776 HIS A O 1
ATOM 6195 N N . LYS A 1 777 ? -13.348 43.323 -22.213 1.00 86.31 777 LYS A N 1
ATOM 6196 C CA . LYS A 1 777 ? -14.521 44.192 -22.302 1.00 86.31 777 LYS A CA 1
ATOM 6197 C C . LYS A 1 777 ? -15.614 43.536 -23.140 1.00 86.31 777 LYS A C 1
ATOM 6199 O O . LYS A 1 777 ? -15.344 42.935 -24.184 1.00 86.31 777 LYS A O 1
ATOM 6204 N N . GLU A 1 778 ? -16.850 43.665 -22.690 1.00 79.62 778 GLU A N 1
ATOM 6205 C CA . GLU A 1 778 ? -18.029 43.290 -23.452 1.00 79.62 778 GLU A CA 1
ATOM 6206 C C . GLU A 1 778 ? -18.234 44.284 -24.609 1.00 79.62 778 GLU A C 1
ATOM 6208 O O . GLU A 1 778 ? -18.192 45.496 -24.435 1.00 79.62 778 GLU A O 1
ATOM 6213 N N . ALA A 1 779 ? -18.473 43.784 -25.823 1.00 69.88 779 ALA A N 1
ATOM 6214 C CA . ALA A 1 779 ? -18.690 44.649 -26.987 1.00 69.88 779 ALA A CA 1
ATOM 6215 C C . ALA A 1 779 ? -20.041 45.397 -26.955 1.00 69.88 779 ALA A C 1
ATOM 6217 O O . ALA A 1 779 ? -20.216 46.366 -27.690 1.00 69.88 779 ALA A O 1
ATOM 6218 N N . ALA A 1 780 ? -21.002 44.923 -26.153 1.00 65.88 780 ALA A N 1
ATOM 6219 C CA . ALA A 1 780 ? -22.359 45.467 -26.077 1.00 65.88 780 ALA A CA 1
ATOM 6220 C C . ALA A 1 780 ? -22.528 46.548 -24.991 1.00 65.88 780 ALA A C 1
ATOM 6222 O O . ALA A 1 780 ? -23.433 47.372 -25.095 1.00 65.88 780 ALA A O 1
ATOM 6223 N N . GLU A 1 781 ? -21.658 46.563 -23.980 1.00 69.81 781 GLU A N 1
ATOM 6224 C CA . GLU A 1 781 ? -21.725 47.453 -22.820 1.00 69.81 781 GLU A CA 1
ATOM 6225 C C . GLU A 1 781 ? -20.302 47.920 -22.478 1.00 69.81 781 GLU A C 1
ATOM 6227 O O . GLU A 1 781 ? -19.453 47.113 -22.112 1.00 69.81 781 GLU A O 1
ATOM 6232 N N . GLU A 1 782 ? -20.019 49.222 -22.609 1.00 59.84 782 GLU A N 1
ATOM 6233 C CA . GLU A 1 782 ? -18.649 49.771 -22.527 1.00 59.84 782 GLU A CA 1
ATOM 6234 C C . GLU A 1 782 ? -17.943 49.555 -21.168 1.00 59.84 782 GLU A C 1
ATOM 6236 O O . GLU A 1 782 ? -16.714 49.663 -21.099 1.00 59.84 782 GLU A O 1
ATOM 6241 N N . GLU A 1 783 ? -18.693 49.223 -20.110 1.00 68.62 783 GLU A N 1
ATOM 6242 C CA . GLU A 1 783 ? -18.189 49.064 -18.738 1.00 68.62 783 GLU A CA 1
ATOM 6243 C C . GLU A 1 783 ? -18.225 47.625 -18.194 1.00 68.62 783 GLU A C 1
ATOM 6245 O O . GLU A 1 783 ? -17.654 47.381 -17.131 1.00 68.62 783 GLU A O 1
ATOM 6250 N N . SER A 1 784 ? -18.842 46.655 -18.882 1.00 78.88 784 SER A N 1
ATOM 6251 C CA . SER A 1 784 ? -18.897 45.281 -18.368 1.00 78.88 784 SER A CA 1
ATOM 6252 C C . SER A 1 784 ? -17.702 44.443 -18.840 1.00 78.88 784 SER A C 1
ATOM 6254 O O . SER A 1 784 ? -17.286 44.471 -20.001 1.00 78.88 784 SER A O 1
ATOM 6256 N N . GLU A 1 785 ? -17.101 43.704 -17.904 1.00 86.06 785 GLU A N 1
ATOM 6257 C CA . GLU A 1 785 ? -15.983 42.791 -18.155 1.00 86.06 785 GLU A CA 1
ATOM 6258 C C . GLU A 1 785 ? -16.436 41.340 -17.931 1.00 86.06 785 GLU A C 1
ATOM 6260 O O . GLU A 1 785 ? -17.226 41.041 -17.032 1.00 86.06 785 GLU A O 1
ATOM 6265 N N . PHE A 1 786 ? -15.907 40.405 -18.721 1.00 87.50 786 PHE A N 1
ATOM 6266 C CA . PHE A 1 786 ? -16.118 38.970 -18.513 1.00 87.50 786 PHE A CA 1
ATOM 6267 C C . PHE A 1 786 ? -14.793 38.212 -18.487 1.00 87.50 786 PHE A C 1
ATOM 6269 O O . PHE A 1 786 ? -13.808 38.619 -19.103 1.00 87.50 786 PHE A O 1
ATOM 6276 N N . ILE A 1 787 ? -14.787 37.074 -17.791 1.00 90.06 787 ILE A N 1
ATOM 6277 C CA . ILE A 1 787 ? -13.608 36.220 -17.623 1.00 90.06 787 ILE A CA 1
ATOM 6278 C C . ILE A 1 787 ? -13.589 35.176 -18.744 1.00 90.06 787 ILE A C 1
ATOM 6280 O O . ILE A 1 787 ? -14.468 34.317 -18.807 1.00 90.06 787 ILE A O 1
ATOM 6284 N N . SER A 1 788 ? -12.594 35.233 -19.631 1.00 89.44 788 SER A N 1
ATOM 6285 C CA . SER A 1 788 ? -12.408 34.241 -20.701 1.00 89.44 788 SER A CA 1
ATOM 6286 C C . SER A 1 788 ? -11.565 33.042 -20.264 1.00 89.44 788 SER A C 1
ATOM 6288 O O . SER A 1 788 ? -11.741 31.938 -20.782 1.00 89.44 788 SER A O 1
ATOM 6290 N N . VAL A 1 789 ? -10.665 33.242 -19.299 1.00 90.81 789 VAL A N 1
ATOM 6291 C CA . VAL A 1 789 ? -9.769 32.214 -18.755 1.00 90.81 789 VAL A CA 1
ATOM 6292 C C . VAL A 1 789 ? -9.642 32.399 -17.248 1.00 90.81 789 VAL A C 1
ATOM 6294 O O . VAL A 1 789 ? -9.500 33.525 -16.781 1.00 90.81 789 VAL A O 1
ATOM 6297 N N . SER A 1 790 ? -9.657 31.297 -16.498 1.00 91.50 790 SER A N 1
ATOM 6298 C CA . SER A 1 790 ? -9.309 31.268 -15.076 1.00 91.50 790 SER A CA 1
ATOM 6299 C C . SER A 1 790 ? -8.381 30.082 -14.831 1.00 91.50 790 SER A C 1
ATOM 6301 O O . SER A 1 790 ? -8.778 28.940 -15.048 1.00 91.50 790 SER A O 1
ATOM 6303 N N . GLU A 1 791 ? -7.140 30.357 -14.439 1.00 91.62 791 GLU A N 1
ATOM 6304 C CA . GLU A 1 791 ? -6.088 29.353 -14.255 1.00 91.62 791 GLU A CA 1
ATOM 6305 C C . GLU A 1 791 ? -5.524 29.442 -12.844 1.00 91.62 791 GLU A C 1
ATOM 6307 O O . GLU A 1 791 ? -5.067 30.502 -12.415 1.00 91.62 791 GLU A O 1
ATOM 6312 N N . MET A 1 792 ? -5.550 28.325 -12.123 1.00 91.44 792 MET A N 1
ATOM 6313 C CA . MET A 1 792 ? -5.063 28.245 -10.749 1.00 91.44 792 MET A CA 1
ATOM 6314 C C . MET A 1 792 ? -3.531 28.158 -10.715 1.00 91.44 792 MET A C 1
ATOM 6316 O O . MET A 1 792 ? -2.901 27.451 -11.509 1.00 91.44 792 MET A O 1
ATOM 6320 N N . ALA A 1 793 ? -2.918 28.859 -9.768 1.00 90.81 793 ALA A N 1
ATOM 6321 C CA . ALA A 1 793 ? -1.503 28.740 -9.470 1.00 90.81 793 ALA A CA 1
ATOM 6322 C C . ALA A 1 793 ? -1.202 27.402 -8.797 1.00 90.81 793 ALA A C 1
ATOM 6324 O O . ALA A 1 793 ? -1.857 27.007 -7.836 1.00 90.81 793 ALA A O 1
ATOM 6325 N N . LYS A 1 794 ? -0.150 26.733 -9.267 1.00 88.62 794 LYS A N 1
ATOM 6326 C CA . LYS A 1 794 ? 0.483 25.637 -8.535 1.00 88.62 794 LYS A CA 1
ATOM 6327 C C . LYS A 1 794 ? 1.454 26.220 -7.532 1.00 88.62 794 LYS A C 1
ATOM 6329 O O . LYS A 1 794 ? 2.150 27.177 -7.856 1.00 88.62 794 LYS A O 1
ATOM 6334 N N . VAL A 1 795 ? 1.553 25.625 -6.357 1.00 83.12 795 VAL A N 1
ATOM 6335 C CA . VAL A 1 795 ? 2.431 26.142 -5.310 1.00 83.12 795 VAL A CA 1
ATOM 6336 C C . VAL A 1 795 ? 3.549 25.156 -5.039 1.00 83.12 795 VAL A C 1
ATOM 6338 O O . VAL A 1 795 ? 3.349 23.947 -5.048 1.00 83.12 795 VAL A O 1
ATOM 6341 N N . SER A 1 796 ? 4.747 25.687 -4.840 1.00 79.50 796 SER A N 1
ATOM 6342 C CA . SER A 1 796 ? 5.907 24.936 -4.378 1.00 79.50 796 SER A CA 1
ATOM 6343 C C . SER A 1 796 ? 6.548 25.739 -3.253 1.00 79.50 796 SER A C 1
ATOM 6345 O O . SER A 1 796 ? 7.206 26.749 -3.524 1.00 79.50 796 SER A O 1
ATOM 6347 N N . LYS A 1 797 ? 6.372 25.284 -2.006 1.00 81.44 797 LYS A N 1
ATOM 6348 C CA . LYS A 1 797 ? 6.718 26.026 -0.778 1.00 81.44 797 LYS A CA 1
ATOM 6349 C C . LYS A 1 797 ? 5.915 27.334 -0.690 1.00 81.44 797 LYS A C 1
ATOM 6351 O O . LYS A 1 797 ? 4.696 27.278 -0.615 1.00 81.44 797 LYS A O 1
ATOM 6356 N N . ASP A 1 798 ? 6.583 28.479 -0.819 1.00 85.12 798 ASP A N 1
ATOM 6357 C CA . ASP A 1 798 ? 5.971 29.818 -0.751 1.00 85.12 798 ASP A CA 1
ATOM 6358 C C . ASP A 1 798 ? 5.904 30.498 -2.130 1.00 85.12 798 ASP A C 1
ATOM 6360 O O . ASP A 1 798 ? 5.724 31.709 -2.245 1.00 85.12 798 ASP A O 1
ATOM 6364 N N . THR A 1 799 ? 6.167 29.740 -3.201 1.00 90.12 799 THR A N 1
ATOM 6365 C CA . THR A 1 799 ? 6.211 30.258 -4.574 1.00 90.12 799 THR A CA 1
ATOM 6366 C C . THR A 1 799 ? 5.015 29.764 -5.367 1.00 90.12 799 THR A C 1
ATOM 6368 O O . THR A 1 799 ? 4.834 28.559 -5.556 1.00 90.12 799 THR A O 1
ATOM 6371 N N . PHE A 1 800 ? 4.241 30.711 -5.882 1.00 91.94 800 PHE A N 1
ATOM 6372 C CA . PHE A 1 800 ? 3.109 30.482 -6.762 1.00 91.94 800 PHE A CA 1
ATOM 6373 C C . PHE A 1 800 ? 3.586 30.479 -8.213 1.00 91.94 800 PHE A C 1
ATOM 6375 O O . PHE A 1 800 ? 4.305 31.372 -8.665 1.00 91.94 800 PHE A O 1
ATOM 6382 N N . MET A 1 801 ? 3.183 29.449 -8.950 1.00 92.12 801 MET A N 1
ATOM 6383 C CA . MET A 1 801 ? 3.532 29.229 -10.341 1.00 92.12 801 MET A CA 1
ATOM 6384 C C . MET A 1 801 ? 2.284 28.974 -11.178 1.00 92.12 801 MET A C 1
ATOM 6386 O O . MET A 1 801 ? 1.660 27.916 -11.094 1.00 92.12 801 MET A O 1
ATOM 6390 N N . ILE A 1 802 ? 1.961 29.910 -12.061 1.00 92.00 802 ILE A N 1
ATOM 6391 C CA . ILE A 1 802 ? 0.864 29.758 -13.017 1.00 92.00 802 ILE A CA 1
ATOM 6392 C C . ILE A 1 802 ? 1.469 29.323 -14.346 1.00 92.00 802 ILE A C 1
ATOM 6394 O O . ILE A 1 802 ? 2.231 30.065 -14.963 1.00 92.00 802 ILE A O 1
ATOM 6398 N N . LYS A 1 803 ? 1.156 28.097 -14.778 1.00 90.50 803 LYS A N 1
ATOM 6399 C CA . LYS A 1 803 ? 1.541 27.572 -16.096 1.00 90.50 803 LYS A CA 1
ATOM 6400 C C . LYS A 1 803 ? 0.317 27.540 -16.991 1.00 90.50 803 LYS A C 1
ATOM 6402 O O . LYS A 1 803 ? -0.375 26.528 -17.063 1.00 90.50 803 LYS A O 1
ATOM 6407 N N . TRP A 1 804 ? 0.082 28.630 -17.698 1.00 92.38 804 TRP A N 1
ATOM 6408 C CA . TRP A 1 804 ? -1.056 28.748 -18.592 1.00 92.38 804 TRP A CA 1
ATOM 6409 C C . TRP A 1 804 ? -0.621 28.527 -20.042 1.00 92.38 804 TRP A C 1
ATOM 6411 O O . TRP A 1 804 ? 0.283 29.186 -20.550 1.00 92.38 804 TRP A O 1
ATOM 6421 N N . THR A 1 805 ? -1.257 27.580 -20.731 1.00 92.94 805 THR A N 1
ATOM 6422 C CA . THR A 1 805 ? -1.124 27.469 -22.190 1.00 92.94 805 THR A CA 1
ATOM 6423 C C . THR A 1 805 ? -2.259 28.255 -22.823 1.00 92.94 805 THR A C 1
ATOM 6425 O O . THR A 1 805 ? -3.418 27.894 -22.623 1.00 92.94 805 THR A O 1
ATOM 6428 N N . ILE A 1 806 ? -1.939 29.293 -23.602 1.00 93.75 806 ILE A N 1
ATOM 6429 C CA . ILE A 1 806 ? -2.942 30.134 -24.268 1.00 93.75 806 ILE A CA 1
ATOM 6430 C C . ILE A 1 806 ? -3.661 29.284 -25.315 1.00 93.75 806 ILE A C 1
ATOM 6432 O O . ILE A 1 806 ? -3.192 29.103 -26.440 1.00 93.75 806 ILE A O 1
ATOM 6436 N N . ASN A 1 807 ? -4.780 28.694 -24.922 1.00 92.50 807 ASN A N 1
ATOM 6437 C CA . ASN A 1 807 ? -5.566 27.794 -25.751 1.00 92.50 807 ASN A CA 1
ATOM 6438 C C . ASN A 1 807 ? -6.693 28.567 -26.465 1.00 92.50 807 ASN A C 1
ATOM 6440 O O . ASN A 1 807 ? -6.902 29.752 -26.195 1.00 92.50 807 ASN A O 1
ATOM 6444 N N . PRO A 1 808 ? -7.435 27.926 -27.384 1.00 91.56 808 PRO A N 1
ATOM 6445 C CA . PRO A 1 808 ? -8.480 28.602 -28.150 1.00 91.56 808 PRO A CA 1
ATOM 6446 C C . PRO A 1 808 ? -9.644 29.166 -27.323 1.00 91.56 808 PRO A C 1
ATOM 6448 O O . PRO A 1 808 ? -10.447 29.901 -27.892 1.00 91.56 808 PRO A O 1
ATOM 6451 N N . ASN A 1 809 ? -9.757 28.852 -26.024 1.00 90.31 809 ASN A N 1
ATOM 6452 C CA . ASN A 1 809 ? -10.782 29.436 -25.153 1.00 90.31 809 ASN A CA 1
ATOM 6453 C C . ASN A 1 809 ? -10.459 30.887 -24.761 1.00 90.31 809 ASN A C 1
ATOM 6455 O O . ASN A 1 809 ? -11.379 31.643 -24.464 1.00 90.31 809 ASN A O 1
ATOM 6459 N N . ALA A 1 810 ? -9.186 31.296 -24.817 1.00 91.38 810 ALA A N 1
ATOM 6460 C CA . ALA A 1 810 ? -8.795 32.691 -24.633 1.00 91.38 810 ALA A CA 1
ATOM 6461 C C . ALA A 1 810 ? -9.304 33.540 -25.808 1.00 91.38 810 ALA A C 1
ATOM 6463 O O . ALA A 1 810 ? -9.079 33.196 -26.977 1.00 91.38 810 ALA A O 1
ATOM 6464 N N . ILE A 1 811 ? -9.993 34.644 -25.523 1.00 90.19 811 ILE A N 1
ATOM 6465 C CA . ILE A 1 811 ? -10.518 35.519 -26.576 1.00 90.19 811 ILE A CA 1
ATOM 6466 C C . ILE A 1 811 ? -9.375 36.347 -27.170 1.00 90.19 811 ILE A C 1
ATOM 6468 O O . ILE A 1 811 ? -8.476 36.796 -26.467 1.00 90.19 811 ILE A O 1
ATOM 6472 N N . LYS A 1 812 ? -9.378 36.479 -28.500 1.00 90.44 812 LYS A N 1
ATOM 6473 C CA . LYS A 1 812 ? -8.366 37.232 -29.250 1.00 90.44 812 LYS A CA 1
ATOM 6474 C C . LYS A 1 812 ? -8.576 38.733 -29.039 1.00 90.44 812 LYS A C 1
ATOM 6476 O O . LYS A 1 812 ? -9.716 39.185 -29.055 1.00 90.44 812 LYS A O 1
ATOM 6481 N N . GLY A 1 813 ? -7.488 39.496 -28.966 1.00 90.81 813 GLY A N 1
ATOM 6482 C CA . GLY A 1 813 ? -7.523 40.956 -28.858 1.00 90.81 813 GLY A CA 1
ATOM 6483 C C . GLY A 1 813 ? -7.133 41.465 -27.474 1.00 90.81 813 GLY A C 1
ATOM 6484 O O . GLY A 1 813 ? -6.535 40.730 -26.687 1.00 90.81 813 GLY A O 1
ATOM 6485 N N . GLU A 1 814 ? -7.434 42.737 -27.219 1.00 92.06 814 GLU A N 1
ATOM 6486 C CA . GLU A 1 814 ? -7.118 43.422 -25.963 1.00 92.06 814 GLU A CA 1
ATOM 6487 C C . GLU A 1 814 ? -7.870 42.790 -24.782 1.00 92.06 814 GLU A C 1
ATOM 6489 O O . GLU A 1 814 ? -9.045 42.416 -24.879 1.00 92.06 814 GLU A O 1
ATOM 6494 N N . GLY A 1 815 ? -7.175 42.654 -23.661 1.00 91.75 815 GLY A N 1
ATOM 6495 C CA . GLY A 1 815 ? -7.700 42.119 -22.416 1.00 91.75 815 GLY A CA 1
ATOM 6496 C C . GLY A 1 815 ? -6.809 42.497 -21.241 1.00 91.75 815 GLY A C 1
ATOM 6497 O O . GLY A 1 815 ? -5.764 43.120 -21.406 1.00 91.75 815 GLY A O 1
ATOM 6498 N N . LYS A 1 816 ? -7.227 42.106 -20.043 1.00 92.75 816 LYS A N 1
ATOM 6499 C CA . LYS A 1 816 ? -6.500 42.349 -18.800 1.00 92.75 816 LYS A CA 1
ATOM 6500 C C . LYS A 1 816 ? -6.260 41.041 -18.079 1.00 92.75 816 LYS A C 1
ATOM 6502 O O . LYS A 1 816 ? -7.198 40.283 -17.848 1.00 92.75 816 LYS A O 1
ATOM 6507 N N . ILE A 1 817 ? -5.024 40.783 -17.684 1.00 91.25 817 ILE A N 1
ATOM 6508 C CA . ILE A 1 817 ? -4.727 39.736 -16.713 1.00 91.25 817 ILE A CA 1
ATOM 6509 C C . ILE A 1 817 ? -4.904 40.315 -15.318 1.00 91.25 817 ILE A C 1
ATOM 6511 O O . ILE A 1 817 ? -4.304 41.338 -15.009 1.00 91.25 817 ILE A O 1
ATOM 6515 N N . ARG A 1 818 ? -5.659 39.628 -14.464 1.00 93.31 818 ARG A N 1
ATOM 6516 C CA . ARG A 1 818 ? -5.788 39.934 -13.040 1.00 93.31 818 ARG A CA 1
ATOM 6517 C C . ARG A 1 818 ? -5.348 38.735 -12.207 1.00 93.31 818 ARG A C 1
ATOM 6519 O O . ARG A 1 818 ? -5.820 37.624 -12.443 1.00 93.31 818 ARG A O 1
ATOM 6526 N N . ILE A 1 819 ? -4.482 38.963 -11.221 1.00 92.69 819 ILE A N 1
ATOM 6527 C CA . ILE A 1 819 ? -4.126 37.946 -10.222 1.00 92.69 819 ILE A CA 1
ATOM 6528 C C . ILE A 1 819 ? -4.973 38.172 -8.964 1.00 92.69 819 ILE A C 1
ATOM 6530 O O . ILE A 1 819 ? -4.948 39.261 -8.395 1.00 92.69 819 ILE A O 1
ATOM 6534 N N . ILE A 1 820 ? -5.734 37.161 -8.541 1.00 93.19 820 ILE A N 1
ATOM 6535 C CA . ILE A 1 820 ? -6.616 37.229 -7.362 1.00 93.19 820 ILE A CA 1
ATOM 6536 C C . ILE A 1 820 ? -6.513 35.973 -6.502 1.00 93.19 820 ILE A C 1
ATOM 6538 O O . ILE A 1 820 ? -6.248 34.888 -7.013 1.00 93.19 820 ILE A O 1
ATOM 6542 N N . GLY A 1 821 ? -6.796 36.100 -5.209 1.00 91.31 821 GLY A N 1
ATOM 6543 C CA . GLY A 1 821 ? -7.162 34.963 -4.371 1.00 91.31 821 GLY A CA 1
ATOM 6544 C C . GLY A 1 821 ? -8.648 34.640 -4.528 1.00 91.31 821 GLY A C 1
ATOM 6545 O O . GLY A 1 821 ? -9.472 35.547 -4.627 1.00 91.31 821 GLY A O 1
ATOM 6546 N N . LYS A 1 822 ? -9.012 33.360 -4.543 1.00 88.75 822 LYS A N 1
ATOM 6547 C CA . LYS A 1 822 ? -10.404 32.907 -4.449 1.00 88.75 822 LYS A CA 1
ATOM 6548 C C . LYS A 1 822 ? -10.616 32.096 -3.186 1.00 88.75 822 LYS A C 1
ATOM 6550 O O . LYS A 1 822 ? -9.805 31.223 -2.875 1.00 88.75 822 LYS A O 1
ATOM 6555 N N . ARG A 1 823 ? -11.720 32.380 -2.497 1.00 83.12 823 ARG A N 1
ATOM 6556 C CA . ARG A 1 823 ? -12.193 31.643 -1.329 1.00 83.12 823 ARG A CA 1
ATOM 6557 C C . ARG A 1 823 ? -13.591 31.087 -1.618 1.00 83.12 823 ARG A C 1
ATOM 6559 O O . ARG A 1 823 ? -14.582 31.797 -1.493 1.00 83.12 823 ARG A O 1
ATOM 6566 N N . GLY A 1 824 ? -13.652 29.834 -2.072 1.00 73.12 824 GLY A N 1
ATOM 6567 C CA . GLY A 1 824 ? -14.886 29.220 -2.574 1.00 73.12 824 GLY A CA 1
ATOM 6568 C C . GLY A 1 824 ? -15.371 29.848 -3.889 1.00 73.12 824 GLY A C 1
ATOM 6569 O O . GLY A 1 824 ? -14.629 30.571 -4.562 1.00 73.12 824 GLY A O 1
ATOM 6570 N N . SER A 1 825 ? -16.629 29.589 -4.248 1.00 66.44 825 SER A N 1
ATOM 6571 C CA . SER A 1 825 ? -17.184 29.953 -5.558 1.00 66.44 825 SER A CA 1
ATOM 6572 C C . SER A 1 825 ? -17.446 31.452 -5.746 1.00 66.44 825 SER A C 1
ATOM 6574 O O . SER A 1 825 ? -17.520 31.925 -6.883 1.00 66.44 825 SER A O 1
ATOM 6576 N N . GLU A 1 826 ? -17.584 32.219 -4.658 1.00 64.19 826 GLU A N 1
ATOM 6577 C CA . GLU A 1 826 ? -18.101 33.596 -4.717 1.00 64.19 826 GLU A CA 1
ATOM 6578 C C . GLU A 1 826 ? -17.159 34.664 -4.142 1.00 64.19 826 GLU A C 1
ATOM 6580 O O . GLU A 1 826 ? -17.200 35.811 -4.597 1.00 64.19 826 GLU A O 1
ATOM 6585 N N . MET A 1 827 ? -16.255 34.323 -3.216 1.00 80.19 827 MET A N 1
ATOM 6586 C CA . MET A 1 827 ? -15.410 35.322 -2.555 1.00 80.19 827 MET A CA 1
ATOM 6587 C C . MET A 1 827 ? -14.075 35.511 -3.291 1.00 80.19 827 MET A C 1
ATOM 6589 O O . MET A 1 827 ? -13.292 34.574 -3.465 1.00 80.19 827 MET A O 1
ATOM 6593 N N . ARG A 1 828 ? -13.796 36.750 -3.715 1.00 86.62 828 ARG A N 1
ATOM 6594 C CA . ARG A 1 828 ? -12.531 37.155 -4.350 1.00 86.62 828 ARG A CA 1
ATOM 6595 C C . ARG A 1 828 ? -11.742 38.057 -3.408 1.00 86.62 828 ARG A C 1
ATOM 6597 O O . ARG A 1 828 ? -12.284 39.025 -2.888 1.00 86.62 828 ARG A O 1
ATOM 6604 N N . ILE A 1 829 ? -10.461 37.755 -3.241 1.00 88.88 829 ILE A N 1
ATOM 6605 C CA . ILE A 1 829 ? -9.508 38.523 -2.443 1.00 88.88 829 ILE A CA 1
ATOM 6606 C C . ILE A 1 829 ? -8.542 39.214 -3.405 1.00 88.88 829 ILE A C 1
ATOM 6608 O O . ILE A 1 829 ? -7.853 38.557 -4.193 1.00 88.88 829 ILE A O 1
ATOM 6612 N N . ASN A 1 830 ? -8.504 40.543 -3.358 1.00 90.56 830 ASN A N 1
ATOM 6613 C CA . ASN A 1 830 ? -7.618 41.330 -4.208 1.00 90.56 830 ASN A CA 1
ATOM 6614 C C . ASN A 1 830 ? -6.156 41.198 -3.758 1.00 90.56 830 ASN A C 1
ATOM 6616 O O . ASN A 1 830 ? -5.867 41.107 -2.566 1.00 90.56 830 ASN A O 1
ATOM 6620 N N . ILE A 1 831 ? -5.236 41.217 -4.726 1.00 91.81 831 ILE A N 1
ATOM 6621 C CA . ILE A 1 831 ? -3.789 41.198 -4.487 1.00 91.81 831 ILE A CA 1
ATOM 6622 C C . ILE A 1 831 ? -3.192 42.480 -5.066 1.00 91.81 831 ILE A C 1
ATOM 6624 O O . ILE A 1 831 ? -3.452 42.837 -6.219 1.00 91.81 831 ILE A O 1
ATOM 6628 N N . ILE A 1 832 ? -2.427 43.187 -4.240 1.00 92.25 832 ILE A N 1
ATOM 6629 C CA . ILE A 1 832 ? -1.840 44.494 -4.541 1.00 92.25 832 ILE A CA 1
ATOM 6630 C C . ILE A 1 832 ? -0.469 44.304 -5.198 1.00 92.25 832 ILE A C 1
ATOM 6632 O O . ILE A 1 832 ? 0.285 43.393 -4.849 1.00 92.25 832 ILE A O 1
ATOM 6636 N N . GLN A 1 833 ? -0.133 45.164 -6.156 1.00 85.62 833 GLN A N 1
ATOM 6637 C CA . GLN A 1 833 ? 1.172 45.172 -6.807 1.00 85.62 833 GLN A CA 1
ATOM 6638 C C . GLN A 1 833 ? 2.224 45.882 -5.942 1.00 85.62 833 GLN A C 1
ATOM 6640 O O . GLN A 1 833 ? 1.951 46.909 -5.329 1.00 85.62 833 GLN A O 1
ATOM 6645 N N . GLU A 1 834 ? 3.454 45.363 -5.918 1.00 79.69 834 GLU A N 1
ATOM 6646 C CA . GLU A 1 834 ? 4.583 46.042 -5.276 1.00 79.69 834 GLU A CA 1
ATOM 6647 C C . GLU A 1 834 ? 4.904 47.375 -5.975 1.00 79.69 834 GLU A C 1
ATOM 6649 O O . GLU A 1 834 ? 5.283 47.394 -7.151 1.00 79.69 834 GLU A O 1
ATOM 6654 N N . SER A 1 835 ? 4.738 48.497 -5.259 1.00 70.00 835 SER A N 1
ATOM 6655 C CA . SER A 1 835 ? 5.107 49.822 -5.762 1.00 70.00 835 SER A CA 1
ATOM 6656 C C . SER A 1 835 ? 6.627 49.993 -5.733 1.00 70.00 835 SER A C 1
ATOM 6658 O O . SER A 1 835 ? 7.295 49.739 -4.727 1.00 70.00 835 SER A O 1
ATOM 6660 N N . LYS A 1 836 ? 7.207 50.405 -6.866 1.00 65.88 836 LYS A N 1
ATOM 6661 C CA . LYS A 1 836 ? 8.634 50.738 -6.940 1.00 65.88 836 LYS A CA 1
ATOM 6662 C C . LYS A 1 836 ? 8.866 52.022 -6.144 1.00 65.88 836 LYS A C 1
ATOM 6664 O O . LYS A 1 836 ? 8.105 52.973 -6.277 1.00 65.88 836 LYS A O 1
ATOM 6669 N N . GLU A 1 837 ? 9.930 52.062 -5.343 1.00 56.88 837 GLU A N 1
ATOM 6670 C CA . GLU A 1 837 ? 10.223 53.159 -4.400 1.00 56.88 837 GLU A CA 1
ATOM 6671 C C . GLU A 1 837 ? 10.304 54.569 -5.025 1.00 56.88 837 GLU A C 1
ATOM 6673 O O . GLU A 1 837 ? 10.275 55.548 -4.285 1.00 56.88 837 GLU A O 1
ATOM 6678 N N . GLU A 1 838 ? 10.363 54.689 -6.355 1.00 56.34 838 GLU A N 1
ATOM 6679 C CA . GLU A 1 838 ? 10.452 55.954 -7.096 1.00 56.34 838 GLU A CA 1
ATOM 6680 C C . GLU A 1 838 ? 9.092 56.652 -7.358 1.00 56.34 838 GLU A C 1
ATOM 6682 O O . GLU A 1 838 ? 9.103 57.794 -7.808 1.00 56.34 838 GLU A O 1
ATOM 6687 N N . GLU A 1 839 ? 7.935 56.033 -7.059 1.00 56.53 839 GLU A N 1
ATOM 6688 C CA . GLU A 1 839 ? 6.586 56.606 -7.325 1.00 56.53 839 GLU A CA 1
ATOM 6689 C C . GLU A 1 839 ? 5.848 57.167 -6.080 1.00 56.53 839 GLU A C 1
ATOM 6691 O O . GLU A 1 839 ? 4.770 57.739 -6.208 1.00 56.53 839 GLU A O 1
ATOM 6696 N N . LYS A 1 840 ? 6.448 57.111 -4.880 1.00 55.09 840 LYS A N 1
ATOM 6697 C CA . LYS A 1 840 ? 5.790 57.357 -3.570 1.00 55.09 840 LYS A CA 1
ATOM 6698 C C . LYS A 1 840 ? 5.351 58.808 -3.236 1.00 55.09 840 LYS A C 1
ATOM 6700 O O . LYS A 1 840 ? 5.115 59.093 -2.062 1.00 55.09 840 LYS A O 1
ATOM 6705 N N . GLU A 1 841 ? 5.277 59.745 -4.186 1.00 52.78 841 GLU A N 1
ATOM 6706 C CA . GLU A 1 841 ? 5.060 61.181 -3.877 1.00 52.78 841 GLU A CA 1
ATOM 6707 C C . GLU A 1 841 ? 3.625 61.727 -4.047 1.00 52.78 841 GLU A C 1
ATOM 6709 O O . GLU A 1 841 ? 3.377 62.861 -3.639 1.00 52.78 841 GLU A O 1
ATOM 6714 N N . GLU A 1 842 ? 2.645 60.956 -4.524 1.00 56.16 842 GLU A N 1
ATOM 6715 C CA . GLU A 1 842 ? 1.228 61.378 -4.540 1.00 56.16 842 GLU A CA 1
ATOM 6716 C C . GLU A 1 842 ? 0.350 60.301 -3.881 1.00 56.16 842 GLU A C 1
ATOM 6718 O O . GLU A 1 842 ? 0.724 59.137 -3.903 1.00 56.16 842 GLU A O 1
ATOM 6723 N N . GLU A 1 843 ? -0.757 60.675 -3.222 1.00 57.69 843 GLU A N 1
ATOM 6724 C CA . GLU A 1 843 ? -1.663 59.774 -2.478 1.00 57.69 843 GLU A CA 1
ATOM 6725 C C . GLU A 1 843 ? -2.084 58.560 -3.342 1.00 57.69 843 GLU A C 1
ATOM 6727 O O . GLU A 1 843 ? -3.021 58.642 -4.132 1.00 57.69 843 GLU A O 1
ATOM 6732 N N . GLU A 1 844 ? -1.340 57.449 -3.242 1.00 55.62 844 GLU A N 1
ATOM 6733 C CA . GLU A 1 844 ? -1.472 56.302 -4.147 1.00 55.62 844 GLU A CA 1
ATOM 6734 C C . GLU A 1 844 ? -2.744 55.502 -3.826 1.00 55.62 844 GLU A C 1
ATOM 6736 O O . GLU A 1 844 ? -2.837 54.833 -2.794 1.00 55.62 844 GLU A O 1
ATOM 6741 N N . GLU A 1 845 ? -3.716 55.527 -4.741 1.00 65.00 845 GLU A N 1
ATOM 6742 C CA . GLU A 1 845 ? -4.754 54.497 -4.828 1.00 65.00 845 GLU A CA 1
ATOM 6743 C C . GLU A 1 845 ? -4.088 53.107 -4.903 1.00 65.00 845 GLU A C 1
ATOM 6745 O O . GLU A 1 845 ? -3.117 52.913 -5.641 1.00 65.00 845 GLU A O 1
ATOM 6750 N N . GLU A 1 846 ? -4.585 52.128 -4.135 1.00 70.44 846 GLU A N 1
ATOM 6751 C CA . GLU A 1 846 ? -4.033 50.767 -4.119 1.00 70.44 846 GLU A CA 1
ATOM 6752 C C . GLU A 1 846 ? -4.077 50.147 -5.529 1.00 70.44 846 GLU A C 1
ATOM 6754 O O . GLU A 1 846 ? -5.136 49.772 -6.037 1.00 70.44 846 GLU A O 1
ATOM 6759 N N . LYS A 1 847 ? -2.913 50.027 -6.184 1.00 80.06 847 LYS A N 1
ATOM 6760 C CA . LYS A 1 847 ? -2.803 49.414 -7.516 1.00 80.06 847 LYS A CA 1
ATOM 6761 C C . LYS A 1 847 ? -2.912 47.890 -7.403 1.00 80.06 847 LYS A C 1
ATOM 6763 O O . LYS A 1 847 ? -1.983 47.216 -6.953 1.00 80.06 847 LYS A O 1
ATOM 6768 N N . TYR A 1 848 ? -4.038 47.328 -7.831 1.00 85.19 848 TYR A N 1
ATOM 6769 C CA . TYR A 1 848 ? -4.226 45.877 -7.941 1.00 85.19 848 TYR A CA 1
ATOM 6770 C C . TYR A 1 848 ? -3.328 45.264 -9.028 1.00 85.19 848 TYR A C 1
ATOM 6772 O O . TYR A 1 848 ? -3.002 45.931 -10.008 1.00 85.19 848 TYR A O 1
ATOM 6780 N N . CYS A 1 849 ? -2.960 43.983 -8.890 1.00 86.00 849 CYS A N 1
ATOM 6781 C CA . CYS A 1 849 ? -2.182 43.236 -9.889 1.00 86.00 849 CYS A CA 1
ATOM 6782 C C . CYS A 1 849 ? -2.979 42.998 -11.184 1.00 86.00 849 CYS A C 1
ATOM 6784 O O . CYS A 1 849 ? -3.507 41.904 -11.414 1.00 86.00 849 CYS A O 1
ATOM 6786 N N . ILE A 1 850 ? -3.069 44.038 -12.014 1.00 87.88 850 ILE A N 1
ATOM 6787 C CA . ILE A 1 850 ? -3.769 44.064 -13.297 1.00 87.88 850 ILE A CA 1
ATOM 6788 C C . ILE A 1 850 ? -2.773 44.450 -14.394 1.00 87.88 850 ILE A C 1
ATOM 6790 O O . ILE A 1 850 ? -2.087 45.463 -14.285 1.00 87.88 850 ILE A O 1
ATOM 6794 N N . TYR A 1 851 ? -2.710 43.653 -15.459 1.00 88.25 851 TYR A N 1
ATOM 6795 C CA . TYR A 1 851 ? -1.813 43.863 -16.595 1.00 88.25 851 TYR A CA 1
ATOM 6796 C C . TYR A 1 851 ? -2.604 43.899 -17.895 1.00 88.25 851 TYR A C 1
ATOM 6798 O O . TYR A 1 851 ? -3.302 42.934 -18.209 1.00 88.25 851 TYR A O 1
ATOM 6806 N N . ASP A 1 852 ? -2.469 44.973 -18.667 1.00 90.12 852 ASP A N 1
ATOM 6807 C CA . ASP A 1 852 ? -3.023 45.033 -20.017 1.00 90.12 852 ASP A CA 1
ATOM 6808 C C . ASP A 1 852 ? -2.234 44.097 -20.943 1.00 90.12 852 ASP A C 1
ATOM 6810 O O . ASP A 1 852 ? -1.002 44.099 -20.959 1.00 90.12 852 ASP A O 1
ATOM 6814 N N . ILE A 1 853 ? -2.947 43.272 -21.707 1.00 92.75 853 ILE A N 1
ATOM 6815 C CA . ILE A 1 853 ? -2.365 42.334 -22.665 1.00 92.75 853 ILE A CA 1
ATOM 6816 C C . ILE A 1 853 ? -3.172 42.303 -23.964 1.00 92.75 853 ILE A C 1
ATOM 6818 O O . ILE A 1 853 ? -4.346 42.670 -24.003 1.00 92.75 853 ILE A O 1
ATOM 6822 N N . ALA A 1 854 ? -2.572 41.784 -25.035 1.00 92.94 854 ALA A N 1
ATOM 6823 C CA . ALA A 1 854 ? -3.278 41.498 -26.278 1.00 92.94 854 ALA A CA 1
ATOM 6824 C C . ALA A 1 854 ? -3.023 40.052 -26.718 1.00 92.94 854 ALA A C 1
ATOM 6826 O O . ALA A 1 854 ? -1.900 39.685 -27.058 1.00 92.94 854 ALA A O 1
ATOM 6827 N N . ILE A 1 855 ? -4.068 39.220 -26.746 1.00 92.94 855 ILE A N 1
ATOM 6828 C CA . ILE A 1 855 ? -3.961 37.843 -27.240 1.00 92.94 855 ILE A CA 1
ATOM 6829 C C . ILE A 1 855 ? -3.889 37.866 -28.768 1.00 92.94 855 ILE A C 1
ATOM 6831 O O . ILE A 1 855 ? -4.871 38.153 -29.458 1.00 92.94 855 ILE A O 1
ATOM 6835 N N . GLY A 1 856 ? -2.710 37.551 -29.295 1.00 91.31 856 GLY A N 1
ATOM 6836 C CA . GLY A 1 856 ? -2.397 37.500 -30.716 1.00 91.31 856 GLY A CA 1
ATOM 6837 C C . GLY A 1 856 ? -2.326 36.088 -31.309 1.00 91.31 856 GLY A C 1
ATOM 6838 O O . GLY A 1 856 ? -2.635 35.068 -30.691 1.00 91.31 856 GLY A O 1
ATOM 6839 N N . GLY A 1 857 ? -1.866 36.026 -32.560 1.00 89.69 857 GLY A N 1
ATOM 6840 C CA . GLY A 1 857 ? -1.786 34.791 -33.341 1.00 89.69 857 GLY A CA 1
ATOM 6841 C C . GLY A 1 857 ? -3.077 34.465 -34.097 1.00 89.69 857 GLY A C 1
ATOM 6842 O O . GLY A 1 857 ? -4.185 34.803 -33.683 1.00 89.69 857 GLY A O 1
ATOM 6843 N N . GLU A 1 858 ? -2.926 33.820 -35.251 1.00 92.88 858 GLU A N 1
ATOM 6844 C CA . GLU A 1 858 ? -4.048 33.368 -36.073 1.00 92.88 858 GLU A CA 1
ATOM 6845 C C . GLU A 1 858 ? -4.255 31.866 -35.892 1.00 92.88 858 GLU A C 1
ATOM 6847 O O . GLU A 1 858 ? -3.331 31.068 -36.088 1.00 92.88 858 GLU A O 1
ATOM 6852 N N . ILE A 1 859 ? -5.481 31.490 -35.518 1.00 93.12 859 ILE A N 1
ATOM 6853 C CA . ILE A 1 859 ? -5.902 30.094 -35.459 1.00 93.12 859 ILE A CA 1
ATOM 6854 C C . ILE A 1 859 ? -6.229 29.654 -36.883 1.00 93.12 859 ILE A C 1
ATOM 6856 O O . ILE A 1 859 ? -7.245 30.025 -37.461 1.00 93.12 859 ILE A O 1
ATOM 6860 N N . ASN A 1 860 ? -5.339 28.852 -37.445 1.00 94.00 860 ASN A N 1
ATOM 6861 C CA . ASN A 1 860 ? -5.533 28.166 -38.706 1.00 94.00 860 ASN A CA 1
ATOM 6862 C C . ASN A 1 860 ? -6.281 26.864 -38.440 1.00 94.00 860 ASN A C 1
ATOM 6864 O O . ASN A 1 860 ? -5.856 26.060 -37.608 1.00 94.00 860 ASN A O 1
ATOM 6868 N N . VAL A 1 861 ? -7.371 26.647 -39.168 1.00 94.69 861 VAL A N 1
ATOM 6869 C CA . VAL A 1 861 ? -8.194 25.446 -39.036 1.00 94.69 861 VAL A CA 1
ATOM 6870 C C . VAL A 1 861 ? -8.007 24.583 -40.270 1.00 94.69 861 VAL A C 1
ATOM 6872 O O . VAL A 1 861 ? -8.393 24.974 -41.371 1.00 94.69 861 VAL A O 1
ATOM 6875 N N . ASN A 1 862 ? -7.425 23.400 -40.089 1.00 92.50 862 ASN A N 1
ATOM 6876 C CA . ASN A 1 862 ? -7.407 22.381 -41.131 1.00 92.50 862 ASN A CA 1
ATOM 6877 C C . ASN A 1 862 ? -8.519 21.379 -40.842 1.00 92.50 862 ASN A C 1
ATOM 6879 O O . ASN A 1 862 ? -8.570 20.854 -39.734 1.00 92.50 862 ASN A O 1
ATOM 6883 N N . HIS A 1 863 ? -9.404 21.123 -41.799 1.00 93.19 863 HIS A N 1
ATOM 6884 C CA . HIS A 1 863 ? -10.560 20.265 -41.577 1.00 93.19 863 HIS A CA 1
ATOM 6885 C C . HIS A 1 863 ? -10.772 19.280 -42.719 1.00 93.19 863 HIS A C 1
ATOM 6887 O O . HIS A 1 863 ? -10.485 19.557 -43.883 1.00 93.19 863 HIS A O 1
ATOM 6893 N N . GLU A 1 864 ? -11.341 18.140 -42.365 1.00 92.81 864 GLU A N 1
ATOM 6894 C CA . GLU A 1 864 ? -11.783 17.098 -43.267 1.00 92.81 864 GLU A CA 1
ATOM 6895 C C . GLU A 1 864 ? -13.276 16.865 -43.052 1.00 92.81 864 GLU A C 1
ATOM 6897 O O . GLU A 1 864 ? -13.771 16.744 -41.928 1.00 92.81 864 GLU A O 1
ATOM 6902 N N . LEU A 1 865 ? -14.010 16.835 -44.161 1.00 90.88 865 LEU A N 1
ATOM 6903 C CA . LEU A 1 865 ? -15.450 16.642 -44.163 1.00 90.88 865 LEU A CA 1
ATOM 6904 C C . LEU A 1 865 ? -15.780 15.234 -44.640 1.00 90.88 865 LEU A C 1
ATOM 6906 O O . LEU A 1 865 ? -15.499 14.862 -45.780 1.00 90.88 865 LEU A O 1
ATOM 6910 N N . TYR A 1 866 ? -16.483 14.498 -43.792 1.00 87.50 866 TYR A N 1
ATOM 6911 C CA . TYR A 1 866 ? -16.957 13.159 -44.085 1.00 87.50 866 TYR A CA 1
ATOM 6912 C C . TYR A 1 866 ? -18.477 13.177 -44.206 1.00 87.50 866 TYR A C 1
ATOM 6914 O O . TYR A 1 866 ? -19.186 13.632 -43.310 1.00 87.50 866 TYR A O 1
ATOM 6922 N N . GLN A 1 867 ? -19.001 12.672 -45.323 1.00 82.88 867 GLN A N 1
ATOM 6923 C CA . GLN A 1 867 ? -20.441 12.579 -45.565 1.00 82.88 867 GLN A CA 1
ATOM 6924 C C . GLN A 1 867 ? -20.830 11.144 -45.874 1.00 82.88 867 GLN A C 1
ATOM 6926 O O . GLN A 1 867 ? -20.200 10.487 -46.706 1.00 82.88 867 GLN A O 1
ATOM 6931 N N . THR A 1 868 ? -21.911 10.667 -45.264 1.00 78.25 868 THR A N 1
ATOM 6932 C CA . THR A 1 868 ? -22.517 9.410 -45.695 1.00 78.25 868 THR A CA 1
ATOM 6933 C C . THR A 1 868 ? -23.564 9.724 -46.764 1.00 78.25 868 THR A C 1
ATOM 6935 O O . THR A 1 868 ? -24.342 10.661 -46.644 1.00 78.25 868 THR A O 1
ATOM 6938 N N . LEU A 1 869 ? -23.558 8.985 -47.873 1.00 67.50 869 LEU A N 1
ATOM 6939 C CA . LEU A 1 869 ? -24.499 9.205 -48.987 1.00 67.50 869 LEU A CA 1
ATOM 6940 C C . LEU A 1 869 ? -25.462 8.027 -49.168 1.00 67.50 869 LEU A C 1
ATOM 6942 O O . LEU A 1 869 ? -26.181 7.955 -50.166 1.00 67.50 869 LEU A O 1
ATOM 6946 N N . THR A 1 870 ? -25.458 7.076 -48.228 1.00 63.84 870 THR A N 1
ATOM 6947 C CA . THR A 1 870 ? -26.251 5.850 -48.324 1.00 63.84 870 THR A CA 1
ATOM 6948 C C . THR A 1 870 ? -27.395 5.862 -47.322 1.00 63.84 870 THR A C 1
ATOM 6950 O O . THR A 1 870 ? -27.229 6.224 -46.163 1.00 63.84 870 THR A O 1
ATOM 6953 N N . LYS A 1 871 ? -28.567 5.402 -47.768 1.00 58.03 871 LYS A N 1
ATOM 6954 C CA . LYS A 1 871 ? -29.791 5.336 -46.958 1.00 58.03 871 LYS A CA 1
ATOM 6955 C C . LYS A 1 871 ? -29.708 4.330 -45.789 1.00 58.03 871 LYS A C 1
ATOM 6957 O O . LYS A 1 871 ? -30.573 4.353 -44.920 1.00 58.03 871 LYS A O 1
ATOM 6962 N N . TYR A 1 872 ? -28.697 3.453 -45.781 1.00 56.22 872 TYR A N 1
ATOM 6963 C CA . TYR A 1 872 ? -28.572 2.322 -44.849 1.00 56.22 872 TYR A CA 1
ATOM 6964 C C . TYR A 1 872 ? -27.352 2.386 -43.914 1.00 56.22 872 TYR A C 1
ATOM 6966 O O . TYR A 1 872 ? -27.308 1.622 -42.952 1.00 56.22 872 TYR A O 1
ATOM 6974 N N . SER A 1 873 ? -26.372 3.269 -44.149 1.00 53.91 873 SER A N 1
ATOM 6975 C CA . SER A 1 873 ? -25.303 3.527 -43.174 1.00 53.91 873 SER A CA 1
ATOM 6976 C C . SER A 1 873 ? -25.851 4.339 -41.999 1.00 53.91 873 SER A C 1
ATOM 6978 O O . SER A 1 873 ? -26.757 5.143 -42.200 1.00 53.91 873 SER A O 1
ATOM 6980 N N . SER A 1 874 ? -25.312 4.092 -40.800 1.00 55.78 874 SER A N 1
ATOM 6981 C CA . SER A 1 874 ? -25.494 4.807 -39.521 1.00 55.78 874 SER A CA 1
ATOM 6982 C C . SER A 1 874 ? -26.184 6.178 -39.592 1.00 55.78 874 SER A C 1
ATOM 6984 O O . SER A 1 874 ? -25.874 6.972 -40.471 1.00 55.78 874 SER A O 1
ATOM 6986 N N . LYS A 1 875 ? -27.015 6.508 -38.589 1.00 69.81 875 LYS A N 1
ATOM 6987 C CA . LYS A 1 875 ? -27.754 7.784 -38.424 1.00 69.81 875 LYS A CA 1
ATOM 6988 C C . LYS A 1 875 ? -26.919 9.083 -38.593 1.00 69.81 875 LYS A C 1
ATOM 6990 O O . LYS A 1 875 ? -27.486 10.161 -38.527 1.00 69.81 875 LYS A O 1
ATOM 6995 N N . THR A 1 876 ? -25.606 9.018 -38.774 1.00 81.81 876 THR A N 1
ATOM 6996 C CA . THR A 1 876 ? -24.699 10.138 -39.051 1.00 81.81 876 THR A CA 1
ATOM 6997 C C . THR A 1 876 ? -24.791 10.599 -40.504 1.00 81.81 876 THR A C 1
ATOM 6999 O O . THR A 1 876 ? -24.481 9.831 -41.414 1.00 81.81 876 THR A O 1
ATOM 7002 N N . VAL A 1 877 ? -25.162 11.859 -40.734 1.00 82.69 877 VAL A N 1
ATOM 7003 C CA . VAL A 1 877 ? -25.321 12.434 -42.083 1.00 82.69 877 VAL A CA 1
ATOM 7004 C C . VAL A 1 877 ? -24.002 13.014 -42.586 1.00 82.69 877 VAL A C 1
ATOM 7006 O O . VAL A 1 877 ? -23.555 12.690 -43.687 1.00 82.69 877 VAL A O 1
ATOM 7009 N N . PHE A 1 878 ? -23.336 13.802 -41.746 1.00 86.31 878 PHE A N 1
ATOM 7010 C CA . PHE A 1 878 ? -21.957 14.231 -41.942 1.00 86.31 878 PHE A CA 1
ATOM 7011 C C . PHE A 1 878 ? -21.272 14.450 -40.592 1.00 86.31 878 PHE A C 1
ATOM 7013 O O . PHE A 1 878 ? -21.931 14.764 -39.597 1.00 86.31 878 PHE A O 1
ATOM 7020 N N . PHE A 1 879 ? -19.955 14.276 -40.567 1.00 89.06 879 PHE A N 1
ATOM 7021 C CA . PHE A 1 879 ? -19.109 14.689 -39.455 1.00 89.06 879 PHE A CA 1
ATOM 7022 C C . PHE A 1 879 ? -17.893 15.443 -39.989 1.00 89.06 879 PHE A C 1
ATOM 7024 O O . PHE A 1 879 ? -17.414 15.175 -41.094 1.00 89.06 879 PHE A O 1
ATOM 7031 N N . ILE A 1 880 ? -17.443 16.424 -39.220 1.00 92.38 880 ILE A N 1
ATOM 7032 C CA . ILE A 1 880 ? -16.258 17.220 -39.516 1.00 92.38 880 ILE A CA 1
ATOM 7033 C C . ILE A 1 880 ? -15.206 16.845 -38.491 1.00 92.38 880 ILE A C 1
ATOM 7035 O O . ILE A 1 880 ? -15.475 16.897 -37.293 1.00 92.38 880 ILE A O 1
ATOM 7039 N N . GLU A 1 881 ? -14.020 16.504 -38.975 1.00 94.06 881 GLU A N 1
ATOM 7040 C CA . GLU A 1 881 ? -12.820 16.384 -38.161 1.00 94.06 881 GLU A CA 1
ATOM 7041 C C . GLU A 1 881 ? -11.908 17.573 -38.465 1.00 94.06 881 GLU A C 1
ATOM 7043 O O . GLU A 1 881 ? -11.697 17.899 -39.631 1.00 94.06 881 GLU A O 1
ATOM 7048 N N . PHE A 1 882 ? -11.381 18.252 -37.450 1.00 95.50 882 PHE A N 1
ATOM 7049 C CA . PHE A 1 882 ? -10.516 19.409 -37.654 1.00 95.50 882 PHE A CA 1
ATOM 7050 C C . PHE A 1 882 ? -9.399 19.521 -36.621 1.00 95.50 882 PHE A C 1
ATOM 7052 O O . PHE A 1 882 ? -9.506 19.062 -35.488 1.00 95.50 882 PHE A O 1
ATOM 7059 N N . GLU A 1 883 ? -8.312 20.165 -37.029 1.00 94.81 883 GLU A N 1
ATOM 7060 C CA . GLU A 1 883 ? -7.153 20.488 -36.207 1.00 94.81 883 GLU A CA 1
ATOM 7061 C C . GLU A 1 883 ? -6.995 22.011 -36.143 1.00 94.81 883 GLU A C 1
ATOM 7063 O O . GLU A 1 883 ? -7.064 22.703 -37.164 1.00 94.81 883 GLU A O 1
ATOM 7068 N N . LEU A 1 884 ? -6.767 22.533 -34.939 1.00 95.06 884 LEU A N 1
ATOM 7069 C CA . LEU A 1 884 ? -6.517 23.951 -34.693 1.00 95.06 884 LEU A CA 1
ATOM 7070 C C . LEU A 1 884 ? -5.007 24.180 -34.573 1.00 95.06 884 LEU A C 1
ATOM 7072 O O . LEU A 1 884 ? -4.349 23.503 -33.785 1.00 95.06 884 LEU A O 1
ATOM 7076 N N . LYS A 1 885 ? -4.445 25.132 -35.328 1.00 94.12 885 LYS A N 1
ATOM 7077 C CA . LYS A 1 885 ? -3.011 25.469 -35.289 1.00 94.12 885 LYS A CA 1
ATOM 7078 C C . LYS A 1 885 ? -2.755 26.961 -35.185 1.00 94.12 885 LYS A C 1
ATOM 7080 O O . LYS A 1 885 ? -3.380 27.745 -35.882 1.00 94.12 885 LYS A O 1
ATOM 7085 N N . CYS A 1 886 ? -1.736 27.357 -34.434 1.00 94.88 886 CYS A N 1
ATOM 7086 C CA . CYS A 1 886 ? -1.176 28.710 -34.478 1.00 94.88 886 CYS A CA 1
ATOM 7087 C C . CYS A 1 886 ? 0.349 28.616 -34.551 1.00 94.88 886 CYS A C 1
ATOM 7089 O O . CYS A 1 886 ? 0.957 27.865 -33.793 1.00 94.88 886 CYS A O 1
ATOM 7091 N N . LYS A 1 887 ? 0.983 29.333 -35.492 1.00 90.69 887 LYS A N 1
ATOM 7092 C CA . LYS A 1 887 ? 2.446 29.302 -35.714 1.00 90.69 887 LYS A CA 1
ATOM 7093 C C . LYS A 1 887 ? 3.032 27.870 -35.723 1.00 90.69 887 LYS A C 1
ATOM 7095 O O . LYS A 1 887 ? 4.022 27.601 -35.051 1.00 90.69 887 LYS A O 1
ATOM 7100 N N . GLN A 1 888 ? 2.405 26.949 -36.466 1.00 87.50 888 GLN A N 1
ATOM 7101 C CA . GLN A 1 888 ? 2.770 25.517 -36.560 1.00 87.50 888 GLN A CA 1
ATOM 7102 C C . GLN A 1 888 ? 2.573 24.679 -35.275 1.00 87.50 888 GLN A C 1
ATOM 7104 O O . GLN A 1 888 ? 2.830 23.478 -35.301 1.00 87.50 888 GLN A O 1
ATOM 7109 N N . LYS A 1 889 ? 2.084 25.255 -34.169 1.00 90.31 889 LYS A N 1
ATOM 7110 C CA . LYS A 1 889 ? 1.737 24.518 -32.946 1.00 90.31 889 LYS A CA 1
ATOM 7111 C C . LYS A 1 889 ? 0.277 24.072 -32.985 1.00 90.31 889 LYS A C 1
ATOM 7113 O O . LYS A 1 889 ? -0.597 24.897 -33.251 1.00 90.31 889 LYS A O 1
ATOM 7118 N N . THR A 1 890 ? 0.020 22.800 -32.696 1.00 91.75 890 THR A N 1
ATOM 7119 C CA . THR A 1 890 ? -1.337 22.268 -32.501 1.00 91.75 890 THR A CA 1
ATOM 7120 C C . THR A 1 890 ? -1.933 22.815 -31.200 1.00 91.75 890 THR A C 1
ATOM 7122 O O . THR A 1 890 ? -1.240 22.901 -30.186 1.00 91.75 890 THR A O 1
ATOM 7125 N N . LEU A 1 891 ? -3.197 23.236 -31.249 1.00 92.50 891 LEU A N 1
ATOM 7126 C CA . LEU A 1 891 ? -3.918 23.856 -30.141 1.00 92.50 891 LEU A CA 1
ATOM 7127 C C . LEU A 1 891 ? -4.907 22.863 -29.524 1.00 92.50 891 LEU A C 1
ATOM 7129 O O . LEU A 1 891 ? -5.889 22.459 -30.148 1.00 92.50 891 LEU A O 1
ATOM 7133 N N . GLU A 1 892 ? -4.660 22.510 -28.270 1.00 90.44 892 GLU A N 1
ATOM 7134 C CA . GLU A 1 892 ? -5.437 21.529 -27.509 1.00 90.44 892 GLU A CA 1
ATOM 7135 C C . GLU A 1 892 ? -6.304 22.220 -26.437 1.00 90.44 892 GLU A C 1
ATOM 7137 O O . GLU A 1 892 ? -6.100 23.394 -26.118 1.00 90.44 892 GLU A O 1
ATOM 7142 N N . GLY A 1 893 ? -7.286 21.500 -25.885 1.00 88.12 893 GLY A N 1
ATOM 7143 C CA . GLY A 1 893 ? -8.106 21.967 -24.758 1.00 88.12 893 GLY A CA 1
ATOM 7144 C C . GLY A 1 893 ? -9.226 22.958 -25.102 1.00 88.12 893 GLY A C 1
ATOM 7145 O O . GLY A 1 893 ? -9.806 23.553 -24.193 1.00 88.12 893 GLY A O 1
ATOM 7146 N N . ALA A 1 894 ? -9.558 23.155 -26.381 1.00 90.75 894 ALA A N 1
ATOM 7147 C CA . ALA A 1 894 ? -10.676 24.011 -26.774 1.00 90.75 894 ALA A CA 1
ATOM 7148 C C . ALA A 1 894 ? -12.022 23.385 -26.366 1.00 90.75 894 ALA A C 1
ATOM 7150 O O . ALA A 1 894 ? -12.320 22.246 -26.726 1.00 90.75 894 ALA A O 1
ATOM 7151 N N . LYS A 1 895 ? -12.854 24.143 -25.648 1.00 91.31 895 LYS A N 1
ATOM 7152 C CA . LYS A 1 895 ? -14.236 23.781 -25.321 1.00 91.31 895 LYS A CA 1
ATOM 7153 C C . LYS A 1 895 ? -15.147 24.423 -26.358 1.00 91.31 895 LYS A C 1
ATOM 7155 O O . LYS A 1 895 ? -15.443 25.616 -26.278 1.00 91.31 895 LYS A O 1
ATOM 7160 N N . LEU A 1 896 ? -15.531 23.639 -27.361 1.00 91.94 896 LEU A N 1
ATOM 7161 C CA . LEU A 1 896 ? -16.280 24.119 -28.517 1.00 91.94 896 LEU A CA 1
ATOM 7162 C C . LEU A 1 896 ? -17.680 23.519 -28.569 1.00 91.94 896 LEU A C 1
ATOM 7164 O O . LEU A 1 896 ? -17.895 22.355 -28.235 1.00 91.94 896 LEU A O 1
ATOM 7168 N N . TYR A 1 897 ? -18.604 24.309 -29.094 1.00 89.31 897 TYR A N 1
ATOM 7169 C CA . TYR A 1 897 ? -19.911 23.854 -29.548 1.00 89.31 897 TYR A CA 1
ATOM 7170 C C . TYR A 1 897 ? -20.092 24.296 -30.985 1.00 89.31 897 TYR A C 1
ATOM 7172 O O . TYR A 1 897 ? -19.446 25.238 -31.450 1.00 89.31 897 TYR A O 1
ATOM 7180 N N . SER A 1 898 ? -20.977 23.615 -31.697 1.00 92.56 898 SER A N 1
ATOM 7181 C CA . SER A 1 898 ? -21.303 24.000 -33.061 1.00 92.56 898 SER A CA 1
ATOM 7182 C C . SER A 1 898 ? -22.797 24.183 -33.269 1.00 92.56 898 SER A C 1
ATOM 7184 O O . SER A 1 898 ? -23.625 23.488 -32.681 1.00 92.56 898 SER A O 1
ATOM 7186 N N . THR A 1 899 ? -23.134 25.130 -34.134 1.00 92.00 899 THR A N 1
ATOM 7187 C CA . THR A 1 899 ? -24.493 25.383 -34.604 1.00 92.00 899 THR A CA 1
ATOM 7188 C C . THR A 1 899 ? -24.533 25.068 -36.090 1.00 92.00 899 THR A C 1
ATOM 7190 O O . THR A 1 899 ? -23.717 25.562 -36.873 1.00 92.00 899 THR A O 1
ATOM 7193 N N . LEU A 1 900 ? -25.489 24.241 -36.499 1.00 92.88 900 LEU A N 1
ATOM 7194 C CA . LEU A 1 900 ? -25.682 23.868 -37.891 1.00 92.88 900 LEU A CA 1
ATOM 7195 C C . LEU A 1 900 ? -26.751 24.755 -38.528 1.00 92.88 900 LEU A C 1
ATOM 7197 O O . LEU A 1 900 ? -27.918 24.721 -38.137 1.00 92.88 900 LEU A O 1
ATOM 7201 N N . LYS A 1 901 ? -26.371 25.502 -39.563 1.00 92.75 901 LYS A N 1
ATOM 7202 C CA . LYS A 1 901 ? -27.257 26.360 -40.355 1.00 92.75 901 LYS A CA 1
ATOM 7203 C C . LYS A 1 901 ? -27.471 25.763 -41.746 1.00 92.75 901 LYS A C 1
ATOM 7205 O O . LYS A 1 901 ? -26.554 25.217 -42.353 1.00 92.75 901 LYS A O 1
ATOM 7210 N N . TYR A 1 902 ? -28.681 25.876 -42.281 1.00 90.94 902 TYR A N 1
ATOM 7211 C CA . TYR A 1 902 ? -28.995 25.561 -43.674 1.00 90.94 902 TYR A CA 1
ATOM 7212 C C . TYR A 1 902 ? -29.121 26.858 -44.465 1.00 90.94 902 TYR A C 1
ATOM 7214 O O . TYR A 1 902 ? -30.059 27.622 -44.244 1.00 90.94 902 TYR A O 1
ATOM 7222 N N . ALA A 1 903 ? -28.187 27.096 -45.384 1.00 82.31 903 ALA A N 1
ATOM 7223 C CA . ALA A 1 903 ? -28.171 28.275 -46.250 1.00 82.31 903 ALA A CA 1
ATOM 7224 C C . ALA A 1 903 ? -28.924 28.049 -47.577 1.00 82.31 903 ALA A C 1
ATOM 7226 O O . ALA A 1 903 ? -29.209 28.998 -48.305 1.00 82.31 903 ALA A O 1
ATOM 7227 N N . GLY A 1 904 ? -29.253 26.796 -47.920 1.00 77.75 904 GLY A N 1
ATOM 7228 C CA . GLY A 1 904 ? -29.857 26.467 -49.214 1.00 77.75 904 GLY A CA 1
ATOM 7229 C C . GLY A 1 904 ? -29.010 26.980 -50.389 1.00 77.75 904 GLY A C 1
ATOM 7230 O O . GLY A 1 904 ? -27.781 26.969 -50.322 1.00 77.75 904 GLY A O 1
ATOM 7231 N N . ASP A 1 905 ? -29.664 27.436 -51.460 1.00 67.12 905 ASP A N 1
ATOM 7232 C CA . ASP A 1 905 ? -28.998 28.088 -52.602 1.00 67.12 905 ASP A CA 1
ATOM 7233 C C . ASP A 1 905 ? -28.853 29.616 -52.425 1.00 67.12 905 ASP A C 1
ATOM 7235 O O . ASP A 1 905 ? -28.265 30.275 -53.282 1.00 67.12 905 ASP A O 1
ATOM 7239 N N . ASN A 1 906 ? -29.374 30.198 -51.333 1.00 65.75 906 ASN A N 1
ATOM 7240 C CA . ASN A 1 906 ? -29.438 31.648 -51.126 1.00 65.75 906 ASN A CA 1
ATOM 7241 C C . ASN A 1 906 ? -28.908 32.040 -49.733 1.00 65.75 906 ASN A C 1
ATOM 7243 O O . ASN A 1 906 ? -29.608 31.871 -48.734 1.00 65.75 906 ASN A O 1
ATOM 7247 N N . LYS A 1 907 ? -27.675 32.569 -49.671 1.00 59.91 907 LYS A N 1
ATOM 7248 C CA . LYS A 1 907 ? -26.929 32.809 -48.417 1.00 59.91 907 LYS A CA 1
ATOM 7249 C C . LYS A 1 907 ? -27.630 33.757 -47.427 1.00 59.91 907 LYS A C 1
ATOM 7251 O O . LYS A 1 907 ? -27.431 33.604 -46.228 1.00 59.91 907 LYS A O 1
ATOM 7256 N N . ASP A 1 908 ? -28.503 34.649 -47.895 1.00 64.88 908 ASP A N 1
ATOM 7257 C CA . ASP A 1 908 ? -29.119 35.703 -47.069 1.00 64.88 908 ASP A CA 1
ATOM 7258 C C . ASP A 1 908 ? -30.301 35.232 -46.190 1.00 64.88 908 ASP A C 1
ATOM 7260 O O . ASP A 1 908 ? -30.918 36.038 -45.494 1.00 64.88 908 ASP A O 1
ATOM 7264 N N . LYS A 1 909 ? -30.665 33.939 -46.217 1.00 69.25 909 LYS A N 1
ATOM 7265 C CA . LYS A 1 909 ? -31.746 33.358 -45.389 1.00 69.25 909 LYS A CA 1
ATOM 7266 C C . LYS A 1 909 ? -31.344 32.022 -44.764 1.00 69.25 909 LYS A C 1
ATOM 7268 O O . LYS A 1 909 ? -32.014 31.008 -44.976 1.00 69.25 909 LYS A O 1
ATOM 7273 N N . SER A 1 910 ? -30.237 32.000 -44.025 1.00 79.62 910 SER A N 1
ATOM 7274 C CA . SER A 1 910 ? -29.818 30.793 -43.314 1.00 79.62 910 SER A CA 1
ATOM 7275 C C . SER A 1 910 ? -30.765 30.476 -42.144 1.00 79.62 910 SER A C 1
ATOM 7277 O O . SER A 1 910 ? -31.150 31.353 -41.376 1.00 79.62 910 SER A O 1
ATOM 7279 N N . GLN A 1 911 ? -31.187 29.214 -42.026 1.00 86.69 911 GLN A N 1
ATOM 7280 C CA . GLN A 1 911 ? -32.035 28.727 -40.930 1.00 86.69 911 GLN A CA 1
ATOM 7281 C C . GLN A 1 911 ? -31.209 27.828 -40.004 1.00 86.69 911 GLN A C 1
ATOM 7283 O O . GLN A 1 911 ? -30.557 26.906 -40.490 1.00 86.69 911 GLN A O 1
ATOM 7288 N N . ILE A 1 912 ? -31.265 28.046 -38.686 1.00 86.75 912 ILE A N 1
ATOM 7289 C CA . ILE A 1 912 ? -30.672 27.122 -37.706 1.00 86.75 912 ILE A CA 1
ATOM 7290 C C . ILE A 1 912 ? -31.443 25.796 -37.755 1.00 86.75 912 ILE A C 1
ATOM 7292 O O . ILE A 1 912 ? -32.668 25.773 -37.636 1.00 86.75 912 ILE A O 1
ATOM 7296 N N . ILE A 1 913 ? -30.718 24.706 -37.987 1.00 90.62 913 ILE A N 1
ATOM 7297 C CA . ILE A 1 913 ? -31.251 23.342 -38.075 1.00 90.62 913 ILE A CA 1
ATOM 7298 C C . ILE A 1 913 ? -31.048 22.600 -36.763 1.00 90.62 913 ILE A C 1
ATOM 7300 O O . ILE A 1 913 ? -31.961 21.918 -36.316 1.00 90.62 913 ILE A O 1
ATOM 7304 N N . GLU A 1 914 ? -29.865 22.745 -36.175 1.00 88.06 914 GLU A N 1
ATOM 7305 C CA . GLU A 1 914 ? -29.494 22.141 -34.901 1.00 88.06 914 GLU A CA 1
ATOM 7306 C C . GLU A 1 914 ? -28.567 23.110 -34.171 1.00 88.06 914 GLU A C 1
ATOM 7308 O O . GLU A 1 914 ? -27.696 23.723 -34.797 1.00 88.06 914 GLU A O 1
ATOM 7313 N N . ASP A 1 915 ? -28.752 23.240 -32.865 1.00 86.25 915 ASP A N 1
ATOM 7314 C CA . ASP A 1 915 ? -27.909 24.066 -32.009 1.00 86.25 915 ASP A CA 1
ATOM 7315 C C . ASP A 1 915 ? -27.257 23.207 -30.920 1.00 86.25 915 ASP A C 1
ATOM 7317 O O . ASP A 1 915 ? -27.780 22.155 -30.559 1.00 86.25 915 ASP A O 1
ATOM 7321 N N . ASN A 1 916 ? -26.119 23.654 -30.388 1.00 83.50 916 ASN A N 1
ATOM 7322 C CA . ASN A 1 916 ? -25.346 22.942 -29.362 1.00 83.50 916 ASN A CA 1
ATOM 7323 C C . ASN A 1 916 ? -24.882 21.530 -29.758 1.00 83.50 916 ASN A C 1
ATOM 7325 O O . ASN A 1 916 ? -24.838 20.622 -28.926 1.00 83.50 916 ASN A O 1
ATOM 7329 N N . LEU A 1 917 ? -24.476 21.339 -31.013 1.00 88.06 917 LEU A N 1
ATOM 7330 C CA . LEU A 1 917 ? -23.806 20.111 -31.421 1.00 88.06 917 LEU A CA 1
ATOM 7331 C C . LEU A 1 917 ? -22.475 19.975 -30.672 1.00 88.06 917 LEU A C 1
ATOM 7333 O O . LEU A 1 917 ? -21.605 20.850 -30.755 1.00 88.06 917 LEU A O 1
ATOM 7337 N N . TYR A 1 918 ? -22.339 18.865 -29.946 1.00 82.88 918 TYR A N 1
ATOM 7338 C CA . TYR A 1 918 ? -21.166 18.563 -29.134 1.00 82.88 918 TYR A CA 1
ATOM 7339 C C . TYR A 1 918 ? -19.929 18.329 -30.007 1.00 82.88 918 TYR A C 1
ATOM 7341 O O . TYR A 1 918 ? -19.987 17.595 -30.999 1.00 82.88 918 TYR A O 1
ATOM 7349 N N . VAL A 1 919 ? -18.814 18.950 -29.619 1.00 90.94 919 VAL A N 1
ATOM 7350 C CA . VAL A 1 919 ? -17.512 18.777 -30.263 1.00 90.94 919 VAL A CA 1
ATOM 7351 C C . VAL A 1 919 ? -16.631 17.925 -29.354 1.00 90.94 919 VAL A C 1
ATOM 7353 O O . VAL A 1 919 ? -16.268 18.340 -28.257 1.00 90.94 919 VAL A O 1
ATOM 7356 N N . ASN A 1 920 ? -16.288 16.727 -29.817 1.00 88.88 920 ASN A N 1
ATOM 7357 C CA . ASN A 1 920 ? -15.376 15.816 -29.131 1.00 88.88 920 ASN A CA 1
ATOM 7358 C C . ASN A 1 920 ? -13.917 16.158 -29.437 1.00 88.88 920 ASN A C 1
ATOM 7360 O O . ASN A 1 920 ? -13.626 16.669 -30.515 1.00 88.88 920 ASN A O 1
ATOM 7364 N N . HIS A 1 921 ? -13.000 15.811 -28.533 1.00 88.31 921 HIS A N 1
ATOM 7365 C CA . HIS A 1 921 ? -11.553 15.903 -28.747 1.00 88.31 921 HIS A CA 1
ATOM 7366 C C . HIS A 1 921 ? -10.906 14.516 -28.596 1.00 88.31 921 HIS A C 1
ATOM 7368 O O . HIS A 1 921 ? -11.084 13.868 -27.566 1.00 88.31 921 HIS A O 1
ATOM 7374 N N . HIS A 1 922 ? -10.172 14.059 -29.614 1.00 84.25 922 HIS A N 1
ATOM 7375 C CA . HIS A 1 922 ? -9.460 12.774 -29.642 1.00 84.25 922 HIS A CA 1
ATOM 7376 C C . HIS A 1 922 ? -8.196 12.900 -30.506 1.00 84.25 922 HIS A C 1
ATOM 7378 O O . HIS A 1 922 ? -8.246 13.509 -31.572 1.00 84.25 922 HIS A O 1
ATOM 7384 N N . ASP A 1 923 ? -7.060 12.347 -30.066 1.00 82.25 923 ASP A N 1
ATOM 7385 C CA . ASP A 1 923 ? -5.778 12.359 -30.800 1.00 82.25 923 ASP A CA 1
ATOM 7386 C C . ASP A 1 923 ? -5.375 13.728 -31.389 1.00 82.25 923 ASP A C 1
ATOM 7388 O O . ASP A 1 923 ? -4.956 13.831 -32.543 1.00 82.25 923 ASP A O 1
ATOM 7392 N N . LYS A 1 924 ? -5.493 14.802 -30.592 1.00 85.62 924 LYS A N 1
ATOM 7393 C CA . LYS A 1 924 ? -5.167 16.194 -30.984 1.00 85.62 924 LYS A CA 1
ATOM 7394 C C . LYS A 1 924 ? -6.054 16.782 -32.089 1.00 85.62 924 LYS A C 1
ATOM 7396 O O . LYS A 1 924 ? -5.727 17.823 -32.663 1.00 85.62 924 LYS A O 1
ATOM 7401 N N . LYS A 1 925 ? -7.174 16.129 -32.392 1.00 91.81 925 LYS A N 1
ATOM 7402 C CA . LYS A 1 925 ? -8.186 16.585 -33.345 1.00 91.81 925 LYS A CA 1
ATOM 7403 C C . LYS A 1 925 ? -9.531 16.757 -32.654 1.00 91.81 925 LYS A C 1
ATOM 7405 O O . LYS A 1 925 ? -9.820 16.135 -31.633 1.00 91.81 925 LYS A O 1
ATOM 7410 N N . TYR A 1 926 ? -10.365 17.600 -33.242 1.00 94.75 926 TYR A N 1
ATOM 7411 C CA . TYR A 1 926 ? -11.726 17.859 -32.801 1.00 94.75 926 TYR A CA 1
ATOM 7412 C C . TYR A 1 926 ? -12.716 17.284 -33.803 1.00 94.75 926 TYR A C 1
ATOM 7414 O O . TYR A 1 926 ? -12.474 17.319 -35.009 1.00 94.75 926 TYR A O 1
ATOM 7422 N N . GLN A 1 927 ? -13.838 16.768 -33.314 1.00 93.69 927 GLN A N 1
ATOM 7423 C CA . GLN A 1 927 ? -14.857 16.138 -34.142 1.00 93.69 927 GLN A CA 1
ATOM 7424 C C . GLN A 1 927 ? -16.250 16.648 -33.788 1.00 93.69 927 GLN A C 1
ATOM 7426 O O . GLN A 1 927 ? -16.676 16.561 -32.638 1.00 93.69 927 GLN A O 1
ATOM 7431 N N . ALA A 1 928 ? -16.988 17.115 -34.792 1.00 93.44 928 ALA A N 1
ATOM 7432 C CA . ALA A 1 928 ? -18.392 17.496 -34.669 1.00 93.44 928 ALA A CA 1
ATOM 7433 C C . ALA A 1 928 ? -19.248 16.641 -35.599 1.00 93.44 928 ALA A C 1
ATOM 7435 O O . ALA A 1 928 ? -18.961 16.516 -36.791 1.00 93.44 928 ALA A O 1
ATOM 7436 N N . THR A 1 929 ? -20.303 16.037 -35.056 1.00 90.81 929 THR A N 1
ATOM 7437 C CA . THR A 1 929 ? -21.121 15.053 -35.777 1.00 90.81 929 THR A CA 1
ATOM 7438 C C . THR A 1 929 ? -22.580 15.480 -35.808 1.00 90.81 929 THR A C 1
ATOM 7440 O O . THR A 1 929 ? -23.172 15.727 -34.762 1.00 90.81 929 THR A O 1
ATOM 7443 N N . PHE A 1 930 ? -23.191 15.488 -36.996 1.00 91.31 930 PHE A N 1
ATOM 7444 C CA . PHE A 1 930 ? -24.633 15.670 -37.143 1.00 91.31 930 PHE A CA 1
ATOM 7445 C C . PHE A 1 930 ? -25.325 14.335 -37.435 1.00 91.31 930 PHE A C 1
ATOM 7447 O O . PHE A 1 930 ? -25.089 13.685 -38.462 1.00 91.31 930 PHE A O 1
ATOM 7454 N N . VAL A 1 931 ? -26.201 13.925 -36.517 1.00 87.25 931 VAL A N 1
ATOM 7455 C CA . VAL A 1 931 ? -26.908 12.641 -36.557 1.00 87.25 931 VAL A CA 1
ATOM 7456 C C . VAL A 1 931 ? -28.391 12.882 -36.840 1.00 87.25 931 VAL A C 1
ATOM 7458 O O . VAL A 1 931 ? -29.127 13.358 -35.984 1.00 87.25 931 VAL A O 1
ATOM 7461 N N . ASN A 1 932 ? -28.856 12.527 -38.039 1.00 85.06 932 ASN A N 1
ATOM 7462 C CA . ASN A 1 932 ? -30.266 12.583 -38.422 1.00 85.06 932 ASN A CA 1
ATOM 7463 C C . ASN A 1 932 ? -30.591 11.524 -39.493 1.00 85.06 932 ASN A C 1
ATOM 7465 O O . ASN A 1 932 ? -29.715 10.949 -40.135 1.00 85.06 932 ASN A O 1
ATOM 7469 N N . LYS A 1 933 ? -31.874 11.241 -39.726 1.00 82.00 933 LYS A N 1
ATOM 7470 C CA . LYS A 1 933 ? -32.265 10.421 -40.879 1.00 82.00 933 LYS A CA 1
ATOM 7471 C C . LYS A 1 933 ? -32.000 11.218 -42.155 1.00 82.00 933 LYS A C 1
ATOM 7473 O O . LYS A 1 933 ? -32.511 12.322 -42.293 1.00 82.00 933 LYS A O 1
ATOM 7478 N N . HIS A 1 934 ? -31.295 10.623 -43.115 1.00 79.44 934 HIS A N 1
ATOM 7479 C CA . HIS A 1 934 ? -31.017 11.233 -44.426 1.00 79.44 934 HIS A CA 1
ATOM 7480 C C . HIS A 1 934 ? -32.263 11.765 -45.148 1.00 79.44 934 HIS A C 1
ATOM 7482 O O . HIS A 1 934 ? -32.192 12.772 -45.836 1.00 79.44 934 HIS A O 1
ATOM 7488 N N . GLU A 1 935 ? -33.422 11.126 -44.967 1.00 79.56 935 GLU A N 1
ATOM 7489 C CA . GLU A 1 935 ? -34.702 11.579 -45.543 1.00 79.56 935 GLU A CA 1
ATOM 7490 C C . GLU A 1 935 ? -35.186 12.925 -44.980 1.00 79.56 935 GLU A C 1
ATOM 7492 O O . GLU A 1 935 ? -35.929 13.640 -45.648 1.00 79.56 935 GLU A O 1
ATOM 7497 N N . ASN A 1 936 ? -34.757 13.269 -43.765 1.00 83.12 936 ASN A N 1
ATOM 7498 C CA . ASN A 1 936 ? -35.133 14.495 -43.067 1.00 83.12 936 ASN A CA 1
ATOM 7499 C C . ASN A 1 936 ? -34.153 15.646 -43.336 1.00 83.12 936 ASN A C 1
ATOM 7501 O O . ASN A 1 936 ? -34.422 16.781 -42.941 1.00 83.12 936 ASN A O 1
ATOM 7505 N N . VAL A 1 937 ? -33.023 15.375 -43.996 1.00 85.75 937 VAL A N 1
ATOM 7506 C CA . VAL A 1 937 ? -32.004 16.380 -44.309 1.00 85.75 937 VAL A CA 1
ATOM 7507 C C . VAL A 1 937 ? -32.194 16.855 -45.745 1.00 85.75 937 VAL A C 1
ATOM 7509 O O . VAL A 1 937 ? -32.156 16.079 -46.699 1.00 85.75 937 VAL A O 1
ATOM 7512 N N . LYS A 1 938 ? -32.447 18.156 -45.910 1.00 87.31 938 LYS A N 1
ATOM 7513 C CA . LYS A 1 938 ? -32.676 18.765 -47.222 1.00 87.31 938 LYS A CA 1
ATOM 7514 C C . LYS A 1 938 ? -31.353 18.848 -47.995 1.00 87.31 938 LYS A C 1
ATOM 7516 O O . LYS A 1 938 ? -30.381 19.368 -47.466 1.00 87.31 938 LYS A O 1
ATOM 7521 N N . PRO A 1 939 ? -31.292 18.439 -49.269 1.00 84.81 939 PRO A N 1
ATOM 7522 C CA . PRO A 1 939 ? -30.136 18.725 -50.115 1.00 84.81 939 PRO A CA 1
ATOM 7523 C C . PRO A 1 939 ? -29.883 20.238 -50.216 1.00 84.81 939 PRO A C 1
ATOM 7525 O O . PRO A 1 939 ? -30.832 21.022 -50.290 1.00 84.81 939 PRO A O 1
ATOM 7528 N N . GLY A 1 940 ? -28.621 20.653 -50.235 1.00 88.12 940 GLY A N 1
ATOM 7529 C CA . GLY A 1 940 ? -28.222 22.058 -50.317 1.00 88.12 940 GLY A CA 1
ATOM 7530 C C . GLY A 1 940 ? -26.922 22.342 -49.571 1.00 88.12 940 GLY A C 1
ATOM 7531 O O . GLY A 1 940 ? -26.201 21.422 -49.177 1.00 88.12 940 GLY A O 1
ATOM 7532 N N . LYS A 1 941 ? -26.612 23.627 -49.388 1.00 89.75 941 LYS A N 1
ATOM 7533 C CA . LYS A 1 941 ? -25.452 24.060 -48.607 1.00 89.75 941 LYS A CA 1
ATOM 7534 C C . LYS A 1 941 ? -25.830 24.222 -47.141 1.00 89.75 941 LYS A C 1
ATOM 7536 O O . LYS A 1 941 ? -26.772 24.944 -46.805 1.00 89.75 941 LYS A O 1
ATOM 7541 N N . TYR A 1 942 ? -25.073 23.551 -46.292 1.00 92.44 942 TYR A N 1
ATOM 7542 C CA . TYR A 1 942 ? -25.078 23.743 -44.853 1.00 92.44 942 TYR A CA 1
ATOM 7543 C C . TYR A 1 942 ? -23.832 24.522 -44.446 1.00 92.44 942 TYR A C 1
ATOM 7545 O O . TYR A 1 942 ? -22.827 24.513 -45.151 1.00 92.44 942 TYR A O 1
ATOM 7553 N N . GLU A 1 943 ? -23.901 25.180 -43.304 1.00 93.25 943 GLU A N 1
ATOM 7554 C CA . GLU A 1 943 ? -22.771 25.830 -42.661 1.00 93.25 943 GLU A CA 1
ATOM 7555 C C . GLU A 1 943 ? -22.749 25.380 -41.202 1.00 93.25 943 GLU A C 1
ATOM 7557 O O . GLU A 1 943 ? -23.733 25.559 -40.483 1.00 93.25 943 GLU A O 1
ATOM 7562 N N . MET A 1 944 ? -21.655 24.754 -40.775 1.00 93.19 944 MET A N 1
ATOM 7563 C CA . MET A 1 944 ? -21.430 24.445 -39.366 1.00 93.19 944 MET A CA 1
ATOM 7564 C C . MET A 1 944 ? -20.542 25.532 -38.777 1.00 93.19 944 MET A C 1
ATOM 7566 O O . MET A 1 944 ? -19.406 25.712 -39.210 1.00 93.19 944 MET A O 1
ATOM 7570 N N . VAL A 1 945 ? -21.091 26.280 -37.828 1.00 93.75 945 VAL A N 1
ATOM 7571 C CA . VAL A 1 945 ? -20.441 27.424 -37.188 1.00 93.75 945 VAL A CA 1
ATOM 7572 C C . VAL A 1 945 ? -19.989 27.004 -35.797 1.00 93.75 945 VAL A C 1
ATOM 7574 O O . VAL A 1 945 ? -20.790 26.449 -35.050 1.00 93.75 945 VAL A O 1
ATOM 7577 N N . PHE A 1 946 ? -18.725 27.243 -35.457 1.00 94.38 946 PHE A N 1
ATOM 7578 C CA . PHE A 1 946 ? -18.125 26.818 -34.194 1.00 94.38 946 PHE A CA 1
ATOM 7579 C C . PHE A 1 946 ? -17.950 28.005 -33.248 1.00 94.38 946 PHE A C 1
ATOM 7581 O O . PHE A 1 946 ? -17.384 29.029 -33.629 1.00 94.38 946 PHE A O 1
ATOM 7588 N N . TYR A 1 947 ? -18.396 27.839 -32.006 1.00 92.44 947 TYR A N 1
ATOM 7589 C CA . TYR A 1 947 ? -18.321 28.829 -30.931 1.00 92.44 947 TYR A CA 1
ATOM 7590 C C . TYR A 1 947 ? -17.581 28.243 -29.728 1.00 92.44 947 TYR A C 1
ATOM 7592 O O . TYR A 1 947 ? -17.593 27.026 -29.517 1.00 92.44 947 TYR A O 1
ATOM 7600 N N . ARG A 1 948 ? -16.950 29.098 -28.920 1.00 91.62 948 ARG A N 1
ATOM 7601 C CA . ARG A 1 948 ? -16.399 28.690 -27.620 1.00 91.62 948 ARG A CA 1
ATOM 7602 C C . ARG A 1 948 ? -17.530 28.507 -26.602 1.00 91.62 948 ARG A C 1
ATOM 7604 O O . ARG A 1 948 ? -18.616 29.059 -26.751 1.00 91.62 948 ARG A O 1
ATOM 7611 N N . ASP A 1 949 ? -17.271 27.785 -25.521 1.00 87.69 949 ASP A N 1
ATOM 7612 C CA . ASP A 1 949 ? -18.225 27.686 -24.404 1.00 87.69 949 ASP A CA 1
ATOM 7613 C C . ASP A 1 949 ? -18.553 29.062 -23.791 1.00 87.69 949 ASP A C 1
ATOM 7615 O O . ASP A 1 949 ? -19.715 29.392 -23.556 1.00 87.69 949 ASP A O 1
ATOM 7619 N N . ILE A 1 950 ? -17.538 29.917 -23.619 1.00 86.50 950 ILE A N 1
ATOM 7620 C CA . ILE A 1 950 ? -17.717 31.281 -23.096 1.00 86.50 950 ILE A CA 1
ATOM 7621 C C . ILE A 1 950 ? -18.572 32.155 -24.028 1.00 86.50 950 ILE A C 1
ATOM 7623 O O . ILE A 1 950 ? -19.388 32.953 -23.573 1.00 86.50 950 ILE A O 1
ATOM 7627 N N . ASP A 1 951 ? -18.449 31.946 -25.339 1.00 87.75 951 ASP A N 1
ATOM 7628 C CA . ASP A 1 951 ? -19.210 32.650 -26.372 1.00 87.75 951 ASP A CA 1
ATOM 7629 C C . ASP A 1 951 ? -20.711 32.330 -26.257 1.00 87.75 951 ASP A C 1
ATOM 7631 O O . ASP A 1 951 ? -21.553 33.213 -26.402 1.00 87.75 951 ASP A O 1
ATOM 7635 N N . LYS A 1 952 ? -21.061 31.095 -25.880 1.00 83.56 952 LYS A N 1
ATOM 7636 C CA . LYS A 1 952 ? -22.445 30.699 -25.592 1.00 83.56 952 LYS A CA 1
ATOM 7637 C C . LYS A 1 952 ? -23.000 31.380 -24.340 1.00 83.56 952 LYS A C 1
ATOM 7639 O O . LYS A 1 952 ? -24.146 31.824 -24.351 1.00 83.56 952 LYS A O 1
ATOM 7644 N N . GLN A 1 953 ? -22.215 31.466 -23.265 1.00 82.12 953 GLN A N 1
ATOM 7645 C CA . GLN A 1 953 ? -22.645 32.145 -22.034 1.00 82.12 953 GLN A CA 1
ATOM 7646 C C . GLN A 1 953 ? -22.914 33.633 -22.286 1.00 82.12 953 GLN A C 1
ATOM 7648 O O . GLN A 1 953 ? -23.899 34.177 -21.789 1.00 82.12 953 GLN A O 1
ATOM 7653 N N . ARG A 1 954 ? -22.084 34.266 -23.122 1.00 84.38 954 ARG A N 1
ATOM 7654 C CA . ARG A 1 954 ? -22.268 35.652 -23.572 1.00 84.38 954 ARG A CA 1
ATOM 7655 C C . ARG A 1 954 ? -23.491 35.802 -24.470 1.00 84.38 954 ARG A C 1
ATOM 7657 O O . ARG A 1 954 ? -24.335 36.656 -24.216 1.00 84.38 954 ARG A O 1
ATOM 7664 N N . ALA A 1 955 ? -23.655 34.919 -25.455 1.00 83.12 955 ALA A N 1
ATOM 7665 C CA . ALA A 1 955 ? -24.825 34.915 -26.330 1.00 83.12 955 ALA A CA 1
ATOM 7666 C C . ALA A 1 955 ? -26.142 34.690 -25.566 1.00 83.12 955 ALA A C 1
ATOM 7668 O O . ALA A 1 955 ? -27.174 35.224 -25.963 1.00 83.12 955 ALA A O 1
ATOM 7669 N N . ALA A 1 956 ? -26.127 33.932 -24.465 1.00 82.62 956 ALA A N 1
ATOM 7670 C CA . ALA A 1 956 ? -27.302 33.740 -23.616 1.00 82.62 956 ALA A CA 1
ATOM 7671 C C . ALA A 1 956 ? -27.740 35.028 -22.896 1.00 82.62 956 ALA A C 1
ATOM 7673 O O . ALA A 1 956 ? -28.931 35.193 -22.639 1.00 82.62 956 ALA A O 1
ATOM 7674 N N . ARG A 1 957 ? -26.801 35.933 -22.588 1.00 79.25 957 ARG A N 1
ATOM 767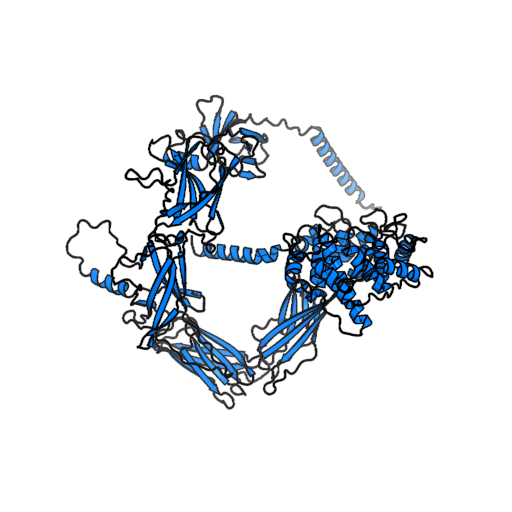5 C CA . ARG A 1 957 ? -27.084 37.233 -21.956 1.00 79.25 957 ARG A CA 1
ATOM 7676 C C . ARG A 1 957 ? -27.433 38.305 -22.990 1.00 79.25 957 ARG A C 1
ATOM 7678 O O . ARG A 1 957 ? -28.437 38.990 -22.838 1.00 79.25 957 ARG A O 1
ATOM 7685 N N . ASN A 1 958 ? -26.648 38.382 -24.066 1.00 80.06 958 ASN A N 1
ATOM 7686 C CA . ASN A 1 958 ? -26.630 39.529 -24.985 1.00 80.06 958 ASN A CA 1
ATOM 7687 C C . ASN A 1 958 ? -27.119 39.200 -26.408 1.00 80.06 958 ASN A C 1
ATOM 7689 O O . ASN A 1 958 ? -27.150 40.062 -27.283 1.00 80.06 958 ASN A O 1
ATOM 7693 N N . GLY A 1 959 ? -27.518 37.952 -26.657 1.00 80.75 959 GLY A N 1
ATOM 7694 C CA . GLY A 1 959 ? -27.942 37.457 -27.965 1.00 80.75 959 GLY A CA 1
ATOM 7695 C C . GLY A 1 959 ? -26.778 37.034 -28.868 1.00 80.75 959 GLY A C 1
ATOM 7696 O O . GLY A 1 959 ? -25.687 37.598 -28.836 1.00 80.75 959 GLY A O 1
ATOM 7697 N N . TRP A 1 960 ? -27.023 36.043 -29.732 1.00 79.38 960 TRP A N 1
ATOM 7698 C CA . TRP A 1 960 ? -26.023 35.469 -30.652 1.00 79.38 960 TRP A CA 1
ATOM 7699 C C . TRP A 1 960 ? -25.458 36.450 -31.690 1.00 79.38 960 TRP A C 1
ATOM 7701 O O . TRP A 1 960 ? -24.429 36.163 -32.295 1.00 79.38 960 TRP A O 1
ATOM 7711 N N . GLU A 1 961 ? -26.112 37.593 -31.912 1.00 76.44 961 GLU A N 1
ATOM 7712 C CA . GLU A 1 961 ? -25.654 38.627 -32.852 1.00 76.44 961 GLU A CA 1
ATOM 7713 C C . GLU A 1 961 ? -24.423 39.391 -32.338 1.00 76.44 961 GLU A C 1
ATOM 7715 O O . GLU A 1 961 ? -23.705 39.996 -33.128 1.00 76.44 961 GLU A O 1
ATOM 7720 N N . THR A 1 962 ? -24.149 39.325 -31.032 1.00 75.69 962 THR A N 1
ATOM 7721 C CA . THR A 1 962 ? -23.036 40.033 -30.374 1.00 75.69 962 THR A CA 1
ATOM 7722 C C . THR A 1 962 ? -21.759 39.194 -30.257 1.00 75.69 962 THR A C 1
ATOM 7724 O O . THR A 1 962 ? -20.757 39.656 -29.709 1.00 75.69 962 THR A O 1
ATOM 7727 N N . VAL A 1 963 ? -21.778 37.955 -30.763 1.00 83.25 963 VAL A N 1
ATOM 7728 C CA . VAL A 1 963 ? -20.708 36.976 -30.555 1.00 83.25 963 VAL A CA 1
ATOM 7729 C C . VAL A 1 963 ? -20.152 36.484 -31.886 1.00 83.25 963 VAL A C 1
ATOM 7731 O O . VAL A 1 963 ? -20.848 35.858 -32.689 1.00 83.25 963 VAL A O 1
ATOM 7734 N N . GLU A 1 964 ? -18.866 36.744 -32.111 1.00 85.00 964 GLU A N 1
ATOM 7735 C CA . GLU A 1 964 ? -18.169 36.282 -33.307 1.00 85.00 964 GLU A CA 1
ATOM 7736 C C . GLU A 1 964 ? -17.854 34.779 -33.221 1.00 85.00 964 GLU A C 1
ATOM 7738 O O . GLU A 1 964 ? -17.344 34.308 -32.199 1.00 85.00 964 GLU A O 1
ATOM 7743 N N . PRO A 1 965 ? -18.127 33.997 -34.281 1.00 90.25 965 PRO A N 1
ATOM 7744 C CA . PRO A 1 965 ? -17.757 32.591 -34.308 1.00 90.25 965 PRO A CA 1
ATOM 7745 C C . PRO A 1 965 ? -16.239 32.415 -34.395 1.00 90.25 965 PRO A C 1
ATOM 7747 O O . PRO A 1 965 ? -15.544 33.208 -35.027 1.00 90.25 965 PRO A O 1
ATOM 7750 N N . LEU A 1 966 ? -15.726 31.319 -33.831 1.00 91.75 966 LEU A N 1
ATOM 7751 C CA . LEU A 1 966 ? -14.308 30.971 -33.940 1.00 91.75 966 LEU A CA 1
ATOM 7752 C C . LEU A 1 966 ? -13.927 30.684 -35.401 1.00 91.75 966 LEU A C 1
ATOM 7754 O O . LEU A 1 966 ? -12.891 31.141 -35.874 1.00 91.75 966 LEU A O 1
ATOM 7758 N N . PHE A 1 967 ? -14.762 29.909 -36.098 1.00 94.12 967 PHE A N 1
ATOM 7759 C CA . PHE A 1 967 ? -14.702 29.667 -37.542 1.00 94.12 967 PHE A CA 1
ATOM 7760 C C . PHE A 1 967 ? -16.012 29.020 -38.022 1.00 94.12 967 PHE A C 1
ATOM 7762 O O . PHE A 1 967 ? -16.833 28.570 -37.217 1.00 94.12 967 PHE A O 1
ATOM 7769 N N . SER A 1 968 ? -16.203 28.929 -39.339 1.00 93.19 968 SER A N 1
ATOM 7770 C CA . SER A 1 968 ? -17.287 28.150 -39.942 1.00 93.19 968 SER A CA 1
ATOM 7771 C C . SER A 1 968 ? -16.788 27.244 -41.067 1.00 93.19 968 SER A C 1
ATOM 7773 O O . SER A 1 968 ? -15.753 27.493 -41.688 1.00 93.19 968 SER A O 1
ATOM 7775 N N . VAL A 1 969 ? -17.514 26.151 -41.304 1.00 93.69 969 VAL A N 1
ATOM 7776 C CA . VAL A 1 969 ? -17.232 25.172 -42.361 1.00 93.69 969 VAL A CA 1
ATOM 7777 C C . VAL A 1 969 ? -18.458 25.041 -43.257 1.00 93.69 969 VAL A C 1
ATOM 7779 O O . VAL A 1 969 ? -19.539 24.668 -42.794 1.00 93.69 969 VAL A O 1
ATOM 7782 N N . GLU A 1 970 ? -18.294 25.319 -44.554 1.00 92.19 970 GLU A N 1
ATOM 7783 C CA . GLU A 1 970 ? -19.334 25.069 -45.556 1.00 92.19 970 GLU A CA 1
ATOM 7784 C C . GLU A 1 970 ? -19.408 23.568 -45.891 1.00 92.19 970 GLU A C 1
ATOM 7786 O O . GLU A 1 970 ? -18.425 22.938 -46.280 1.00 92.19 970 GLU A O 1
ATOM 7791 N N . ILE A 1 971 ? -20.604 22.992 -45.788 1.00 91.25 971 ILE A N 1
ATOM 7792 C CA . ILE A 1 971 ? -20.879 21.570 -45.996 1.00 91.25 971 ILE A CA 1
ATOM 7793 C C . ILE A 1 971 ? -21.825 21.424 -47.199 1.00 91.25 971 ILE A C 1
ATOM 7795 O O . ILE A 1 971 ? -23.031 21.673 -47.085 1.00 91.25 971 ILE A O 1
ATOM 7799 N N . PRO A 1 972 ? -21.331 21.004 -48.376 1.00 87.75 972 PRO A N 1
ATOM 7800 C CA . PRO A 1 972 ? -22.188 20.755 -49.529 1.00 87.75 972 PRO A CA 1
ATOM 7801 C C . PRO A 1 972 ? -22.893 19.401 -49.385 1.00 87.75 972 PRO A C 1
ATOM 7803 O O . PRO A 1 972 ? -22.257 18.365 -49.545 1.00 87.75 972 PRO A O 1
ATOM 7806 N N . HIS A 1 973 ? -24.200 19.368 -49.123 1.00 85.31 973 HIS A N 1
ATOM 7807 C CA . HIS A 1 973 ? -24.963 18.118 -49.040 1.00 85.31 973 HIS A CA 1
ATOM 7808 C C . HIS A 1 973 ? -25.761 17.872 -50.329 1.00 85.31 973 HIS A C 1
ATOM 7810 O O . HIS A 1 973 ? -26.741 18.555 -50.631 1.00 85.31 973 HIS A O 1
ATOM 7816 N N . SER A 1 974 ? -25.325 16.900 -51.132 1.00 78.94 974 SER A N 1
ATOM 7817 C CA . SER A 1 974 ? -25.964 16.578 -52.417 1.00 78.94 974 SER A CA 1
ATOM 7818 C C . SER A 1 974 ? -27.223 15.711 -52.262 1.00 78.94 974 SER A C 1
ATOM 7820 O O . SER A 1 974 ? -27.384 14.998 -51.274 1.00 78.94 974 SER A O 1
ATOM 7822 N N . LYS A 1 975 ? -28.126 15.741 -53.259 1.00 67.88 975 LYS A N 1
ATOM 7823 C CA . LYS A 1 975 ? -29.276 14.818 -53.321 1.00 67.88 975 LYS A CA 1
ATOM 7824 C C . LYS A 1 975 ? -28.773 13.378 -53.228 1.00 67.88 975 LYS A C 1
ATOM 7826 O O . LYS A 1 975 ? -27.917 12.995 -54.027 1.00 67.88 975 LYS A O 1
ATOM 7831 N N . LEU A 1 976 ? -29.349 12.594 -52.308 1.00 63.38 976 LEU A N 1
ATOM 7832 C CA . LEU A 1 976 ? -29.137 11.146 -52.217 1.00 63.38 976 LEU A CA 1
ATOM 7833 C C . LEU A 1 976 ? -29.160 10.555 -53.627 1.00 63.38 976 LEU A C 1
ATOM 7835 O O . LEU A 1 976 ? -30.164 10.673 -54.336 1.00 63.38 976 LEU A O 1
ATOM 7839 N N . LYS A 1 977 ? -28.048 9.951 -54.056 1.00 55.56 977 LYS A N 1
ATOM 7840 C CA . LYS A 1 977 ? -28.020 9.274 -55.352 1.00 55.56 977 LYS A CA 1
ATOM 7841 C C . LYS A 1 977 ? -29.035 8.128 -55.283 1.00 55.56 977 LYS A C 1
ATOM 7843 O O . LYS A 1 977 ? -28.900 7.281 -54.397 1.00 55.56 977 LYS A O 1
ATOM 7848 N N . PRO A 1 978 ? -30.045 8.066 -56.175 1.00 48.94 978 PRO A N 1
ATOM 7849 C CA . PRO A 1 978 ? -30.851 6.865 -56.287 1.00 48.94 978 PRO A CA 1
ATOM 7850 C C . PRO A 1 978 ? -29.892 5.738 -56.650 1.00 48.94 978 PRO A C 1
ATOM 7852 O O . PRO A 1 978 ? -29.154 5.829 -57.632 1.00 48.94 978 PRO A O 1
ATOM 7855 N N . ILE A 1 979 ? -29.849 4.705 -55.816 1.00 45.81 979 ILE A N 1
ATOM 7856 C CA . ILE A 1 979 ? -29.042 3.527 -56.094 1.00 45.81 979 ILE A CA 1
ATOM 7857 C C . ILE A 1 979 ? -29.606 2.924 -57.385 1.00 45.81 979 ILE A C 1
ATOM 7859 O O . ILE A 1 979 ? -30.701 2.363 -57.386 1.00 45.81 979 ILE A O 1
ATOM 7863 N N . GLN A 1 980 ? -28.866 3.033 -58.494 1.00 46.34 980 GLN A N 1
ATOM 7864 C CA . GLN A 1 980 ? -28.942 2.006 -59.525 1.00 46.34 980 GLN A CA 1
ATOM 7865 C C . GLN A 1 980 ? -28.549 0.721 -58.812 1.00 46.34 980 GLN A C 1
ATOM 7867 O O . GLN A 1 980 ? -27.411 0.595 -58.363 1.00 46.34 980 GLN A O 1
ATOM 7872 N N . SER A 1 981 ? -29.507 -0.184 -58.622 1.00 40.34 981 SER A N 1
ATOM 7873 C CA . SER A 1 981 ? -29.269 -1.481 -58.007 1.00 40.34 981 SER A CA 1
ATOM 7874 C C . SER A 1 981 ? -28.226 -2.231 -58.832 1.00 40.34 981 SER A C 1
ATOM 7876 O O . SER A 1 981 ? -28.556 -2.943 -59.777 1.00 40.34 981 SER A O 1
ATOM 7878 N N . SER A 1 982 ? -26.954 -2.097 -58.482 1.00 45.12 982 SER A N 1
ATOM 7879 C CA . SER A 1 982 ? -25.905 -2.991 -58.945 1.00 45.12 982 SER A CA 1
ATOM 7880 C C . SER A 1 982 ? -25.912 -4.241 -58.070 1.00 45.12 982 SER A C 1
ATOM 7882 O O . SER A 1 982 ? -24.893 -4.622 -57.503 1.00 45.12 982 SER A O 1
ATOM 7884 N N . ILE A 1 983 ? -27.064 -4.909 -57.974 1.00 47.84 983 ILE A N 1
ATOM 7885 C CA . ILE A 1 983 ? -27.000 -6.363 -57.978 1.00 47.84 983 ILE A CA 1
ATOM 7886 C C . ILE A 1 983 ? -26.765 -6.668 -59.450 1.00 47.84 983 ILE A C 1
ATOM 7888 O O . ILE A 1 983 ? -27.688 -6.579 -60.261 1.00 47.84 983 ILE A O 1
ATOM 7892 N N . SER A 1 984 ? -25.504 -6.890 -59.831 1.00 49.78 984 SER A N 1
ATOM 7893 C CA . SER A 1 984 ? -25.209 -7.296 -61.200 1.00 49.78 984 SER A CA 1
ATOM 7894 C C . SER A 1 984 ? -26.093 -8.505 -61.507 1.00 49.78 984 SER A C 1
ATOM 7896 O O . SER A 1 984 ? -26.264 -9.384 -60.659 1.00 49.78 984 SER A O 1
ATOM 7898 N N . GLY A 1 985 ? -26.675 -8.579 -62.706 1.00 55.12 985 GLY A N 1
ATOM 7899 C CA . GLY A 1 985 ? -27.434 -9.768 -63.113 1.00 55.12 985 GLY A CA 1
ATOM 7900 C C . GLY A 1 985 ? -26.637 -11.066 -62.900 1.00 55.12 985 GLY A C 1
ATOM 7901 O O . GLY A 1 985 ? -27.229 -12.118 -62.709 1.00 55.12 985 GLY A O 1
ATOM 7902 N N . GLN A 1 986 ? -25.303 -10.974 -62.823 1.00 61.62 986 GLN A N 1
ATOM 7903 C CA . GLN A 1 986 ? -24.391 -12.055 -62.460 1.00 61.62 986 GLN A CA 1
ATOM 7904 C C . GLN A 1 986 ? -24.566 -12.547 -61.013 1.00 61.62 986 GLN A C 1
ATOM 7906 O O . GLN A 1 986 ? -24.519 -13.749 -60.808 1.00 61.62 986 GLN A O 1
ATOM 7911 N N . PHE A 1 987 ? -24.830 -11.688 -60.021 1.00 60.62 987 PHE A N 1
ATOM 7912 C CA . PHE A 1 987 ? -25.073 -12.124 -58.636 1.00 60.62 987 PHE A CA 1
ATOM 7913 C C . PHE A 1 987 ? -26.412 -12.856 -58.482 1.00 60.62 987 PHE A C 1
ATOM 7915 O O . PHE A 1 987 ? -26.480 -13.872 -57.796 1.00 60.62 987 PHE A O 1
ATOM 7922 N N . ILE A 1 988 ? -27.462 -12.396 -59.174 1.00 63.16 988 ILE A N 1
ATOM 7923 C CA . ILE A 1 988 ? -28.756 -13.103 -59.221 1.00 63.16 988 ILE A CA 1
ATOM 7924 C C . ILE A 1 988 ? -28.608 -14.423 -59.984 1.00 63.16 988 ILE A C 1
ATOM 7926 O O . ILE A 1 988 ? -29.152 -15.433 -59.550 1.00 63.16 988 ILE A O 1
ATOM 7930 N N . LEU A 1 989 ? -27.827 -14.447 -61.070 1.00 66.31 989 LEU A N 1
ATOM 7931 C CA . LEU A 1 989 ? -27.527 -15.666 -61.819 1.00 66.31 989 LEU A CA 1
ATOM 7932 C C . LEU A 1 989 ? -26.706 -16.662 -60.983 1.00 66.31 989 LEU A C 1
ATOM 7934 O O . LEU A 1 989 ? -27.013 -17.844 -61.005 1.00 66.31 989 LEU A O 1
ATOM 7938 N N . ILE A 1 990 ? -25.713 -16.207 -60.211 1.00 74.06 990 ILE A N 1
ATOM 7939 C CA . ILE A 1 990 ? -24.906 -17.051 -59.313 1.00 74.06 990 ILE A CA 1
ATOM 7940 C C . ILE A 1 990 ? -25.757 -17.575 -58.153 1.00 74.06 990 ILE A C 1
ATOM 7942 O O . ILE A 1 990 ? -25.667 -18.755 -57.828 1.00 74.06 990 ILE A O 1
ATOM 7946 N N . ALA A 1 991 ? -26.630 -16.750 -57.569 1.00 72.12 991 ALA A N 1
ATOM 7947 C CA . ALA A 1 991 ? -27.556 -17.191 -56.528 1.00 72.12 991 ALA A CA 1
ATOM 7948 C C . ALA A 1 991 ? -28.596 -18.193 -57.066 1.00 72.12 991 ALA A C 1
ATOM 7950 O O . ALA A 1 991 ? -28.878 -19.192 -56.407 1.00 72.12 991 ALA A O 1
ATOM 7951 N N . LEU A 1 992 ? -29.115 -17.987 -58.285 1.00 77.31 992 LEU A N 1
ATOM 7952 C CA . LEU A 1 992 ? -30.008 -18.937 -58.961 1.00 77.31 992 LEU A CA 1
ATOM 7953 C C . LEU A 1 992 ? -29.292 -20.237 -59.332 1.00 77.31 992 LEU A C 1
ATOM 7955 O O . LEU A 1 992 ? -29.837 -21.309 -59.094 1.00 77.31 992 LEU A O 1
ATOM 7959 N N . LEU A 1 993 ? -28.073 -20.170 -59.871 1.00 78.31 993 LEU A N 1
ATOM 7960 C CA . LEU A 1 993 ? -27.265 -21.349 -60.191 1.00 78.31 993 LEU A CA 1
ATOM 7961 C C . LEU A 1 993 ? -26.867 -22.111 -58.923 1.00 78.31 993 LEU A C 1
ATOM 7963 O O . LEU A 1 993 ? -26.926 -23.336 -58.919 1.00 78.31 993 LEU A O 1
ATOM 7967 N N . GLY A 1 994 ? -26.549 -21.406 -57.834 1.00 79.38 994 GLY A N 1
ATOM 7968 C CA . GLY A 1 994 ? -26.310 -21.989 -56.516 1.00 79.38 994 GLY A CA 1
ATOM 7969 C C . GLY A 1 994 ? -27.555 -22.677 -55.955 1.00 79.38 994 GLY A C 1
ATOM 7970 O O . GLY A 1 994 ? -27.475 -23.823 -55.522 1.00 79.38 994 GLY A O 1
ATOM 7971 N N . ALA A 1 995 ? -28.727 -22.044 -56.041 1.00 76.81 995 ALA A N 1
ATOM 7972 C CA . ALA A 1 995 ? -29.991 -22.643 -55.611 1.00 76.81 995 ALA A CA 1
ATOM 7973 C C . ALA A 1 995 ? -30.390 -23.859 -56.469 1.00 76.81 995 ALA A C 1
ATOM 7975 O O . ALA A 1 995 ? -30.847 -24.866 -55.931 1.00 76.81 995 ALA A O 1
ATOM 7976 N N . ILE A 1 996 ? -30.166 -23.812 -57.788 1.00 80.06 996 ILE A N 1
ATOM 7977 C CA . ILE A 1 996 ? -30.378 -24.945 -58.703 1.00 80.06 996 ILE A CA 1
ATOM 7978 C C . ILE A 1 996 ? -29.392 -26.077 -58.394 1.00 80.06 996 ILE A C 1
ATOM 7980 O O . ILE A 1 996 ? -29.799 -27.234 -58.356 1.00 80.06 996 ILE A O 1
ATOM 7984 N N . PHE A 1 997 ? -28.122 -25.769 -58.119 1.00 80.62 997 PHE A N 1
ATOM 7985 C CA . PHE A 1 997 ? -27.112 -26.760 -57.746 1.00 80.62 997 PHE A CA 1
ATOM 7986 C C . PHE A 1 997 ? -27.444 -27.439 -56.413 1.00 80.62 997 PHE A C 1
ATOM 7988 O O . PHE A 1 997 ? -27.360 -28.662 -56.312 1.00 80.62 997 PHE A O 1
ATOM 7995 N N . VAL A 1 998 ? -27.893 -26.675 -55.411 1.00 77.06 998 VAL A N 1
ATOM 7996 C CA . VAL A 1 998 ? -28.361 -27.212 -54.124 1.00 77.06 998 VAL A CA 1
ATOM 7997 C C . VAL A 1 998 ? -29.616 -28.065 -54.316 1.00 77.06 998 VAL A C 1
ATOM 7999 O O . VAL A 1 998 ? -29.689 -29.164 -53.773 1.00 77.06 998 VAL A O 1
ATOM 8002 N N . TRP A 1 999 ? -30.571 -27.631 -55.142 1.00 78.81 999 TRP A N 1
ATOM 8003 C CA . TRP A 1 999 ? -31.777 -28.407 -55.439 1.00 78.81 999 TRP A CA 1
ATOM 8004 C C . TRP A 1 999 ? -31.469 -29.713 -56.188 1.00 78.81 999 TRP A C 1
ATOM 8006 O O . TRP A 1 999 ? -31.990 -30.764 -55.818 1.00 78.81 999 TRP A O 1
ATOM 8016 N N . ILE A 1 1000 ? -30.577 -29.688 -57.187 1.00 77.69 1000 ILE A N 1
ATOM 8017 C CA . ILE A 1 1000 ? -30.104 -30.890 -57.894 1.00 77.69 1000 ILE A CA 1
ATOM 8018 C C . ILE A 1 1000 ? -29.356 -31.810 -56.927 1.00 77.69 1000 ILE A C 1
ATOM 8020 O O . ILE A 1 1000 ? -29.637 -33.006 -56.897 1.00 77.69 1000 ILE A O 1
ATOM 8024 N N . SER A 1 1001 ? -28.467 -31.276 -56.088 1.00 74.12 1001 SER A N 1
ATOM 8025 C CA . SER A 1 1001 ? -27.718 -32.064 -55.100 1.00 74.12 1001 SER A CA 1
ATOM 8026 C C . SER A 1 1001 ? -28.653 -32.728 -54.085 1.00 74.12 1001 SER A C 1
ATOM 8028 O O . SER A 1 1001 ? -28.520 -33.918 -53.814 1.00 74.12 1001 SER A O 1
ATOM 8030 N N . MET A 1 1002 ? -29.674 -32.012 -53.604 1.00 74.81 1002 MET A N 1
ATOM 8031 C CA . MET A 1 1002 ? -30.703 -32.574 -52.724 1.00 74.81 1002 MET A CA 1
ATOM 8032 C C . MET A 1 1002 ? -31.567 -33.631 -53.421 1.00 74.81 1002 MET A C 1
ATOM 8034 O O . MET A 1 1002 ? -31.905 -34.645 -52.811 1.00 74.81 1002 MET A O 1
ATOM 8038 N N . LYS A 1 1003 ? -31.895 -33.447 -54.706 1.00 69.81 1003 LYS A N 1
ATOM 8039 C CA . LYS A 1 1003 ? -32.667 -34.429 -55.480 1.00 69.81 1003 LYS A CA 1
ATOM 8040 C C . LYS A 1 1003 ? -31.855 -35.692 -55.785 1.00 69.81 1003 LYS A C 1
ATOM 8042 O O . LYS A 1 1003 ? -32.406 -36.786 -55.749 1.00 69.81 1003 LYS A O 1
ATOM 8047 N N . THR A 1 1004 ? -30.553 -35.554 -56.027 1.00 63.41 1004 THR A N 1
ATOM 8048 C CA . THR A 1 1004 ? -29.634 -36.683 -56.262 1.00 63.41 1004 THR A CA 1
ATOM 8049 C C . THR A 1 1004 ? -29.407 -37.471 -54.967 1.00 63.41 1004 THR A C 1
ATOM 8051 O O . THR A 1 1004 ? -29.494 -38.695 -54.970 1.00 63.41 1004 THR A O 1
ATOM 8054 N N . TYR A 1 1005 ? -29.285 -36.774 -53.831 1.00 60.72 1005 TYR A N 1
ATOM 8055 C CA . TYR A 1 1005 ? -29.195 -37.382 -52.498 1.00 60.72 1005 TYR A CA 1
ATOM 8056 C C . TYR A 1 1005 ? -30.467 -38.152 -52.085 1.00 60.72 1005 TYR A C 1
ATOM 8058 O O . TYR A 1 1005 ? -30.390 -39.133 -51.348 1.00 60.72 1005 TYR A O 1
ATOM 8066 N N . GLN A 1 1006 ? -31.649 -37.759 -52.579 1.00 57.28 1006 GLN A N 1
ATOM 8067 C CA . GLN A 1 1006 ? -32.892 -38.515 -52.358 1.00 57.28 1006 GLN A CA 1
ATOM 8068 C C . GLN A 1 1006 ? -33.051 -39.737 -53.280 1.00 57.28 1006 GLN A C 1
ATOM 8070 O O . GLN A 1 1006 ? -33.790 -40.654 -52.929 1.00 57.28 1006 GLN A O 1
ATOM 8075 N N . ILE A 1 1007 ? -32.354 -39.788 -54.420 1.00 56.06 1007 ILE A N 1
ATOM 8076 C CA . ILE A 1 1007 ? -32.419 -40.922 -55.359 1.00 56.06 1007 ILE A CA 1
ATOM 8077 C C . ILE A 1 1007 ? -31.465 -42.058 -54.939 1.00 56.06 1007 ILE A C 1
ATOM 8079 O O . ILE A 1 1007 ? -31.794 -43.222 -55.147 1.00 56.06 1007 ILE A O 1
ATOM 8083 N N . GLU A 1 1008 ? -30.358 -41.767 -54.246 1.00 53.09 1008 GLU A N 1
ATOM 8084 C CA . GLU A 1 1008 ? -29.432 -42.795 -53.721 1.00 53.09 1008 GLU A CA 1
ATOM 8085 C C . GLU A 1 1008 ? -29.901 -43.485 -52.422 1.00 53.09 1008 GLU A C 1
ATOM 8087 O O . GLU A 1 1008 ? -29.277 -44.440 -51.965 1.00 53.09 1008 GLU A O 1
ATOM 8092 N N . LYS A 1 1009 ? -31.025 -43.052 -51.830 1.00 49.81 1009 LYS A N 1
ATOM 8093 C CA . LYS A 1 1009 ? -31.594 -43.629 -50.595 1.00 49.81 1009 LYS A CA 1
ATOM 8094 C C . LYS A 1 1009 ? -32.918 -44.381 -50.781 1.00 49.81 1009 LYS A C 1
ATOM 8096 O O . LYS A 1 1009 ? -33.619 -44.623 -49.798 1.00 49.81 1009 LYS A O 1
ATOM 8101 N N . MET A 1 1010 ? -33.258 -44.801 -52.002 1.00 45.22 1010 MET A N 1
ATOM 8102 C CA . MET A 1 1010 ? -34.316 -45.800 -52.201 1.00 45.22 1010 MET A CA 1
ATOM 8103 C C . MET A 1 1010 ? -33.718 -47.219 -52.186 1.00 45.22 1010 MET A C 1
ATOM 8105 O O . MET A 1 1010 ? -32.863 -47.515 -53.019 1.00 45.22 1010 MET A O 1
ATOM 8109 N N . PRO A 1 1011 ? -34.140 -48.110 -51.268 1.00 45.75 1011 PRO A N 1
ATOM 8110 C CA . PRO A 1 1011 ? -33.699 -49.498 -51.263 1.00 45.75 1011 PRO A CA 1
ATOM 8111 C C . PRO A 1 1011 ? -34.205 -50.219 -52.516 1.00 45.75 1011 PRO A C 1
ATOM 8113 O O . PRO A 1 1011 ? -35.384 -50.147 -52.869 1.00 45.75 1011 PRO A O 1
ATOM 8116 N N . SER A 1 1012 ? -33.301 -50.938 -53.175 1.00 45.53 1012 SER A N 1
ATOM 8117 C CA . SER A 1 1012 ? -33.623 -51.905 -54.215 1.00 45.53 1012 SER A CA 1
ATOM 8118 C C . SER A 1 1012 ? -34.477 -53.029 -53.618 1.00 45.53 1012 SER A C 1
ATOM 8120 O O . SER A 1 1012 ? -33.960 -53.896 -52.918 1.00 45.53 1012 SER A O 1
ATOM 8122 N N . ASN A 1 1013 ? -35.777 -53.040 -53.911 1.00 48.69 1013 ASN A N 1
ATOM 8123 C CA . ASN A 1 1013 ? -36.549 -54.281 -53.907 1.00 48.69 1013 ASN A CA 1
ATOM 8124 C C . ASN A 1 1013 ? -36.309 -55.005 -55.238 1.00 48.69 1013 ASN A C 1
ATOM 8126 O O . ASN A 1 1013 ? -37.053 -54.817 -56.202 1.00 48.69 1013 ASN A O 1
ATOM 8130 N N . ASN A 1 1014 ? -35.206 -55.754 -55.275 1.00 40.00 1014 ASN A N 1
ATOM 8131 C CA . ASN A 1 1014 ? -35.087 -57.137 -55.750 1.00 40.00 1014 ASN A CA 1
ATOM 8132 C C . ASN A 1 1014 ? -33.651 -57.615 -55.555 1.00 40.00 1014 ASN A C 1
ATOM 8134 O O . ASN A 1 1014 ? -32.739 -56.930 -56.072 1.00 40.00 1014 ASN A O 1
#

pLDDT: mean 85.55, std 14.1, range [35.25, 98.31]

Solvent-accessible surface area (backbone atoms only — not comparable to full-atom values): 55726 Å² total; per-residue (Å²): 134,58,73,69,58,56,53,50,49,53,50,51,47,52,52,48,62,53,38,60,70,58,56,59,41,58,50,74,77,42,47,74,63,26,40,36,88,88,50,36,23,14,10,44,42,73,91,52,70,44,27,43,61,15,32,35,19,52,53,49,44,27,60,78,53,19,61,81,47,74,71,55,54,55,26,36,50,52,28,55,60,50,12,52,46,97,68,41,31,16,12,49,32,68,82,42,73,48,29,47,64,33,33,36,42,49,44,48,41,30,44,73,72,75,48,74,67,67,55,71,47,40,52,52,27,54,60,67,21,48,38,85,87,80,62,27,18,16,45,28,80,92,44,75,58,35,65,61,34,34,33,46,50,54,50,37,32,54,67,60,78,41,69,61,75,84,73,48,63,92,64,42,67,61,56,46,53,56,55,56,59,69,22,56,47,79,56,97,66,35,29,47,31,55,80,81,64,82,38,38,35,58,35,32,27,32,47,54,52,41,26,62,78,70,67,51,85,80,70,73,61,64,16,40,53,44,41,53,45,71,31,50,37,83,86,57,102,58,30,31,32,14,29,27,31,92,86,58,83,48,65,45,72,67,29,30,46,32,42,53,51,36,46,51,50,51,22,51,52,53,15,67,79,63,79,46,79,66,58,72,59,66,78,73,44,67,57,66,42,27,48,54,44,37,58,72,44,60,86,37,38,41,60,37,29,50,26,52,51,43,32,44,73,75,59,52,48,57,79,55,38,54,72,47,82,44,62,21,35,83,88,67,50,69,63,94,64,50,40,21,38,41,55,28,29,46,36,40,41,42,26,35,80,78,70,46,53,47,47,78,64,56,40,36,33,37,43,31,37,51,43,76,86,47,103,55,55,60,65,49,75,76,40,49,47,47,78,38,80,89,78,56,33,28,39,39,78,55,77,46,72,25,65,97,41,58,13,46,36,40,38,42,35,36,39,33,37,78,42,88,98,74,44,78,42,67,54,78,46,79,47,76,49,44,22,15,54,46,76,46,76,52,77,46,35,33,41,97,86,43,77,46,59,88,59,35,77,50,55,80,62,23,37,37,41,37,41,52,41,30,26,46,73,68,50,92,56,80,58,59,46,52,41,99,35,29,40,34,44,38,31,22,42,20,33,45,30,74,75,48,78,48,79,46,78,17,62,85,35,87,56,86,49,70,49,76,51,66,40,75,73,71,64,62,70,48,41,48,37,35,44,36,36,39,34,19,22,68,68,42,32,73,23,30,75,51,75,50,48,32,27,30,85,42,55,38,29,34,38,77,73,42,53,70,98,60,61,94,91,57,87,50,72,44,43,52,69,41,70,52,39,38,36,29,35,44,31,25,28,82,77,79,75,58,79,33,62,30,60,71,79,84,83,83,49,65,44,64,38,69,46,70,53,77,64,41,63,85,46,40,35,38,39,34,20,36,87,90,65,51,79,63,48,79,40,68,50,49,82,47,68,47,99,86,44,35,35,33,42,33,36,79,43,71,36,57,49,32,73,69,62,53,38,62,31,33,58,46,44,33,39,44,30,72,85,68,53,76,43,66,39,43,54,49,77,52,68,66,48,64,75,66,58,74,79,65,85,83,79,85,92,83,89,85,88,83,76,85,66,69,87,73,67,51,59,39,32,23,59,78,43,40,29,44,40,76,72,78,36,77,72,57,80,89,57,39,26,46,54,30,76,44,56,38,32,29,28,41,32,26,68,74,59,70,45,60,36,39,68,67,82,88,53,91,84,55,69,56,44,44,29,44,32,34,33,30,73,40,92,90,40,96,84,46,69,48,75,52,40,79,45,66,43,46,65,60,73,53,36,38,35,31,76,47,61,37,33,74,52,51,66,77,39,71,32,32,42,35,47,33,37,31,50,50,98,81,44,76,43,75,26,29,47,71,77,63,87,89,66,80,86,58,95,73,74,85,52,56,39,65,44,85,46,48,38,40,76,62,79,46,74,52,74,48,82,46,69,60,70,56,98,80,60,67,56,50,38,36,37,40,40,35,36,43,27,20,94,90,33,73,46,60,89,59,55,45,32,29,35,34,28,39,25,49,97,47,76,94,63,59,41,82,74,47,71,73,37,62,48,47,77,56,96,83,29,36,35,38,64,46,71,44,60,67,90,79,55,77,61,34,33,31,35,43,36,31,32,41,56,68,47,52,60,48,22,73,76,70,37,65,90,77,48,82,63,78,50,73,46,82,44,81,40,71,70,69,68,79,76,76,76,77,68,48,71,63,55,58,48,50,52,50,51,49,52,49,50,51,51,50,51,54,53,51,59,59,62,76,69,61,82,80,93,122

Secondary structure (DSSP, 8-state):
--HHHHHHHHHHHHHHHHHHHHSTTHHHHTGGGSB-TTT--B-SSTTSPPBHHHHHHHHHHHHHTT---HHHHHHHHHHHHHTB-TTS-B-SSTTPPPBHHHHHHHHHHHHHTT----HHHHHHHHHHTB-TTT-PBPSSTTSPP-HHHHHHHHHHHHHTT--STTTSPTTHHHHHHHHHHHTEEE-SS-EEE-SS-S-HHHHHHHHHHHHHHHT-----HHHHHHHHHHTB--SSTTTT-EESSTT---EEHHHHHHHHHHHHHHHHHHHHHHT-PPP-GGGGS-HHHHHHHHHT--S-HHHHHHHHHHHHHHT-GGGGEEEEEEEEETTS---SSEETT-EEEEEEEEEETTS-B----EEEEEEEE--TT-SS-EEPP-EEEEEETTTTEEEESS-EE-TT--EEEEEEEEEEEEETTTEEEEEEEEEEEEEE-EEEEEEEEEETTEE--TTSBP-TT-EEEEEEEEE-SS-S-S----SS-EEEEEEE-TTS-EEEEEEEE-TT--S-EEEEEE---S-PPSEEEEEEEEEE-TTT---EEEEEEEEE---EEEEEEEETT--TT---EEETT-EEEEEEEEEE-TTSSS-EE-B------B-TTSPBPPPP--EEEEEEE-TT--EEEEEEPEEEE-TTSBEEEEEEEE--SBGGGSEEEEEEEEEE-TT--EEEPEEHHHHTTHHHHTT-TTS--SS--S----TT--EEEEE--EEEEEEEE---GGG-BTT-EEEEEEEEEETTT-PBPB--TT-TT-S-EEEEEEEEE-SSSTT-EEEEEEEEPEEETTEEEEEEE--TTSPSEEEEEEEEEEETTTEEEEEEE---TTSTTS-----BSEEEEEEB---EEEEEEEE---TTS-SEEEEEEEEEEETTEE-----EEEEEEEEET-GGG-EEEEEEEEEEEETTEEEEEEE--GGGSPSEEEEEEEEEHHHHHHHHHH-GGG---SEEEEEEE-----------HHHHHHHHHHHHHHHHHHHHHHHTTS----

Sequence (1014 aa):
MGIIGKLFLILVLLIALEGTKLSENKVLSELHKYQDRTNGGFSNEIDEKATIQGTFGAVLLSTLYGFRDENLAEGVTHFVEQCANNDFGYGFDPKQASELESTFYTTWIYRLLGTLPDTQHVSNYLLSLLDRETMLFAPKKGGRPSIMSTALAFKTLDLLDESWEPVLPENTAEVLKTKIKKGMVVSDTEASFNFGSSNIVYDNYYGILLSKYLKIELGPIKPWVNFIKNMQVFDGKNDGSFYDDIAKEYSGMESTIHSLLSLKLLAEIHSSENNKAMPDFFKLIDKEELTNYLTSQEENLWIVSRSHFGLALIGEIFEFVETFVEWETINGDKPKELIEGTDLRLVFTAKTFSSLRHGGLDIKSKILFKAENKESFGALKAISYTFDQERRQYISEKVIQTNNKVGKVLVETKGEMNIVGLGKVSFIKETQNSIGYKIEIIPSASVAGTEIEIGGTASIGTEFDFVVKLSSLNDQNPNILSGDFDVSMTIFDSSLFVVDHQVLDCRDNQKEINFNYVLSNTDLPSGTLFFRFEVGNEKVEIHTSKSIHYKVDIPMISSNIIFKNFKDNENINYKIGDKVEISLQSGSIPDLITPIFYKSKSTEYKRVDGTKIPNGSWNFFMEVTTPSGDVVKTVESELSENENGMLIISFDYEIEPILNNLGTNNVNFYYITATGESIPLTNLENTFKEESEEESEDQEQEEEEETNENFGQLSFNVDHKLQMTEVTNFPNEDDFFYGNKIVYVFKVLDTISGKLLSHNEEIENSEFGIYLELLHKEAAEEESEFISVSEMAKVSKDTFMIKWTINPNAIKGEGKIRIIGKRGSEMRINIIQESKEEEKEEEEEEKYCIYDIAIGGEINVNHELYQTLTKYSSKTVFFIEFELKCKQKTLEGAKLYSTLKYAGDNKDKSQIIEDNLYVNHHDKKYQATFVNKHENVKPGKYEMVFYRDIDKQRAARNGWETVEPLFSVEIPHSKLKPIQSSISGQFILIALLGAIFVWISMKTYQIEKMPSNN

Radius of gyration: 40.82 Å; Cα contacts (8 Å, |Δi|>4): 2061; chains: 1; bounding box: 92×118×106 Å

Foldseek 3Di:
DDPVVVVVVVVVVVCVVLVVLLVLAPCLLVVVQQADPPQLAGDFAGPDDGWLLLRLLSLLSCLLQQVDDPVSLVSSVRQQVQQADPQLAGDRGRPHAGFLVSRLSSLQSQVSSVHGDPLVSSLSSQVQQQDPVQRAGARHRPHDGDLLSRLSSCSSCVSRVHQVVVSGDPCSLVSVLVLLVVQWDDDPQAIFGDPPDQFRLSRRLSSLSSCVSSVPDNDDLRRHLRHLQVQADDDDDQHQFGARHPVSPDTDLVSRLSSLSSQQSSQVSVCVVPVDDRDDSVVSHDVVRNLVNLSNDYGTSSSVSSSLLSCQSNQNNCVQKDKDKAKAAPVRHGDPAAEAQTWIKIKIFIAGSSRQTRPAKFKKKWKFAQDLPDPGTPIDDIWTWDQDPVVSITITPDIDHRHVGFFKMKMKMKIWHQRVPRGIRIDIDIDMATYYWDKDKDKWKDAPRHTADFQEEDAAFIKIKIWIATHGPPDPDRGQQADQKKKKKFKAALQRATPDIDIGHRHPGPDTDMDIDGRNDQQGDWFKIKIKMFMGAQRRPTRDIDITIYGHHWAKAKEPKDFPPDDPPDAFEAAAQDKGKIKIWMFTDRPVPDTDTHFDDDDWDADRNRHTRDGGDWWKWKFKADPVGHTLDIWTWDWDADPVRTIMTMTIDHRHLAQQSAFKIWIWMWIAGPVRDTRTHAYPVVVPPVVVCVVPPDDDDDDDPDPPPVPRTHMHHHDWAKAKADFPADDDLVQQEAQGKGKTKTWIATPVVRDTHAYDPPCPPAPWAKWKWKWDAQPVDRPDIDTQDIFGFDGDGRMTITTDRRFPSDDAFKIKIFIWTDHHDPDIHFYFYDDDPVPPDDPDDGHTRIDIHGRDFDWDKDKDKDADLDQPPAQWGIKMKIWTDTPNRTGDDFAKFKWKWFCFPHNVDIDTPDGRFGWDDDPSMIMGTDGHRPVPDDAGKMKIFMAGPVLVVSCVVPNNVSGDTSDMDIDHGHDRDDDPPPPPVVVVVVVVVVVVVVVVVVVVVVVVPDDDPD